Protein AF-A0A7I4Y0J4-F1 (afdb_monomer)

Foldseek 3Di:
DDDDDDPDDDDDDDDDDDLDKFKKKWKKKFFPAAPPPDDQVRVQVVLVVLLCVQLPPWDKHWRWDDWDDLLDDFTRMIMTITMMITSDPDPVVVLVSSLRRLRMGTWFMGGPVLDDPPPPPPPPPPPPPDDDQDAPALWDQDPVSATREDFQFDDRRRQAGAAPLLFAADNNRATHEAAQQDFRRSDFFFFAFHAAVSNPPQAAAAAEEEELAPVCPLLLVLCLVQVVLLQDLQCPPVRRYQKYKYKYWAQAPSRGIDIDIDMDSDPVSVSSRSVRTHRHHHDPPAQPLSSLSCSLHVDNPGAAQYEHEYEEAEFHPQFDPDALACVVVGSLSVLLSSCLRSVYAYEYEHEAEPVRHYDCDDRRNVSVLQSCQQSVHHYHYAYSVCSSVCSNQPSSNNHQKFFQDKAAFEFQAWAKDFGFQDPDPPKWKKKKKFFDDDPLDDPDFDDKWKAAPVRHTFDFSDDGRGITMGTDDNPGRMIIIHTDRRTTMIMTIIIRDQWDKRKAKDLDPRTQHHGSAAEAQRWIKIFMDIGPADPPKKKKKFWAANHRRDTPDDIWIWDADPDNGNRRTITGTDRDDDAFKIKMWMWIGPPPDIDIGIGIYHYGYHDDDDDDDDDDDDDDDDDDDPFFFPFAPVSLLSPLLLDFFAEEEEEEELEPLCLLQLQLLLVLLCLQLVVQVPDPDRDQHWYWYWYWFAPDIHTHDIDSDSVVVSVSSNVVSVNSNPHHHHHQAIQQVVNLVSQVSPDNDFQYEYEYEEAHAHDDDDLQDDQRDLRYAYEYEYEDPQPDFHDFVSLQNNQQNVHYYHYAYSVQSNLCSLVVNVRRLFSFWFDKAKDFKQQVKDKDKTFDAPQFQKKKKKKFAAQCLDPPQKWKAAQVRHTDPQVVFWSGDDRGMTMGMDGCVVDDHDLGIIMMMGHYNTTMMIMIMTTRGSWDKQKFKDLDPNHQQGHNAAFQLQALDQWMKIFIATNDPQKDWFKKWKEAAGSNRPTDIDIWGKDAHDVVRYRRGIMTDTDGHYQHQKMKMKIWIAGNVGRIHIGIHMHGHDHNPHQLAPQFDADNRRFTDEDPQFDDRRRPGGCDPASDPPPDDDDPDDDDPDDDDDDDDDDDPDDDDDDDDDDDDDDDDDDDDD

Radius of gyration: 34.67 Å; Cα contacts (8 Å, |Δi|>4): 2522; chains: 1; bounding box: 113×86×101 Å

InterPro domains:
  IPR000742 EGF-like domain [PS01186] (175-186)
  IPR000742 EGF-like domain [PS01186] (1056-1067)
  IPR000742 EGF-like domain [PS50026] (154-187)
  IPR002049 Laminin-type EGF domain [cd00055] (130-182)
  IPR006582 MD domain [SM00604] (899-1032)
  IPR009030 Growth factor receptor cysteine-rich domain superfamily [SSF57184] (133-1065)
  IPR053295 Innate immunity regulator [PTHR47324] (118-620)

Mean predicted aligned error: 15.83 Å

Structure (mmCIF, N/CA/C/O backbone):
data_AF-A0A7I4Y0J4-F1
#
_entry.id   AF-A0A7I4Y0J4-F1
#
loop_
_atom_site.group_PDB
_atom_site.id
_atom_site.type_symbol
_atom_site.label_atom_id
_atom_site.label_alt_id
_atom_site.label_comp_id
_atom_site.label_asym_id
_atom_site.label_entity_id
_atom_site.label_seq_id
_atom_site.pdbx_PDB_ins_code
_atom_site.Cartn_x
_atom_site.Cartn_y
_atom_site.Cartn_z
_atom_site.occupancy
_atom_site.B_iso_or_equiv
_atom_site.auth_seq_id
_atom_site.auth_comp_id
_atom_site.auth_asym_id
_atom_site.auth_atom_id
_atom_site.pdbx_PDB_model_num
ATOM 1 N N . MET A 1 1 ? -76.765 4.146 -38.332 1.00 29.58 1 MET A N 1
ATOM 2 C CA . MET A 1 1 ? -75.592 3.272 -38.533 1.00 29.58 1 MET A CA 1
ATOM 3 C C . MET A 1 1 ? -74.368 4.131 -38.210 1.00 29.58 1 MET A C 1
ATOM 5 O O . MET A 1 1 ? -73.930 4.875 -39.066 1.00 29.58 1 MET A O 1
ATOM 9 N N . PHE A 1 2 ? -74.166 4.483 -36.941 1.00 27.27 2 PHE A N 1
ATOM 10 C CA . PHE A 1 2 ? -73.635 3.709 -35.806 1.00 27.27 2 PHE A CA 1
ATOM 11 C C . PHE A 1 2 ? -72.102 3.666 -35.792 1.00 27.27 2 PHE A C 1
ATOM 13 O O . PHE A 1 2 ? -71.494 2.938 -36.562 1.00 27.27 2 PHE A O 1
ATOM 20 N N . VAL A 1 3 ? -71.571 4.429 -34.830 1.00 31.20 3 VAL A N 1
ATOM 21 C CA . VAL A 1 3 ? -70.305 4.238 -34.113 1.00 31.20 3 VAL A CA 1
ATOM 22 C C . VAL A 1 3 ? -69.046 4.331 -34.964 1.00 31.20 3 VAL A C 1
ATOM 24 O O . VAL A 1 3 ? -68.528 3.328 -35.433 1.00 31.20 3 VAL A O 1
ATOM 27 N N . LEU A 1 4 ? -68.509 5.548 -35.056 1.00 31.44 4 LEU A N 1
ATOM 28 C CA . LEU A 1 4 ? -67.098 5.842 -34.796 1.00 31.44 4 LEU A CA 1
ATOM 29 C C . LEU A 1 4 ? -66.879 7.361 -34.851 1.00 31.44 4 LEU A C 1
ATOM 31 O O . LEU A 1 4 ? -67.373 8.030 -35.752 1.00 31.44 4 LEU A O 1
ATOM 35 N N . VAL A 1 5 ? -66.093 7.857 -33.893 1.00 29.41 5 VAL A N 1
ATOM 36 C CA . VAL A 1 5 ? -65.555 9.225 -33.775 1.00 29.41 5 VAL A CA 1
ATOM 37 C C . VAL A 1 5 ? -66.499 10.277 -33.176 1.00 29.41 5 VAL A C 1
ATOM 39 O O . VAL A 1 5 ? -67.121 11.059 -33.884 1.00 29.41 5 VAL A O 1
ATOM 42 N N . LEU A 1 6 ? -66.503 10.368 -31.842 1.00 26.70 6 LEU A N 1
ATOM 43 C CA . LEU A 1 6 ? -66.389 11.664 -31.158 1.00 26.70 6 LEU A CA 1
ATOM 44 C C . LEU A 1 6 ? -65.777 11.468 -29.759 1.00 26.70 6 LEU A C 1
ATOM 46 O O . LEU A 1 6 ? -66.432 11.528 -28.723 1.00 26.70 6 LEU A O 1
ATOM 50 N N . THR A 1 7 ? -64.482 11.171 -29.762 1.00 32.84 7 THR A N 1
ATOM 51 C CA . THR A 1 7 ? -63.560 11.301 -28.632 1.00 32.84 7 THR A CA 1
ATOM 52 C C . THR A 1 7 ? -62.983 12.717 -28.667 1.00 32.84 7 THR A C 1
ATOM 54 O O . THR A 1 7 ? -62.047 12.963 -29.418 1.00 32.84 7 THR A O 1
ATOM 57 N N . ALA A 1 8 ? -63.551 13.649 -27.896 1.00 27.42 8 ALA A N 1
ATOM 58 C CA . ALA A 1 8 ? -62.859 14.842 -27.390 1.00 27.42 8 ALA A CA 1
ATOM 59 C C . ALA A 1 8 ? -63.756 15.633 -26.420 1.00 27.42 8 ALA A C 1
ATOM 61 O O . ALA A 1 8 ? -64.824 16.101 -26.796 1.00 27.42 8 ALA A O 1
ATOM 62 N N . MET A 1 9 ? -63.238 15.823 -25.204 1.00 29.42 9 MET A N 1
ATOM 63 C CA . MET A 1 9 ? -63.480 16.965 -24.314 1.00 29.42 9 MET A CA 1
ATOM 64 C C . MET A 1 9 ? -64.922 17.259 -23.881 1.00 29.42 9 MET A C 1
ATOM 66 O O . MET A 1 9 ? -65.587 18.097 -24.476 1.00 29.42 9 MET A O 1
ATOM 70 N N . LEU A 1 10 ? -65.336 16.680 -22.746 1.00 26.91 10 LEU A N 1
ATOM 71 C CA . LEU A 1 10 ? -66.116 17.380 -21.708 1.00 26.91 10 LEU A CA 1
ATOM 72 C C . LEU A 1 10 ? -66.311 16.477 -20.482 1.00 26.91 10 LEU A C 1
ATOM 74 O O . LEU A 1 10 ? -67.394 15.962 -20.245 1.00 26.91 10 LEU A O 1
ATOM 78 N N . LEU A 1 11 ? -65.255 16.301 -19.686 1.00 27.78 11 LEU A N 1
ATOM 79 C CA . LEU A 1 11 ? -65.380 15.986 -18.260 1.00 27.78 11 LEU A CA 1
ATOM 80 C C . LEU A 1 11 ? -64.267 16.729 -17.518 1.00 27.78 11 LEU A C 1
ATOM 82 O O . LEU A 1 11 ? -63.148 16.245 -17.382 1.00 27.78 11 LEU A O 1
ATOM 86 N N . CYS A 1 12 ? -64.591 17.949 -17.088 1.00 27.94 12 CYS A N 1
ATOM 87 C CA . CYS A 1 12 ? -63.849 18.658 -16.060 1.00 27.94 12 CYS A CA 1
ATOM 88 C C . CYS A 1 12 ? -64.522 18.366 -14.713 1.00 27.94 12 CYS A C 1
ATOM 90 O O . CYS A 1 12 ? -65.707 18.643 -14.541 1.00 27.94 12 CYS A O 1
ATOM 92 N N . SER A 1 13 ? -63.727 17.808 -13.800 1.00 31.02 13 SER A N 1
ATOM 93 C CA . SER A 1 13 ? -63.775 17.971 -12.342 1.00 31.02 13 SER A CA 1
ATOM 94 C C . SER A 1 13 ? -65.101 17.763 -11.585 1.00 31.02 13 SER A C 1
ATOM 96 O O . SER A 1 13 ? -65.923 18.669 -11.473 1.00 31.02 13 SER A O 1
ATOM 98 N N . SER A 1 14 ? -65.164 16.654 -10.847 1.00 28.59 14 SER A N 1
ATOM 99 C CA . SER A 1 14 ? -65.496 16.692 -9.415 1.00 28.59 14 SER A CA 1
ATOM 100 C C . SER A 1 14 ? -64.686 15.624 -8.662 1.00 28.59 14 SER A C 1
ATOM 102 O O . SER A 1 14 ? -65.061 14.456 -8.621 1.00 28.59 14 SER A O 1
ATOM 104 N N . SER A 1 15 ? -63.536 16.056 -8.133 1.00 35.91 15 SER A N 1
ATOM 105 C CA . SER A 1 15 ? -62.941 15.651 -6.847 1.00 35.91 15 SER A CA 1
ATOM 106 C C . SER A 1 15 ? -63.060 14.182 -6.399 1.00 35.91 15 SER A C 1
ATOM 108 O O . SER A 1 15 ? -63.974 13.821 -5.660 1.00 35.91 15 SER A O 1
ATOM 110 N N . GLY A 1 16 ? -62.037 13.392 -6.721 1.00 30.70 16 GLY A N 1
ATOM 111 C CA . GLY A 1 16 ? -61.486 12.371 -5.829 1.00 30.70 16 GLY A CA 1
ATOM 112 C C . GLY A 1 16 ? -60.004 12.696 -5.660 1.00 30.70 16 GLY A C 1
ATOM 113 O O . GLY A 1 16 ? -59.290 12.764 -6.655 1.00 30.70 16 GLY A O 1
ATOM 114 N N . MET A 1 17 ? -59.585 13.028 -4.440 1.00 31.52 17 MET A N 1
ATOM 115 C CA . MET A 1 17 ? -58.216 13.423 -4.100 1.00 31.52 17 MET A CA 1
ATOM 116 C C . MET A 1 17 ? -57.223 12.364 -4.601 1.00 31.52 17 MET A C 1
ATOM 118 O O . MET A 1 17 ? -57.357 11.193 -4.255 1.00 31.52 17 MET A O 1
ATOM 122 N N . SER A 1 18 ? -56.244 12.769 -5.413 1.00 39.59 18 SER A N 1
ATOM 123 C CA . SER A 1 18 ? -55.020 11.985 -5.588 1.00 39.59 18 SER A CA 1
ATOM 124 C C . SER A 1 18 ? -54.400 11.868 -4.202 1.00 39.59 18 SER A C 1
ATOM 126 O O . SER A 1 18 ? -54.109 12.899 -3.602 1.00 39.59 18 SER A O 1
ATOM 128 N N . ALA A 1 19 ? -54.273 10.660 -3.653 1.00 52.62 19 ALA A N 1
ATOM 129 C CA . ALA A 1 19 ? -53.422 10.476 -2.486 1.00 52.62 19 ALA A CA 1
ATOM 130 C C . ALA A 1 19 ? -52.012 10.914 -2.904 1.00 52.62 19 ALA A C 1
ATOM 132 O O . ALA A 1 19 ? -51.513 10.447 -3.930 1.00 52.62 19 ALA A O 1
ATOM 133 N N . ASP A 1 20 ? -51.424 11.873 -2.193 1.00 72.25 20 ASP A N 1
ATOM 134 C CA . ASP A 1 20 ? -50.056 12.303 -2.465 1.00 72.25 20 ASP A CA 1
ATOM 135 C C . ASP A 1 20 ? -49.132 11.092 -2.258 1.00 72.25 20 ASP A C 1
ATOM 137 O O . ASP A 1 20 ? -49.161 10.447 -1.209 1.00 72.25 20 ASP A O 1
ATOM 141 N N . ALA A 1 21 ? -48.375 10.727 -3.295 1.00 81.81 21 ALA A N 1
ATOM 142 C CA . ALA A 1 21 ? -47.400 9.646 -3.223 1.00 81.81 21 ALA A CA 1
ATOM 143 C C . ALA A 1 21 ? -46.079 10.200 -2.678 1.00 81.81 21 ALA A C 1
ATOM 145 O O . ALA A 1 21 ? -45.534 11.167 -3.213 1.00 81.81 21 ALA A O 1
ATOM 146 N N . TYR A 1 22 ? -45.564 9.573 -1.627 1.00 89.88 22 TYR A N 1
ATOM 147 C CA . TYR A 1 22 ? -44.296 9.901 -0.988 1.00 89.88 22 TYR A CA 1
ATOM 148 C C . TYR A 1 22 ? -43.213 8.917 -1.429 1.00 89.88 22 TYR A C 1
ATOM 150 O O . TYR A 1 22 ? -43.472 7.726 -1.616 1.00 89.88 22 TYR A O 1
ATOM 158 N N . PHE A 1 23 ? -41.989 9.425 -1.584 1.00 91.56 23 PHE A N 1
ATOM 159 C CA . PHE A 1 23 ? -40.849 8.675 -2.108 1.00 91.56 23 PHE A CA 1
ATOM 160 C C . PHE A 1 23 ? -39.716 8.625 -1.086 1.00 91.56 23 PHE A C 1
ATOM 162 O O . PHE A 1 23 ? -39.236 9.666 -0.623 1.00 91.56 23 PHE A O 1
ATOM 169 N N . TYR A 1 24 ? -39.254 7.414 -0.797 1.00 93.56 24 TYR A N 1
ATOM 170 C CA . TYR A 1 24 ? -38.165 7.144 0.130 1.00 93.56 24 TYR A CA 1
ATOM 171 C C . TYR A 1 24 ? -37.059 6.346 -0.554 1.00 93.56 24 TYR A C 1
ATOM 173 O O . TYR A 1 24 ? -37.315 5.534 -1.438 1.00 93.56 24 TYR A O 1
ATOM 181 N N . GLU A 1 25 ? -35.829 6.563 -0.122 1.00 93.81 25 GLU A N 1
ATOM 182 C CA . GLU A 1 25 ? -34.712 5.645 -0.324 1.00 93.81 25 GLU A CA 1
ATOM 183 C C . GLU A 1 25 ? -34.710 4.626 0.819 1.00 93.81 25 GLU A C 1
ATOM 185 O O . GLU A 1 25 ? -34.986 4.992 1.966 1.00 93.81 25 GLU A O 1
ATOM 190 N N . ILE A 1 26 ? -34.450 3.354 0.517 1.00 94.50 26 ILE A N 1
ATOM 191 C CA . ILE A 1 26 ? -34.531 2.250 1.476 1.00 94.50 26 ILE A CA 1
ATOM 192 C C . ILE A 1 26 ? -33.343 1.298 1.327 1.00 94.50 26 ILE A C 1
ATOM 194 O O . ILE A 1 26 ? -32.998 0.881 0.224 1.00 94.50 26 ILE A O 1
ATOM 198 N N . GLN A 1 27 ? -32.767 0.892 2.461 1.00 94.69 27 GLN A N 1
ATOM 199 C CA . GLN A 1 27 ? -31.828 -0.227 2.524 1.00 94.69 27 GLN A CA 1
ATOM 200 C C . GLN A 1 27 ? -32.254 -1.217 3.605 1.00 94.69 27 GLN A C 1
ATOM 202 O O . GLN A 1 27 ? -32.570 -0.847 4.744 1.00 94.69 27 GLN A O 1
ATOM 207 N N . GLY A 1 28 ? -32.222 -2.497 3.252 1.00 92.81 28 GLY A N 1
ATOM 208 C CA . GLY A 1 28 ? -32.572 -3.578 4.155 1.00 92.81 28 GLY A CA 1
ATOM 209 C C . GLY A 1 28 ? -32.085 -4.930 3.665 1.00 92.81 28 GLY A C 1
ATOM 210 O O . GLY A 1 28 ? -31.323 -5.015 2.713 1.00 92.81 28 GLY A O 1
ATOM 211 N N . SER A 1 29 ? -32.541 -5.991 4.315 1.00 91.81 29 SER A N 1
ATOM 212 C CA . SER A 1 29 ? -32.257 -7.372 3.934 1.00 91.81 29 SER A CA 1
ATOM 213 C C . SER A 1 29 ? -33.529 -8.184 3.846 1.00 91.81 29 SER A C 1
ATOM 215 O O . SER A 1 29 ? -34.484 -7.914 4.572 1.00 91.81 29 SER A O 1
ATOM 217 N N . ILE A 1 30 ? -33.513 -9.219 3.008 1.00 90.75 30 ILE A N 1
ATOM 218 C CA . ILE A 1 30 ? -34.580 -10.217 2.921 1.00 90.75 30 ILE A CA 1
ATOM 219 C C . ILE A 1 30 ? -34.046 -11.630 3.162 1.00 90.75 30 ILE A C 1
ATOM 221 O O . ILE A 1 30 ? -33.016 -12.011 2.608 1.00 90.75 30 ILE A O 1
ATOM 225 N N . ALA A 1 31 ? -34.764 -12.420 3.961 1.00 88.19 31 ALA A N 1
ATOM 226 C CA . ALA A 1 31 ? -34.393 -13.794 4.293 1.00 88.19 31 ALA A CA 1
ATOM 227 C C . ALA A 1 31 ? -34.794 -14.841 3.234 1.00 88.19 31 ALA A C 1
ATOM 229 O O . ALA A 1 31 ? -35.790 -14.715 2.508 1.00 88.19 31 ALA A O 1
ATOM 230 N N . GLY A 1 32 ? -34.048 -15.947 3.210 1.00 78.44 32 GLY A N 1
ATOM 231 C CA . GLY A 1 32 ? -34.231 -17.124 2.364 1.00 78.44 32 GLY A CA 1
ATOM 232 C C . GLY A 1 32 ? -33.875 -16.902 0.894 1.00 78.44 32 GLY A C 1
ATOM 233 O O . GLY A 1 32 ? -34.490 -17.537 0.034 1.00 78.44 32 GLY A O 1
ATOM 234 N N . VAL A 1 33 ? -32.970 -15.965 0.605 1.00 76.88 33 VAL A N 1
ATOM 235 C CA . VAL A 1 33 ? -32.468 -15.643 -0.738 1.00 76.88 33 VAL A CA 1
ATOM 236 C C . VAL A 1 33 ? -30.948 -15.758 -0.714 1.00 76.88 33 VAL A C 1
ATOM 238 O O . VAL A 1 33 ? -30.310 -15.089 0.091 1.00 76.88 33 VAL A O 1
ATOM 241 N N . THR A 1 34 ? -30.377 -16.607 -1.567 1.00 65.94 34 THR A N 1
ATOM 242 C CA . THR A 1 34 ? -28.929 -16.845 -1.635 1.00 65.94 34 THR A CA 1
ATOM 243 C C . THR A 1 34 ? -28.281 -16.112 -2.808 1.00 65.94 34 THR A C 1
ATOM 245 O O . THR A 1 34 ? -28.873 -15.945 -3.878 1.00 65.94 34 THR A O 1
ATOM 248 N N . GLU A 1 35 ? -27.046 -15.665 -2.592 1.00 61.34 35 GLU A N 1
ATOM 249 C CA . GLU A 1 35 ? -26.253 -14.908 -3.560 1.00 61.34 35 GLU A CA 1
ATOM 250 C C . GLU A 1 35 ? -25.948 -15.736 -4.824 1.00 61.34 35 GLU A C 1
ATOM 252 O O . GLU A 1 35 ? -25.673 -16.935 -4.754 1.00 61.34 35 GLU A O 1
ATOM 257 N N . GLY A 1 36 ? -26.036 -15.106 -6.001 1.00 56.66 36 GLY A N 1
ATOM 258 C CA . GLY A 1 36 ? -25.740 -15.733 -7.299 1.00 56.66 36 GLY A CA 1
ATOM 259 C C . GLY A 1 36 ? -26.829 -16.654 -7.868 1.00 56.66 36 GLY A C 1
ATOM 260 O O . GLY A 1 36 ? -26.689 -17.125 -8.995 1.00 56.66 36 GLY A O 1
ATOM 261 N N . VAL A 1 37 ? -27.921 -16.895 -7.130 1.00 59.19 37 VAL A N 1
ATOM 262 C CA . VAL A 1 37 ? -29.040 -17.754 -7.570 1.00 59.19 37 VAL A CA 1
ATOM 263 C C . VAL A 1 37 ? -30.230 -16.943 -8.102 1.00 59.19 37 VAL A C 1
ATOM 265 O O . VAL A 1 37 ? -31.020 -17.468 -8.884 1.00 59.19 37 VAL A O 1
ATOM 268 N N . HIS A 1 38 ? -30.346 -15.666 -7.722 1.00 68.81 38 HIS A N 1
ATOM 269 C CA . HIS A 1 38 ? -31.530 -14.839 -7.974 1.00 68.81 38 HIS A CA 1
ATOM 270 C C . HIS A 1 38 ? -31.209 -13.519 -8.685 1.00 68.81 38 HIS A C 1
ATOM 272 O O . HIS A 1 38 ? -30.207 -12.873 -8.379 1.00 68.81 38 HIS A O 1
ATOM 278 N N . THR A 1 39 ? -32.073 -13.095 -9.616 1.00 82.50 39 THR A N 1
ATOM 279 C CA . THR A 1 39 ? -31.959 -11.782 -10.287 1.00 82.50 39 THR A CA 1
ATOM 280 C C . THR A 1 39 ? -32.584 -10.661 -9.450 1.00 82.50 39 THR A C 1
ATOM 282 O O . THR A 1 39 ? -33.441 -10.921 -8.604 1.00 82.50 39 THR A O 1
ATOM 285 N N . ILE A 1 40 ? -32.217 -9.399 -9.718 1.00 85.25 40 ILE A N 1
ATOM 286 C CA . ILE A 1 40 ? -32.817 -8.218 -9.062 1.00 85.25 40 ILE A CA 1
ATOM 287 C C . ILE A 1 40 ? -34.353 -8.263 -9.140 1.00 85.25 40 ILE A C 1
ATOM 289 O O . ILE A 1 40 ? -35.028 -8.046 -8.134 1.00 85.25 40 ILE A O 1
ATOM 293 N N . GLU A 1 41 ? -34.928 -8.647 -10.286 1.00 87.75 41 GLU A N 1
ATOM 294 C CA . GLU A 1 41 ? -36.384 -8.698 -10.465 1.00 87.75 41 GLU A CA 1
ATOM 295 C C . GLU A 1 41 ? -37.067 -9.819 -9.660 1.00 87.75 41 GLU A C 1
ATOM 297 O O . GLU A 1 41 ? -38.242 -9.703 -9.295 1.00 87.75 41 GLU A O 1
ATOM 302 N N . GLU A 1 42 ? -36.378 -10.934 -9.403 1.00 87.69 42 GLU A N 1
ATOM 303 C CA . GLU A 1 42 ? -36.889 -12.008 -8.539 1.00 87.69 42 GLU A CA 1
ATOM 304 C C . GLU A 1 42 ? -36.945 -11.568 -7.080 1.00 87.69 42 GLU A C 1
ATOM 306 O O . GLU A 1 42 ? -37.939 -11.802 -6.385 1.00 87.69 42 GLU A O 1
ATOM 311 N N . VAL A 1 43 ? -35.898 -10.881 -6.638 1.00 88.62 43 VAL A N 1
ATOM 312 C CA . VAL A 1 43 ? -35.750 -10.404 -5.264 1.00 88.62 43 VAL A CA 1
ATOM 313 C C . VAL A 1 43 ? -36.739 -9.282 -5.001 1.00 88.62 43 VAL A C 1
ATOM 315 O O . VAL A 1 43 ? -37.463 -9.333 -4.010 1.00 88.62 43 VAL A O 1
ATOM 318 N N . GLN A 1 44 ? -36.874 -8.339 -5.935 1.00 93.38 44 GLN A N 1
ATOM 319 C CA . GLN A 1 44 ? -37.860 -7.263 -5.866 1.00 93.38 44 GLN A CA 1
ATOM 320 C C . GLN A 1 44 ? -39.292 -7.800 -5.772 1.00 93.38 44 GLN A C 1
ATOM 322 O O . GLN A 1 44 ? -40.082 -7.326 -4.953 1.00 93.38 44 GLN A O 1
ATOM 327 N N . ARG A 1 45 ? -39.651 -8.814 -6.574 1.00 91.19 45 ARG A N 1
ATOM 328 C CA . ARG A 1 45 ? -40.974 -9.458 -6.473 1.00 91.19 45 ARG A CA 1
ATOM 329 C C . ARG A 1 45 ? -41.202 -10.061 -5.094 1.00 91.19 45 ARG A C 1
ATOM 331 O O . ARG A 1 45 ? -42.302 -9.945 -4.560 1.00 91.19 45 ARG A O 1
ATOM 338 N N . ARG A 1 46 ? -40.177 -10.688 -4.517 1.00 91.31 46 ARG A N 1
ATOM 339 C CA . ARG A 1 46 ? -40.262 -11.294 -3.189 1.00 91.31 46 ARG A CA 1
ATOM 340 C C . ARG A 1 46 ? -40.386 -10.243 -2.085 1.00 91.31 46 ARG A C 1
ATOM 342 O O . ARG A 1 46 ? -41.255 -10.391 -1.238 1.00 91.31 46 ARG A O 1
ATOM 349 N N . VAL A 1 47 ? -39.596 -9.169 -2.132 1.00 91.94 47 VAL A N 1
ATOM 350 C CA . VAL A 1 47 ? -39.693 -8.032 -1.198 1.00 91.94 47 VAL A CA 1
ATOM 351 C C . VAL A 1 47 ? -41.106 -7.445 -1.212 1.00 91.94 47 VAL A C 1
ATOM 353 O O . VAL A 1 47 ? -41.760 -7.392 -0.173 1.00 91.94 47 VAL A O 1
ATOM 356 N N . ASN A 1 48 ? -41.631 -7.106 -2.393 1.00 92.94 48 ASN A N 1
ATOM 357 C CA . ASN A 1 48 ? -42.987 -6.563 -2.526 1.00 92.94 48 ASN A CA 1
ATOM 358 C C . ASN A 1 48 ? -44.077 -7.545 -2.068 1.00 92.94 48 ASN A C 1
ATOM 360 O O . ASN A 1 48 ? -45.079 -7.137 -1.478 1.00 92.94 48 ASN A O 1
ATOM 364 N N . PHE A 1 49 ? -43.895 -8.845 -2.309 1.00 92.19 49 PHE A N 1
ATOM 365 C CA . PHE A 1 49 ? -44.823 -9.872 -1.837 1.00 92.19 49 PHE A CA 1
ATOM 366 C C . PHE A 1 49 ? -44.874 -9.940 -0.304 1.00 92.19 49 PHE A C 1
ATOM 368 O O . PHE A 1 49 ? -45.959 -9.909 0.273 1.00 92.19 49 PHE A O 1
ATOM 375 N N . GLU A 1 50 ? -43.720 -9.992 0.364 1.00 92.06 50 GLU A N 1
ATOM 376 C CA . GLU A 1 50 ? -43.664 -10.065 1.830 1.00 92.06 50 GLU A CA 1
ATOM 377 C C . GLU A 1 50 ? -44.262 -8.792 2.467 1.00 92.06 50 GLU A C 1
ATOM 379 O O . GLU A 1 50 ? -45.095 -8.894 3.375 1.00 92.06 50 GLU A O 1
ATOM 384 N N . ILE A 1 51 ? -43.954 -7.605 1.922 1.00 91.62 51 ILE A N 1
ATOM 385 C CA . ILE A 1 51 ? -44.526 -6.322 2.373 1.00 91.62 51 ILE A CA 1
ATOM 386 C C . ILE A 1 51 ? -46.051 -6.299 2.191 1.00 91.62 51 ILE A C 1
ATOM 388 O O . ILE A 1 51 ? -46.790 -6.070 3.152 1.00 91.62 51 ILE A O 1
ATOM 392 N N . SER A 1 52 ? -46.553 -6.571 0.984 1.00 89.75 52 SER A N 1
ATOM 393 C CA . SER A 1 52 ? -47.996 -6.510 0.693 1.00 89.75 52 SER A CA 1
ATOM 394 C C . SER A 1 52 ? -48.813 -7.550 1.470 1.00 89.75 52 SER A C 1
ATOM 396 O O . SER A 1 52 ? -49.964 -7.294 1.829 1.00 89.75 52 SER A O 1
ATOM 398 N N . SER A 1 53 ? -48.222 -8.708 1.788 1.00 88.00 53 SER A N 1
ATOM 399 C CA . SER A 1 53 ? -48.887 -9.753 2.577 1.00 88.00 53 SER A CA 1
ATOM 400 C C . SER A 1 53 ? -49.158 -9.339 4.031 1.00 88.00 53 SER A C 1
ATOM 402 O O . SER A 1 53 ? -50.152 -9.779 4.624 1.00 88.00 53 SER A O 1
ATOM 404 N N . THR A 1 54 ? -48.314 -8.456 4.575 1.00 86.06 54 THR A N 1
ATOM 405 C CA . THR A 1 54 ? -48.321 -8.043 5.985 1.00 86.06 54 THR A CA 1
ATOM 406 C C . THR A 1 54 ? -49.073 -6.726 6.195 1.00 86.06 54 THR A C 1
ATOM 408 O O . THR A 1 54 ? -49.863 -6.599 7.126 1.00 86.06 54 THR A O 1
ATOM 411 N N . THR A 1 55 ? -48.909 -5.761 5.290 1.00 82.31 55 THR A N 1
ATOM 412 C CA . THR A 1 55 ? -49.317 -4.352 5.481 1.00 82.31 55 THR A CA 1
ATOM 413 C C . THR A 1 55 ? -50.771 -4.020 5.098 1.00 82.31 55 THR A C 1
ATOM 415 O O . THR A 1 55 ? -51.125 -2.850 4.981 1.00 82.31 55 THR A O 1
ATOM 418 N N . ARG A 1 56 ? -51.622 -5.041 4.897 1.00 70.75 56 ARG A N 1
ATOM 419 C CA . ARG A 1 56 ? -53.023 -4.989 4.409 1.00 70.75 56 ARG A CA 1
ATOM 420 C C . ARG A 1 56 ? -53.715 -3.617 4.554 1.00 70.75 56 ARG A C 1
ATOM 422 O O . ARG A 1 56 ? -54.238 -3.299 5.618 1.00 70.75 56 ARG A O 1
ATOM 429 N N . GLY A 1 57 ? -53.807 -2.868 3.452 1.00 66.94 57 GLY A N 1
ATOM 430 C CA . GLY A 1 57 ? -54.531 -1.588 3.379 1.00 66.94 57 GLY A CA 1
ATOM 431 C C . GLY A 1 57 ? -53.674 -0.381 2.986 1.00 66.94 57 GLY A C 1
ATOM 432 O O . GLY A 1 57 ? -54.242 0.646 2.626 1.00 66.94 57 GLY A O 1
ATOM 433 N N . HIS A 1 58 ? -52.346 -0.518 2.992 1.00 77.06 58 HIS A N 1
ATOM 434 C CA . HIS A 1 58 ? -51.408 0.513 2.541 1.00 77.06 58 HIS A CA 1
ATOM 435 C C . HIS A 1 58 ? -50.797 0.154 1.180 1.00 77.06 58 HIS A C 1
ATOM 437 O O . HIS A 1 58 ? -50.466 -1.006 0.933 1.00 77.06 58 HIS A O 1
ATOM 443 N N . ASP A 1 59 ? -50.661 1.144 0.296 1.00 86.62 59 ASP A N 1
ATOM 444 C CA . ASP A 1 59 ? -49.978 0.985 -0.991 1.00 86.62 59 ASP A CA 1
ATOM 445 C C . ASP A 1 59 ? -48.484 1.250 -0.782 1.00 86.62 59 ASP A C 1
ATOM 447 O O . ASP A 1 59 ? -48.091 2.398 -0.596 1.00 86.62 59 ASP A O 1
ATOM 451 N N . ILE A 1 60 ? -47.670 0.191 -0.714 1.00 92.00 60 ILE A N 1
ATOM 452 C CA . ILE A 1 60 ? -46.208 0.269 -0.583 1.00 92.00 60 ILE A CA 1
ATOM 453 C C . ILE A 1 60 ? -45.590 -0.557 -1.700 1.00 92.00 60 ILE A C 1
ATOM 455 O O . ILE A 1 60 ? -45.779 -1.773 -1.759 1.00 92.00 60 ILE A O 1
ATOM 459 N N . THR A 1 61 ? -44.811 0.103 -2.551 1.00 90.81 61 THR A N 1
ATOM 460 C CA . THR A 1 61 ? -44.087 -0.539 -3.649 1.00 90.81 61 THR A CA 1
ATOM 461 C C . THR A 1 61 ? -42.605 -0.206 -3.559 1.00 90.81 61 THR A C 1
ATOM 463 O O . THR A 1 61 ? -42.238 0.961 -3.445 1.00 90.81 61 THR A O 1
ATOM 466 N N . VAL A 1 62 ? -41.759 -1.232 -3.631 1.00 92.38 62 VAL A N 1
ATOM 467 C CA . VAL A 1 62 ? -40.297 -1.138 -3.607 1.00 92.38 62 VAL A CA 1
ATOM 468 C C . VAL A 1 62 ? -39.724 -1.493 -4.980 1.00 92.38 62 VAL A C 1
ATOM 470 O O . VAL A 1 62 ? -40.053 -2.533 -5.559 1.00 92.38 62 VAL A O 1
ATOM 473 N N . GLU A 1 63 ? -38.840 -0.642 -5.480 1.00 93.38 63 GLU A N 1
ATOM 474 C CA . GLU A 1 63 ? -38.029 -0.837 -6.679 1.00 93.38 63 GLU A CA 1
ATOM 475 C C . GLU A 1 63 ? -36.561 -0.966 -6.264 1.00 93.38 63 GLU A C 1
ATOM 477 O O . GLU A 1 63 ? -36.047 -0.094 -5.572 1.00 93.38 63 GLU A O 1
ATOM 482 N N . LEU A 1 64 ? -35.900 -2.064 -6.635 1.00 91.88 64 LEU A N 1
ATOM 483 C CA . LEU A 1 64 ? -34.520 -2.347 -6.236 1.00 91.88 64 LEU A CA 1
ATOM 484 C C . LEU A 1 64 ? -33.542 -1.922 -7.330 1.00 91.88 64 LEU A C 1
ATOM 486 O O . LEU A 1 64 ? -33.793 -2.158 -8.511 1.00 91.88 64 LEU A O 1
ATOM 490 N N . ASP A 1 65 ? -32.403 -1.363 -6.935 1.00 89.94 65 ASP A N 1
ATOM 491 C CA . ASP A 1 65 ? -31.326 -0.962 -7.847 1.00 89.94 65 ASP A CA 1
ATOM 492 C C . ASP A 1 65 ? -30.026 -1.750 -7.616 1.00 89.94 65 ASP A C 1
ATOM 494 O O . ASP A 1 65 ? -29.288 -2.015 -8.567 1.00 89.94 65 ASP A O 1
ATOM 498 N N . GLU A 1 66 ? -29.768 -2.185 -6.382 1.00 87.12 66 GLU A N 1
ATOM 499 C CA . GLU A 1 66 ? -28.547 -2.884 -5.992 1.00 87.12 66 GLU A CA 1
ATOM 500 C C . GLU A 1 66 ? -28.833 -4.040 -5.018 1.00 87.12 66 GLU A C 1
ATOM 502 O O . GLU A 1 66 ? -29.715 -3.976 -4.156 1.00 87.12 66 GLU A O 1
ATOM 507 N N . LEU A 1 67 ? -28.046 -5.112 -5.148 1.00 84.44 67 LEU A N 1
ATOM 508 C CA . LEU A 1 67 ? -28.036 -6.259 -4.244 1.00 84.44 67 LEU A CA 1
ATOM 509 C C . LEU A 1 67 ? -26.615 -6.513 -3.748 1.00 84.44 67 LEU A C 1
ATOM 511 O O . LEU A 1 67 ? -25.668 -6.485 -4.534 1.00 84.44 67 LEU A O 1
ATOM 515 N N . LYS A 1 68 ? -26.478 -6.799 -2.454 1.00 80.56 68 LYS A N 1
ATOM 516 C CA . LYS A 1 68 ? -25.204 -7.106 -1.796 1.00 80.56 68 LYS A CA 1
ATOM 517 C C . LYS A 1 68 ? -25.317 -8.383 -0.970 1.00 80.56 68 LYS A C 1
ATOM 519 O O . LYS A 1 68 ? -26.379 -8.699 -0.426 1.00 80.56 68 LYS A O 1
ATOM 524 N N . SER A 1 69 ? -24.196 -9.090 -0.847 1.00 72.31 69 SER A N 1
ATOM 525 C CA . SER A 1 69 ? -24.052 -10.211 0.082 1.00 72.31 69 SER A CA 1
ATOM 526 C C . SER A 1 69 ? -24.398 -9.784 1.507 1.00 72.31 69 SER A C 1
ATOM 528 O O . SER A 1 69 ? -24.056 -8.680 1.928 1.00 72.31 69 SER A O 1
ATOM 530 N N . ASN A 1 70 ? -25.031 -10.663 2.279 1.00 66.94 70 ASN A N 1
ATOM 531 C CA . ASN A 1 70 ? -25.289 -10.425 3.697 1.00 66.94 70 ASN A CA 1
ATOM 532 C C . ASN A 1 70 ? -24.123 -10.858 4.605 1.00 66.94 70 ASN A C 1
ATOM 534 O O . ASN A 1 70 ? -24.320 -10.975 5.803 1.00 66.94 70 ASN A O 1
ATOM 538 N N . LEU A 1 71 ? -22.920 -11.102 4.076 1.00 64.69 71 LEU A N 1
ATOM 539 C CA . LEU A 1 71 ? -21.663 -11.202 4.839 1.00 64.69 71 LEU A CA 1
ATOM 540 C C . LEU A 1 71 ? -21.666 -12.132 6.088 1.00 64.69 71 LEU A C 1
ATOM 542 O O . LEU A 1 71 ? -20.853 -11.908 6.986 1.00 64.69 71 LEU A O 1
ATOM 546 N N . GLY A 1 72 ? -22.524 -13.162 6.199 1.00 49.50 72 GLY A N 1
ATOM 547 C CA . GLY A 1 72 ? -22.714 -13.903 7.463 1.00 49.50 72 GLY A CA 1
ATOM 548 C C . GLY A 1 72 ? -23.020 -15.407 7.361 1.00 49.50 72 GLY A C 1
ATOM 549 O O . GLY A 1 72 ? -23.802 -15.852 6.530 1.00 49.50 72 GLY A O 1
ATOM 550 N N . ILE A 1 73 ? -22.435 -16.176 8.293 1.00 41.16 73 ILE A N 1
ATOM 551 C CA . ILE A 1 73 ? -22.378 -17.656 8.397 1.00 41.16 73 ILE A CA 1
ATOM 552 C C . ILE A 1 73 ? -23.721 -18.322 8.802 1.00 41.16 73 ILE A C 1
ATOM 554 O O . ILE A 1 73 ? -23.814 -19.547 8.841 1.00 41.16 73 ILE A O 1
ATOM 558 N N . HIS A 1 74 ? -24.797 -17.564 9.055 1.00 43.06 74 HIS A N 1
ATOM 559 C CA . HIS A 1 74 ? -26.028 -18.117 9.653 1.00 43.06 74 HIS A CA 1
ATOM 560 C C . HIS A 1 74 ? -27.369 -17.572 9.144 1.00 43.06 74 HIS A C 1
ATOM 562 O O . HIS A 1 74 ? -28.402 -17.867 9.741 1.00 43.06 74 HIS A O 1
ATOM 568 N N . SER A 1 75 ? -27.412 -16.851 8.026 1.00 51.81 75 SER A N 1
ATOM 569 C CA . SER A 1 75 ? -28.702 -16.481 7.437 1.00 51.81 75 SER A CA 1
ATOM 570 C C . SER A 1 75 ? -28.638 -16.560 5.924 1.00 51.81 75 SER A C 1
ATOM 572 O O . SER A 1 75 ? -27.877 -15.820 5.310 1.00 51.81 75 SER A O 1
ATOM 574 N N . ASP A 1 76 ? -29.460 -17.413 5.313 1.00 63.00 76 ASP A N 1
ATOM 575 C CA . ASP A 1 76 ? -29.804 -17.257 3.902 1.00 63.00 76 ASP A CA 1
ATOM 576 C C . ASP A 1 76 ? -30.472 -15.886 3.774 1.00 63.00 76 ASP A C 1
ATOM 578 O O . ASP A 1 76 ? -31.578 -15.688 4.279 1.00 63.00 76 ASP A O 1
ATOM 582 N N . GLY A 1 77 ? -29.812 -14.908 3.171 1.00 73.81 77 GLY A N 1
ATOM 583 C CA . GLY A 1 77 ? -30.386 -13.583 3.015 1.00 73.81 77 GLY A CA 1
ATOM 584 C C . GLY A 1 77 ? -29.549 -12.685 2.126 1.00 73.81 77 GLY A C 1
ATOM 585 O O . GLY A 1 77 ? -28.369 -12.928 1.897 1.00 73.81 77 GLY A O 1
ATOM 586 N N . MET A 1 78 ? -30.177 -11.636 1.615 1.00 84.44 78 MET A N 1
ATOM 587 C CA . MET A 1 78 ? -29.525 -10.694 0.718 1.00 84.44 78 MET A CA 1
ATOM 588 C C . MET A 1 78 ? -29.870 -9.275 1.123 1.00 84.44 78 MET A C 1
ATOM 590 O O . MET A 1 78 ? -31.037 -8.986 1.405 1.00 84.44 78 MET A O 1
ATOM 594 N N . VAL A 1 79 ? -28.856 -8.414 1.148 1.00 87.75 79 VAL A N 1
ATOM 595 C CA . VAL A 1 79 ? -29.035 -6.983 1.376 1.00 87.75 79 VAL A CA 1
ATOM 596 C C . VAL A 1 79 ? -29.483 -6.361 0.064 1.00 87.75 79 VAL A C 1
ATOM 598 O O . VAL A 1 79 ? -28.925 -6.650 -0.995 1.00 87.75 79 VAL A O 1
ATOM 601 N N . PHE A 1 80 ? -30.496 -5.515 0.129 1.00 91.56 80 PHE A N 1
ATOM 602 C CA . PHE A 1 80 ? -31.014 -4.765 -0.996 1.00 91.56 80 PHE A CA 1
ATOM 603 C C . PHE A 1 80 ? -30.944 -3.270 -0.708 1.00 91.56 80 PHE A C 1
ATOM 605 O O . PHE A 1 80 ? -31.131 -2.825 0.429 1.00 91.56 80 PHE A O 1
ATOM 612 N N . HIS A 1 81 ? -30.719 -2.509 -1.767 1.00 93.62 81 HIS A N 1
ATOM 613 C CA . HIS A 1 81 ? -30.910 -1.071 -1.812 1.00 93.62 81 HIS A CA 1
ATOM 614 C C . HIS A 1 81 ? -31.961 -0.752 -2.881 1.00 93.62 81 HIS A C 1
ATOM 616 O O . HIS A 1 81 ? -32.189 -1.547 -3.804 1.00 93.62 81 HIS A O 1
ATOM 622 N N . GLY A 1 82 ? -32.667 0.361 -2.711 1.00 92.75 82 GLY A N 1
ATOM 623 C CA . GLY A 1 82 ? -33.646 0.799 -3.686 1.00 92.75 82 GLY A CA 1
ATOM 624 C C . GLY A 1 82 ? -34.518 1.952 -3.216 1.00 92.75 82 GLY A C 1
ATOM 625 O O . GLY A 1 82 ? -34.193 2.701 -2.293 1.00 92.75 82 GLY A O 1
ATOM 626 N N . TYR A 1 83 ? -35.673 2.066 -3.859 1.00 93.31 83 TYR A N 1
ATOM 627 C CA . TYR A 1 83 ? -36.615 3.159 -3.691 1.00 93.31 83 TYR A CA 1
ATOM 628 C C . TYR A 1 83 ? -38.001 2.632 -3.347 1.00 93.31 83 TYR A C 1
ATOM 630 O O . TYR A 1 83 ? -38.494 1.673 -3.936 1.00 93.31 83 TYR A O 1
ATOM 638 N N . LEU A 1 84 ? -38.648 3.283 -2.391 1.00 93.06 84 LEU A N 1
ATOM 639 C CA . LEU A 1 84 ? -39.973 2.949 -1.900 1.00 93.06 84 LEU A CA 1
ATOM 640 C C . LEU A 1 84 ? -40.947 4.079 -2.240 1.00 93.06 84 LEU A C 1
ATOM 642 O O . LEU A 1 84 ? -40.683 5.246 -1.959 1.00 93.06 84 LEU A O 1
ATOM 646 N N . THR A 1 85 ? -42.093 3.720 -2.816 1.00 92.19 85 THR A N 1
ATOM 647 C CA . THR A 1 85 ? -43.237 4.615 -3.042 1.00 92.19 85 THR A CA 1
ATOM 648 C C . THR A 1 85 ? -44.379 4.214 -2.115 1.00 92.19 85 THR A C 1
ATOM 650 O O . THR A 1 85 ? -44.697 3.027 -2.024 1.00 92.19 85 THR A O 1
ATOM 653 N N . THR A 1 86 ? -44.979 5.179 -1.415 1.00 92.56 86 THR A N 1
ATOM 654 C CA . THR A 1 86 ? -46.075 4.924 -0.469 1.00 92.56 86 THR A CA 1
ATOM 655 C C . THR A 1 86 ? -47.056 6.088 -0.349 1.00 92.56 86 THR A C 1
ATOM 657 O O . THR A 1 86 ? -46.725 7.221 -0.681 1.00 92.56 86 THR A O 1
ATOM 660 N N . SER A 1 87 ? -48.252 5.834 0.184 1.00 89.75 87 SER A N 1
ATOM 661 C CA . SER A 1 87 ? -49.179 6.882 0.636 1.00 89.75 87 SER A CA 1
ATOM 662 C C . SER A 1 87 ? -48.885 7.404 2.055 1.00 89.75 87 SER A C 1
ATOM 664 O O . SER A 1 87 ? -49.615 8.259 2.552 1.00 89.75 87 SER A O 1
ATOM 666 N N . ILE A 1 88 ? -47.882 6.854 2.749 1.00 90.44 88 ILE A N 1
ATOM 667 C CA . ILE A 1 88 ? -47.539 7.199 4.138 1.00 90.44 88 ILE A CA 1
ATOM 668 C C . ILE A 1 88 ? -46.496 8.323 4.149 1.00 90.44 88 ILE A C 1
ATOM 670 O O . ILE A 1 88 ? -45.377 8.132 3.682 1.00 90.44 88 ILE A O 1
ATOM 674 N N . ALA A 1 89 ? -46.867 9.480 4.705 1.00 89.38 89 ALA A N 1
ATOM 675 C CA . ALA A 1 89 ? -45.993 10.652 4.816 1.00 89.38 89 ALA A CA 1
ATOM 676 C C . ALA A 1 89 ? -45.049 10.595 6.031 1.00 89.38 89 ALA A C 1
ATOM 678 O O . ALA A 1 89 ? -43.947 11.149 6.010 1.00 89.38 89 ALA A O 1
ATOM 679 N N . ASP A 1 90 ? -45.501 9.979 7.127 1.00 91.62 90 ASP A N 1
ATOM 680 C CA . ASP A 1 90 ? -44.732 9.895 8.364 1.00 91.62 90 ASP A CA 1
ATOM 681 C C . ASP A 1 90 ? -43.722 8.742 8.276 1.00 91.62 90 ASP A C 1
ATOM 683 O O . ASP A 1 90 ? -44.077 7.566 8.173 1.00 91.62 90 ASP A O 1
ATOM 687 N N . ARG A 1 91 ? -42.430 9.084 8.324 1.00 91.94 91 ARG A N 1
ATOM 688 C CA . ARG A 1 91 ? -41.337 8.106 8.262 1.00 91.94 91 ARG A CA 1
ATOM 689 C C . ARG A 1 91 ? -41.424 7.078 9.391 1.00 91.94 91 ARG A C 1
ATOM 691 O O . ARG A 1 91 ? -41.142 5.911 9.152 1.00 91.94 91 ARG A O 1
ATOM 698 N N . ASN A 1 92 ? -41.762 7.490 10.610 1.00 91.75 92 ASN A N 1
ATOM 699 C CA . ASN A 1 92 ? -41.784 6.588 11.759 1.00 91.75 92 ASN A CA 1
ATOM 700 C C . ASN A 1 92 ? -42.955 5.609 11.656 1.00 91.75 92 ASN A C 1
ATOM 702 O O . ASN A 1 92 ? -42.776 4.429 11.950 1.00 91.75 92 ASN A O 1
ATOM 706 N N . GLU A 1 93 ? -44.114 6.069 11.175 1.00 92.62 93 GLU A N 1
ATOM 707 C CA . GLU A 1 93 ? -45.241 5.187 10.842 1.00 92.62 93 GLU A CA 1
ATOM 708 C C . GLU A 1 93 ? -44.826 4.135 9.801 1.00 92.62 93 GLU A C 1
ATOM 710 O O . GLU A 1 93 ? -45.064 2.940 9.990 1.00 92.62 93 GLU A O 1
ATOM 715 N N . LEU A 1 94 ? -44.121 4.559 8.746 1.00 93.25 94 LEU A N 1
ATOM 716 C CA . LEU A 1 94 ? -43.618 3.661 7.708 1.00 93.25 94 LEU A CA 1
ATOM 717 C C . LEU A 1 94 ? -42.572 2.663 8.239 1.00 93.25 94 LEU A C 1
ATOM 719 O O . LEU A 1 94 ? -42.634 1.483 7.899 1.00 93.25 94 LEU A O 1
ATOM 723 N N . VAL A 1 95 ? -41.635 3.101 9.088 1.00 92.75 95 VAL A N 1
ATOM 724 C CA . VAL A 1 95 ? -40.631 2.223 9.717 1.00 92.75 95 VAL A CA 1
ATOM 725 C C . VAL A 1 95 ? -41.306 1.140 10.554 1.00 92.75 95 VAL A C 1
ATOM 727 O O . VAL A 1 95 ? -41.002 -0.036 10.363 1.00 92.75 95 VAL A O 1
ATOM 730 N N . VAL A 1 96 ? -42.246 1.512 11.429 1.00 91.19 96 VAL A N 1
ATOM 731 C CA . VAL A 1 96 ? -42.979 0.558 12.281 1.00 91.19 96 VAL A CA 1
ATOM 732 C C . VAL A 1 96 ? -43.707 -0.481 11.429 1.00 91.19 96 VAL A C 1
ATOM 734 O O . VAL A 1 96 ? -43.689 -1.673 11.738 1.00 91.19 96 VAL A O 1
ATOM 737 N N . LEU A 1 97 ? -44.314 -0.045 10.324 1.00 91.94 97 LEU A N 1
ATOM 738 C CA . LEU A 1 97 ? -45.018 -0.931 9.410 1.00 91.94 97 LEU A CA 1
ATOM 739 C C . LEU A 1 97 ? -44.064 -1.898 8.689 1.00 91.94 97 LEU A C 1
ATOM 741 O O . LEU A 1 97 ? -44.344 -3.094 8.630 1.00 91.94 97 LEU A O 1
ATOM 745 N N . LEU A 1 98 ? -42.927 -1.420 8.179 1.00 92.25 98 LEU A N 1
ATOM 746 C CA . LEU A 1 98 ? -41.931 -2.266 7.509 1.00 92.25 98 LEU A CA 1
ATOM 747 C C . LEU A 1 98 ? -41.259 -3.254 8.473 1.00 92.25 98 LEU A C 1
ATOM 749 O O . LEU A 1 98 ? -41.029 -4.400 8.099 1.00 92.25 98 LEU A O 1
ATOM 753 N N . GLN A 1 99 ? -41.003 -2.847 9.718 1.00 90.75 99 GLN A N 1
ATOM 754 C CA . GLN A 1 99 ? -40.449 -3.718 10.762 1.00 90.75 99 GLN A CA 1
ATOM 755 C C . GLN A 1 99 ? -41.417 -4.821 11.207 1.00 90.75 99 GLN A C 1
ATOM 757 O O . GLN A 1 99 ? -40.985 -5.809 11.789 1.00 90.75 99 GLN A O 1
ATOM 762 N N . SER A 1 100 ? -42.718 -4.693 10.919 1.00 89.75 100 SER A N 1
ATOM 763 C CA . SER A 1 100 ? -43.687 -5.763 11.187 1.00 89.75 100 SER A CA 1
ATOM 764 C C . SER A 1 100 ? -43.580 -6.950 10.219 1.00 89.75 100 SER A C 1
ATOM 766 O O . SER A 1 100 ? -44.229 -7.970 10.447 1.00 89.75 100 SER A O 1
ATOM 768 N N . VAL A 1 101 ? -42.787 -6.832 9.143 1.00 91.12 101 VAL A N 1
ATOM 769 C CA . VAL A 1 101 ? -42.596 -7.872 8.123 1.00 91.12 101 VAL A CA 1
ATOM 770 C C . VAL A 1 101 ? -41.479 -8.835 8.563 1.00 91.12 101 VAL A C 1
ATOM 772 O O . VAL A 1 101 ? -40.308 -8.483 8.434 1.00 91.12 101 VAL A O 1
ATOM 775 N N . PRO A 1 102 ? -41.775 -10.082 8.985 1.00 86.56 102 PRO A N 1
ATOM 776 C CA . PRO A 1 102 ? -40.793 -10.929 9.683 1.00 86.56 102 PRO A CA 1
ATOM 777 C C . PRO A 1 102 ? -39.553 -11.297 8.857 1.00 86.56 102 PRO A C 1
ATOM 779 O O . PRO A 1 102 ? -38.472 -11.534 9.376 1.00 86.56 102 PRO A O 1
ATOM 782 N N . LYS A 1 103 ? -39.686 -11.372 7.528 1.00 89.81 103 LYS A N 1
ATOM 783 C CA . LYS A 1 103 ? -38.573 -11.762 6.646 1.00 89.81 103 LYS A CA 1
ATOM 784 C C . LYS A 1 103 ? -37.725 -10.593 6.163 1.00 89.81 103 LYS A C 1
ATOM 786 O O . LYS A 1 103 ? -36.840 -10.821 5.335 1.00 89.81 103 LYS A O 1
ATOM 791 N N . ILE A 1 104 ? -38.015 -9.371 6.608 1.00 90.81 104 ILE A N 1
ATOM 792 C CA . ILE A 1 104 ? -37.338 -8.162 6.150 1.00 90.81 104 ILE A CA 1
ATOM 793 C C . ILE A 1 104 ? -36.754 -7.414 7.346 1.00 90.81 104 ILE A C 1
ATOM 795 O O . ILE A 1 104 ? -37.441 -7.142 8.321 1.00 90.81 104 ILE A O 1
ATOM 799 N N . ALA A 1 105 ? -35.487 -7.021 7.233 1.00 91.12 105 ALA A N 1
ATOM 800 C CA . ALA A 1 105 ? -34.824 -6.154 8.201 1.00 91.12 105 ALA A CA 1
ATOM 801 C C . ALA A 1 105 ? -34.420 -4.843 7.526 1.00 91.12 105 ALA A C 1
ATOM 803 O O . ALA A 1 105 ? -33.598 -4.857 6.613 1.00 91.12 105 ALA A O 1
ATOM 804 N N . ILE A 1 106 ? -34.973 -3.715 7.971 1.00 93.56 106 ILE A N 1
ATOM 805 C CA . ILE A 1 106 ? -34.626 -2.383 7.454 1.00 93.56 106 ILE A CA 1
ATOM 806 C C . ILE A 1 106 ? -33.608 -1.722 8.381 1.00 93.56 106 ILE A C 1
ATOM 808 O O . ILE A 1 106 ? -33.755 -1.766 9.602 1.00 93.56 106 ILE A O 1
ATOM 812 N N . VAL A 1 107 ? -32.591 -1.098 7.788 1.00 93.19 107 VAL A N 1
ATOM 813 C CA . VAL A 1 107 ? -31.514 -0.390 8.507 1.00 93.19 107 VAL A CA 1
ATOM 814 C C . VAL A 1 107 ? -31.380 1.070 8.085 1.00 93.19 107 VAL A C 1
ATOM 816 O O . VAL A 1 107 ? -30.782 1.860 8.813 1.00 93.19 107 VAL A O 1
ATOM 819 N N . PHE A 1 108 ? -31.973 1.454 6.952 1.00 94.81 108 PHE A N 1
ATOM 820 C CA . PHE A 1 108 ? -31.974 2.825 6.453 1.00 94.81 108 PHE A CA 1
ATOM 821 C C . PHE A 1 108 ? -33.273 3.141 5.715 1.00 94.81 108 PHE A C 1
ATOM 823 O O . PHE A 1 108 ? -33.768 2.326 4.931 1.00 94.81 108 PHE A O 1
ATOM 830 N N . LEU A 1 109 ? -33.805 4.336 5.966 1.00 94.62 109 LEU A N 1
ATOM 831 C CA . LEU A 1 109 ? -34.969 4.872 5.273 1.00 94.62 109 LEU A CA 1
ATOM 832 C C . LEU A 1 109 ? -34.905 6.404 5.278 1.00 94.62 109 LEU A C 1
ATOM 834 O O . LEU A 1 109 ? -34.922 7.000 6.358 1.00 94.62 109 LEU A O 1
ATOM 838 N N . ALA A 1 110 ? -34.872 7.045 4.110 1.00 92.00 110 ALA A N 1
ATOM 839 C CA . ALA A 1 110 ? -34.746 8.502 3.992 1.00 92.00 110 ALA A CA 1
ATOM 840 C C . ALA A 1 110 ? -35.740 9.098 2.979 1.00 92.00 110 ALA A C 1
ATOM 842 O O . ALA A 1 110 ? -35.908 8.533 1.900 1.00 92.00 110 ALA A O 1
ATOM 843 N N . PRO A 1 111 ? -36.393 10.242 3.266 1.00 88.50 111 PRO A N 1
ATOM 844 C CA . PRO A 1 111 ? -37.169 10.969 2.262 1.00 88.50 111 PRO A CA 1
ATOM 845 C C . PRO A 1 111 ? -36.271 11.439 1.112 1.00 88.50 111 PRO A C 1
ATOM 847 O O . PRO A 1 111 ? -35.223 12.041 1.351 1.00 88.50 111 PRO A O 1
ATOM 850 N N . ARG A 1 112 ? -36.701 11.261 -0.139 1.00 78.00 112 ARG A N 1
ATOM 851 C CA . ARG A 1 112 ? -35.879 11.590 -1.320 1.00 78.00 112 ARG A CA 1
ATOM 852 C C . ARG A 1 112 ? -35.484 13.073 -1.424 1.00 78.00 112 ARG A C 1
ATOM 854 O O . ARG A 1 112 ? -34.458 13.397 -2.010 1.00 78.00 112 ARG A O 1
ATOM 861 N N . GLU A 1 113 ? -36.276 13.974 -0.845 1.00 65.25 113 GLU A N 1
ATOM 862 C CA . GLU A 1 113 ? -35.997 15.421 -0.824 1.00 65.25 113 GLU A CA 1
ATOM 863 C C . GLU A 1 113 ? -35.002 15.843 0.276 1.00 65.25 113 GLU A C 1
ATOM 865 O O . GLU A 1 113 ? -34.535 16.980 0.278 1.00 65.25 113 GLU A O 1
ATOM 870 N N . SER A 1 114 ? -34.672 14.949 1.216 1.00 52.91 114 SER A N 1
ATOM 871 C CA . SER A 1 114 ? -33.900 15.280 2.426 1.00 52.91 114 SER A CA 1
ATOM 872 C C . SER A 1 114 ? -32.379 15.150 2.283 1.00 52.91 114 SER A C 1
ATOM 874 O O . SER A 1 114 ? -31.648 15.571 3.178 1.00 52.91 114 SER A O 1
ATOM 876 N N . ILE A 1 115 ? -31.885 14.634 1.153 1.00 45.22 115 ILE A N 1
ATOM 877 C CA . ILE A 1 115 ? -30.452 14.461 0.893 1.00 45.22 115 ILE A CA 1
ATOM 878 C C . ILE A 1 115 ? -30.068 15.357 -0.291 1.00 45.22 115 ILE A C 1
ATOM 880 O O . ILE A 1 115 ? -30.472 15.116 -1.430 1.00 45.22 115 ILE A O 1
ATOM 884 N N . GLN A 1 116 ? -29.271 16.408 -0.046 1.00 38.78 116 GLN A N 1
ATOM 885 C CA . GLN A 1 116 ? -28.515 17.031 -1.137 1.00 38.78 116 GLN A CA 1
ATOM 886 C C . GLN A 1 116 ? -27.634 15.935 -1.724 1.00 38.78 116 GLN A C 1
ATOM 888 O O . GLN A 1 116 ? -26.845 15.361 -0.990 1.00 38.78 116 GLN A O 1
ATOM 893 N N . SER A 1 117 ? -27.808 15.632 -3.011 1.00 35.53 117 SER A N 1
ATOM 894 C CA . SER A 1 117 ? -27.067 14.614 -3.765 1.00 35.53 117 SER A CA 1
ATOM 895 C C . SER A 1 117 ? -25.542 14.787 -3.631 1.00 35.53 117 SER A C 1
ATOM 897 O O . SER A 1 117 ? -24.871 15.275 -4.546 1.00 35.53 117 SER A O 1
ATOM 899 N N . THR A 1 118 ? -24.959 14.330 -2.529 1.00 33.84 118 THR A N 1
ATOM 900 C CA . THR A 1 118 ? -23.569 13.912 -2.463 1.00 33.84 118 THR A CA 1
ATOM 901 C C . THR A 1 118 ? -23.538 12.631 -3.268 1.00 33.84 118 THR A C 1
ATOM 903 O O . THR A 1 118 ? -24.075 11.610 -2.855 1.00 33.84 118 THR A O 1
ATOM 906 N N . LYS A 1 119 ? -23.008 12.702 -4.488 1.00 29.69 119 LYS A N 1
ATOM 907 C CA . LYS A 1 119 ? -22.790 11.520 -5.316 1.00 29.69 119 LYS A CA 1
ATOM 908 C C . LYS A 1 119 ? -21.879 10.555 -4.554 1.00 29.69 119 LYS A C 1
ATOM 910 O O . LYS A 1 119 ? -20.661 10.628 -4.700 1.00 29.69 119 LYS A O 1
ATOM 915 N N . THR A 1 120 ? -22.449 9.603 -3.827 1.00 31.25 120 THR A N 1
ATOM 916 C CA . THR A 1 120 ? -21.829 8.302 -3.586 1.00 31.25 120 THR A CA 1
ATOM 917 C C . THR A 1 120 ? -21.838 7.592 -4.933 1.00 31.25 120 THR A C 1
ATOM 919 O O . THR A 1 120 ? -22.687 6.768 -5.246 1.00 31.25 120 THR A O 1
ATOM 922 N N . ARG A 1 121 ? -20.931 8.008 -5.821 1.00 25.22 121 ARG A N 1
ATOM 923 C CA . ARG A 1 121 ? -20.644 7.284 -7.052 1.00 25.22 121 ARG A CA 1
ATOM 924 C C . ARG A 1 121 ? -19.800 6.080 -6.647 1.00 25.22 121 ARG A C 1
ATOM 926 O O . ARG A 1 121 ? -18.595 6.073 -6.861 1.00 25.22 121 ARG A O 1
ATOM 933 N N . THR A 1 122 ? -20.427 5.058 -6.073 1.00 27.12 122 THR A N 1
ATOM 934 C CA . THR A 1 122 ? -19.974 3.700 -6.355 1.00 27.12 122 THR A CA 1
ATOM 935 C C . THR A 1 122 ? -20.211 3.515 -7.846 1.00 27.12 122 THR A C 1
ATOM 937 O O . THR A 1 122 ? -21.337 3.547 -8.338 1.00 27.12 122 THR A O 1
ATOM 940 N N . VAL A 1 123 ? -19.119 3.495 -8.607 1.00 23.48 123 VAL A N 1
ATOM 941 C CA . VAL A 1 123 ? -19.161 3.129 -10.020 1.00 23.48 123 VAL A CA 1
ATOM 942 C C . VAL A 1 123 ? -19.821 1.748 -10.068 1.00 23.48 123 VAL A C 1
ATOM 944 O O . VAL A 1 123 ? -19.283 0.826 -9.456 1.00 23.48 123 VAL A O 1
ATOM 947 N N . PRO A 1 124 ? -20.980 1.581 -10.732 1.00 23.70 124 PRO A N 1
ATOM 948 C CA . PRO A 1 124 ? -21.526 0.252 -10.944 1.00 23.70 124 PRO A CA 1
ATOM 949 C C . PRO A 1 124 ? -20.452 -0.555 -11.677 1.00 23.70 124 PRO A C 1
ATOM 951 O O . PRO A 1 124 ? -19.867 -0.002 -12.619 1.00 23.70 124 PRO A O 1
ATOM 954 N N . PRO A 1 125 ? -20.178 -1.822 -11.315 1.00 26.75 125 PRO A N 1
ATOM 955 C CA . PRO A 1 125 ? -19.384 -2.673 -12.183 1.00 26.75 125 PRO A CA 1
ATOM 956 C C . PRO A 1 125 ? -20.065 -2.635 -13.548 1.00 26.75 125 PRO A C 1
ATOM 958 O O . PRO A 1 125 ? -21.246 -2.970 -13.693 1.00 26.75 125 PRO A O 1
ATOM 961 N N . LYS A 1 126 ? -19.347 -2.085 -14.531 1.00 23.30 126 LYS A N 1
ATOM 962 C CA . LYS A 1 126 ? -19.826 -1.940 -15.899 1.00 23.30 126 LYS A CA 1
ATOM 963 C C . LYS A 1 126 ? -20.255 -3.339 -16.319 1.00 23.30 126 LYS A C 1
ATOM 965 O O . LYS A 1 126 ? -19.441 -4.256 -16.313 1.00 23.30 126 LYS A O 1
ATOM 970 N N . ARG A 1 127 ? -21.550 -3.514 -16.593 1.00 26.59 127 ARG A N 1
ATOM 971 C CA . ARG A 1 127 ? -22.115 -4.784 -17.047 1.00 26.59 127 ARG A CA 1
ATOM 972 C C . ARG A 1 127 ? -21.398 -5.125 -18.348 1.00 26.59 127 ARG A C 1
ATOM 974 O O . ARG A 1 127 ? -21.709 -4.539 -19.385 1.00 26.59 127 ARG A O 1
ATOM 981 N N . GLU A 1 128 ? -20.397 -5.996 -18.271 1.00 28.28 128 GLU A N 1
ATOM 982 C CA . GLU A 1 128 ? -19.731 -6.529 -19.446 1.00 28.28 128 GLU A CA 1
ATOM 983 C C . GLU A 1 128 ? -20.802 -7.214 -20.283 1.00 28.28 128 GLU A C 1
ATOM 985 O O . GLU A 1 128 ? -21.387 -8.236 -19.917 1.00 28.28 128 GLU A O 1
ATOM 990 N N . THR A 1 129 ? -21.111 -6.607 -21.422 1.00 26.52 129 THR A N 1
ATOM 991 C CA . THR A 1 129 ? -21.709 -7.335 -22.526 1.00 26.52 129 THR A CA 1
ATOM 992 C C . THR A 1 129 ? -20.738 -8.444 -22.883 1.00 26.52 129 THR A C 1
ATOM 994 O O . THR A 1 129 ? -19.675 -8.177 -23.435 1.00 26.52 129 THR A O 1
ATOM 997 N N . ALA A 1 130 ? -21.106 -9.672 -22.519 1.00 29.47 130 ALA A N 1
ATOM 998 C CA . ALA A 1 130 ? -20.376 -10.886 -22.823 1.00 29.47 130 ALA A CA 1
ATOM 999 C C . ALA A 1 130 ? -20.065 -10.964 -24.324 1.00 29.47 130 ALA A C 1
ATOM 1001 O O . ALA A 1 130 ? -20.891 -11.379 -25.136 1.00 29.47 130 ALA A O 1
ATOM 1002 N N . THR A 1 131 ? -18.847 -10.583 -24.686 1.00 29.94 131 THR A N 1
ATOM 1003 C CA . THR A 1 131 ? -18.209 -10.968 -25.937 1.00 29.94 131 THR A CA 1
ATOM 1004 C C . THR A 1 131 ? -17.174 -12.033 -25.605 1.00 29.94 131 THR A C 1
ATOM 1006 O O . THR A 1 131 ? -16.122 -11.724 -25.067 1.00 29.94 131 THR A O 1
ATOM 1009 N N . ASN A 1 132 ? -17.523 -13.288 -25.897 1.00 36.41 132 ASN A N 1
ATOM 1010 C CA . ASN A 1 132 ? -16.651 -14.454 -26.074 1.00 36.41 132 ASN A CA 1
ATOM 1011 C C . ASN A 1 132 ? -15.356 -14.525 -25.236 1.00 36.41 132 ASN A C 1
ATOM 1013 O O . ASN A 1 132 ? -14.310 -14.035 -25.647 1.00 36.41 132 ASN A O 1
ATOM 1017 N N . SER A 1 133 ? -15.424 -15.299 -24.146 1.00 43.81 133 SER A N 1
ATOM 1018 C CA . SER A 1 133 ? -14.381 -16.234 -23.686 1.00 43.81 133 SER A CA 1
ATOM 1019 C C . SER A 1 133 ? -12.918 -15.824 -23.937 1.00 43.81 133 SER A C 1
ATOM 1021 O O . SER A 1 133 ? -12.227 -16.457 -24.744 1.00 43.81 133 SER A O 1
ATOM 1023 N N . ARG A 1 134 ? -12.420 -14.816 -23.218 1.00 64.56 134 ARG A N 1
ATOM 1024 C CA . ARG A 1 134 ? -10.977 -14.615 -23.042 1.00 64.56 134 ARG A CA 1
ATOM 1025 C C . ARG A 1 134 ? -10.629 -14.611 -21.561 1.00 64.56 134 ARG A C 1
ATOM 1027 O O . ARG A 1 134 ? -11.387 -14.109 -20.740 1.00 64.56 134 ARG A O 1
ATOM 1034 N N . CYS A 1 135 ? -9.520 -15.266 -21.247 1.00 62.38 135 CYS A N 1
ATOM 1035 C CA . CYS A 1 135 ? -8.880 -15.181 -19.943 1.00 62.38 135 CYS A CA 1
ATOM 1036 C C . CYS A 1 135 ? -8.302 -13.778 -19.752 1.00 62.38 135 CYS A C 1
ATOM 1038 O O . CYS A 1 135 ? -7.951 -13.144 -20.749 1.00 62.38 135 CYS A O 1
ATOM 1040 N N . ASP A 1 136 ? -8.193 -13.327 -18.504 1.00 64.69 136 ASP A N 1
ATOM 1041 C CA . ASP A 1 136 ? -7.580 -12.038 -18.179 1.00 64.69 136 ASP A CA 1
ATOM 1042 C C . ASP A 1 136 ? -6.113 -11.941 -18.659 1.00 64.69 136 ASP A C 1
ATOM 1044 O O . ASP A 1 136 ? -5.433 -12.962 -18.843 1.00 64.69 136 ASP A O 1
ATOM 1048 N N . ASP A 1 137 ? -5.630 -10.717 -18.885 1.00 53.81 137 ASP A N 1
ATOM 1049 C CA . ASP A 1 137 ? -4.366 -10.404 -19.564 1.00 53.81 137 ASP A CA 1
ATOM 1050 C C . ASP A 1 137 ? -3.141 -10.992 -18.833 1.00 53.81 137 ASP A C 1
ATOM 1052 O O . ASP A 1 137 ? -2.627 -10.448 -17.853 1.00 53.81 137 ASP A O 1
ATOM 1056 N N . GLY A 1 138 ? -2.625 -12.107 -19.361 1.00 54.66 138 GLY A N 1
ATOM 1057 C CA . GLY A 1 138 ? -1.485 -12.859 -18.816 1.00 54.66 138 GLY A CA 1
ATOM 1058 C C . GLY A 1 138 ? -1.826 -14.291 -18.385 1.00 54.66 138 GLY A C 1
ATOM 1059 O O . GLY A 1 138 ? -0.920 -15.090 -18.142 1.00 54.66 138 GLY A O 1
ATOM 1060 N N . SER A 1 139 ? -3.110 -14.652 -18.334 1.00 62.66 139 SER A N 1
ATOM 1061 C CA . SER A 1 139 ? -3.567 -16.022 -18.069 1.00 62.66 139 SER A CA 1
ATOM 1062 C C . SER A 1 139 ? -3.617 -16.856 -19.352 1.00 62.66 139 SER A C 1
ATOM 1064 O O . SER A 1 139 ? -3.914 -16.360 -20.439 1.00 62.66 139 SER A O 1
ATOM 1066 N N . ILE A 1 140 ? -3.321 -18.154 -19.246 1.00 65.94 140 ILE A N 1
ATOM 1067 C CA . ILE A 1 140 ? -3.230 -19.032 -20.421 1.00 65.94 140 ILE A CA 1
ATOM 1068 C C . ILE A 1 140 ? -4.598 -19.658 -20.687 1.00 65.94 140 ILE A C 1
ATOM 1070 O O . ILE A 1 140 ? -5.103 -20.436 -19.875 1.00 65.94 140 ILE A O 1
ATOM 1074 N N . GLN A 1 141 ? -5.184 -19.362 -21.849 1.00 64.94 141 GLN A N 1
ATOM 1075 C CA . GLN A 1 141 ? -6.387 -20.052 -22.310 1.00 64.94 141 GLN A CA 1
ATOM 1076 C C . GLN A 1 141 ? -6.042 -21.484 -22.720 1.00 64.94 141 GLN A C 1
ATOM 1078 O O . GLN A 1 141 ? -5.243 -21.722 -23.628 1.00 64.94 141 GLN A O 1
ATOM 1083 N N . LEU A 1 142 ? -6.655 -22.449 -22.041 1.00 60.44 142 LEU A N 1
ATOM 1084 C CA . LEU A 1 142 ? -6.508 -23.864 -22.343 1.00 60.44 142 LEU A CA 1
ATOM 1085 C C . LEU A 1 142 ? -7.463 -24.278 -23.482 1.00 60.44 142 LEU A C 1
ATOM 1087 O O . LEU A 1 142 ? -8.520 -23.665 -23.662 1.00 60.44 142 LEU A O 1
ATOM 1091 N N . PRO A 1 143 ? -7.160 -25.362 -24.229 1.00 51.22 143 PRO A N 1
ATOM 1092 C CA . PRO A 1 143 ? -7.985 -25.835 -25.352 1.00 51.22 143 PRO A CA 1
ATOM 1093 C C . PRO A 1 143 ? -9.446 -26.174 -25.008 1.00 51.22 143 PRO A C 1
ATOM 1095 O O . PRO A 1 143 ? -10.277 -26.314 -25.899 1.00 51.22 143 PRO A O 1
ATOM 1098 N N . ASN A 1 144 ? -9.767 -26.334 -23.723 1.00 61.41 144 ASN A N 1
ATOM 1099 C CA . ASN A 1 144 ? -11.105 -26.628 -23.205 1.00 61.41 144 ASN A CA 1
ATOM 1100 C C . ASN A 1 144 ? -11.908 -25.365 -22.814 1.00 61.41 144 ASN A C 1
ATOM 1102 O O . ASN A 1 144 ? -12.893 -25.492 -22.092 1.00 61.41 144 ASN A O 1
ATOM 1106 N N . ASN A 1 145 ? -11.489 -24.166 -23.241 1.00 64.06 145 ASN A N 1
ATOM 1107 C CA . ASN A 1 145 ? -12.081 -22.874 -22.857 1.00 64.06 145 ASN A CA 1
ATOM 1108 C C . ASN A 1 145 ? -12.046 -22.569 -21.345 1.00 64.06 145 ASN A C 1
ATOM 1110 O O . ASN A 1 145 ? -12.839 -21.762 -20.866 1.00 64.06 145 ASN A O 1
ATOM 1114 N N . THR A 1 146 ? -11.122 -23.181 -20.600 1.00 62.59 146 THR A N 1
ATOM 1115 C CA . THR A 1 146 ? -10.813 -22.793 -19.212 1.00 62.59 146 THR A CA 1
ATOM 1116 C C . THR A 1 146 ? -9.507 -22.008 -19.152 1.00 62.59 146 THR A C 1
ATOM 1118 O O . THR A 1 146 ? -8.675 -22.105 -20.056 1.00 62.59 146 THR A O 1
ATOM 1121 N N . CYS A 1 147 ? -9.331 -21.221 -18.096 1.00 68.31 147 CYS A N 1
ATOM 1122 C CA . CYS A 1 147 ? -8.152 -20.388 -17.901 1.00 68.31 147 CYS A CA 1
ATOM 1123 C C . CYS A 1 147 ? -7.218 -21.010 -16.862 1.00 68.31 147 CYS A C 1
ATOM 1125 O O . CYS A 1 147 ? -7.650 -21.365 -15.766 1.00 68.31 147 CYS A O 1
ATOM 1127 N N . LEU A 1 148 ? -5.934 -21.138 -17.201 1.00 71.75 148 LEU A N 1
ATOM 1128 C CA . LEU A 1 148 ? -4.887 -21.372 -16.214 1.00 71.75 148 LEU A CA 1
ATOM 1129 C C . LEU A 1 148 ? -4.496 -20.017 -15.618 1.00 71.75 148 LEU A C 1
ATOM 1131 O O . LEU A 1 148 ? -3.847 -19.211 -16.292 1.00 71.75 148 LEU A O 1
ATOM 1135 N N . CYS A 1 149 ? -4.930 -19.779 -14.381 1.00 61.94 149 CYS A N 1
ATOM 1136 C CA . CYS A 1 149 ? -4.692 -18.526 -13.675 1.00 61.94 149 CYS A CA 1
ATOM 1137 C C . CYS A 1 149 ? -3.238 -18.394 -13.231 1.00 61.94 149 CYS A C 1
ATOM 1139 O O . CYS A 1 149 ? -2.600 -19.369 -12.824 1.00 61.94 149 CYS A O 1
ATOM 1141 N N . GLN A 1 150 ? -2.732 -17.165 -13.298 1.00 63.19 150 GLN A N 1
ATOM 1142 C CA . GLN A 1 150 ? -1.458 -16.805 -12.690 1.00 63.19 150 GLN A CA 1
ATOM 1143 C C . GLN A 1 150 ? -1.554 -16.935 -11.159 1.00 63.19 150 GLN A C 1
ATOM 1145 O O . GLN A 1 150 ? -2.660 -16.876 -10.604 1.00 63.19 150 GLN A O 1
ATOM 1150 N N . PRO A 1 151 ? -0.422 -17.096 -10.447 1.00 59.56 151 PRO A N 1
ATOM 1151 C CA . PRO A 1 151 ? -0.414 -17.030 -8.990 1.00 59.56 151 PRO A CA 1
ATOM 1152 C C . PRO A 1 151 ? -1.189 -15.805 -8.486 1.00 59.56 151 PRO A C 1
ATOM 1154 O O . PRO A 1 151 ? -1.130 -14.742 -9.099 1.00 59.56 151 PRO A O 1
ATOM 1157 N N . TYR A 1 152 ? -1.919 -15.971 -7.381 1.00 63.81 152 TYR A N 1
ATOM 1158 C CA . TYR A 1 152 ? -2.746 -14.928 -6.750 1.00 63.81 152 TYR A CA 1
ATOM 1159 C C . TYR A 1 152 ? -3.974 -14.460 -7.536 1.00 63.81 152 TYR A C 1
ATOM 1161 O O . TYR A 1 152 ? -4.631 -13.509 -7.123 1.00 63.81 152 TYR A O 1
ATOM 1169 N N . THR A 1 153 ? -4.344 -15.155 -8.610 1.00 67.94 153 THR A N 1
ATOM 1170 C CA . THR A 1 153 ? -5.607 -14.924 -9.322 1.00 67.94 153 THR A CA 1
ATOM 1171 C C . THR A 1 153 ? -6.446 -16.196 -9.365 1.00 67.94 153 THR A C 1
ATOM 1173 O O . THR A 1 153 ? -5.915 -17.309 -9.356 1.00 67.94 153 THR A O 1
ATOM 1176 N N . TRP A 1 154 ? -7.769 -16.056 -9.379 1.00 69.81 154 TRP A N 1
ATOM 1177 C CA . TRP A 1 154 ? -8.702 -17.178 -9.435 1.00 69.81 154 TRP A CA 1
ATOM 1178 C C . TRP A 1 154 ? -10.012 -16.807 -10.146 1.00 69.81 154 TRP A C 1
ATOM 1180 O O . TRP A 1 154 ? -10.232 -15.674 -10.579 1.00 69.81 154 TRP A O 1
ATOM 1190 N N . GLY A 1 155 ? -10.890 -17.799 -10.295 1.00 65.50 155 GLY A N 1
ATOM 1191 C CA . GLY A 1 155 ? -12.173 -17.677 -10.987 1.00 65.50 155 GLY A CA 1
ATOM 1192 C C . GLY A 1 155 ? -12.127 -18.227 -12.413 1.00 65.50 155 GLY A C 1
ATOM 1193 O O . GLY A 1 155 ? -11.063 -18.510 -12.957 1.00 65.50 155 GLY A O 1
ATOM 1194 N N . ALA A 1 156 ? -13.298 -18.385 -13.036 1.00 63.47 156 ALA A N 1
ATOM 1195 C CA . ALA A 1 156 ? -13.423 -18.999 -14.366 1.00 63.47 156 ALA A CA 1
ATOM 1196 C C . ALA A 1 156 ? -12.648 -18.250 -15.468 1.00 63.47 156 ALA A C 1
ATOM 1198 O O . ALA A 1 156 ? -12.240 -18.858 -16.457 1.00 63.47 156 ALA A O 1
ATOM 1199 N N . HIS A 1 157 ? -12.429 -16.948 -15.263 1.00 71.88 157 HIS A N 1
ATOM 1200 C CA . HIS A 1 157 ? -11.708 -16.053 -16.168 1.00 71.88 157 HIS A CA 1
ATOM 1201 C C . HIS A 1 157 ? -10.461 -15.417 -15.530 1.00 71.88 157 HIS A C 1
ATOM 1203 O O . HIS A 1 157 ? -9.853 -14.552 -16.149 1.00 71.88 157 HIS A O 1
ATOM 1209 N N . CYS A 1 158 ? -10.061 -15.862 -14.330 1.00 69.19 158 CYS A N 1
ATOM 1210 C CA . CYS A 1 158 ? -8.911 -15.341 -13.575 1.00 69.19 158 CYS A CA 1
ATOM 1211 C C . CYS A 1 158 ? -8.989 -13.848 -13.206 1.00 69.19 158 CYS A C 1
ATOM 1213 O O . CYS A 1 158 ? -7.961 -13.206 -13.044 1.00 69.19 158 CYS A O 1
ATOM 1215 N N . THR A 1 159 ? -10.201 -13.311 -13.048 1.00 68.62 159 THR A N 1
ATOM 1216 C CA . THR A 1 159 ? -10.446 -11.890 -12.744 1.00 68.62 159 THR A CA 1
ATOM 1217 C C . THR A 1 159 ? -10.473 -11.570 -11.249 1.00 68.62 159 THR A C 1
ATOM 1219 O O . THR A 1 159 ? -10.559 -10.406 -10.870 1.00 68.62 159 THR A O 1
ATOM 1222 N N . GLN A 1 160 ? -10.453 -12.582 -10.378 1.00 66.44 160 GLN A N 1
ATOM 1223 C CA . GLN A 1 160 ? -10.509 -12.391 -8.929 1.00 66.44 160 GLN A CA 1
ATOM 1224 C C . GLN A 1 160 ? -9.111 -12.493 -8.329 1.00 66.44 160 GLN A C 1
ATOM 1226 O O . GLN A 1 160 ? -8.384 -13.440 -8.621 1.00 66.44 160 GLN A O 1
ATOM 1231 N N . VAL A 1 161 ? -8.753 -11.555 -7.455 1.00 71.06 161 VAL A N 1
ATOM 1232 C CA . VAL A 1 161 ? -7.414 -11.469 -6.861 1.00 71.06 161 VAL A CA 1
ATOM 1233 C C . VAL A 1 161 ? -7.381 -11.980 -5.426 1.00 71.06 161 VAL A C 1
ATOM 1235 O O . VAL A 1 161 ? -8.335 -11.832 -4.666 1.00 71.06 161 VAL A O 1
ATOM 1238 N N . ILE A 1 162 ? -6.263 -12.607 -5.061 1.00 73.69 162 ILE A N 1
ATOM 1239 C CA . ILE A 1 162 ? -5.973 -13.129 -3.729 1.00 73.69 162 ILE A CA 1
ATOM 1240 C C . ILE A 1 162 ? -4.930 -12.229 -3.070 1.00 73.69 162 ILE A C 1
ATOM 1242 O O . ILE A 1 162 ? -3.759 -12.263 -3.437 1.00 73.69 162 ILE A O 1
ATOM 1246 N N . CYS A 1 163 ? -5.344 -11.484 -2.050 1.00 76.69 163 CYS A N 1
ATOM 1247 C CA . CYS A 1 163 ? -4.443 -10.659 -1.253 1.00 76.69 163 CYS A CA 1
ATOM 1248 C C . CYS A 1 163 ? -3.885 -11.439 -0.060 1.00 76.69 163 CYS A C 1
ATOM 1250 O O . CYS A 1 163 ? -4.636 -11.993 0.748 1.00 76.69 163 CYS A O 1
ATOM 1252 N N . GLN A 1 164 ? -2.561 -11.476 0.064 1.00 79.81 164 GLN A N 1
ATOM 1253 C CA . GLN A 1 164 ? -1.864 -12.013 1.228 1.00 79.81 164 GLN A CA 1
ATOM 1254 C C . GLN A 1 164 ? -1.839 -11.005 2.379 1.00 79.81 164 GLN A C 1
ATOM 1256 O O . GLN A 1 164 ? -2.203 -9.844 2.216 1.00 79.81 164 GLN A O 1
ATOM 1261 N N . ASN A 1 165 ? -1.437 -11.467 3.568 1.00 78.88 165 ASN A N 1
ATOM 1262 C CA . ASN A 1 165 ? -1.214 -10.623 4.747 1.00 78.88 165 ASN A CA 1
ATOM 1263 C C . ASN A 1 165 ? -2.385 -9.674 5.068 1.00 78.88 165 ASN A C 1
ATOM 1265 O O . ASN A 1 165 ? -2.188 -8.552 5.524 1.00 78.88 165 ASN A O 1
ATOM 1269 N N . PHE A 1 166 ? -3.621 -10.138 4.838 1.00 82.31 166 PHE A N 1
ATOM 1270 C CA . PHE A 1 166 ? -4.851 -9.358 5.032 1.00 82.31 166 PHE A CA 1
ATOM 1271 C C . PHE A 1 166 ? -4.864 -8.029 4.257 1.00 82.31 166 PHE A C 1
ATOM 1273 O O . PHE A 1 166 ? -5.440 -7.037 4.719 1.00 82.31 166 PHE A O 1
ATOM 1280 N N . GLY A 1 167 ? -4.222 -8.019 3.085 1.00 82.56 167 GLY A N 1
ATOM 1281 C CA . GLY A 1 167 ? -4.443 -7.013 2.059 1.00 82.56 167 GLY A CA 1
ATOM 1282 C C . GLY A 1 167 ? -5.890 -7.046 1.566 1.00 82.56 167 GLY A C 1
ATOM 1283 O O . GLY A 1 167 ? -6.574 -8.069 1.667 1.00 82.56 167 GLY A O 1
ATOM 1284 N N . ARG A 1 168 ? -6.372 -5.916 1.055 1.00 83.81 168 ARG A N 1
ATOM 1285 C CA . ARG A 1 168 ? -7.764 -5.759 0.612 1.00 83.81 168 ARG A CA 1
ATOM 1286 C C . ARG A 1 168 ? -7.839 -5.776 -0.902 1.00 8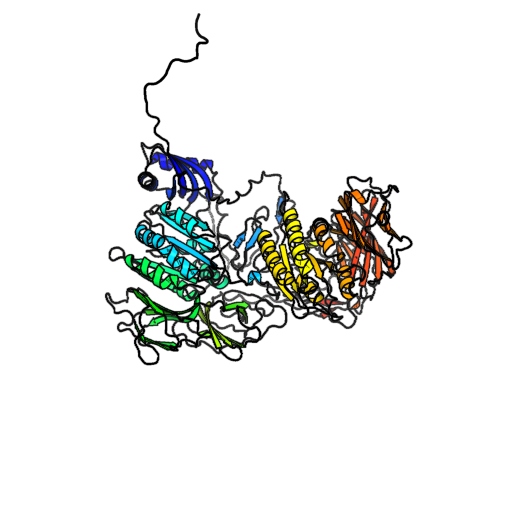3.81 168 ARG A C 1
ATOM 1288 O O . ARG A 1 168 ? -7.143 -4.997 -1.535 1.00 83.81 168 ARG A O 1
ATOM 1295 N N . ALA A 1 169 ? -8.683 -6.639 -1.461 1.00 75.00 169 ALA A N 1
ATOM 1296 C CA . ALA A 1 169 ? -8.850 -6.730 -2.905 1.00 75.00 169 ALA A CA 1
ATOM 1297 C C . ALA A 1 169 ? -9.616 -5.516 -3.448 1.00 75.00 169 ALA A C 1
ATOM 1299 O O . ALA A 1 169 ? -10.669 -5.145 -2.930 1.00 75.00 169 ALA A O 1
ATOM 1300 N N . GLU A 1 170 ? -9.097 -4.935 -4.518 1.00 68.38 170 GLU A N 1
ATOM 1301 C CA . GLU A 1 170 ? -9.706 -3.847 -5.267 1.00 68.38 170 GLU A CA 1
ATOM 1302 C C . GLU A 1 170 ? -10.408 -4.377 -6.522 1.00 68.38 170 GLU A C 1
ATOM 1304 O O . GLU A 1 170 ? -10.039 -5.404 -7.098 1.00 68.38 170 GLU A O 1
ATOM 1309 N N . SER A 1 171 ? -11.414 -3.641 -6.997 1.00 61.75 171 SER A N 1
ATOM 1310 C CA . SER A 1 171 ? -12.192 -3.995 -8.195 1.00 61.75 171 SER A CA 1
ATOM 1311 C C . SER A 1 171 ? -11.379 -4.022 -9.495 1.00 61.75 171 SER A C 1
ATOM 1313 O O . SER A 1 171 ? -11.857 -4.539 -10.499 1.00 61.75 171 SER A O 1
ATOM 1315 N N . ASN A 1 172 ? -10.177 -3.446 -9.491 1.00 60.09 172 ASN A N 1
ATOM 1316 C CA . ASN A 1 172 ? -9.236 -3.411 -10.614 1.00 60.09 172 ASN A CA 1
ATOM 1317 C C . ASN A 1 172 ? -8.295 -4.639 -10.650 1.00 60.09 172 ASN A C 1
ATOM 1319 O O . ASN A 1 172 ? -7.378 -4.667 -11.467 1.00 60.09 172 ASN A O 1
ATOM 1323 N N . GLY A 1 173 ? -8.482 -5.626 -9.760 1.00 64.31 173 GLY A N 1
ATOM 1324 C CA . GLY A 1 173 ? -7.586 -6.778 -9.651 1.00 64.31 173 GLY A CA 1
ATOM 1325 C C . GLY A 1 173 ? -6.269 -6.458 -8.929 1.00 64.31 173 GLY A C 1
ATOM 1326 O O . GLY A 1 173 ? -5.202 -6.912 -9.350 1.00 64.31 173 GLY A O 1
ATOM 1327 N N . ARG A 1 174 ? -6.317 -5.673 -7.847 1.00 69.56 174 ARG A N 1
ATOM 1328 C CA . ARG A 1 174 ? -5.146 -5.321 -7.017 1.00 69.56 174 ARG A CA 1
ATOM 1329 C C . ARG A 1 174 ? -5.407 -5.526 -5.532 1.00 69.56 174 ARG A C 1
ATOM 1331 O O . ARG A 1 174 ? -6.528 -5.835 -5.138 1.00 69.56 174 ARG A O 1
ATOM 1338 N N . CYS A 1 175 ? -4.361 -5.364 -4.724 1.00 75.69 175 CYS A N 1
ATOM 1339 C CA . CYS A 1 175 ? -4.447 -5.413 -3.273 1.00 75.69 175 CYS A CA 1
ATOM 1340 C C . CYS A 1 175 ? -3.932 -4.124 -2.629 1.00 75.69 175 CYS A C 1
ATOM 1342 O O . CYS A 1 175 ? -2.780 -3.757 -2.836 1.00 75.69 175 CYS A O 1
ATOM 1344 N N . THR A 1 176 ? -4.742 -3.502 -1.772 1.00 81.94 176 THR A N 1
ATOM 1345 C CA . THR A 1 176 ? -4.274 -2.464 -0.847 1.00 81.94 176 THR A CA 1
ATOM 1346 C C . THR A 1 176 ? -3.581 -3.128 0.343 1.00 81.94 176 THR A C 1
ATOM 1348 O O . THR A 1 176 ? -4.182 -3.966 1.031 1.00 81.94 176 THR A O 1
ATOM 1351 N N . CYS A 1 177 ? -2.333 -2.753 0.609 1.00 82.19 177 CYS A N 1
ATOM 1352 C CA . CYS A 1 177 ? -1.461 -3.441 1.556 1.00 82.19 177 CYS A CA 1
ATOM 1353 C C . CYS A 1 177 ? -1.246 -2.670 2.864 1.00 82.19 177 CYS A C 1
ATOM 1355 O O . CYS A 1 177 ? -1.413 -1.456 2.927 1.00 82.19 177 CYS A O 1
ATOM 1357 N N . ALA A 1 178 ? -0.918 -3.397 3.934 1.00 85.12 178 ALA A N 1
ATOM 1358 C CA . ALA A 1 178 ? -0.578 -2.794 5.221 1.00 85.12 178 ALA A CA 1
ATOM 1359 C C . ALA A 1 178 ? 0.810 -2.124 5.173 1.00 85.12 178 ALA A C 1
ATOM 1361 O O . ALA A 1 178 ? 1.607 -2.488 4.308 1.00 85.12 178 ALA A O 1
ATOM 1362 N N . PRO A 1 179 ? 1.148 -1.216 6.110 1.00 82.25 179 PRO A N 1
ATOM 1363 C CA . PRO A 1 179 ? 2.386 -0.455 6.033 1.00 82.25 179 PRO A CA 1
ATOM 1364 C C . PRO A 1 179 ? 3.629 -1.326 5.900 1.00 82.25 179 PRO A C 1
ATOM 1366 O O . PRO A 1 179 ? 3.800 -2.308 6.629 1.00 82.25 179 PRO A O 1
ATOM 1369 N N . GLY A 1 180 ? 4.485 -0.945 4.957 1.00 75.88 180 GLY A N 1
ATOM 1370 C CA . GLY A 1 180 ? 5.684 -1.684 4.576 1.00 75.88 180 GLY A CA 1
ATOM 1371 C C . GLY A 1 180 ? 5.449 -2.856 3.612 1.00 75.88 180 GLY A C 1
ATOM 1372 O O . GLY A 1 180 ? 6.400 -3.306 2.988 1.00 75.88 180 GLY A O 1
ATOM 1373 N N . TYR A 1 181 ? 4.223 -3.344 3.415 1.00 77.81 181 TYR A N 1
ATOM 1374 C CA . TYR A 1 181 ? 3.929 -4.276 2.324 1.00 77.81 181 TYR A CA 1
ATOM 1375 C C . TYR A 1 181 ? 3.572 -3.470 1.074 1.00 77.81 181 TYR A C 1
ATOM 1377 O O . TYR A 1 181 ? 2.628 -2.695 1.102 1.00 77.81 181 TYR A O 1
ATOM 1385 N N . TYR A 1 182 ? 4.286 -3.681 -0.027 1.00 72.94 182 TYR A N 1
ATOM 1386 C CA . TYR A 1 182 ? 4.089 -2.917 -1.274 1.00 72.94 182 TYR A CA 1
ATOM 1387 C C . TYR A 1 182 ? 4.077 -3.807 -2.523 1.00 72.94 182 TYR A C 1
ATOM 1389 O O . TYR A 1 182 ? 4.108 -3.336 -3.657 1.00 72.94 182 TYR A O 1
ATOM 1397 N N . SER A 1 183 ? 4.041 -5.125 -2.333 1.00 69.75 183 SER A N 1
ATOM 1398 C CA . SER A 1 183 ? 3.886 -6.080 -3.429 1.00 69.75 183 SER A CA 1
ATOM 1399 C C . SER A 1 183 ? 2.465 -6.044 -3.998 1.00 69.75 183 SER A C 1
ATOM 1401 O O . SER A 1 183 ? 1.517 -5.772 -3.267 1.00 69.75 183 SER A O 1
ATOM 1403 N N . GLN A 1 184 ? 2.294 -6.416 -5.273 1.00 71.94 184 GLN A N 1
ATOM 1404 C CA . GLN A 1 184 ? 0.992 -6.418 -5.962 1.00 71.94 184 GLN A CA 1
ATOM 1405 C C . GLN A 1 184 ? -0.115 -7.160 -5.192 1.00 71.94 184 GLN A C 1
ATOM 1407 O O . GLN A 1 184 ? -1.275 -6.751 -5.245 1.00 71.94 184 GLN A O 1
ATOM 1412 N N . PHE A 1 185 ? 0.236 -8.240 -4.487 1.00 75.75 185 PHE A N 1
ATOM 1413 C CA . PHE A 1 185 ? -0.698 -9.065 -3.725 1.00 75.75 185 PHE A CA 1
ATOM 1414 C C . PHE A 1 185 ? -0.399 -9.049 -2.222 1.00 75.75 185 PHE A C 1
ATOM 1416 O O . PHE A 1 185 ? -0.852 -9.930 -1.492 1.00 75.75 185 PHE A O 1
ATOM 1423 N N . CYS A 1 186 ? 0.356 -8.051 -1.748 1.00 75.81 186 CYS A N 1
ATOM 1424 C CA . CYS A 1 186 ? 0.822 -7.911 -0.366 1.00 75.81 186 CYS A CA 1
ATOM 1425 C C . CYS A 1 186 ? 1.632 -9.108 0.157 1.00 75.81 186 CYS A C 1
ATOM 1427 O O . CYS A 1 186 ? 1.713 -9.329 1.366 1.00 75.81 186 CYS A O 1
ATOM 1429 N N . GLU A 1 187 ? 2.223 -9.903 -0.731 1.00 73.12 187 GLU A N 1
ATOM 1430 C CA . GLU A 1 187 ? 3.079 -11.022 -0.368 1.00 73.12 187 GLU A CA 1
ATOM 1431 C C . GLU A 1 187 ? 4.415 -10.548 0.212 1.00 73.12 187 GLU A C 1
ATOM 1433 O O . GLU A 1 187 ? 4.961 -9.510 -0.185 1.00 73.12 187 GLU A O 1
ATOM 1438 N N . SER A 1 188 ? 4.959 -11.332 1.143 1.00 71.50 188 SER A N 1
ATOM 1439 C CA . SER A 1 188 ? 6.281 -11.077 1.713 1.00 71.50 188 SER A CA 1
ATOM 1440 C C . SER A 1 188 ? 7.360 -11.219 0.639 1.00 71.50 188 SER A C 1
ATOM 1442 O O . SER A 1 188 ? 7.370 -12.179 -0.135 1.00 71.50 188 SER A O 1
ATOM 1444 N N . ARG A 1 189 ? 8.295 -10.268 0.607 1.00 66.19 189 ARG A N 1
ATOM 1445 C CA . ARG A 1 189 ? 9.406 -10.233 -0.351 1.00 66.19 189 ARG A CA 1
ATOM 1446 C C . ARG A 1 189 ? 10.750 -10.164 0.366 1.00 66.19 189 ARG A C 1
ATOM 1448 O O . ARG A 1 189 ? 10.835 -9.875 1.561 1.00 66.19 189 ARG A O 1
ATOM 1455 N N . SER A 1 190 ? 11.806 -10.452 -0.391 1.00 68.56 190 SER A N 1
ATOM 1456 C CA . SER A 1 190 ? 13.183 -10.157 0.006 1.00 68.56 190 SER A CA 1
ATOM 1457 C C . SER A 1 190 ? 13.391 -8.654 0.223 1.00 68.56 190 SER A C 1
ATOM 1459 O O . SER A 1 190 ? 12.476 -7.875 -0.031 1.00 68.56 190 SER A O 1
ATOM 1461 N N . PHE A 1 191 ? 14.578 -8.241 0.677 1.00 73.69 191 PHE A N 1
ATOM 1462 C CA . PHE A 1 191 ? 14.892 -6.824 0.918 1.00 73.69 191 PHE A CA 1
ATOM 1463 C C . PHE A 1 191 ? 14.494 -5.963 -0.267 1.00 73.69 191 PHE A C 1
ATOM 1465 O O . PHE A 1 191 ? 14.927 -6.224 -1.395 1.00 73.69 191 PHE A O 1
ATOM 1472 N N . ARG A 1 192 ? 13.673 -4.950 0.005 1.00 67.12 192 ARG A N 1
ATOM 1473 C CA . ARG A 1 192 ? 13.521 -3.840 -0.914 1.00 67.12 192 ARG A CA 1
ATOM 1474 C C . ARG A 1 192 ? 13.578 -2.532 -0.142 1.00 67.12 192 ARG A C 1
ATOM 1476 O O . ARG A 1 192 ? 13.253 -2.504 1.050 1.00 67.12 192 ARG A O 1
ATOM 1483 N N . PRO A 1 193 ? 14.007 -1.455 -0.807 1.00 69.38 193 PRO A N 1
ATOM 1484 C CA . PRO A 1 193 ? 14.108 -0.178 -0.141 1.00 69.38 193 PRO A CA 1
ATOM 1485 C C . PRO A 1 193 ? 12.712 0.308 0.266 1.00 69.38 193 PRO A C 1
ATOM 1487 O O . PRO A 1 193 ? 11.733 0.049 -0.435 1.00 69.38 193 PRO A O 1
ATOM 1490 N N . ALA A 1 194 ? 12.643 1.037 1.379 1.00 73.44 194 ALA A N 1
ATOM 1491 C CA . ALA A 1 194 ? 11.394 1.611 1.858 1.00 73.44 194 ALA A CA 1
ATOM 1492 C C . ALA A 1 194 ? 10.797 2.574 0.821 1.00 73.44 194 ALA A C 1
ATOM 1494 O O . ALA A 1 194 ? 11.490 3.466 0.324 1.00 73.44 194 ALA A O 1
ATOM 1495 N N . VAL A 1 195 ? 9.505 2.411 0.547 1.00 78.56 195 VAL A N 1
ATOM 1496 C CA . VAL A 1 195 ? 8.683 3.407 -0.144 1.00 78.56 195 VAL A CA 1
ATOM 1497 C C . VAL A 1 195 ? 8.084 4.313 0.926 1.00 78.56 195 VAL A C 1
ATOM 1499 O O . VAL A 1 195 ? 7.368 3.832 1.801 1.00 78.56 195 VAL A O 1
ATOM 1502 N N . GLU A 1 196 ? 8.393 5.608 0.891 1.00 80.12 196 GLU A N 1
ATOM 1503 C CA . GLU A 1 196 ? 8.008 6.542 1.956 1.00 80.12 196 GLU A CA 1
ATOM 1504 C C . GLU A 1 196 ? 6.488 6.684 2.110 1.00 80.12 196 GLU A C 1
ATOM 1506 O O . GLU A 1 196 ? 6.009 6.694 3.241 1.00 80.12 196 GLU A O 1
ATOM 1511 N N . SER A 1 197 ? 5.728 6.711 1.006 1.00 74.44 197 SER A N 1
ATOM 1512 C CA . SER A 1 197 ? 4.256 6.737 1.041 1.00 74.44 197 SER A CA 1
ATOM 1513 C C . SER A 1 197 ? 3.651 5.534 1.770 1.00 74.44 197 SER A C 1
ATOM 1515 O O . SER A 1 197 ? 2.671 5.675 2.492 1.00 74.44 197 SER A O 1
ATOM 1517 N N . ASP A 1 198 ? 4.259 4.353 1.638 1.00 73.81 198 ASP A N 1
ATOM 1518 C CA . ASP A 1 198 ? 3.695 3.095 2.150 1.00 73.81 198 ASP A CA 1
ATOM 1519 C C . ASP A 1 198 ? 3.960 2.904 3.648 1.00 73.81 198 ASP A C 1
ATOM 1521 O O . ASP A 1 198 ? 3.431 1.992 4.285 1.00 73.81 198 ASP A O 1
ATOM 1525 N N . ILE A 1 199 ? 4.811 3.752 4.223 1.00 78.12 199 ILE A N 1
ATOM 1526 C CA . ILE A 1 199 ? 5.072 3.838 5.660 1.00 78.12 199 ILE A CA 1
ATOM 1527 C C . ILE A 1 199 ? 4.668 5.205 6.221 1.00 78.12 199 ILE A C 1
ATOM 1529 O O . ILE A 1 199 ? 5.009 5.511 7.365 1.00 78.12 199 ILE A O 1
ATOM 1533 N N . ASP A 1 200 ? 3.938 6.014 5.446 1.00 78.88 200 ASP A N 1
ATOM 1534 C CA . ASP A 1 200 ? 3.387 7.275 5.918 1.00 78.88 200 ASP A CA 1
ATOM 1535 C C . ASP A 1 200 ? 2.242 6.996 6.901 1.00 78.88 200 ASP A C 1
ATOM 1537 O O . ASP A 1 200 ? 1.162 6.526 6.549 1.00 78.88 200 ASP A O 1
ATOM 1541 N N . LEU A 1 201 ? 2.496 7.283 8.177 1.00 82.44 201 LEU A N 1
ATOM 1542 C CA . LEU A 1 201 ? 1.530 7.124 9.266 1.00 82.44 201 LEU A CA 1
ATOM 1543 C C . LEU A 1 201 ? 0.914 8.464 9.694 1.00 82.44 201 LEU A C 1
ATOM 1545 O O . LEU A 1 201 ? 0.338 8.570 10.789 1.00 82.44 201 LEU A O 1
ATOM 1549 N N . ASN A 1 202 ? 1.063 9.507 8.870 1.00 82.50 202 ASN A N 1
ATOM 1550 C CA . ASN A 1 202 ? 0.556 10.835 9.180 1.00 82.50 202 ASN A CA 1
ATOM 1551 C C . ASN A 1 202 ? -0.962 10.866 9.190 1.00 82.50 202 ASN A C 1
ATOM 1553 O O . ASN A 1 202 ? -1.527 11.465 10.106 1.00 82.50 202 ASN A O 1
ATOM 1557 N N . THR A 1 203 ? -1.607 10.196 8.234 1.00 86.56 203 THR A N 1
ATOM 1558 C CA . THR A 1 203 ? -3.067 10.114 8.144 1.00 86.56 203 THR A CA 1
ATOM 1559 C C . THR A 1 203 ? -3.608 8.845 8.803 1.00 86.56 203 THR A C 1
ATOM 1561 O O . THR A 1 203 ? -2.943 7.813 8.873 1.00 86.56 203 THR A O 1
ATOM 1564 N N . ARG A 1 204 ? -4.818 8.928 9.366 1.00 89.94 204 ARG A N 1
ATOM 1565 C CA . ARG A 1 204 ? -5.511 7.806 10.019 1.00 89.94 204 ARG A CA 1
ATOM 1566 C C . ARG A 1 204 ? -6.982 7.782 9.634 1.00 89.94 204 ARG A C 1
ATOM 1568 O O . ARG A 1 204 ? -7.528 8.761 9.129 1.00 89.94 204 ARG A O 1
ATOM 1575 N N . SER A 1 205 ? -7.662 6.683 9.931 1.00 92.94 205 SER A N 1
ATOM 1576 C CA . SER A 1 205 ? -9.118 6.599 9.841 1.00 92.94 205 SER A CA 1
ATOM 1577 C C . SER A 1 205 ? -9.768 6.501 11.219 1.00 92.94 205 SER A C 1
ATOM 1579 O O . SER A 1 205 ? -9.184 5.998 12.186 1.00 92.94 205 SER A O 1
ATOM 1581 N N . LEU A 1 206 ? -11.017 6.958 11.290 1.00 94.94 206 LEU A N 1
ATOM 1582 C CA . LEU A 1 206 ? -11.911 6.707 12.414 1.00 94.94 206 LEU A CA 1
ATOM 1583 C C . LEU A 1 206 ? -13.006 5.742 11.962 1.00 94.94 206 LEU A C 1
ATOM 1585 O O . LEU A 1 206 ? -13.894 6.117 11.197 1.00 94.94 206 LEU A O 1
ATOM 1589 N N . VAL A 1 207 ? -12.922 4.499 12.432 1.00 95.81 207 VAL A N 1
ATOM 1590 C CA . VAL A 1 207 ? -13.884 3.435 12.136 1.00 95.81 207 VAL A CA 1
ATOM 1591 C C . VAL A 1 207 ? -14.837 3.301 13.317 1.00 95.81 207 VAL A C 1
ATOM 1593 O O . VAL A 1 207 ? -14.415 3.002 14.430 1.00 95.81 207 VAL A O 1
ATOM 1596 N N . ILE A 1 208 ? -16.123 3.525 13.077 1.00 95.94 208 ILE A N 1
ATOM 1597 C CA . ILE A 1 208 ? -17.196 3.444 14.066 1.00 95.94 208 ILE A CA 1
ATOM 1598 C C . ILE A 1 208 ? -18.091 2.274 13.688 1.00 95.94 208 ILE A C 1
ATOM 1600 O O . ILE A 1 208 ? -18.694 2.265 12.620 1.00 95.94 208 ILE A O 1
ATOM 1604 N N . ILE A 1 209 ? -18.206 1.308 14.586 1.00 96.38 209 ILE A N 1
ATOM 1605 C CA . ILE A 1 209 ? -19.065 0.142 14.436 1.00 96.38 209 ILE A CA 1
ATOM 1606 C C . ILE A 1 209 ? -20.136 0.218 15.520 1.00 96.38 209 ILE A C 1
ATOM 1608 O O . ILE A 1 209 ? -19.819 0.368 16.702 1.00 96.38 209 ILE A O 1
ATOM 1612 N N . PHE A 1 210 ? -21.403 0.144 15.123 1.00 96.81 210 PHE A N 1
ATOM 1613 C CA . PHE A 1 210 ? -22.525 0.430 16.011 1.00 96.81 210 PHE A CA 1
ATOM 1614 C C . PHE A 1 210 ? -23.643 -0.606 15.872 1.00 96.81 210 PHE A C 1
ATOM 1616 O O . PHE A 1 210 ? -24.137 -0.882 14.779 1.00 96.81 210 PHE A O 1
ATOM 1623 N N . SER A 1 211 ? -24.071 -1.162 17.002 1.00 95.56 211 SER A N 1
ATOM 1624 C CA . SER A 1 211 ? -25.226 -2.057 17.078 1.00 95.56 211 SER A CA 1
ATOM 1625 C C . SER A 1 211 ? -26.537 -1.282 16.863 1.00 95.56 211 SER A C 1
ATOM 1627 O O . SER A 1 211 ? -26.875 -0.400 17.654 1.00 95.56 211 SER A O 1
ATOM 1629 N N . LEU A 1 212 ? -27.307 -1.617 15.820 1.00 95.62 212 LEU A N 1
ATOM 1630 C CA . LEU A 1 212 ? -28.599 -0.989 15.485 1.00 95.62 212 LEU A CA 1
ATOM 1631 C C . LEU A 1 212 ? -29.795 -1.658 16.194 1.00 95.62 212 LEU A C 1
ATOM 1633 O O . LEU A 1 212 ? -30.914 -1.698 15.680 1.00 95.62 212 LEU A O 1
ATOM 1637 N N . ARG A 1 213 ? -29.577 -2.194 17.398 1.00 93.69 213 ARG A N 1
ATOM 1638 C CA . ARG A 1 213 ? -30.644 -2.754 18.244 1.00 93.69 213 ARG A CA 1
ATOM 1639 C C . ARG A 1 213 ? -31.444 -1.634 18.892 1.00 93.69 213 ARG A C 1
ATOM 1641 O O . ARG A 1 213 ? -30.850 -0.681 19.383 1.00 93.69 213 ARG A O 1
ATOM 1648 N N . THR A 1 214 ? -32.765 -1.754 19.008 1.00 92.88 214 THR A N 1
ATOM 1649 C CA . THR A 1 214 ? -33.607 -0.715 19.645 1.00 92.88 214 THR A CA 1
ATOM 1650 C C . THR A 1 214 ? -33.122 -0.309 21.045 1.00 92.88 214 THR A C 1
ATOM 1652 O O . THR A 1 214 ? -33.203 0.859 21.415 1.00 92.88 214 THR A O 1
ATOM 1655 N N . SER A 1 215 ? -32.533 -1.233 21.805 1.00 92.38 215 SER A N 1
ATOM 1656 C CA . SER A 1 215 ? -31.932 -0.970 23.120 1.00 92.38 215 SER A CA 1
ATOM 1657 C C . SER A 1 215 ? -30.721 -0.020 23.100 1.00 92.38 215 SER A C 1
ATOM 1659 O O . SER A 1 215 ? -30.388 0.561 24.137 1.00 92.38 215 SER A O 1
ATOM 1661 N N . MET A 1 216 ? -30.092 0.172 21.940 1.00 94.94 216 MET A N 1
ATOM 1662 C CA . MET A 1 216 ? -28.980 1.094 21.700 1.00 94.94 216 MET A CA 1
ATOM 1663 C C . MET A 1 216 ? -29.427 2.467 21.183 1.00 94.94 216 MET A C 1
ATOM 1665 O O . MET A 1 216 ? -28.587 3.348 21.041 1.00 94.94 216 MET A O 1
ATOM 1669 N N . TYR A 1 217 ? -30.719 2.689 20.917 1.00 94.50 217 TYR A N 1
ATOM 1670 C CA . TYR A 1 217 ? -31.196 3.928 20.290 1.00 94.50 217 TYR A CA 1
ATOM 1671 C C . TYR A 1 217 ? -30.866 5.192 21.106 1.00 94.50 217 TYR A C 1
ATOM 1673 O O . TYR A 1 217 ? -30.286 6.137 20.577 1.00 94.50 217 TYR A O 1
ATOM 1681 N N . GLU A 1 218 ? -31.150 5.198 22.412 1.00 93.62 218 GLU A N 1
ATOM 1682 C CA . GLU A 1 218 ? -30.829 6.344 23.283 1.00 93.62 218 GLU A CA 1
ATOM 1683 C C . GLU A 1 218 ? -29.315 6.586 23.378 1.00 93.62 218 GLU A C 1
ATOM 1685 O O . GLU A 1 218 ? -28.842 7.724 23.345 1.00 93.62 218 GLU A O 1
ATOM 1690 N N . VAL A 1 219 ? -28.538 5.499 23.410 1.00 95.88 219 VAL A N 1
ATOM 1691 C CA . VAL A 1 219 ? -27.072 5.547 23.381 1.00 95.88 219 VAL A CA 1
ATOM 1692 C C . VAL A 1 219 ? -26.583 6.132 22.059 1.00 95.88 219 VAL A C 1
ATOM 1694 O O . VAL A 1 219 ? -25.657 6.937 22.050 1.00 95.88 219 VAL A O 1
ATOM 1697 N N . PHE A 1 220 ? -27.231 5.792 20.944 1.00 96.44 220 PHE A N 1
ATOM 1698 C CA . PHE A 1 220 ? -26.922 6.341 19.632 1.00 96.44 220 PHE A CA 1
ATOM 1699 C C . PHE A 1 220 ? -27.229 7.839 19.537 1.00 96.44 220 PHE A C 1
ATOM 1701 O O . PHE A 1 220 ? -26.429 8.583 18.975 1.00 96.44 220 PHE A O 1
ATOM 1708 N N . LYS A 1 221 ? -28.331 8.325 20.127 1.00 95.38 221 LYS A N 1
ATOM 1709 C CA . LYS A 1 221 ? -28.614 9.772 20.177 1.00 95.38 221 LYS A CA 1
ATOM 1710 C C . LYS A 1 221 ? -27.567 10.520 21.005 1.00 95.38 221 LYS A C 1
ATOM 1712 O O . LYS A 1 221 ? -27.101 11.578 20.579 1.00 95.38 221 LYS A O 1
ATOM 1717 N N . ALA A 1 222 ? -27.142 9.957 22.138 1.00 95.12 222 ALA A N 1
ATOM 1718 C CA . ALA A 1 222 ? -26.026 10.502 22.909 1.00 95.12 222 ALA A CA 1
ATOM 1719 C C . ALA A 1 222 ? -24.715 10.472 22.105 1.00 95.12 222 ALA A C 1
ATOM 1721 O O . ALA A 1 222 ? -23.970 11.452 22.103 1.00 95.12 222 ALA A O 1
ATOM 1722 N N . PHE A 1 223 ? -24.460 9.386 21.376 1.00 96.19 223 PHE A N 1
ATOM 1723 C CA . PHE A 1 223 ? -23.308 9.248 20.493 1.00 96.19 223 PHE A CA 1
ATOM 1724 C C . PHE A 1 223 ? -23.292 10.320 19.397 1.00 96.19 223 PHE A C 1
ATOM 1726 O O . PHE A 1 223 ? -22.325 11.070 19.289 1.00 96.19 223 PHE A O 1
ATOM 1733 N N . GLN A 1 224 ? -24.381 10.464 18.641 1.00 95.19 224 GLN A N 1
ATOM 1734 C CA . GLN A 1 224 ? -24.529 11.454 17.573 1.00 95.19 224 GLN A CA 1
ATOM 1735 C C . GLN A 1 224 ? -24.258 12.877 18.082 1.00 95.19 224 GLN A C 1
ATOM 1737 O O . GLN A 1 224 ? -23.506 13.625 17.461 1.00 95.19 224 GLN A O 1
ATOM 1742 N N . ALA A 1 225 ? -24.816 13.238 19.242 1.00 95.12 225 ALA A N 1
ATOM 1743 C CA . ALA A 1 225 ? -24.644 14.567 19.827 1.00 95.12 225 ALA A CA 1
ATOM 1744 C C . ALA A 1 225 ? -23.190 14.875 20.241 1.00 95.12 225 ALA A C 1
ATOM 1746 O O . ALA A 1 225 ? -22.783 16.035 20.226 1.00 95.12 225 ALA A O 1
ATOM 1747 N N . ASN A 1 226 ? -22.405 13.853 20.599 1.00 96.38 226 ASN A N 1
ATOM 1748 C CA . ASN A 1 226 ? -21.043 14.008 21.124 1.00 96.38 226 ASN A CA 1
ATOM 1749 C C . ASN A 1 226 ? -19.940 13.617 20.125 1.00 96.38 226 ASN A C 1
ATOM 1751 O O . ASN A 1 226 ? -18.760 13.867 20.385 1.00 96.38 226 ASN A O 1
ATOM 1755 N N . LEU A 1 227 ? -20.301 13.044 18.972 1.00 95.69 227 LEU A N 1
ATOM 1756 C CA . LEU A 1 227 ? -19.359 12.631 17.935 1.00 95.69 227 LEU A CA 1
ATOM 1757 C C . LEU A 1 227 ? -18.443 13.773 17.456 1.00 95.69 227 LEU A C 1
ATOM 1759 O O . LEU A 1 227 ? -17.242 13.520 17.367 1.00 95.69 227 LEU A O 1
ATOM 1763 N N . PRO A 1 228 ? -18.914 15.014 17.202 1.00 94.88 228 PRO A N 1
ATOM 1764 C CA . PRO A 1 228 ? -18.027 16.092 16.759 1.00 94.88 228 PRO A CA 1
ATOM 1765 C C . PRO A 1 228 ? -16.901 16.397 17.750 1.00 94.88 228 PRO A C 1
ATOM 1767 O O . PRO A 1 228 ? -15.755 16.566 17.343 1.00 94.88 228 PRO A O 1
ATOM 1770 N N . ALA A 1 229 ? -17.209 16.419 19.050 1.00 95.31 229 ALA A N 1
ATOM 1771 C CA . ALA A 1 229 ? -16.221 16.683 20.092 1.00 95.31 229 ALA A CA 1
ATOM 1772 C C . ALA A 1 229 ? -15.210 15.534 20.211 1.00 95.31 229 ALA A C 1
ATOM 1774 O O . ALA A 1 229 ? -14.010 15.783 20.226 1.00 95.31 229 ALA A O 1
ATOM 1775 N N . MET A 1 230 ? -15.688 14.284 20.229 1.00 96.44 230 MET A N 1
ATOM 1776 C CA . MET A 1 230 ? -14.825 13.099 20.265 1.00 96.44 230 MET A CA 1
ATOM 1777 C C . MET A 1 230 ? -13.902 13.033 19.041 1.00 96.44 230 MET A C 1
ATOM 1779 O O . MET A 1 230 ? -12.696 12.841 19.177 1.00 96.44 230 MET A O 1
ATOM 1783 N N . ALA A 1 231 ? -14.459 13.203 17.841 1.00 95.38 231 ALA A N 1
ATOM 1784 C CA . ALA A 1 231 ? -13.708 13.136 16.595 1.00 95.38 231 ALA A CA 1
ATOM 1785 C C . ALA A 1 231 ? -12.659 14.251 16.495 1.00 95.38 231 ALA A C 1
ATOM 1787 O O . ALA A 1 231 ? -11.562 13.987 16.011 1.00 95.38 231 ALA A O 1
ATOM 1788 N N . ALA A 1 232 ? -12.960 15.460 16.986 1.00 94.69 232 ALA A N 1
ATOM 1789 C CA . ALA A 1 232 ? -12.022 16.579 16.976 1.00 94.69 232 ALA A CA 1
ATOM 1790 C C . ALA A 1 232 ? -10.750 16.286 17.785 1.00 94.69 232 ALA A C 1
ATOM 1792 O O . ALA A 1 232 ? -9.651 16.517 17.284 1.00 94.69 232 ALA A O 1
ATOM 1793 N N . GLY A 1 233 ? -10.854 15.739 19.002 1.00 94.12 233 GLY A N 1
ATOM 1794 C CA . GLY A 1 233 ? -9.637 15.408 19.745 1.00 94.12 233 GLY A CA 1
ATOM 1795 C C . GLY A 1 233 ? -8.967 14.119 19.307 1.00 94.12 233 GLY A C 1
ATOM 1796 O O . GLY A 1 233 ? -7.766 14.026 19.508 1.00 94.12 233 GLY A O 1
ATOM 1797 N N . ILE A 1 234 ? -9.655 13.179 18.642 1.00 95.06 234 ILE A N 1
ATOM 1798 C CA . ILE A 1 234 ? -8.984 12.063 17.945 1.00 95.06 234 ILE A CA 1
ATOM 1799 C C . ILE A 1 234 ? -8.171 12.584 16.749 1.00 95.06 234 ILE A C 1
ATOM 1801 O O . ILE A 1 234 ? -7.034 12.154 16.543 1.00 95.06 234 ILE A O 1
ATOM 1805 N N . ALA A 1 235 ? -8.726 13.525 15.982 1.00 92.62 235 ALA A N 1
ATOM 1806 C CA . ALA A 1 235 ? -8.058 14.127 14.830 1.00 92.62 235 ALA A CA 1
ATOM 1807 C C . ALA A 1 235 ? -6.862 15.005 15.226 1.00 92.62 235 ALA A C 1
ATOM 1809 O O . ALA A 1 235 ? -5.899 15.139 14.469 1.00 92.62 235 ALA A O 1
ATOM 1810 N N . GLY A 1 236 ? -6.902 15.568 16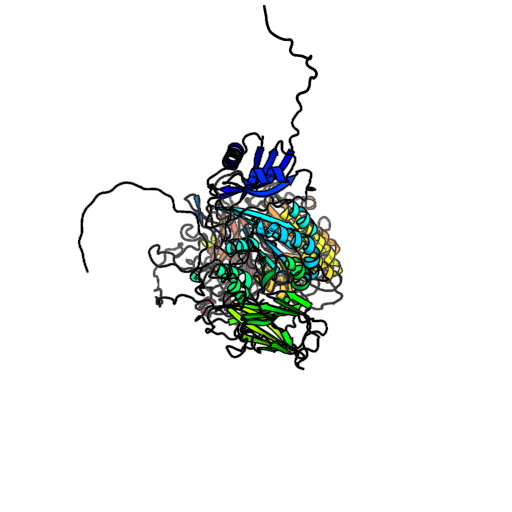.435 1.00 90.38 236 GLY A N 1
ATOM 1811 C CA . GLY A 1 236 ? -5.856 16.440 16.949 1.00 90.38 236 GLY A CA 1
ATOM 1812 C C . GLY A 1 236 ? -5.767 17.776 16.196 1.00 90.38 236 GLY A C 1
ATOM 1813 O O . GLY A 1 236 ? -6.614 18.091 15.358 1.00 90.38 236 GLY A O 1
ATOM 1814 N N . PRO A 1 237 ? -4.747 18.596 16.497 1.00 85.50 237 PRO A N 1
ATOM 1815 C CA . PRO A 1 237 ? -4.644 19.966 15.987 1.00 85.50 237 PRO A CA 1
ATOM 1816 C C . PRO A 1 237 ? -4.433 20.050 14.468 1.00 85.50 237 PRO A C 1
ATOM 1818 O O . PRO A 1 237 ? -4.841 21.031 13.853 1.00 85.50 237 PRO A O 1
ATOM 1821 N N . GLU A 1 238 ? -3.822 19.031 13.866 1.00 83.19 238 GLU A N 1
ATOM 1822 C CA . GLU A 1 238 ? -3.522 18.975 12.428 1.00 83.19 238 GLU A CA 1
ATOM 1823 C C . GLU A 1 238 ? -4.654 18.350 11.600 1.00 83.19 238 GLU A C 1
ATOM 1825 O O . GLU A 1 238 ? -4.567 18.307 10.378 1.00 83.19 238 GLU A O 1
ATOM 1830 N N . ASN A 1 239 ? -5.725 17.885 12.257 1.00 85.38 239 ASN A N 1
ATOM 1831 C CA . ASN A 1 239 ? -6.831 17.154 11.645 1.00 85.38 239 ASN A CA 1
ATOM 1832 C C . ASN A 1 239 ? -6.365 16.009 10.728 1.00 85.38 239 ASN A C 1
ATOM 1834 O O . ASN A 1 239 ? -6.579 16.013 9.518 1.00 85.38 239 ASN A O 1
ATOM 1838 N N . ASN A 1 240 ? -5.732 15.006 11.323 1.00 88.25 240 ASN A N 1
ATOM 1839 C CA . ASN A 1 240 ? -5.088 13.926 10.583 1.00 88.25 240 ASN A CA 1
ATOM 1840 C C . ASN A 1 240 ? -6.010 12.750 10.202 1.00 88.25 240 ASN A C 1
ATOM 1842 O O . ASN A 1 240 ? -5.526 11.685 9.812 1.00 88.25 240 ASN A O 1
ATOM 1846 N N . ILE A 1 241 ? -7.331 12.907 10.332 1.00 91.44 241 ILE A N 1
ATOM 1847 C CA . ILE A 1 241 ? -8.284 11.876 9.912 1.00 91.44 241 ILE A CA 1
ATOM 1848 C C . ILE A 1 241 ? -8.565 12.045 8.418 1.00 91.44 241 ILE A C 1
ATOM 1850 O O . ILE A 1 241 ? -9.233 12.993 8.014 1.00 91.44 241 ILE A O 1
ATOM 1854 N N . GLY A 1 242 ? -8.084 11.105 7.603 1.00 88.19 242 GLY A N 1
ATOM 1855 C CA . GLY A 1 242 ? -8.340 11.079 6.160 1.00 88.19 242 GLY A CA 1
ATOM 1856 C C . GLY A 1 242 ? -9.718 10.513 5.800 1.00 88.19 242 GLY A C 1
ATOM 1857 O O . GLY A 1 242 ? -10.323 10.932 4.813 1.00 88.19 242 GLY A O 1
ATOM 1858 N N . THR A 1 243 ? -10.235 9.596 6.627 1.00 91.19 243 THR A N 1
ATOM 1859 C CA . THR A 1 243 ? -11.494 8.880 6.377 1.00 91.19 243 THR A CA 1
ATOM 1860 C C . THR A 1 243 ? -12.266 8.630 7.673 1.00 91.19 243 THR A C 1
ATOM 1862 O O . THR A 1 243 ? -11.733 8.072 8.636 1.00 91.19 243 THR A O 1
ATOM 1865 N N . TYR A 1 244 ? -13.558 8.948 7.660 1.00 92.94 244 TYR A N 1
ATOM 1866 C CA . TYR A 1 244 ? -14.543 8.500 8.643 1.00 92.94 244 TYR A CA 1
ATOM 1867 C C . TYR A 1 244 ? -15.366 7.358 8.045 1.00 92.94 244 TYR A C 1
ATOM 1869 O O . TYR A 1 244 ? -15.912 7.513 6.954 1.00 92.94 244 TYR A O 1
ATOM 1877 N N . LEU A 1 245 ? -15.473 6.234 8.753 1.00 94.00 245 LEU A N 1
ATOM 1878 C CA . LEU A 1 245 ? -16.278 5.075 8.360 1.00 94.00 245 LEU A CA 1
ATOM 1879 C C . LEU A 1 245 ? -17.283 4.750 9.467 1.00 94.00 245 LEU A C 1
ATOM 1881 O O . LEU A 1 245 ? -16.896 4.575 10.618 1.00 94.00 245 LEU A O 1
ATOM 1885 N N . PHE A 1 246 ? -18.557 4.624 9.111 1.00 94.62 246 PHE A N 1
ATOM 1886 C CA . PHE A 1 246 ? -19.617 4.106 9.968 1.00 94.62 246 PHE A CA 1
ATOM 1887 C C . PHE A 1 246 ? -20.114 2.762 9.445 1.00 94.62 246 PHE A C 1
ATOM 1889 O O . PHE A 1 246 ? -20.427 2.630 8.261 1.00 94.62 246 PHE A O 1
ATOM 1896 N N . TRP A 1 247 ? -20.234 1.796 10.348 1.00 94.38 247 TRP A N 1
ATOM 1897 C CA . TRP A 1 247 ? -20.764 0.464 10.098 1.00 94.38 247 TRP A CA 1
ATOM 1898 C C . TRP A 1 247 ? -21.854 0.143 11.125 1.00 94.38 247 TRP A C 1
ATOM 1900 O O . TRP A 1 247 ? -21.568 -0.213 12.270 1.00 94.38 247 TRP A O 1
ATOM 1910 N N . GLY A 1 248 ? -23.114 0.283 10.723 1.00 94.50 248 GLY A N 1
ATOM 1911 C CA . GLY A 1 248 ? -24.275 -0.082 11.534 1.00 94.50 248 GLY A CA 1
ATOM 1912 C C . GLY A 1 248 ? -24.796 -1.461 11.145 1.00 94.50 248 GLY A C 1
ATOM 1913 O O . GLY A 1 248 ? -24.872 -1.754 9.959 1.00 94.50 248 GLY A O 1
ATOM 1914 N N . PHE A 1 249 ? -25.177 -2.316 12.092 1.00 93.50 249 PHE A N 1
ATOM 1915 C CA . PHE A 1 249 ? -25.753 -3.628 11.761 1.00 93.50 249 PHE A CA 1
ATOM 1916 C C . PHE A 1 249 ? -26.724 -4.139 12.824 1.00 93.50 249 PHE A C 1
ATOM 1918 O O . PHE A 1 249 ? -26.706 -3.692 13.973 1.00 93.50 249 PHE A O 1
ATOM 1925 N N . VAL A 1 250 ? -27.565 -5.097 12.432 1.00 93.06 250 VAL A N 1
ATOM 1926 C CA . VAL A 1 250 ? -28.499 -5.797 13.316 1.00 93.06 250 VAL A CA 1
ATOM 1927 C C . VAL A 1 250 ? -28.839 -7.187 12.769 1.00 93.06 250 VAL A C 1
ATOM 1929 O O . VAL A 1 250 ? -29.107 -7.354 11.580 1.00 93.06 250 VAL A O 1
ATOM 1932 N N . LEU A 1 251 ? -28.856 -8.187 13.648 1.00 91.25 251 LEU A N 1
ATOM 1933 C CA . LEU A 1 251 ? -29.531 -9.468 13.448 1.00 91.25 251 LEU A CA 1
ATOM 1934 C C . LEU A 1 251 ? -30.874 -9.412 14.183 1.00 91.25 251 LEU A C 1
ATOM 1936 O O . LEU A 1 251 ? -30.915 -9.300 15.409 1.00 91.25 251 LEU A O 1
ATOM 1940 N N . THR A 1 252 ? -31.964 -9.427 13.426 1.00 90.06 252 THR A N 1
ATOM 1941 C CA . THR A 1 252 ? -33.328 -9.351 13.974 1.00 90.06 252 THR A CA 1
ATOM 1942 C C . THR A 1 252 ? -33.731 -10.639 14.697 1.00 90.06 252 THR A C 1
ATOM 1944 O O . THR A 1 252 ? -33.100 -11.681 14.516 1.00 90.06 252 THR A O 1
ATOM 1947 N N . ASP A 1 253 ? -34.799 -10.586 15.500 1.00 86.81 253 ASP A N 1
ATOM 1948 C CA . ASP A 1 253 ? -35.355 -11.763 16.196 1.00 86.81 253 ASP A CA 1
ATOM 1949 C C . ASP A 1 253 ? -35.772 -12.895 15.234 1.00 86.81 253 ASP A C 1
ATOM 1951 O O . ASP A 1 253 ? -35.745 -14.070 15.599 1.00 86.81 253 ASP A O 1
ATOM 1955 N N . ASP A 1 254 ? -36.084 -12.550 13.982 1.00 85.19 254 ASP A N 1
ATOM 1956 C CA . ASP A 1 254 ? -36.424 -13.480 12.901 1.00 85.19 254 ASP A CA 1
ATOM 1957 C C . ASP A 1 254 ? -35.189 -14.019 12.142 1.00 85.19 254 ASP A C 1
ATOM 1959 O O . ASP A 1 254 ? -35.309 -14.573 11.047 1.00 85.19 254 ASP A O 1
ATOM 1963 N N . ASN A 1 255 ? -33.983 -13.874 12.711 1.00 85.69 255 ASN A N 1
ATOM 1964 C CA . ASN A 1 255 ? -32.703 -14.280 12.116 1.00 85.69 255 ASN A CA 1
ATOM 1965 C C . ASN A 1 255 ? -32.404 -13.629 10.750 1.00 85.69 255 ASN A C 1
ATOM 1967 O O . ASN A 1 255 ? -31.718 -14.209 9.903 1.00 85.69 255 ASN A O 1
ATOM 1971 N N . VAL A 1 256 ? -32.881 -12.401 10.524 1.00 87.50 256 VAL A N 1
ATOM 1972 C CA . VAL A 1 256 ? -32.541 -11.617 9.327 1.00 87.50 256 VAL A CA 1
ATOM 1973 C C . VAL A 1 256 ? -31.430 -10.633 9.671 1.00 87.50 256 VAL A C 1
ATOM 1975 O O . VAL A 1 256 ? -31.645 -9.715 10.466 1.00 87.50 256 VAL A O 1
ATOM 1978 N N . MET A 1 257 ? -30.245 -10.830 9.086 1.00 88.12 257 MET A N 1
ATOM 1979 C CA . MET A 1 257 ? -29.092 -9.944 9.263 1.00 88.12 257 MET A CA 1
ATOM 1980 C C . MET A 1 257 ? -29.109 -8.819 8.228 1.00 88.12 257 MET A C 1
ATOM 1982 O O . MET A 1 257 ? -29.261 -9.070 7.029 1.00 88.12 257 MET A O 1
ATOM 1986 N N . SER A 1 258 ? -28.936 -7.581 8.680 1.00 90.62 258 SER A N 1
ATOM 1987 C CA . SER A 1 258 ? -28.784 -6.411 7.820 1.00 90.62 258 SER A CA 1
ATOM 1988 C C . SER A 1 258 ? -27.720 -5.459 8.351 1.00 90.62 258 SER A C 1
ATOM 1990 O O . SER A 1 258 ? -27.457 -5.404 9.554 1.00 90.62 258 SER A O 1
ATOM 1992 N N . TYR A 1 259 ? -27.107 -4.703 7.443 1.00 91.62 259 TYR A N 1
ATOM 1993 C CA . TYR A 1 259 ? -26.074 -3.729 7.764 1.00 91.62 259 TYR A CA 1
ATOM 1994 C C . TYR A 1 259 ? -26.159 -2.501 6.857 1.00 91.62 259 TYR A C 1
ATOM 1996 O O . TYR A 1 259 ? -26.688 -2.553 5.745 1.00 91.62 259 TYR A O 1
ATOM 2004 N N . TYR A 1 260 ? -25.618 -1.392 7.347 1.00 91.75 260 TYR A N 1
ATOM 2005 C CA . TYR A 1 260 ? -25.511 -0.115 6.667 1.00 91.75 260 TYR A CA 1
ATOM 2006 C C . TYR A 1 260 ? -24.088 0.424 6.800 1.00 91.75 260 TYR A C 1
ATOM 2008 O O . TYR A 1 260 ? -23.511 0.421 7.889 1.00 91.75 260 TYR A O 1
ATOM 2016 N N . VAL A 1 261 ? -23.531 0.902 5.689 1.00 90.56 261 VAL A N 1
ATOM 2017 C CA . VAL A 1 261 ? -22.163 1.424 5.626 1.00 90.56 261 VAL A CA 1
ATOM 2018 C C . VAL A 1 261 ? -22.202 2.823 5.043 1.00 90.56 261 VAL A C 1
ATOM 2020 O O . VAL A 1 261 ? -22.798 3.036 3.991 1.00 90.56 261 VAL A O 1
ATOM 2023 N N . ALA A 1 262 ? -21.537 3.762 5.706 1.00 90.06 262 ALA A N 1
ATOM 2024 C CA . ALA A 1 262 ? -21.326 5.104 5.184 1.00 90.06 262 ALA A CA 1
ATOM 2025 C C . ALA A 1 262 ? -19.898 5.561 5.463 1.00 90.06 262 ALA A C 1
ATOM 2027 O O . ALA A 1 262 ? -19.329 5.261 6.510 1.00 90.06 262 ALA A O 1
ATOM 2028 N N . SER A 1 263 ? -19.326 6.313 4.532 1.00 89.56 263 SER A N 1
ATOM 2029 C CA . SER A 1 263 ? -17.958 6.806 4.636 1.00 89.56 263 SER A CA 1
ATOM 2030 C C . SER A 1 263 ? -17.821 8.183 4.008 1.00 89.56 263 SER A C 1
ATOM 2032 O O . SER A 1 263 ? -18.393 8.436 2.949 1.00 89.56 263 SER A O 1
ATOM 2034 N N . SER A 1 264 ? -17.028 9.059 4.619 1.00 89.25 264 SER A N 1
ATOM 2035 C CA . SER A 1 264 ? -16.680 10.361 4.040 1.00 89.25 264 SER A CA 1
ATOM 2036 C C . SER A 1 264 ? -15.314 10.836 4.534 1.00 89.25 264 SER A C 1
ATOM 2038 O O . SER A 1 264 ? -14.844 10.419 5.593 1.00 89.25 264 SER A O 1
ATOM 2040 N N . LYS A 1 265 ? -14.690 11.745 3.777 1.00 87.75 265 LYS A N 1
ATOM 2041 C CA . LYS A 1 265 ? -13.541 12.536 4.241 1.00 87.75 265 LYS A CA 1
ATOM 2042 C C . LYS A 1 265 ? -13.966 13.628 5.237 1.00 87.75 265 LYS A C 1
ATOM 2044 O O . LYS A 1 265 ? -13.147 14.092 6.019 1.00 87.75 265 LYS A O 1
ATOM 2049 N N . ASN A 1 266 ? -15.248 14.016 5.244 1.00 88.69 266 ASN A N 1
ATOM 2050 C CA . ASN A 1 266 ? -15.803 15.014 6.159 1.00 88.69 266 ASN A CA 1
ATOM 2051 C C . ASN A 1 266 ? -16.790 14.381 7.143 1.00 88.69 266 ASN A C 1
ATOM 2053 O O . ASN A 1 266 ? -17.761 13.735 6.750 1.00 88.69 266 ASN A O 1
ATOM 2057 N N . LEU A 1 267 ? -16.607 14.660 8.433 1.00 89.44 267 LEU A N 1
ATOM 2058 C CA . LEU A 1 267 ? -17.488 14.160 9.490 1.00 89.44 267 LEU A CA 1
ATOM 2059 C C . LEU A 1 267 ? -18.950 14.623 9.338 1.00 89.44 267 LEU A C 1
ATOM 2061 O O . LEU A 1 267 ? -19.875 13.882 9.667 1.00 89.44 267 LEU A O 1
ATOM 2065 N N . THR A 1 268 ? -19.171 15.845 8.844 1.00 87.75 268 THR A N 1
ATOM 2066 C CA . THR A 1 268 ? -20.512 16.440 8.711 1.00 87.75 268 THR A CA 1
ATOM 2067 C C . THR A 1 268 ? -21.414 15.642 7.770 1.00 87.75 268 THR A C 1
ATOM 2069 O O . THR A 1 268 ? -22.600 15.491 8.060 1.00 87.75 268 THR A O 1
ATOM 2072 N N . ASP A 1 269 ? -20.852 15.082 6.695 1.00 86.31 269 ASP A N 1
ATOM 2073 C CA . ASP A 1 269 ? -21.602 14.279 5.722 1.00 86.31 269 ASP A CA 1
ATOM 2074 C C . ASP A 1 269 ? -22.143 13.002 6.372 1.00 86.31 269 ASP A C 1
ATOM 2076 O O . ASP A 1 269 ? -23.275 12.595 6.126 1.00 86.31 269 ASP A O 1
ATOM 2080 N N . LEU A 1 270 ? -21.344 12.397 7.255 1.00 84.75 270 LEU A N 1
ATOM 2081 C CA . LEU A 1 270 ? -21.726 11.202 7.997 1.00 84.75 270 LEU A CA 1
ATOM 2082 C C . LEU A 1 270 ? -22.847 11.503 8.999 1.00 84.75 270 LEU A C 1
ATOM 2084 O O . LEU A 1 270 ? -23.814 10.752 9.107 1.00 84.75 270 LEU A O 1
ATOM 2088 N N . ASN A 1 271 ? -22.742 12.634 9.701 1.00 82.12 271 ASN A N 1
ATOM 2089 C CA . ASN A 1 271 ? -23.719 13.033 10.710 1.00 82.12 271 ASN A CA 1
ATOM 2090 C C . ASN A 1 271 ? -25.119 13.281 10.119 1.00 82.12 271 ASN A C 1
ATOM 2092 O O . ASN A 1 271 ? -26.117 13.002 10.779 1.00 82.12 271 ASN A O 1
ATOM 2096 N N . ALA A 1 272 ? -25.200 13.758 8.872 1.00 81.38 272 ALA A N 1
ATOM 2097 C CA . ALA A 1 272 ? -26.470 13.984 8.178 1.00 81.38 272 ALA A CA 1
ATOM 2098 C C . ALA A 1 272 ? -27.259 12.685 7.909 1.00 81.38 272 ALA A C 1
ATOM 2100 O O . ALA A 1 272 ? -28.480 12.715 7.784 1.00 81.38 272 ALA A O 1
ATOM 2101 N N . ILE A 1 273 ? -26.571 11.542 7.847 1.00 86.00 273 ILE A N 1
ATOM 2102 C CA . ILE A 1 273 ? -27.155 10.229 7.534 1.00 86.00 273 ILE A CA 1
ATOM 2103 C C . ILE A 1 273 ? -27.739 9.560 8.791 1.00 86.00 273 ILE A C 1
ATOM 2105 O O . ILE A 1 273 ? -28.631 8.719 8.699 1.00 86.00 273 ILE A O 1
ATOM 2109 N N . PHE A 1 274 ? -27.276 9.934 9.984 1.00 90.81 274 PHE A N 1
ATOM 2110 C CA . PHE A 1 274 ? -27.610 9.239 11.230 1.00 90.81 274 PHE A CA 1
ATOM 2111 C C . PHE A 1 274 ? -29.080 9.315 11.639 1.00 90.81 274 PHE A C 1
ATOM 2113 O O . PHE A 1 274 ? -29.598 8.341 12.184 1.00 90.81 274 PHE A O 1
ATOM 2120 N N . ASP A 1 275 ? -29.777 10.407 11.323 1.00 89.00 275 ASP A N 1
ATOM 2121 C CA . ASP A 1 275 ? -31.219 10.512 11.588 1.00 89.00 275 ASP A CA 1
ATOM 2122 C C . ASP A 1 275 ? -32.061 9.609 10.661 1.00 89.00 275 ASP A C 1
ATOM 2124 O O . ASP A 1 275 ? -33.236 9.357 10.932 1.00 89.00 275 ASP A O 1
ATOM 2128 N N . MET A 1 276 ? -31.456 9.075 9.593 1.00 91.88 276 MET A N 1
ATOM 2129 C CA . MET A 1 276 ? -32.103 8.198 8.613 1.00 91.88 276 MET A CA 1
ATOM 2130 C C . MET A 1 276 ? -31.905 6.704 8.904 1.00 91.88 276 MET A C 1
ATOM 2132 O O . MET A 1 276 ? -32.524 5.864 8.241 1.00 91.88 276 MET A O 1
ATOM 2136 N N . LEU A 1 277 ? -31.104 6.351 9.913 1.00 94.94 277 LEU A N 1
ATOM 2137 C CA . LEU A 1 277 ? -30.917 4.965 10.342 1.00 94.94 277 LEU A CA 1
ATOM 2138 C C . LEU A 1 277 ? -32.176 4.406 11.017 1.00 94.94 277 LEU A C 1
ATOM 2140 O O . LEU A 1 277 ? -33.003 5.138 11.574 1.00 94.94 277 LEU A O 1
ATOM 2144 N N . VAL A 1 278 ? -32.331 3.085 10.953 1.00 95.38 278 VAL A N 1
ATOM 2145 C CA . VAL A 1 278 ? -33.455 2.350 11.541 1.00 95.38 278 VAL A CA 1
ATOM 2146 C C . VAL A 1 278 ? -32.930 1.355 12.573 1.00 95.38 278 VAL A C 1
ATOM 2148 O O . VAL A 1 278 ? -32.048 0.551 12.279 1.00 95.38 278 VAL A O 1
ATOM 2151 N N . PHE A 1 279 ? -33.484 1.419 13.788 1.00 94.62 279 PHE A N 1
ATOM 2152 C CA . PHE A 1 279 ? -33.140 0.539 14.906 1.00 94.62 279 PHE A CA 1
ATOM 2153 C C . PHE A 1 279 ? -34.232 -0.510 15.107 1.00 94.62 279 PHE A C 1
ATOM 2155 O O . PHE A 1 279 ? -35.405 -0.153 15.229 1.00 94.62 279 PHE A O 1
ATOM 2162 N N . SER A 1 280 ? -33.852 -1.785 15.183 1.00 91.94 280 SER A N 1
ATOM 2163 C CA . SER A 1 280 ? -34.793 -2.917 15.166 1.00 91.94 280 SER A CA 1
ATOM 2164 C C . SER A 1 280 ? -34.708 -3.779 16.427 1.00 91.94 280 SER A C 1
ATOM 2166 O O . SER A 1 280 ? -33.671 -3.811 17.101 1.00 91.94 280 SER A O 1
ATOM 2168 N N . SER A 1 281 ? -35.797 -4.492 16.745 1.00 88.88 281 SER A N 1
ATOM 2169 C CA . SER A 1 281 ? -35.750 -5.558 17.750 1.00 88.88 281 SER A CA 1
ATOM 2170 C C . SER A 1 281 ? -34.855 -6.686 17.241 1.00 88.88 281 SER A C 1
ATOM 2172 O O . SER A 1 281 ? -34.734 -6.917 16.034 1.00 88.88 281 SER A O 1
ATOM 2174 N N . ALA A 1 282 ? -34.124 -7.310 18.155 1.00 84.38 282 ALA A N 1
ATOM 2175 C CA . ALA A 1 282 ? -32.951 -8.072 17.783 1.00 84.38 282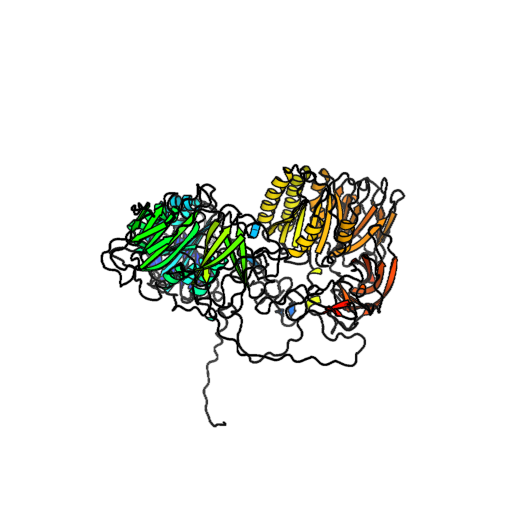 ALA A CA 1
ATOM 2176 C C . ALA A 1 282 ? -32.641 -9.169 18.785 1.00 84.38 282 ALA A C 1
ATOM 2178 O O . ALA A 1 282 ? -32.584 -8.912 20.001 1.00 84.38 282 ALA A O 1
ATOM 2179 N N . SER A 1 283 ? -32.306 -10.334 18.230 1.00 72.94 283 SER A N 1
ATOM 2180 C CA . SER A 1 283 ? -31.923 -11.513 18.985 1.00 72.94 283 SER A CA 1
ATOM 2181 C C . SER A 1 283 ? -30.690 -11.220 19.838 1.00 72.94 283 SER A C 1
ATOM 2183 O O . SER A 1 283 ? -29.855 -10.368 19.521 1.00 72.94 283 SER A O 1
ATOM 2185 N N . SER A 1 284 ? -30.547 -11.931 20.948 1.00 75.00 284 SER A N 1
ATOM 2186 C CA . SER A 1 284 ? -29.306 -11.945 21.718 1.00 75.00 284 SER A CA 1
ATOM 2187 C C . SER A 1 284 ? -28.801 -13.385 21.754 1.00 75.00 284 SER A C 1
ATOM 2189 O O . SER A 1 284 ? -29.591 -14.264 22.112 1.00 75.00 284 SER A O 1
ATOM 2191 N N . PRO A 1 285 ? -27.541 -13.657 21.365 1.00 85.56 285 PRO A N 1
ATOM 2192 C CA . PRO A 1 285 ? -26.461 -12.718 20.994 1.00 85.56 285 PRO A CA 1
ATOM 2193 C C . PRO A 1 285 ? -26.423 -12.298 19.498 1.00 85.56 285 PRO A C 1
ATOM 2195 O O . PRO A 1 285 ? -27.222 -12.768 18.689 1.00 85.56 285 PRO A O 1
ATOM 2198 N N . GLN A 1 286 ? -25.493 -11.402 19.127 1.00 90.31 286 GLN A N 1
ATOM 2199 C CA . GLN A 1 286 ? -25.309 -10.836 17.768 1.00 90.31 286 GLN A CA 1
ATOM 2200 C C . GLN A 1 286 ? -23.964 -11.261 17.133 1.00 90.31 286 GLN A C 1
ATOM 2202 O O . GLN A 1 286 ? -22.998 -11.431 17.870 1.00 90.31 286 GLN A O 1
ATOM 2207 N N . PRO A 1 287 ? -23.827 -11.387 15.797 1.00 90.69 287 PRO A N 1
ATOM 2208 C CA . PRO A 1 287 ? -22.606 -11.894 15.146 1.00 90.69 287 PRO A CA 1
ATOM 2209 C C . PRO A 1 287 ? -21.503 -10.822 15.017 1.00 90.69 287 PRO A C 1
ATOM 2211 O O . PRO A 1 287 ? -21.222 -10.319 13.931 1.00 90.69 287 PRO A O 1
ATOM 2214 N N . PHE A 1 288 ? -20.920 -10.396 16.135 1.00 93.25 288 PHE A N 1
ATOM 2215 C CA . PHE A 1 288 ? -20.036 -9.231 16.198 1.00 93.25 288 PHE A CA 1
ATOM 2216 C C . PHE A 1 288 ? -18.662 -9.420 15.556 1.00 93.25 288 PHE A C 1
ATOM 2218 O O . PHE A 1 288 ? -18.150 -8.471 14.955 1.00 93.25 288 PHE A O 1
ATOM 2225 N N . LEU A 1 289 ? -18.055 -10.605 15.646 1.00 93.69 289 LEU A N 1
ATOM 2226 C CA . LEU A 1 289 ? -16.696 -10.815 15.137 1.00 93.69 289 LEU A CA 1
ATOM 2227 C C . LEU A 1 289 ? -16.655 -10.710 13.610 1.00 93.69 289 LEU A C 1
ATOM 2229 O O . LEU A 1 289 ? -15.788 -10.033 13.053 1.00 93.69 289 LEU A O 1
ATOM 2233 N N . GLN A 1 290 ? -17.636 -11.298 12.927 1.00 89.62 290 GLN A N 1
ATOM 2234 C CA . GLN A 1 290 ? -17.760 -11.208 11.475 1.00 89.62 290 GLN A CA 1
ATOM 2235 C C . GLN A 1 290 ? -17.976 -9.760 11.004 1.00 89.62 290 GLN A C 1
ATOM 2237 O O . GLN A 1 290 ? -17.426 -9.350 9.977 1.00 89.62 290 GLN A O 1
ATOM 2242 N N . GLN A 1 291 ? -18.736 -8.959 11.758 1.00 90.00 291 GLN A N 1
ATOM 2243 C CA . GLN A 1 291 ? -18.971 -7.545 11.437 1.00 90.00 291 GLN A CA 1
ATOM 2244 C C . GLN A 1 291 ? -17.711 -6.700 11.650 1.00 90.00 291 GLN A C 1
ATOM 2246 O O . GLN A 1 291 ? -17.392 -5.860 10.811 1.00 90.00 291 GLN A O 1
ATOM 2251 N N . LEU A 1 292 ? -16.937 -6.973 12.706 1.00 92.25 292 LEU A N 1
ATOM 2252 C CA . LEU A 1 292 ? -15.633 -6.342 12.939 1.00 92.25 292 LEU A CA 1
ATOM 2253 C C . LEU A 1 292 ? -14.633 -6.634 11.812 1.00 92.25 292 LEU A C 1
ATOM 2255 O O . LEU A 1 292 ? -13.881 -5.741 11.418 1.00 92.25 292 LEU A O 1
ATOM 2259 N N . ILE A 1 293 ? -14.620 -7.860 11.279 1.00 90.38 293 ILE A N 1
ATOM 2260 C CA . ILE A 1 293 ? -13.785 -8.217 10.120 1.00 90.38 293 ILE A CA 1
ATOM 2261 C C . ILE A 1 293 ? -14.276 -7.470 8.881 1.00 90.38 293 ILE A C 1
ATOM 2263 O O . ILE A 1 293 ? -13.485 -6.817 8.200 1.00 90.38 293 ILE A O 1
ATOM 2267 N N . SER A 1 294 ? -15.581 -7.524 8.614 1.00 87.25 294 SER A N 1
ATOM 2268 C CA . SER A 1 294 ? -16.192 -6.925 7.424 1.00 87.25 294 SER A CA 1
ATOM 2269 C C . SER A 1 294 ? -15.965 -5.415 7.369 1.00 87.25 294 SER A C 1
ATOM 2271 O O . SER A 1 294 ? -15.512 -4.909 6.341 1.00 87.25 294 SER A O 1
ATOM 2273 N N . ALA A 1 295 ? -16.158 -4.712 8.487 1.00 88.00 295 ALA A N 1
ATOM 2274 C CA . ALA A 1 295 ? -15.897 -3.280 8.595 1.00 88.00 295 ALA A CA 1
ATOM 2275 C C . ALA A 1 295 ? -14.437 -2.920 8.296 1.00 88.00 295 ALA A C 1
ATOM 2277 O O . ALA A 1 295 ? -14.165 -1.870 7.727 1.00 88.00 295 ALA A O 1
ATOM 2278 N N . GLN A 1 296 ? -13.491 -3.793 8.647 1.00 88.75 296 GLN A N 1
ATOM 2279 C CA . GLN A 1 296 ? -12.059 -3.546 8.484 1.00 88.75 296 GLN A CA 1
ATOM 2280 C C . GLN A 1 296 ? -11.485 -3.988 7.131 1.00 88.75 296 GLN A C 1
ATOM 2282 O O . GLN A 1 296 ? -10.398 -3.526 6.771 1.00 88.75 296 GLN A O 1
ATOM 2287 N N . GLN A 1 297 ? -12.154 -4.904 6.427 1.00 84.44 297 GLN A N 1
ATOM 2288 C CA . GLN A 1 297 ? -11.632 -5.564 5.224 1.00 84.44 297 GLN A CA 1
ATOM 2289 C C . GLN A 1 297 ? -12.416 -5.231 3.949 1.00 84.44 297 GLN A C 1
ATOM 2291 O O . GLN A 1 297 ? -11.854 -5.338 2.866 1.00 84.44 297 GLN A O 1
ATOM 2296 N N . THR A 1 298 ? -13.676 -4.796 4.056 1.00 76.00 298 THR A N 1
ATOM 2297 C CA . THR A 1 298 ? -14.514 -4.482 2.881 1.00 76.00 298 THR A CA 1
ATOM 2298 C C . THR A 1 298 ? -14.224 -3.091 2.317 1.00 76.00 298 THR A C 1
ATOM 2300 O O . THR A 1 298 ? -14.360 -2.868 1.119 1.00 76.00 298 THR A O 1
ATOM 2303 N N . TYR A 1 299 ? -13.836 -2.135 3.167 1.00 74.94 299 TYR A N 1
ATOM 2304 C CA . TYR A 1 299 ? -13.594 -0.757 2.744 1.00 74.94 299 TYR A CA 1
ATOM 2305 C C . TYR A 1 299 ? -12.100 -0.511 2.504 1.00 74.94 299 TYR A C 1
ATOM 2307 O O . TYR A 1 299 ? -11.276 -0.721 3.397 1.00 74.94 299 TYR A O 1
ATOM 2315 N N . ILE A 1 300 ? -11.753 -0.070 1.293 1.00 70.50 300 ILE A N 1
ATOM 2316 C CA . ILE A 1 300 ? -10.358 0.016 0.836 1.00 70.50 300 ILE A CA 1
ATOM 2317 C C . ILE A 1 300 ? -9.586 1.208 1.421 1.00 70.50 300 ILE A C 1
ATOM 2319 O O . ILE A 1 300 ? -8.403 1.058 1.704 1.00 70.50 300 ILE A O 1
ATOM 2323 N N . ASN A 1 301 ? -10.252 2.325 1.742 1.00 75.19 301 ASN A N 1
ATOM 2324 C CA . ASN A 1 301 ? -9.598 3.567 2.199 1.00 75.19 301 ASN A CA 1
ATOM 2325 C C . ASN A 1 301 ? -9.492 3.674 3.735 1.00 75.19 301 ASN A C 1
ATOM 2327 O O . ASN A 1 301 ? -9.683 4.755 4.301 1.00 75.19 301 ASN A O 1
ATOM 2331 N N . ILE A 1 302 ? -9.303 2.541 4.425 1.00 82.69 302 ILE A N 1
ATOM 2332 C CA . ILE A 1 302 ? -9.022 2.534 5.868 1.00 82.69 302 ILE A CA 1
ATOM 2333 C C . ILE A 1 302 ? -7.517 2.429 6.091 1.00 82.69 302 ILE A C 1
ATOM 2335 O O . ILE A 1 302 ? -6.902 1.396 5.799 1.00 82.69 302 ILE A O 1
ATOM 2339 N N . GLU A 1 303 ? -6.967 3.444 6.738 1.00 86.88 303 GLU A N 1
ATOM 2340 C CA . GLU A 1 303 ? -5.543 3.546 7.024 1.00 86.88 303 GLU A CA 1
ATOM 2341 C C . GLU A 1 303 ? -5.095 2.598 8.143 1.00 86.88 303 GLU A C 1
ATOM 2343 O O . GLU A 1 303 ? -5.889 2.079 8.950 1.00 86.88 303 GLU A O 1
ATOM 2348 N N . ALA A 1 304 ? -3.790 2.363 8.213 1.00 88.06 304 ALA A N 1
ATOM 2349 C CA . ALA A 1 304 ? -3.172 1.712 9.359 1.00 88.06 304 ALA A CA 1
ATOM 2350 C C . ALA A 1 304 ? -3.204 2.609 10.603 1.00 88.06 304 ALA A C 1
ATOM 2352 O O . ALA A 1 304 ? -3.470 3.805 10.521 1.00 88.06 304 ALA A O 1
ATOM 2353 N N . PHE A 1 305 ? -2.982 2.030 11.787 1.00 90.44 305 PHE A N 1
ATOM 2354 C CA . PHE A 1 305 ? -3.009 2.761 13.070 1.00 90.44 305 PHE A CA 1
ATOM 2355 C C . PHE A 1 305 ? -4.328 3.495 13.386 1.00 90.44 305 PHE A C 1
ATOM 2357 O O . PHE A 1 305 ? -4.397 4.299 14.325 1.00 90.44 305 PHE A O 1
ATOM 2364 N N . SER A 1 306 ? -5.377 3.197 12.618 1.00 91.62 306 SER A N 1
ATOM 2365 C CA . SER A 1 306 ? -6.724 3.733 12.771 1.00 91.62 306 SER A CA 1
ATOM 2366 C C . SER A 1 306 ? -7.363 3.306 14.089 1.00 91.62 306 SER A C 1
ATOM 2368 O O . SER A 1 306 ? -7.097 2.218 14.614 1.00 91.62 306 SER A O 1
ATOM 2370 N N . ASN A 1 307 ? -8.246 4.165 14.597 1.00 93.44 307 ASN A N 1
ATOM 2371 C CA . ASN A 1 307 ? -9.068 3.863 15.764 1.00 93.44 307 ASN A CA 1
ATOM 2372 C C . ASN A 1 307 ? -10.323 3.107 15.313 1.00 93.44 307 ASN A C 1
ATOM 2374 O O . ASN A 1 307 ? -11.063 3.599 14.459 1.00 93.44 307 ASN A O 1
ATOM 2378 N N . VAL A 1 308 ? -10.560 1.928 15.893 1.00 96.25 308 VAL A N 1
ATOM 2379 C CA . VAL A 1 308 ? -11.761 1.114 15.666 1.00 96.25 308 VAL A CA 1
ATOM 2380 C C . VAL A 1 308 ? -12.600 1.138 16.938 1.00 96.25 308 VAL A C 1
ATOM 2382 O O . VAL A 1 308 ? -12.251 0.508 17.933 1.00 96.25 308 VAL A O 1
ATOM 2385 N N . LEU A 1 309 ? -13.699 1.887 16.913 1.00 97.31 309 LEU A N 1
ATOM 2386 C CA . LEU A 1 309 ? -14.620 2.037 18.034 1.00 97.31 309 LEU A CA 1
ATOM 2387 C C . LEU A 1 309 ? -15.836 1.140 17.818 1.00 97.31 309 LEU A C 1
ATOM 2389 O O . LEU A 1 309 ? -16.492 1.231 16.783 1.00 97.31 309 LEU A O 1
ATOM 2393 N N . PHE A 1 310 ? -16.152 0.299 18.795 1.00 97.62 310 PHE A N 1
ATOM 2394 C CA . PHE A 1 310 ? -17.269 -0.638 18.740 1.00 97.62 310 PHE A CA 1
ATOM 2395 C C . PHE A 1 310 ? -18.255 -0.362 19.876 1.00 97.62 310 PHE A C 1
ATOM 2397 O O . PHE A 1 310 ? -17.865 -0.405 21.038 1.00 97.62 310 PHE A O 1
ATOM 2404 N N . PHE A 1 311 ? -19.523 -0.103 19.550 1.00 97.69 311 PHE A N 1
ATOM 2405 C CA . PHE A 1 311 ? -20.578 0.205 20.522 1.00 97.69 311 PHE A CA 1
ATOM 2406 C C . PHE A 1 311 ? -21.668 -0.872 20.523 1.00 97.69 311 PHE A C 1
ATOM 2408 O O . PHE A 1 311 ? -22.320 -1.109 19.499 1.00 97.69 311 PHE A O 1
ATOM 2415 N N . ALA A 1 312 ? -21.900 -1.489 21.684 1.00 95.94 312 ALA A N 1
ATOM 2416 C CA . ALA A 1 312 ? -22.884 -2.559 21.852 1.00 95.94 312 ALA A CA 1
ATOM 2417 C C . ALA A 1 312 ? -23.433 -2.654 23.289 1.00 95.94 312 ALA A C 1
ATOM 2419 O O . ALA A 1 312 ? -23.033 -1.914 24.185 1.00 95.94 312 ALA A O 1
ATOM 2420 N N . ASP A 1 313 ? -24.380 -3.569 23.504 1.00 93.62 313 ASP A N 1
ATOM 2421 C CA . ASP A 1 313 ? -25.050 -3.809 24.791 1.00 93.62 313 ASP A CA 1
ATOM 2422 C C . ASP A 1 313 ? -25.384 -5.293 25.062 1.00 93.62 313 ASP A C 1
ATOM 2424 O O . ASP A 1 313 ? -26.192 -5.592 25.940 1.00 93.62 313 ASP A O 1
ATOM 2428 N N . VAL A 1 314 ? -24.797 -6.223 24.298 1.00 93.00 314 VAL A N 1
ATOM 2429 C CA . VAL A 1 314 ? -24.940 -7.693 24.430 1.00 93.00 314 VAL A CA 1
ATOM 2430 C C . VAL A 1 314 ? -23.627 -8.395 24.064 1.00 93.00 314 VAL A C 1
ATOM 2432 O O . VAL A 1 314 ? -22.698 -7.723 23.644 1.00 93.00 314 VAL A O 1
ATOM 2435 N N . GLY A 1 315 ? -23.528 -9.720 24.208 1.00 91.00 315 GLY A N 1
ATOM 2436 C CA . GLY A 1 315 ? -22.365 -10.510 23.772 1.00 91.00 315 GLY A CA 1
ATOM 2437 C C . GLY A 1 315 ? -22.369 -10.902 22.282 1.00 91.00 315 GLY A C 1
ATOM 2438 O O . GLY A 1 315 ? -23.360 -10.721 21.566 1.00 91.00 315 GLY A O 1
ATOM 2439 N N . ALA A 1 316 ? -21.245 -11.465 21.830 1.00 93.62 316 ALA A N 1
ATOM 2440 C CA . ALA A 1 316 ? -21.013 -11.979 20.481 1.00 93.62 316 ALA A CA 1
ATOM 2441 C C . ALA A 1 316 ? -21.509 -13.427 20.317 1.00 93.62 316 ALA A C 1
ATOM 2443 O O . ALA A 1 316 ? -21.077 -14.333 21.022 1.00 93.62 316 ALA A O 1
ATOM 2444 N N . GLY A 1 317 ? -22.394 -13.664 19.352 1.00 90.75 317 GLY A N 1
ATOM 2445 C CA . GLY A 1 317 ? -22.986 -14.974 19.063 1.00 90.75 317 GLY A CA 1
ATOM 2446 C C . GLY A 1 317 ? -22.142 -15.865 18.166 1.00 90.75 317 GLY A C 1
ATOM 2447 O O . GLY A 1 317 ? -22.385 -17.063 18.087 1.00 90.75 317 GLY A O 1
ATOM 2448 N N . ASP A 1 318 ? -21.153 -15.280 17.502 1.00 91.19 318 ASP A N 1
ATOM 2449 C CA . ASP A 1 318 ? -20.180 -15.937 16.633 1.00 91.19 318 ASP A CA 1
ATOM 2450 C C . ASP A 1 318 ? -18.825 -16.158 17.331 1.00 91.19 318 ASP A C 1
ATOM 2452 O O . ASP A 1 318 ? -17.838 -16.511 16.684 1.00 91.19 318 ASP A O 1
ATOM 2456 N N . ALA A 1 319 ? -18.778 -15.965 18.654 1.00 92.00 319 ALA A N 1
ATOM 2457 C CA . ALA A 1 319 ? -17.617 -16.267 19.474 1.00 92.00 319 ALA A CA 1
ATOM 2458 C C . ALA A 1 319 ? -17.414 -17.778 19.640 1.00 92.00 319 ALA A C 1
ATOM 2460 O O . ALA A 1 319 ? -18.360 -18.549 19.807 1.00 92.00 319 ALA A O 1
ATOM 2461 N N . THR A 1 320 ? -16.150 -18.194 19.631 1.00 89.19 320 THR A N 1
ATOM 2462 C CA . THR A 1 320 ? -15.732 -19.583 19.841 1.00 89.19 320 THR A CA 1
ATOM 2463 C C . THR A 1 320 ? -14.897 -19.710 21.117 1.00 89.19 320 THR A C 1
ATOM 2465 O O . THR A 1 320 ? -14.351 -18.703 21.579 1.00 89.19 320 THR A O 1
ATOM 2468 N N . PRO A 1 321 ? -14.723 -20.933 21.653 1.00 88.81 321 PRO A N 1
ATOM 2469 C CA . PRO A 1 321 ? -13.767 -21.186 22.727 1.00 88.81 321 PRO A CA 1
ATOM 2470 C C . PRO A 1 321 ? -12.349 -20.707 22.381 1.00 88.81 321 PRO A C 1
ATOM 2472 O O . PRO A 1 321 ? -11.970 -20.736 21.201 1.00 88.81 321 PRO A O 1
ATOM 2475 N N . PRO A 1 322 ? -11.546 -20.295 23.381 1.00 87.81 322 PRO A N 1
ATOM 2476 C CA . PRO A 1 322 ? -10.200 -19.786 23.154 1.00 87.81 322 PRO A CA 1
ATOM 2477 C C . PRO A 1 322 ? -9.307 -20.852 22.519 1.00 87.81 322 PRO A C 1
ATOM 2479 O O . PRO A 1 322 ? -9.296 -22.014 22.932 1.00 87.81 322 PRO A O 1
ATOM 2482 N N . SER A 1 323 ? -8.521 -20.448 21.522 1.00 85.31 323 SER A N 1
ATOM 2483 C CA . SER A 1 323 ? -7.528 -21.323 20.910 1.00 85.31 323 SER A CA 1
ATOM 2484 C C . SER A 1 323 ? -6.360 -20.546 20.320 1.00 85.31 323 SER A C 1
ATOM 2486 O O . SER A 1 323 ? -6.537 -19.710 19.434 1.00 85.31 323 SER A O 1
ATOM 2488 N N . ASP A 1 324 ? -5.152 -20.923 20.733 1.00 84.31 324 ASP A N 1
ATOM 2489 C CA . ASP A 1 324 ? -3.907 -20.440 20.132 1.00 84.31 324 ASP A CA 1
ATOM 2490 C C . ASP A 1 324 ? -3.520 -21.222 18.868 1.00 84.31 324 ASP A C 1
ATOM 2492 O O . ASP A 1 324 ? -2.507 -20.915 18.243 1.00 84.31 324 ASP A O 1
ATOM 2496 N N . LEU A 1 325 ? -4.291 -22.246 18.478 1.00 77.38 325 LEU A N 1
ATOM 2497 C CA . LEU A 1 325 ? -4.036 -23.041 17.278 1.00 77.38 325 LEU A CA 1
ATOM 2498 C C . LEU A 1 325 ? -4.569 -22.304 16.042 1.00 77.38 325 LEU A C 1
ATOM 2500 O O . LEU A 1 325 ? -5.730 -22.461 15.661 1.00 77.38 325 LEU A O 1
ATOM 2504 N N . PHE A 1 326 ? -3.715 -21.504 15.402 1.00 78.38 326 PHE A N 1
ATOM 2505 C CA . PHE A 1 326 ? -4.115 -20.623 14.291 1.00 78.38 326 PHE A CA 1
ATOM 2506 C C . PHE A 1 326 ? -4.520 -21.378 13.016 1.00 78.38 326 PHE A C 1
ATOM 2508 O O . PHE A 1 326 ? -5.156 -20.801 12.137 1.00 78.38 326 PHE A O 1
ATOM 2515 N N . SER A 1 327 ? -4.244 -22.685 12.926 1.00 67.44 327 SER A N 1
ATOM 2516 C CA . SER A 1 327 ? -4.771 -23.528 11.845 1.00 67.44 327 SER A CA 1
ATOM 2517 C C . SER A 1 327 ? -6.292 -23.723 11.908 1.00 67.44 327 SER A C 1
ATOM 2519 O O . SER A 1 327 ? -6.870 -24.191 10.933 1.00 67.44 327 SER A O 1
ATOM 2521 N N . LEU A 1 328 ? -6.949 -23.381 13.026 1.00 66.69 328 LEU A N 1
ATOM 2522 C CA . LEU A 1 328 ? -8.414 -23.385 13.133 1.00 66.69 328 LEU A CA 1
ATOM 2523 C C . LEU A 1 328 ? -9.067 -22.195 12.412 1.00 66.69 328 LEU A C 1
ATOM 2525 O O . LEU A 1 328 ? -10.243 -22.278 12.065 1.00 66.69 328 LEU A O 1
ATOM 2529 N N . ASN A 1 329 ? -8.314 -21.114 12.172 1.00 72.50 329 ASN A N 1
ATOM 2530 C CA . ASN A 1 329 ? -8.741 -19.914 11.448 1.00 72.50 329 ASN A CA 1
ATOM 2531 C C . ASN A 1 329 ? -10.069 -19.307 11.955 1.00 72.50 329 ASN A C 1
ATOM 2533 O O . ASN A 1 329 ? -10.938 -18.911 11.170 1.00 72.50 329 ASN A O 1
ATOM 2537 N N . THR A 1 330 ? -10.239 -19.235 13.277 1.00 83.81 330 THR A N 1
ATOM 2538 C CA . THR A 1 330 ? -11.444 -18.656 13.893 1.00 83.81 330 THR A CA 1
ATOM 2539 C C . THR A 1 330 ? -11.551 -17.152 13.608 1.00 83.81 330 THR A C 1
ATOM 2541 O O . THR A 1 330 ? -10.561 -16.492 13.281 1.00 83.81 330 THR A O 1
ATOM 2544 N N . LEU A 1 331 ? -12.749 -16.571 13.748 1.00 88.88 331 LEU A N 1
ATOM 2545 C CA . LEU A 1 331 ? -12.953 -15.128 13.537 1.00 88.88 331 LEU A CA 1
ATOM 2546 C C . LEU A 1 331 ? -12.104 -14.281 14.502 1.00 88.88 331 LEU A C 1
ATOM 2548 O O . LEU A 1 331 ? -11.553 -13.255 14.109 1.00 88.88 331 LEU A O 1
ATOM 2552 N N . GLU A 1 332 ? -11.927 -14.748 15.741 1.00 91.31 332 GLU A N 1
ATOM 2553 C CA . GLU A 1 332 ? -11.029 -14.135 16.727 1.00 91.31 332 GLU A CA 1
ATOM 2554 C C . GLU A 1 332 ? -9.574 -14.093 16.223 1.00 91.31 332 GLU A C 1
ATOM 2556 O O . GLU A 1 332 ? -8.944 -13.037 16.236 1.00 91.31 332 GLU A O 1
ATOM 2561 N N . GLN A 1 333 ? -9.056 -15.207 15.695 1.00 86.44 333 GLN A N 1
ATOM 2562 C CA . GLN A 1 333 ? -7.689 -15.293 15.158 1.00 86.44 333 GLN A CA 1
ATOM 2563 C C . GLN A 1 333 ? -7.490 -14.396 13.929 1.00 86.44 333 GLN A C 1
ATOM 2565 O O . GLN A 1 333 ? -6.438 -13.765 13.768 1.00 86.44 333 GLN A O 1
ATOM 2570 N N . GLN A 1 334 ? -8.508 -14.293 13.072 1.00 88.06 334 GLN A N 1
ATOM 2571 C CA . GLN A 1 334 ? -8.489 -13.376 11.934 1.00 88.06 334 GLN A CA 1
ATOM 2572 C C . GLN A 1 334 ? -8.436 -11.916 12.396 1.00 88.06 334 GLN A C 1
ATOM 2574 O O . GLN A 1 334 ? -7.624 -11.156 11.873 1.00 88.06 334 GLN A O 1
ATOM 2579 N N . LEU A 1 335 ? -9.229 -11.527 13.400 1.00 91.75 335 LEU A N 1
ATOM 2580 C CA . LEU A 1 335 ? -9.191 -10.177 13.971 1.00 91.75 335 LEU A CA 1
ATOM 2581 C C . LEU A 1 335 ? -7.831 -9.848 14.587 1.00 91.75 335 LEU A C 1
ATOM 2583 O O . LEU A 1 335 ? -7.283 -8.789 14.294 1.00 91.75 335 LEU A O 1
ATOM 2587 N N . ILE A 1 336 ? -7.246 -10.765 15.364 1.00 90.81 336 ILE A N 1
ATOM 2588 C CA . ILE A 1 336 ? -5.897 -10.594 15.930 1.00 90.81 336 ILE A CA 1
ATOM 2589 C C . ILE A 1 336 ? -4.876 -10.362 14.809 1.00 90.81 336 ILE A C 1
ATOM 2591 O O . ILE A 1 336 ? -4.047 -9.453 14.890 1.00 90.81 336 ILE A O 1
ATOM 2595 N N . SER A 1 337 ? -4.962 -11.129 13.725 1.00 88.69 337 SER A N 1
ATOM 2596 C CA . SER A 1 337 ? -4.033 -11.013 12.598 1.00 88.69 337 SER A CA 1
ATOM 2597 C C . SER A 1 337 ? -4.211 -9.697 11.824 1.00 88.69 337 SER A C 1
ATOM 2599 O O . SER A 1 337 ? -3.233 -9.006 11.547 1.00 88.69 337 SER A O 1
ATOM 2601 N N . ILE A 1 338 ? -5.457 -9.291 11.547 1.00 89.00 338 ILE A N 1
ATOM 2602 C CA . ILE A 1 338 ? -5.774 -8.002 10.907 1.00 89.00 338 ILE A CA 1
ATOM 2603 C C . ILE A 1 338 ? -5.246 -6.847 11.762 1.00 89.00 338 ILE A C 1
ATOM 2605 O O . ILE A 1 338 ? -4.554 -5.965 11.253 1.00 89.00 338 ILE A O 1
ATOM 2609 N N . SER A 1 339 ? -5.539 -6.854 13.063 1.00 90.19 339 SER A N 1
ATOM 2610 C CA . SER A 1 339 ? -5.146 -5.784 13.980 1.00 90.19 339 SER A CA 1
ATOM 2611 C C . SER A 1 339 ? -3.639 -5.715 14.210 1.00 90.19 339 SER A C 1
ATOM 2613 O O . SER A 1 339 ? -3.109 -4.617 14.352 1.00 90.19 339 SER A O 1
ATOM 2615 N N . THR A 1 340 ? -2.927 -6.845 14.225 1.00 87.88 340 THR A N 1
ATOM 2616 C CA . THR A 1 340 ? -1.459 -6.860 14.377 1.00 87.88 340 THR A CA 1
ATOM 2617 C C . THR A 1 340 ? -0.744 -6.357 13.124 1.00 87.88 340 THR A C 1
ATOM 2619 O O . THR A 1 340 ? 0.209 -5.589 13.255 1.00 87.88 340 THR A O 1
ATOM 2622 N N . ILE A 1 341 ? -1.227 -6.715 11.929 1.00 87.50 341 ILE A N 1
ATOM 2623 C CA . ILE A 1 341 ? -0.648 -6.278 10.648 1.00 87.50 341 ILE A CA 1
ATOM 2624 C C . ILE A 1 341 ? -0.973 -4.807 10.354 1.00 87.50 341 ILE A C 1
ATOM 2626 O O . ILE A 1 341 ? -0.068 -4.018 10.104 1.00 87.50 341 ILE A O 1
ATOM 2630 N N . TRP A 1 342 ? -2.243 -4.402 10.456 1.00 88.44 342 TRP A N 1
ATOM 2631 C CA . TRP A 1 342 ? -2.674 -3.018 10.195 1.00 88.44 342 TRP A CA 1
ATOM 2632 C C . TRP A 1 342 ? -2.501 -2.080 11.401 1.00 88.44 342 TRP A C 1
ATOM 2634 O O . TRP A 1 342 ? -2.808 -0.889 11.314 1.00 88.44 342 TRP A O 1
ATOM 2644 N N . ARG A 1 343 ? -2.042 -2.606 12.546 1.00 89.69 343 ARG A N 1
ATOM 2645 C CA . ARG A 1 343 ? -1.814 -1.876 13.811 1.00 89.69 343 ARG A CA 1
ATOM 2646 C C . ARG A 1 343 ? -3.040 -1.100 14.313 1.00 89.69 343 ARG A C 1
ATOM 2648 O O . ARG A 1 343 ? -2.911 -0.068 14.969 1.00 89.69 343 ARG A O 1
ATOM 2655 N N . ARG A 1 344 ? -4.243 -1.596 14.019 1.00 89.56 344 ARG A N 1
ATOM 2656 C CA . ARG A 1 344 ? -5.509 -0.956 14.405 1.00 89.56 344 ARG A CA 1
ATOM 2657 C C . ARG A 1 344 ? -5.840 -1.255 15.858 1.00 89.56 344 ARG A C 1
ATOM 2659 O O . ARG A 1 344 ? -5.836 -2.414 16.274 1.00 89.56 344 ARG A O 1
ATOM 2666 N N . LYS A 1 345 ? -6.157 -0.206 16.616 1.00 88.38 345 LYS A N 1
ATOM 2667 C CA . LYS A 1 345 ? -6.551 -0.326 18.023 1.00 88.38 345 LYS A CA 1
ATOM 2668 C C . LYS A 1 345 ? -8.062 -0.447 18.112 1.00 88.38 345 LYS A C 1
ATOM 2670 O O . LYS A 1 345 ? -8.777 0.410 17.597 1.00 88.38 345 LYS A O 1
ATOM 2675 N N . MET A 1 346 ? -8.524 -1.518 18.749 1.00 94.44 346 MET A N 1
ATOM 2676 C CA . MET A 1 346 ? -9.943 -1.773 18.974 1.00 94.44 346 MET A CA 1
ATOM 2677 C C . MET A 1 346 ? -10.345 -1.312 20.372 1.00 94.44 346 MET A C 1
ATOM 2679 O O . MET A 1 346 ? -9.725 -1.699 21.360 1.00 94.44 346 MET A O 1
ATOM 2683 N N . THR A 1 347 ? -11.396 -0.508 20.449 1.00 96.44 347 THR A N 1
ATOM 2684 C CA . THR A 1 347 ? -11.992 -0.046 21.701 1.00 96.44 347 THR A CA 1
ATOM 2685 C C . THR A 1 347 ? -13.445 -0.485 21.725 1.00 96.44 347 THR A C 1
ATOM 2687 O O . THR A 1 347 ? -14.262 -0.021 20.929 1.00 96.44 347 THR A O 1
ATOM 2690 N N . PHE A 1 348 ? -13.758 -1.396 22.639 1.00 97.50 348 PHE A N 1
ATOM 2691 C CA . PHE A 1 348 ? -15.092 -1.940 22.840 1.00 97.50 348 PHE A CA 1
ATOM 2692 C C . PHE A 1 348 ? -15.787 -1.162 23.957 1.00 97.50 348 PHE A C 1
ATOM 2694 O O . PHE A 1 348 ? -15.312 -1.136 25.091 1.00 97.50 348 PHE A O 1
ATOM 2701 N N . VAL A 1 349 ? -16.907 -0.524 23.634 1.00 97.50 349 VAL A N 1
ATOM 2702 C CA . VAL A 1 349 ? -17.748 0.236 24.559 1.00 97.50 349 VAL A CA 1
ATOM 2703 C C . VAL A 1 349 ? -19.072 -0.502 24.709 1.00 97.50 349 VAL A C 1
ATOM 2705 O O . VAL A 1 349 ? -19.956 -0.418 23.853 1.00 97.50 349 VAL A O 1
ATOM 2708 N N . PHE A 1 350 ? -19.200 -1.233 25.811 1.00 96.38 350 PHE A N 1
ATOM 2709 C CA . PHE A 1 350 ? -20.435 -1.889 26.204 1.00 96.38 350 PHE A CA 1
ATOM 2710 C C . PHE A 1 350 ? -21.227 -1.005 27.154 1.00 96.38 350 PHE A C 1
ATOM 2712 O O . PHE A 1 350 ? -20.718 -0.578 28.189 1.00 96.38 350 PHE A O 1
ATOM 2719 N N . SER A 1 351 ? -22.480 -0.741 26.802 1.00 94.81 351 SER A N 1
ATOM 2720 C CA . SER A 1 351 ? -23.369 0.102 27.597 1.00 94.81 351 SER A CA 1
ATOM 2721 C C . SER A 1 351 ? -24.457 -0.716 28.287 1.00 94.81 351 SER A C 1
ATOM 2723 O O . SER A 1 351 ? -25.078 -1.581 27.669 1.00 94.81 351 SER A O 1
ATOM 2725 N N . GLU A 1 352 ? -24.718 -0.422 29.557 1.00 92.50 352 GLU A N 1
ATOM 2726 C CA . GLU A 1 352 ? -25.743 -1.098 30.350 1.00 92.50 352 GLU A CA 1
ATOM 2727 C C . GLU A 1 352 ? -26.589 -0.136 31.179 1.00 92.50 352 GLU A C 1
ATOM 2729 O O . GLU A 1 352 ? -26.258 1.034 31.348 1.00 92.50 352 GLU A O 1
ATOM 2734 N N . SER A 1 353 ? -27.715 -0.624 31.686 1.00 89.62 353 SER A N 1
ATOM 2735 C CA . SER A 1 353 ? -28.569 0.130 32.602 1.00 89.62 353 SER A CA 1
ATOM 2736 C C . SER A 1 353 ? -29.068 -0.772 33.729 1.00 89.62 353 SER A C 1
ATOM 2738 O O . SER A 1 353 ? -29.072 -1.997 33.589 1.00 89.62 353 SER A O 1
ATOM 2740 N N . PRO A 1 354 ? -29.597 -0.209 34.831 1.00 83.44 354 PRO A N 1
ATOM 2741 C CA . PRO A 1 354 ? -30.219 -1.010 35.887 1.00 83.44 354 PRO A CA 1
ATOM 2742 C C . PRO A 1 354 ? -31.346 -1.935 35.392 1.00 83.44 354 PRO A C 1
ATOM 2744 O O . PRO A 1 354 ? -31.617 -2.960 36.008 1.00 83.44 354 PRO A O 1
ATOM 2747 N N . SER A 1 355 ? -32.006 -1.576 34.284 1.00 82.75 355 SER A N 1
ATOM 2748 C CA . SER A 1 355 ? -33.066 -2.362 33.637 1.00 82.75 355 SER A CA 1
ATOM 2749 C C . SER A 1 355 ? -32.566 -3.381 32.606 1.00 82.75 355 SER A C 1
ATOM 2751 O O . SER A 1 355 ? -33.329 -4.265 32.224 1.00 82.75 355 SER A O 1
ATOM 2753 N N . GLN A 1 356 ? -31.322 -3.263 32.143 1.00 84.06 356 GLN A N 1
ATOM 2754 C CA . GLN A 1 356 ? -30.720 -4.127 31.132 1.00 84.06 356 GLN A CA 1
ATOM 2755 C C . GLN A 1 356 ? -29.235 -4.296 31.463 1.00 84.06 356 GLN A C 1
ATOM 2757 O O . GLN A 1 356 ? -28.395 -3.510 31.021 1.00 84.06 356 GLN A O 1
ATOM 2762 N N . GLN A 1 357 ? -28.933 -5.312 32.269 1.00 86.94 357 GLN A N 1
ATOM 2763 C CA . GLN A 1 357 ? -27.561 -5.656 32.629 1.00 86.94 357 GLN A CA 1
ATOM 2764 C C . GLN A 1 357 ? -26.904 -6.491 31.532 1.00 86.94 357 GLN A C 1
ATOM 2766 O O . GLN A 1 357 ? -27.552 -7.339 30.917 1.00 86.94 357 GLN A O 1
ATOM 2771 N N . LEU A 1 358 ? -25.614 -6.249 31.313 1.00 89.50 358 LEU A N 1
ATOM 2772 C CA . LEU A 1 358 ? -24.804 -7.028 30.389 1.00 89.50 358 LEU A CA 1
ATOM 2773 C C . LEU A 1 358 ? -24.464 -8.399 30.988 1.00 89.50 358 LEU A C 1
ATOM 2775 O O . LEU A 1 358 ? -23.949 -8.466 32.106 1.00 89.50 358 LEU A O 1
ATOM 2779 N N . ASP A 1 359 ? -24.715 -9.469 30.232 1.00 88.50 359 ASP A N 1
ATOM 2780 C CA . ASP A 1 359 ? -24.185 -10.801 30.535 1.00 88.50 359 ASP A CA 1
ATOM 2781 C C . ASP A 1 359 ? -22.710 -10.850 30.127 1.00 88.50 359 ASP A C 1
ATOM 2783 O O . ASP A 1 359 ? -22.373 -10.686 28.952 1.00 88.50 359 ASP A O 1
ATOM 2787 N N . THR A 1 360 ? -21.832 -11.024 31.113 1.00 89.94 360 THR A N 1
ATOM 2788 C CA . THR A 1 360 ? -20.380 -11.068 30.915 1.00 89.94 360 THR A CA 1
ATOM 2789 C C . THR A 1 360 ? -19.794 -12.467 31.105 1.00 89.94 360 THR A C 1
ATOM 2791 O O . THR A 1 360 ? -18.568 -12.604 31.215 1.00 89.94 360 THR A O 1
ATOM 2794 N N . SER A 1 361 ? -20.654 -13.492 31.135 1.00 85.81 361 SER A N 1
ATOM 2795 C CA . SER A 1 361 ? -20.280 -14.894 31.302 1.00 85.81 361 SER A CA 1
ATOM 2796 C C . SER A 1 361 ? -20.025 -15.599 29.960 1.00 85.81 361 SER A C 1
ATOM 2798 O O . SER A 1 361 ? -20.670 -15.339 28.943 1.00 85.81 361 SER A O 1
ATOM 2800 N N . GLY A 1 362 ? -19.060 -16.520 29.962 1.00 90.44 362 GLY A N 1
ATOM 2801 C CA . GLY A 1 362 ? -18.742 -17.379 28.822 1.00 90.44 362 GLY A CA 1
ATOM 2802 C C . GLY A 1 362 ? -18.137 -16.671 27.604 1.00 90.44 362 GLY A C 1
ATOM 2803 O O . GLY A 1 362 ? -17.873 -15.465 27.578 1.00 90.44 362 GLY A O 1
ATOM 2804 N N . ASP A 1 363 ? -17.944 -17.456 26.540 1.00 92.00 363 ASP A N 1
ATOM 2805 C CA . ASP A 1 363 ? -17.189 -17.031 25.355 1.00 92.00 363 ASP A CA 1
ATOM 2806 C C . ASP A 1 363 ? -17.804 -15.853 24.598 1.00 92.00 363 ASP A C 1
ATOM 2808 O O . ASP A 1 363 ? -17.073 -15.097 23.956 1.00 92.00 363 ASP A O 1
ATOM 2812 N N . GLN A 1 364 ? -19.121 -15.653 24.713 1.00 91.88 364 GLN A N 1
ATOM 2813 C CA . GLN A 1 364 ? -19.820 -14.541 24.063 1.00 91.88 364 GLN A CA 1
ATOM 2814 C C . GLN A 1 364 ? -19.290 -13.175 24.514 1.00 91.88 364 GLN A C 1
ATOM 2816 O O . GLN A 1 364 ? -19.359 -12.212 23.750 1.00 91.88 364 GLN A O 1
ATOM 2821 N N . TYR A 1 365 ? -18.750 -13.081 25.731 1.00 92.94 365 TYR A N 1
ATOM 2822 C CA . TYR A 1 365 ? -18.129 -11.861 26.237 1.00 92.94 365 TYR A CA 1
ATOM 2823 C C . TYR A 1 365 ? -16.613 -12.005 26.436 1.00 92.94 365 TYR A C 1
ATOM 2825 O O . TYR A 1 365 ? -15.870 -11.061 26.155 1.00 92.94 365 TYR A O 1
ATOM 2833 N N . ASP A 1 366 ? -16.121 -13.188 26.831 1.00 93.38 366 ASP A N 1
ATOM 2834 C CA . ASP A 1 366 ? -14.684 -13.434 27.028 1.00 93.38 366 ASP A CA 1
ATOM 2835 C C . ASP A 1 366 ? -13.847 -13.141 25.776 1.00 93.38 366 ASP A C 1
ATOM 2837 O O . ASP A 1 366 ? -12.705 -12.693 25.896 1.00 93.38 366 ASP A O 1
ATOM 2841 N N . VAL A 1 367 ? -14.408 -13.311 24.574 1.00 95.31 367 VAL A N 1
ATOM 2842 C CA . VAL A 1 367 ? -13.716 -12.959 23.327 1.00 95.31 367 VAL A CA 1
ATOM 2843 C C . VAL A 1 367 ? -13.261 -11.496 23.294 1.00 95.31 367 VAL A C 1
ATOM 2845 O O . VAL A 1 367 ? -12.169 -11.205 22.812 1.00 95.31 367 VAL A O 1
ATOM 2848 N N . PHE A 1 368 ? -14.023 -10.563 23.873 1.00 95.00 368 PHE A N 1
ATOM 2849 C CA . PHE A 1 368 ? -13.641 -9.149 23.914 1.00 95.00 368 PHE A CA 1
ATOM 2850 C C . PHE A 1 368 ? -12.502 -8.884 24.897 1.00 95.00 368 PHE A C 1
ATOM 2852 O O . PHE A 1 368 ? -11.645 -8.042 24.622 1.00 95.00 368 PHE A O 1
ATOM 2859 N N . ARG A 1 369 ? -12.435 -9.640 26.002 1.00 93.19 369 ARG A N 1
ATOM 2860 C CA . ARG A 1 369 ? -11.288 -9.611 26.926 1.00 93.19 369 ARG A CA 1
ATOM 2861 C C . ARG A 1 369 ? -10.019 -10.064 26.206 1.00 93.19 369 ARG A C 1
ATOM 2863 O O . ARG A 1 369 ? -8.986 -9.402 26.298 1.00 93.19 369 ARG A O 1
ATOM 2870 N N . ARG A 1 370 ? -10.115 -11.164 25.450 1.00 93.38 370 ARG A N 1
ATOM 2871 C CA . ARG A 1 370 ? -8.998 -11.745 24.690 1.00 93.38 370 ARG A CA 1
ATOM 2872 C C . ARG A 1 370 ? -8.545 -10.842 23.545 1.00 93.38 370 ARG A C 1
ATOM 2874 O O . ARG A 1 370 ? -7.347 -10.616 23.405 1.00 93.38 370 ARG A O 1
ATOM 2881 N N . LEU A 1 371 ? -9.477 -10.257 22.791 1.00 94.81 371 LEU A N 1
ATOM 2882 C CA . LEU A 1 371 ? -9.165 -9.296 21.731 1.00 94.81 371 LEU A CA 1
ATOM 2883 C C . LEU A 1 371 ? -8.509 -8.028 22.288 1.00 94.81 371 LEU A C 1
ATOM 2885 O O . LEU A 1 371 ? -7.465 -7.625 21.782 1.00 94.81 371 LEU A O 1
ATOM 2889 N N . ALA A 1 372 ? -9.058 -7.430 23.353 1.00 93.75 372 ALA A N 1
ATOM 2890 C CA . ALA A 1 372 ? -8.464 -6.248 23.981 1.00 93.75 372 ALA A CA 1
ATOM 2891 C C . ALA A 1 372 ? -7.027 -6.526 24.459 1.00 93.75 372 ALA A C 1
ATOM 2893 O O . ALA A 1 372 ? -6.120 -5.741 24.182 1.00 93.75 372 ALA A O 1
ATOM 2894 N N . LEU A 1 373 ? -6.794 -7.682 25.086 1.00 92.94 373 LEU A N 1
ATOM 2895 C CA . LEU A 1 373 ? -5.460 -8.137 25.474 1.00 92.94 373 LEU A CA 1
ATOM 2896 C C . LEU A 1 373 ? -4.532 -8.310 24.255 1.00 92.94 373 LEU A C 1
ATOM 2898 O O . LEU A 1 373 ? -3.448 -7.728 24.220 1.00 92.94 373 LEU A O 1
ATOM 2902 N N . ALA A 1 374 ? -4.960 -9.066 23.242 1.00 91.94 374 ALA A N 1
ATOM 2903 C CA . ALA A 1 374 ? -4.141 -9.421 22.084 1.00 91.94 374 ALA A CA 1
ATOM 2904 C C . ALA A 1 374 ? -3.793 -8.230 21.181 1.00 91.94 374 ALA A C 1
ATOM 2906 O O . ALA A 1 374 ? -2.767 -8.254 20.502 1.00 91.94 374 ALA A O 1
ATOM 2907 N N . THR A 1 375 ? -4.614 -7.178 21.172 1.00 91.94 375 THR A N 1
ATOM 2908 C CA . THR A 1 375 ? -4.402 -6.001 20.314 1.00 91.94 375 THR A CA 1
ATOM 2909 C C . THR A 1 375 ? -4.016 -4.746 21.091 1.00 91.94 375 THR A C 1
ATOM 2911 O O . THR A 1 375 ? -3.933 -3.666 20.507 1.00 91.94 375 THR A O 1
ATOM 2914 N N . HIS A 1 376 ? -3.791 -4.866 22.406 1.00 93.06 376 HIS A N 1
ATOM 2915 C CA . HIS A 1 376 ? -3.667 -3.738 23.335 1.00 93.06 376 HIS A CA 1
ATOM 2916 C C . HIS A 1 376 ? -4.807 -2.702 23.186 1.00 93.06 376 HIS A C 1
ATOM 2918 O O . HIS A 1 376 ? -4.562 -1.489 23.189 1.00 93.06 376 HIS A O 1
ATOM 2924 N N . GLY A 1 377 ? -6.024 -3.207 22.981 1.00 92.75 377 GLY A N 1
ATOM 2925 C CA . GLY A 1 377 ? -7.262 -2.444 22.894 1.00 92.75 377 GLY A CA 1
ATOM 2926 C C . GLY A 1 377 ? -7.870 -2.132 24.262 1.00 92.75 377 GLY A C 1
ATOM 2927 O O . GLY A 1 377 ? -7.311 -2.480 25.300 1.00 92.75 377 GLY A O 1
ATOM 2928 N N . ASP A 1 378 ? -9.043 -1.504 24.259 1.00 94.50 378 ASP A N 1
ATOM 2929 C CA . ASP A 1 378 ? -9.769 -1.154 25.484 1.00 94.50 378 ASP A CA 1
ATOM 2930 C C . ASP A 1 378 ? -11.106 -1.896 25.562 1.00 94.50 378 ASP A C 1
ATOM 2932 O O . ASP A 1 378 ? -11.797 -2.047 24.555 1.00 94.50 378 ASP A O 1
ATOM 2936 N N . LEU A 1 379 ? -11.488 -2.313 26.770 1.00 95.50 379 LEU A N 1
ATOM 2937 C CA . LEU A 1 379 ? -12.800 -2.878 27.075 1.00 95.50 379 LEU A CA 1
ATOM 2938 C C . LEU A 1 379 ? -13.458 -2.026 28.163 1.00 95.50 379 LEU A C 1
ATOM 2940 O O . LEU A 1 379 ? -13.036 -2.040 29.318 1.00 95.50 379 LEU A O 1
ATOM 2944 N N . LEU A 1 380 ? -14.468 -1.253 27.776 1.00 95.44 380 LEU A N 1
ATOM 2945 C CA . LEU A 1 380 ? -15.178 -0.309 28.632 1.00 95.44 380 LEU A CA 1
ATOM 2946 C C . LEU A 1 380 ? -16.609 -0.794 28.845 1.00 95.44 380 LEU A C 1
ATOM 2948 O O . LEU A 1 380 ? -17.387 -0.837 27.897 1.00 95.44 380 LEU A O 1
ATOM 2952 N N . VAL A 1 381 ? -16.963 -1.109 30.092 1.00 94.50 381 VAL A N 1
ATOM 2953 C CA . VAL A 1 381 ? -18.360 -1.296 30.511 1.00 94.50 381 VAL A CA 1
ATOM 2954 C C . VAL A 1 381 ? -18.826 -0.013 31.180 1.00 94.50 381 VAL A C 1
ATOM 2956 O O . VAL A 1 381 ? -18.200 0.461 32.129 1.00 94.50 381 VAL A O 1
ATOM 2959 N N . VAL A 1 382 ? -19.889 0.591 30.664 1.00 94.69 382 VAL A N 1
ATOM 2960 C CA . VAL A 1 382 ? -20.326 1.930 31.072 1.00 94.69 382 VAL A CA 1
ATOM 2961 C C . VAL A 1 382 ? -21.833 1.961 31.278 1.00 94.69 382 VAL A C 1
ATOM 2963 O O . VAL A 1 382 ? -22.573 1.244 30.605 1.00 94.69 382 VAL A O 1
ATOM 2966 N N . ASP A 1 383 ? -22.306 2.805 32.195 1.00 92.81 383 ASP A N 1
ATOM 2967 C CA . ASP A 1 383 ? -23.738 3.097 32.245 1.00 92.81 383 ASP A CA 1
ATOM 2968 C C . ASP A 1 383 ? -24.138 3.821 30.950 1.00 92.81 383 ASP A C 1
ATOM 2970 O O . ASP A 1 383 ? -23.379 4.643 30.422 1.00 92.81 383 ASP A O 1
ATOM 2974 N N . LYS A 1 384 ? -25.330 3.534 30.424 1.00 93.38 384 LYS A N 1
ATOM 2975 C CA . LYS A 1 384 ? -25.884 4.226 29.254 1.00 93.38 384 LYS A CA 1
ATOM 2976 C C . LYS A 1 384 ? -25.881 5.752 29.431 1.00 93.38 384 LYS A C 1
ATOM 2978 O O . LYS A 1 384 ? -25.679 6.453 28.441 1.00 93.38 384 LYS A O 1
ATOM 2983 N N . SER A 1 385 ? -26.032 6.280 30.652 1.00 91.19 385 SER A N 1
ATOM 2984 C CA . SER A 1 385 ? -25.931 7.724 30.924 1.00 91.19 385 SER A CA 1
ATOM 2985 C C . SER A 1 385 ? -24.517 8.290 30.776 1.00 91.19 385 SER A C 1
ATOM 2987 O O . SER A 1 385 ? -24.358 9.480 30.507 1.00 91.19 385 SER A O 1
ATOM 2989 N N . ASP A 1 386 ? -23.490 7.452 30.921 1.00 93.38 386 ASP A N 1
ATOM 2990 C CA . ASP A 1 386 ? -22.085 7.865 30.951 1.00 93.38 386 ASP A CA 1
ATOM 2991 C C . ASP A 1 386 ? -21.411 7.793 29.574 1.00 93.38 386 ASP A C 1
ATOM 2993 O O . ASP A 1 386 ? -20.264 8.213 29.425 1.00 93.38 386 ASP A O 1
ATOM 2997 N N . VAL A 1 387 ? -22.104 7.319 28.534 1.00 94.62 387 VAL A N 1
ATOM 2998 C CA . VAL A 1 387 ? -21.529 7.198 27.181 1.00 94.62 387 VAL A CA 1
ATOM 2999 C C . VAL A 1 387 ? -21.048 8.551 26.649 1.00 94.62 387 VAL A C 1
ATOM 3001 O O . VAL A 1 387 ? -19.933 8.652 26.138 1.00 94.62 387 VAL A O 1
ATOM 3004 N N . ALA A 1 388 ? -21.834 9.617 26.833 1.00 95.44 388 ALA A N 1
ATOM 3005 C CA . ALA A 1 388 ? -21.437 10.974 26.444 1.00 95.44 388 ALA A CA 1
ATOM 3006 C C . ALA A 1 388 ? -20.150 11.428 27.156 1.00 95.44 388 ALA A C 1
ATOM 3008 O O . ALA A 1 388 ? -19.262 12.028 26.542 1.00 95.44 388 ALA A O 1
ATOM 3009 N N . LYS A 1 389 ? -20.030 11.090 28.445 1.00 95.94 389 LYS A N 1
ATOM 3010 C CA . LYS A 1 389 ? -18.859 11.385 29.273 1.00 95.94 389 LYS A CA 1
ATOM 3011 C C . LYS A 1 389 ? -17.625 10.643 28.759 1.00 95.94 389 LYS A C 1
ATOM 3013 O O . LYS A 1 389 ? -16.593 11.256 28.517 1.00 95.94 389 LYS A O 1
ATOM 3018 N N . VAL A 1 390 ? -17.750 9.347 28.479 1.00 96.94 390 VAL A N 1
ATOM 3019 C CA . VAL A 1 390 ? -16.667 8.514 27.926 1.00 96.94 390 VAL A CA 1
ATOM 3020 C C . VAL A 1 390 ? -16.191 9.057 26.578 1.00 96.94 390 VAL A C 1
ATOM 3022 O O . VAL A 1 390 ? -14.989 9.178 26.345 1.00 96.94 390 VAL A O 1
ATOM 3025 N N . MET A 1 391 ? -17.111 9.445 25.696 1.00 97.44 391 MET A N 1
ATOM 3026 C CA . MET A 1 391 ? -16.759 9.995 24.385 1.00 97.44 391 MET A CA 1
ATOM 3027 C C . MET A 1 391 ? -15.980 11.308 24.484 1.00 97.44 391 MET A C 1
ATOM 3029 O O . MET A 1 391 ? -14.982 11.486 23.787 1.00 97.44 391 MET A O 1
ATOM 3033 N N . THR A 1 392 ? -16.421 12.221 25.348 1.00 96.50 392 THR A N 1
ATOM 3034 C CA . THR A 1 392 ? -15.877 13.587 25.424 1.00 96.50 392 THR A CA 1
ATOM 3035 C C . THR A 1 392 ? -14.671 13.720 26.352 1.00 96.50 392 THR A C 1
ATOM 3037 O O . THR A 1 392 ? -13.815 14.573 26.108 1.00 96.50 392 THR A O 1
ATOM 3040 N N . GLU A 1 393 ? -14.554 12.863 27.368 1.00 96.38 393 GLU A N 1
ATOM 3041 C CA . GLU A 1 393 ? -13.491 12.928 28.376 1.00 96.38 393 GLU A CA 1
ATOM 3042 C C . GLU A 1 393 ? -12.436 11.818 28.221 1.00 96.38 393 GLU A C 1
ATOM 3044 O O . GLU A 1 393 ? -11.291 12.021 28.621 1.00 96.38 393 GLU A O 1
ATOM 3049 N N . VAL A 1 394 ? -12.770 10.668 27.615 1.00 96.94 394 VAL A N 1
ATOM 3050 C CA . VAL A 1 394 ? -11.836 9.538 27.421 1.00 96.94 394 VAL A CA 1
ATOM 3051 C C . VAL A 1 394 ? -11.445 9.383 25.952 1.00 96.94 394 VAL A C 1
ATOM 3053 O O . VAL A 1 394 ? -10.279 9.583 25.618 1.00 96.94 394 VAL A O 1
ATOM 3056 N N . LEU A 1 395 ? -12.392 9.074 25.061 1.00 96.81 395 LEU A N 1
ATOM 3057 C CA . LEU A 1 395 ? -12.104 8.769 23.647 1.00 96.81 395 LEU A CA 1
ATOM 3058 C C . LEU A 1 395 ? -11.567 9.983 22.877 1.00 96.81 395 LEU A C 1
ATOM 3060 O O . LEU A 1 395 ? -10.700 9.843 22.022 1.00 96.81 395 LEU A O 1
ATOM 3064 N N . ASN A 1 396 ? -11.992 11.189 23.255 1.00 95.44 396 ASN A N 1
ATOM 3065 C CA . ASN A 1 396 ? -11.445 12.464 22.781 1.00 95.44 396 ASN A CA 1
ATOM 3066 C C . ASN A 1 396 ? -9.911 12.585 22.957 1.00 95.44 396 ASN A C 1
ATOM 3068 O O . ASN A 1 396 ? -9.263 13.412 22.327 1.00 95.44 396 ASN A O 1
ATOM 3072 N N . ASN A 1 397 ? -9.293 11.748 23.796 1.00 94.62 397 ASN A N 1
ATOM 3073 C CA . ASN A 1 397 ? -7.849 11.739 24.014 1.00 94.62 397 ASN A CA 1
ATOM 3074 C C . ASN A 1 397 ? -7.078 10.759 23.113 1.00 94.62 397 ASN A C 1
ATOM 3076 O O . ASN A 1 397 ? -5.870 10.612 23.310 1.00 94.62 397 ASN A O 1
ATOM 3080 N N . TYR A 1 398 ? -7.740 10.084 22.164 1.00 94.44 398 TYR A N 1
ATOM 3081 C CA . TYR A 1 398 ? -7.189 8.945 21.413 1.00 94.44 398 TYR A CA 1
ATOM 3082 C C . TYR A 1 398 ? -6.415 9.341 20.138 1.00 94.44 398 TYR A C 1
ATOM 3084 O O . TYR A 1 398 ? -6.213 8.538 19.222 1.00 94.44 398 TYR A O 1
ATOM 3092 N N . HIS A 1 399 ? -5.930 10.580 20.080 1.00 93.31 399 HIS A N 1
ATOM 3093 C CA . HIS A 1 399 ? -5.052 11.038 19.009 1.00 93.31 399 HIS A CA 1
ATOM 3094 C C . HIS A 1 399 ? -3.682 10.368 19.068 1.00 93.31 399 HIS A C 1
ATOM 3096 O O . HIS A 1 399 ? -2.987 10.474 20.079 1.00 93.31 399 HIS A O 1
ATOM 3102 N N . LYS A 1 400 ? -3.301 9.704 17.969 1.00 90.56 400 LYS A N 1
ATOM 3103 C CA . LYS A 1 400 ? -1.986 9.072 17.763 1.00 90.56 400 LYS A CA 1
ATOM 3104 C C . LYS A 1 400 ? -1.443 8.375 19.019 1.00 90.56 400 LYS A C 1
ATOM 3106 O O . LYS A 1 400 ? -0.334 8.634 19.477 1.00 90.56 400 LYS A O 1
ATOM 3111 N N . MET A 1 401 ? -2.278 7.525 19.621 1.00 90.81 401 MET A N 1
ATOM 3112 C CA . MET A 1 401 ? -1.961 6.914 20.910 1.00 90.81 401 MET A CA 1
ATOM 3113 C C . MET A 1 401 ? -0.811 5.928 20.770 1.00 90.81 401 MET A C 1
ATOM 3115 O O . MET A 1 401 ? -0.932 4.961 20.021 1.00 90.81 401 MET A O 1
ATOM 3119 N N . GLU A 1 402 ? 0.203 6.050 21.610 1.00 91.56 402 GLU A N 1
ATOM 3120 C CA . GLU A 1 402 ? 1.316 5.115 21.705 1.00 91.56 402 GLU A CA 1
ATOM 3121 C C . GLU A 1 402 ? 1.460 4.631 23.146 1.00 91.56 402 GLU A C 1
ATOM 3123 O O . GLU A 1 402 ? 1.582 5.425 24.080 1.00 91.56 402 GLU A O 1
ATOM 3128 N N . ASN A 1 403 ? 1.394 3.313 23.350 1.00 93.56 403 ASN A N 1
ATOM 3129 C CA . ASN A 1 403 ? 1.416 2.752 24.697 1.00 93.56 403 ASN A CA 1
ATOM 3130 C C . ASN A 1 403 ? 2.848 2.800 25.247 1.00 93.56 403 ASN A C 1
ATOM 3132 O O . ASN A 1 403 ? 3.799 2.438 24.555 1.00 93.56 403 ASN A O 1
ATOM 3136 N N . VAL A 1 404 ? 2.987 3.202 26.508 1.00 92.56 404 VAL A N 1
ATOM 3137 C CA . VAL A 1 404 ? 4.269 3.263 27.232 1.00 92.56 404 VAL A CA 1
ATOM 3138 C C . VAL A 1 404 ? 4.328 2.267 28.388 1.00 92.56 404 VAL A C 1
ATOM 3140 O O . VAL A 1 404 ? 5.412 1.854 28.786 1.00 92.56 404 VAL A O 1
ATOM 3143 N N . ALA A 1 405 ? 3.171 1.839 28.899 1.00 92.00 405 ALA A N 1
ATOM 3144 C CA . ALA A 1 405 ? 3.043 0.722 29.827 1.00 92.00 405 ALA A CA 1
ATOM 3145 C C . ALA A 1 405 ? 1.640 0.114 29.714 1.00 92.00 405 ALA A C 1
ATOM 3147 O O . ALA A 1 405 ? 0.657 0.841 29.582 1.00 92.00 405 ALA A O 1
ATOM 3148 N N . VAL A 1 406 ? 1.539 -1.213 29.784 1.00 93.06 406 VAL A N 1
ATOM 3149 C CA . VAL A 1 406 ? 0.252 -1.925 29.807 1.00 93.06 406 VAL A CA 1
ATOM 3150 C C . VAL A 1 406 ? 0.273 -3.040 30.848 1.00 93.06 406 VAL A C 1
ATOM 3152 O O . VAL A 1 406 ? 1.340 -3.589 31.144 1.00 93.06 406 VAL A O 1
ATOM 3155 N N . ARG A 1 407 ? -0.894 -3.355 31.408 1.00 92.38 407 ARG A N 1
ATOM 3156 C CA . ARG A 1 407 ? -1.161 -4.507 32.277 1.00 92.38 407 ARG A CA 1
ATOM 3157 C C . ARG A 1 407 ? -2.596 -4.958 32.041 1.00 92.38 407 ARG A C 1
ATOM 3159 O O . ARG A 1 407 ? -3.491 -4.126 32.115 1.00 92.38 407 ARG A O 1
ATOM 3166 N N . TYR A 1 408 ? -2.830 -6.237 31.806 1.00 92.50 408 TYR A N 1
ATOM 3167 C CA . TYR A 1 408 ? -4.169 -6.776 31.568 1.00 92.50 408 TYR A CA 1
ATOM 3168 C C . TYR A 1 408 ? -4.482 -7.912 32.534 1.00 92.50 408 TYR A C 1
ATOM 3170 O O . TYR A 1 408 ? -3.609 -8.717 32.853 1.00 92.50 408 TYR A O 1
ATOM 3178 N N . ASN A 1 409 ? -5.743 -8.003 32.955 1.00 90.31 409 ASN A N 1
ATOM 3179 C CA . ASN A 1 409 ? -6.243 -9.107 33.776 1.00 90.31 409 ASN A CA 1
ATOM 3180 C C . ASN A 1 409 ? -5.438 -9.328 35.079 1.00 90.31 409 ASN A C 1
ATOM 3182 O O . ASN A 1 409 ? -5.085 -10.453 35.428 1.00 90.31 409 ASN A O 1
ATOM 3186 N N . PHE A 1 410 ? -5.092 -8.247 35.785 1.00 90.38 410 PHE A N 1
ATOM 3187 C CA . PHE A 1 410 ? -4.344 -8.322 37.043 1.00 90.38 410 PHE A CA 1
ATOM 3188 C C . PHE A 1 410 ? -5.237 -8.007 38.246 1.00 90.38 410 PHE A C 1
ATOM 3190 O O . PHE A 1 410 ? -6.141 -7.176 38.170 1.00 90.38 410 PHE A O 1
ATOM 3197 N N . VAL A 1 411 ? -4.942 -8.620 39.394 1.00 89.75 411 VAL A N 1
ATOM 3198 C CA . VAL A 1 411 ? -5.641 -8.320 40.651 1.00 89.75 411 VAL A CA 1
ATOM 3199 C C . VAL A 1 411 ? -5.200 -6.951 41.170 1.00 89.75 411 VAL A C 1
ATOM 3201 O O . VAL A 1 411 ? -4.026 -6.726 41.471 1.00 89.75 411 VAL A O 1
ATOM 3204 N N . ALA A 1 412 ? -6.154 -6.042 41.341 1.00 86.75 412 ALA A N 1
ATOM 3205 C CA . ALA A 1 412 ? -6.006 -4.636 41.717 1.00 86.75 412 ALA A CA 1
ATOM 3206 C C . ALA A 1 412 ? -5.541 -4.392 43.171 1.00 86.75 412 ALA A C 1
ATOM 3208 O O . ALA A 1 412 ? -5.825 -3.354 43.768 1.00 86.75 412 ALA A O 1
ATOM 3209 N N . SER A 1 413 ? -4.825 -5.338 43.778 1.00 85.12 413 SER A N 1
ATOM 3210 C CA . SER A 1 413 ? -4.349 -5.244 45.157 1.00 85.12 413 SER A CA 1
ATOM 3211 C C . SER A 1 413 ? -2.896 -4.778 45.196 1.00 85.12 413 SER A C 1
ATOM 3213 O O . SER A 1 413 ? -1.983 -5.571 44.972 1.00 85.12 413 SER A O 1
ATOM 3215 N N . ASN A 1 414 ? -2.689 -3.497 45.518 1.00 84.94 414 ASN A N 1
ATOM 3216 C CA . ASN A 1 414 ? -1.377 -2.887 45.765 1.00 84.94 414 ASN A CA 1
ATOM 3217 C C . ASN A 1 414 ? -0.353 -3.135 44.638 1.00 84.94 414 ASN A C 1
ATOM 3219 O O . ASN A 1 414 ? 0.717 -3.701 44.870 1.00 84.94 414 ASN A O 1
ATOM 3223 N N . GLN A 1 415 ? -0.704 -2.722 43.421 1.00 86.88 415 GLN A N 1
ATOM 3224 C CA . GLN A 1 415 ? 0.118 -2.920 42.227 1.00 86.88 415 GLN A CA 1
ATOM 3225 C C . GLN A 1 415 ? 0.951 -1.686 41.906 1.00 86.88 415 GLN A C 1
ATOM 3227 O O . GLN A 1 415 ? 0.567 -0.555 42.205 1.00 86.88 415 GLN A O 1
ATOM 3232 N N . PHE A 1 416 ? 2.092 -1.908 41.267 1.00 87.81 416 PHE A N 1
ATOM 3233 C CA . PHE A 1 416 ? 3.059 -0.867 40.963 1.00 87.81 416 PHE A CA 1
ATOM 3234 C C . PHE A 1 416 ? 3.391 -0.874 39.477 1.00 87.81 416 PHE A C 1
ATOM 3236 O O . PHE A 1 416 ? 3.747 -1.915 38.925 1.00 87.81 416 PHE A O 1
ATOM 3243 N N . VAL A 1 417 ? 3.292 0.289 38.836 1.00 90.12 417 VAL A N 1
ATOM 3244 C CA . VAL A 1 417 ? 3.578 0.443 37.407 1.00 90.12 417 VAL A CA 1
ATOM 3245 C C . VAL A 1 417 ? 4.545 1.605 37.225 1.00 90.12 417 VAL A C 1
ATOM 3247 O O . VAL A 1 417 ? 4.271 2.736 37.625 1.00 90.12 417 VAL A O 1
ATOM 3250 N N . SER A 1 418 ? 5.702 1.316 36.631 1.00 89.00 418 SER A N 1
ATOM 3251 C CA . SER A 1 418 ? 6.652 2.352 36.233 1.00 89.00 418 SER A CA 1
ATOM 3252 C C . SER A 1 418 ? 6.145 3.058 34.980 1.00 89.00 418 SER A C 1
ATOM 3254 O O . SER A 1 418 ? 5.693 2.409 34.036 1.00 89.00 418 SER A O 1
ATOM 3256 N N . ILE A 1 419 ? 6.220 4.386 34.990 1.00 88.75 419 ILE A N 1
ATOM 3257 C CA . ILE A 1 419 ? 5.929 5.233 33.840 1.00 88.75 419 ILE A CA 1
ATOM 3258 C C . ILE A 1 419 ? 7.278 5.681 33.271 1.00 88.75 419 ILE A C 1
ATOM 3260 O O . ILE A 1 419 ? 8.024 6.361 33.980 1.00 88.75 419 ILE A O 1
ATOM 3264 N N . PRO A 1 420 ? 7.622 5.288 32.031 1.00 83.94 420 PRO A N 1
ATOM 3265 C CA . PRO A 1 420 ? 8.876 5.695 31.414 1.00 83.94 420 PRO A CA 1
ATOM 3266 C C . PRO A 1 420 ? 9.043 7.214 31.394 1.00 83.94 420 PRO A C 1
ATOM 3268 O O . PRO A 1 420 ? 8.064 7.959 31.293 1.00 83.94 420 PRO A O 1
ATOM 3271 N N . GLU A 1 421 ? 10.293 7.668 31.474 1.00 72.31 421 GLU A N 1
ATOM 3272 C CA . GLU A 1 421 ? 10.605 9.090 31.376 1.00 72.31 421 GLU A CA 1
ATOM 3273 C C . GLU A 1 421 ? 10.130 9.645 30.028 1.00 72.31 421 GLU A C 1
ATOM 3275 O O . GLU A 1 421 ? 10.244 9.000 28.982 1.00 72.31 421 GLU A O 1
ATOM 3280 N N . LYS A 1 422 ? 9.562 10.851 30.060 1.00 70.75 422 LYS A N 1
ATOM 3281 C CA . LYS A 1 422 ? 9.014 11.486 28.865 1.00 70.75 422 LYS A CA 1
ATOM 3282 C C . LYS A 1 422 ? 10.135 11.844 27.898 1.00 70.75 422 LYS A C 1
ATOM 3284 O O . LYS A 1 422 ? 11.151 12.435 28.281 1.00 70.75 422 LYS A O 1
ATOM 3289 N N . TYR A 1 423 ? 9.916 11.542 26.623 1.00 66.75 423 TYR A N 1
ATOM 3290 C CA . TYR A 1 423 ? 10.861 11.921 25.585 1.00 66.75 423 TYR A CA 1
ATOM 3291 C C . TYR A 1 423 ? 10.851 13.446 25.399 1.00 66.75 423 TYR A C 1
ATOM 3293 O O . TYR A 1 423 ? 11.900 14.095 25.517 1.00 66.75 423 TYR A O 1
ATOM 3301 N N . SER A 1 424 ? 9.654 14.029 25.254 1.00 64.88 424 SER A N 1
ATOM 3302 C CA . SER A 1 424 ? 9.420 15.473 25.192 1.00 64.88 424 SER A CA 1
ATOM 3303 C C . SER A 1 424 ? 8.708 16.004 26.439 1.00 64.88 424 SER A C 1
ATOM 3305 O O . SER A 1 424 ? 7.863 15.343 27.038 1.00 64.88 424 SER A O 1
ATOM 3307 N N . SER A 1 425 ? 9.003 17.250 26.821 1.00 59.62 425 SER A N 1
ATOM 3308 C CA . SER A 1 425 ? 8.267 17.951 27.885 1.00 59.62 425 SER A CA 1
ATOM 3309 C C . SER A 1 425 ? 6.813 18.264 27.510 1.00 59.62 425 SER A C 1
ATOM 3311 O O . SER A 1 425 ? 6.040 18.637 28.388 1.00 59.62 425 SER A O 1
ATOM 3313 N N . LEU A 1 426 ? 6.464 18.141 26.225 1.00 63.53 426 LEU A N 1
ATOM 3314 C CA . LEU A 1 426 ? 5.112 18.337 25.697 1.00 63.53 426 LEU A CA 1
ATOM 3315 C C . LEU A 1 426 ? 4.254 17.062 25.759 1.00 63.53 426 LEU A C 1
ATOM 3317 O O . LEU A 1 426 ? 3.039 17.153 25.617 1.00 63.53 426 LEU A O 1
ATOM 3321 N N . ASP A 1 427 ? 4.855 15.890 25.996 1.00 72.69 427 ASP A N 1
ATOM 3322 C CA . ASP A 1 427 ? 4.119 14.624 26.005 1.00 72.69 427 ASP A CA 1
ATOM 3323 C C . ASP A 1 427 ? 3.277 14.518 27.282 1.00 72.69 427 ASP A C 1
ATOM 3325 O O . ASP A 1 427 ? 3.804 14.429 28.394 1.00 72.69 427 ASP A O 1
ATOM 3329 N N . GLU A 1 428 ? 1.952 14.502 27.164 1.00 85.81 428 GLU A N 1
ATOM 3330 C CA . GLU A 1 428 ? 1.063 14.199 28.287 1.00 85.81 428 GLU A CA 1
ATOM 3331 C C . GLU A 1 428 ? 0.830 12.689 28.389 1.00 85.81 428 GLU A C 1
ATOM 3333 O O . GLU A 1 428 ? 0.259 12.071 27.490 1.00 85.81 428 GLU A O 1
ATOM 3338 N N . THR A 1 429 ? 1.257 12.087 29.504 1.00 92.75 429 THR A N 1
ATOM 3339 C CA . THR A 1 429 ? 0.979 10.676 29.782 1.00 92.75 429 THR A CA 1
ATOM 3340 C C . THR A 1 429 ? -0.427 10.543 30.335 1.00 92.75 429 THR A C 1
ATOM 3342 O O . THR A 1 429 ? -0.762 11.131 31.365 1.00 92.75 429 THR A O 1
ATOM 3345 N N . LYS A 1 430 ? -1.234 9.727 29.672 1.00 95.00 430 LYS A N 1
ATOM 3346 C CA . LYS A 1 430 ? -2.605 9.413 30.058 1.00 95.00 430 LYS A CA 1
ATOM 3347 C C . LYS A 1 430 ? -2.671 7.976 30.543 1.00 95.00 430 LYS A C 1
ATOM 3349 O O . LYS A 1 430 ? -1.954 7.120 30.027 1.00 95.00 430 LYS A O 1
ATOM 3354 N N . VAL A 1 431 ? -3.518 7.710 31.530 1.00 96.38 431 VAL A N 1
ATOM 3355 C CA . VAL A 1 431 ? -3.735 6.362 32.065 1.00 96.38 431 VAL A CA 1
ATOM 3356 C C . VAL A 1 431 ? -5.218 6.054 32.036 1.00 96.38 431 VAL A C 1
ATOM 3358 O O . VAL A 1 431 ? -6.005 6.746 32.678 1.00 96.38 431 VAL A O 1
ATOM 3361 N N . LEU A 1 432 ? -5.583 4.996 31.318 1.00 96.69 432 LEU A N 1
ATOM 3362 C CA . LEU A 1 432 ? -6.897 4.381 31.408 1.00 96.69 432 LEU A CA 1
ATOM 3363 C C . LEU A 1 432 ? -6.800 3.140 32.292 1.00 96.69 432 LEU A C 1
ATOM 3365 O O . LEU A 1 432 ? -6.042 2.217 31.995 1.00 96.69 432 LEU A O 1
ATOM 3369 N N . LEU A 1 433 ? -7.572 3.132 33.370 1.00 95.88 433 LEU A N 1
ATOM 3370 C CA . LEU A 1 433 ? -7.790 1.978 34.225 1.00 95.88 433 LEU A CA 1
ATOM 3371 C C . LEU A 1 433 ? -9.215 1.477 33.999 1.00 95.88 433 LEU A C 1
ATOM 3373 O O . LEU A 1 433 ? -10.165 2.242 34.128 1.00 95.88 433 LEU A O 1
ATOM 3377 N N . THR A 1 434 ? -9.355 0.196 33.689 1.00 94.88 434 THR A N 1
ATOM 3378 C CA . THR A 1 434 ? -10.639 -0.486 33.499 1.00 94.88 434 THR A CA 1
ATOM 3379 C C . THR A 1 434 ? -10.763 -1.620 34.502 1.00 94.88 434 THR A C 1
ATOM 3381 O O . THR A 1 434 ? -9.773 -2.267 34.853 1.00 94.88 434 THR A O 1
ATOM 3384 N N . ILE A 1 435 ? -11.977 -1.833 34.988 1.00 93.06 435 ILE A N 1
ATOM 3385 C CA . ILE A 1 435 ? -12.336 -2.890 35.925 1.00 93.06 435 ILE A CA 1
ATOM 3386 C C . ILE A 1 435 ? -13.095 -3.934 35.120 1.00 93.06 435 ILE A C 1
ATOM 3388 O O . ILE A 1 435 ? -14.078 -3.609 34.455 1.00 93.06 435 ILE A O 1
ATOM 3392 N N . ASP A 1 436 ? -12.638 -5.179 35.168 1.00 89.88 436 ASP A N 1
ATOM 3393 C CA . ASP A 1 436 ? -13.342 -6.263 34.498 1.00 89.88 436 ASP A CA 1
ATOM 3394 C C . ASP A 1 436 ? -14.660 -6.544 35.225 1.00 89.88 436 ASP A C 1
ATOM 3396 O O . ASP A 1 436 ? -14.670 -6.771 36.435 1.00 89.88 436 ASP A O 1
ATOM 3400 N N . LYS A 1 437 ? -15.781 -6.508 34.499 1.00 87.69 437 LYS A N 1
ATOM 3401 C CA . LYS A 1 437 ? -17.093 -6.867 35.039 1.00 87.69 437 LYS A CA 1
ATOM 3402 C C . LYS A 1 437 ? -17.291 -8.375 34.931 1.00 87.69 437 LYS A C 1
ATOM 3404 O O . LYS A 1 437 ? -17.526 -8.877 33.837 1.00 87.69 437 LYS A O 1
ATOM 3409 N N . ASN A 1 438 ? -17.279 -9.088 36.048 1.00 82.31 438 ASN A N 1
ATOM 3410 C CA . ASN A 1 438 ? -17.567 -10.523 36.104 1.00 82.31 438 ASN A CA 1
ATOM 3411 C C . ASN A 1 438 ? -18.407 -10.872 37.347 1.00 82.31 438 ASN A C 1
ATOM 3413 O O . ASN A 1 438 ? -18.618 -10.021 38.215 1.00 82.31 438 ASN A O 1
ATOM 3417 N N . ASP A 1 439 ? -18.883 -12.116 37.416 1.00 70.50 439 ASP A N 1
ATOM 3418 C CA . ASP A 1 439 ? -19.756 -12.613 38.492 1.00 70.50 439 ASP A CA 1
ATOM 3419 C C . ASP A 1 439 ? -19.086 -12.628 39.879 1.00 70.50 439 ASP A C 1
ATOM 3421 O O . ASP A 1 439 ? -19.770 -12.723 40.899 1.00 70.50 439 ASP A O 1
ATOM 3425 N N . GLU A 1 440 ? -17.754 -12.525 39.939 1.00 75.06 440 GLU A N 1
ATOM 3426 C CA . GLU A 1 440 ? -16.994 -12.467 41.192 1.00 75.06 440 GLU A CA 1
ATOM 3427 C C . GLU A 1 440 ? -16.932 -11.048 41.775 1.00 75.06 440 GLU A C 1
ATOM 3429 O O . GLU A 1 440 ? -16.577 -10.869 42.946 1.00 75.06 440 GLU A O 1
ATOM 3434 N N . ASN A 1 441 ? -17.304 -10.025 40.996 1.00 82.56 441 ASN A N 1
ATOM 3435 C CA . ASN A 1 441 ? -17.325 -8.655 41.483 1.00 82.56 441 ASN A CA 1
ATOM 3436 C C . ASN A 1 441 ? -18.371 -8.492 42.598 1.00 82.56 441 ASN A C 1
ATOM 3438 O O . ASN A 1 441 ? -19.524 -8.905 42.449 1.00 82.56 441 ASN A O 1
ATOM 3442 N N . PRO A 1 442 ? -18.029 -7.821 43.712 1.00 81.00 442 PRO A N 1
ATOM 3443 C CA . PRO A 1 442 ? -19.011 -7.527 44.744 1.00 81.00 442 PRO A CA 1
ATOM 3444 C C . PRO A 1 442 ? -20.107 -6.591 44.189 1.00 81.00 442 PRO A C 1
ATOM 3446 O O . PRO A 1 442 ? -19.809 -5.718 43.372 1.00 81.00 442 PRO A O 1
ATOM 3449 N N . PRO A 1 443 ? -21.362 -6.689 44.674 1.00 76.88 443 PRO A N 1
ATOM 3450 C CA . PRO A 1 443 ? -22.481 -5.881 44.172 1.00 76.88 443 PRO A CA 1
ATOM 3451 C C . PRO A 1 443 ? -22.260 -4.366 44.273 1.00 76.88 443 PRO A C 1
ATOM 3453 O O . PRO A 1 443 ? -22.858 -3.593 43.530 1.00 76.88 443 PRO A O 1
ATOM 3456 N N . VAL A 1 444 ? -21.422 -3.941 45.223 1.00 81.31 444 VAL A N 1
ATOM 3457 C CA . VAL A 1 444 ? -20.972 -2.561 45.404 1.00 81.31 444 VAL A CA 1
ATOM 3458 C C . VAL A 1 444 ? -19.490 -2.600 45.764 1.00 81.31 444 VAL A C 1
ATOM 3460 O O . VAL A 1 444 ? -19.097 -3.297 46.700 1.00 81.31 444 VAL A O 1
ATOM 3463 N N . PHE A 1 445 ? -18.672 -1.825 45.056 1.00 86.62 445 PHE A N 1
ATOM 3464 C CA . PHE A 1 445 ? -17.256 -1.634 45.363 1.00 86.62 445 PHE A CA 1
ATOM 3465 C C . PHE A 1 445 ? -16.843 -0.177 45.195 1.00 86.62 445 PHE A C 1
ATOM 3467 O O . PHE A 1 445 ? -17.502 0.613 44.523 1.00 86.62 445 PHE A O 1
ATOM 3474 N N . THR A 1 446 ? -15.715 0.171 45.808 1.00 84.88 446 THR A N 1
ATOM 3475 C CA . THR A 1 446 ? -15.020 1.427 45.535 1.00 84.88 446 THR A CA 1
ATOM 3476 C C . THR A 1 446 ? -14.042 1.202 44.379 1.00 84.88 446 THR A C 1
ATOM 3478 O O . THR A 1 446 ? -13.209 0.294 44.488 1.00 84.88 446 THR A O 1
ATOM 3481 N N . PRO A 1 447 ? -14.115 1.991 43.290 1.00 86.38 447 PRO A N 1
ATOM 3482 C CA . PRO A 1 447 ? -13.156 1.901 42.196 1.00 86.38 447 PRO A CA 1
ATOM 3483 C C . PRO A 1 447 ? -11.710 2.063 42.693 1.00 86.38 447 PRO A C 1
ATOM 3485 O O . PRO A 1 447 ? -11.473 2.819 43.644 1.00 86.38 447 PRO A O 1
ATOM 3488 N N . PRO A 1 448 ? -10.728 1.372 42.087 1.00 90.56 448 PRO A N 1
ATOM 3489 C CA . PRO A 1 448 ? -9.335 1.547 42.462 1.00 90.56 448 PRO A CA 1
ATOM 3490 C C . PRO A 1 448 ? -8.851 2.975 42.186 1.00 90.56 448 PRO A C 1
ATOM 3492 O O . PRO A 1 448 ? -9.290 3.633 41.243 1.00 90.56 448 PRO A O 1
ATOM 3495 N N . TYR A 1 449 ? -7.894 3.426 42.991 1.00 92.12 449 TYR A N 1
ATOM 3496 C CA . TYR A 1 449 ? -7.303 4.760 42.908 1.00 92.12 449 TYR A CA 1
ATOM 3497 C C . TYR A 1 449 ? -5.779 4.689 42.779 1.00 92.12 449 TYR A C 1
ATOM 3499 O O . TYR A 1 449 ? -5.138 3.731 43.227 1.00 92.12 449 TYR A O 1
ATOM 3507 N N . LEU A 1 450 ? -5.201 5.712 42.143 1.00 94.12 450 LEU A N 1
ATOM 3508 C CA . LEU A 1 450 ? -3.772 5.795 41.852 1.00 94.12 450 LEU A CA 1
ATOM 3509 C C . LEU A 1 450 ? -3.073 6.826 42.745 1.00 94.12 450 LEU A C 1
ATOM 3511 O O . LEU A 1 450 ? -3.574 7.933 42.932 1.00 94.12 450 LEU A O 1
ATOM 3515 N N . PHE A 1 451 ? -1.886 6.484 43.240 1.00 94.25 451 PHE A N 1
ATOM 3516 C CA . PHE A 1 451 ? -0.964 7.406 43.903 1.00 94.25 451 PHE A CA 1
ATOM 3517 C C . PHE A 1 451 ? 0.298 7.609 43.067 1.00 94.25 451 PHE A C 1
ATOM 3519 O O . PHE A 1 451 ? 0.731 6.686 42.375 1.00 94.25 451 PHE A O 1
ATOM 3526 N N . ASP A 1 452 ? 0.907 8.787 43.170 1.00 92.62 452 ASP A N 1
ATOM 3527 C CA . ASP A 1 452 ? 2.232 9.063 42.608 1.00 92.62 452 ASP A CA 1
ATOM 3528 C C . ASP A 1 452 ? 3.370 8.444 43.451 1.00 92.62 452 ASP A C 1
ATOM 3530 O O . ASP A 1 452 ? 3.148 7.827 44.500 1.00 92.62 452 ASP A O 1
ATOM 3534 N N . GLN A 1 453 ? 4.619 8.640 43.018 1.00 89.12 453 GLN A N 1
ATOM 3535 C CA . GLN A 1 453 ? 5.815 8.170 43.729 1.00 89.12 453 GLN A CA 1
ATOM 3536 C C . GLN A 1 453 ? 5.984 8.726 45.155 1.00 89.12 453 GLN A C 1
ATOM 3538 O O . GLN A 1 453 ? 6.721 8.141 45.947 1.00 89.12 453 GLN A O 1
ATOM 3543 N N . ASN A 1 454 ? 5.325 9.839 45.492 1.00 91.94 454 ASN A N 1
ATOM 3544 C CA . ASN A 1 454 ? 5.387 10.473 46.810 1.00 91.94 454 ASN A CA 1
ATOM 3545 C C . ASN A 1 454 ? 4.225 10.038 47.719 1.00 91.94 454 ASN A C 1
ATOM 3547 O O . ASN A 1 454 ? 4.145 10.481 48.865 1.00 91.94 454 ASN A O 1
ATOM 3551 N N . GLY A 1 455 ? 3.323 9.180 47.228 1.00 90.56 455 GLY A N 1
ATOM 3552 C CA . GLY A 1 455 ? 2.116 8.777 47.945 1.00 90.56 455 GLY A CA 1
ATOM 3553 C C . GLY A 1 455 ? 0.986 9.808 47.878 1.00 90.56 455 GLY A C 1
ATOM 3554 O O . GLY A 1 455 ? 0.066 9.747 48.692 1.00 90.56 455 GLY A O 1
ATOM 3555 N N . THR A 1 456 ? 1.030 10.745 46.929 1.00 94.12 456 THR A N 1
ATOM 3556 C CA . THR A 1 456 ? -0.047 11.714 46.683 1.00 94.12 456 THR A CA 1
ATOM 3557 C C . THR A 1 456 ? -1.129 11.077 45.825 1.00 94.12 456 THR A C 1
ATOM 3559 O O . THR A 1 456 ? -0.828 10.475 44.796 1.00 94.12 456 THR A O 1
ATOM 3562 N N . LEU A 1 457 ? -2.393 11.222 46.225 1.00 94.12 457 LEU A N 1
ATOM 3563 C CA . LEU A 1 457 ? -3.533 10.731 45.450 1.00 94.12 457 LEU A CA 1
ATOM 3564 C C . LEU A 1 457 ? -3.649 11.498 44.122 1.00 94.12 457 LEU A C 1
ATOM 3566 O O . LEU A 1 457 ? -3.738 12.727 44.118 1.00 94.12 457 LEU A O 1
ATOM 3570 N N . LEU A 1 458 ? -3.675 10.772 43.006 1.00 94.50 458 LEU A N 1
ATOM 3571 C CA . LEU A 1 458 ? -3.860 11.337 41.672 1.00 94.50 458 LEU A CA 1
ATOM 3572 C C . LEU A 1 458 ? -5.342 11.617 41.411 1.00 94.50 458 LEU A C 1
ATOM 3574 O O . LEU A 1 458 ? -6.209 10.789 41.691 1.00 94.50 458 LEU A O 1
ATOM 3578 N N . LYS A 1 459 ? -5.629 12.791 40.843 1.00 94.44 459 LYS A N 1
ATOM 3579 C CA . LYS A 1 459 ? -6.990 13.208 40.496 1.00 94.44 459 LYS A CA 1
ATOM 3580 C C . LYS A 1 459 ? -7.430 12.557 39.181 1.00 94.44 459 LYS A C 1
ATOM 3582 O O . LYS A 1 459 ? -6.696 12.615 38.195 1.00 94.44 459 LYS A O 1
ATOM 3587 N N . THR A 1 460 ? -8.633 11.991 39.162 1.00 95.50 460 THR A N 1
ATOM 3588 C CA . THR A 1 460 ? -9.287 11.499 37.946 1.00 95.50 460 THR A CA 1
ATOM 3589 C C . THR A 1 460 ? -9.670 12.668 37.034 1.00 95.50 460 THR A C 1
ATOM 3591 O O . THR A 1 460 ? -10.167 13.704 37.481 1.00 95.50 460 THR A O 1
ATOM 3594 N N . ALA A 1 461 ? -9.393 12.513 35.741 1.00 95.25 461 ALA A N 1
ATOM 3595 C CA . ALA A 1 461 ? -9.904 13.384 34.687 1.00 95.25 461 ALA A CA 1
ATOM 3596 C C . ALA A 1 461 ? -11.323 12.965 34.279 1.00 95.25 461 ALA A C 1
ATOM 3598 O O . ALA A 1 461 ? -12.155 13.822 34.008 1.00 95.25 461 ALA A O 1
ATOM 3599 N N . SER A 1 462 ? -11.591 11.657 34.296 1.00 96.12 462 SER A N 1
ATOM 3600 C CA . SER A 1 462 ? -12.917 11.065 34.128 1.00 96.12 462 SER A CA 1
ATOM 3601 C C . SER A 1 462 ? -13.018 9.793 34.964 1.00 96.12 462 SER A C 1
ATOM 3603 O O . SER A 1 462 ? -12.006 9.147 35.240 1.00 96.12 462 SER A O 1
ATOM 3605 N N . GLU A 1 463 ? -14.224 9.424 35.374 1.00 94.69 463 GLU A N 1
ATOM 3606 C CA . GLU A 1 463 ? -14.479 8.206 36.145 1.00 94.69 463 GLU A CA 1
ATOM 3607 C C . GLU A 1 463 ? -15.914 7.722 35.935 1.00 94.69 463 GLU A C 1
ATOM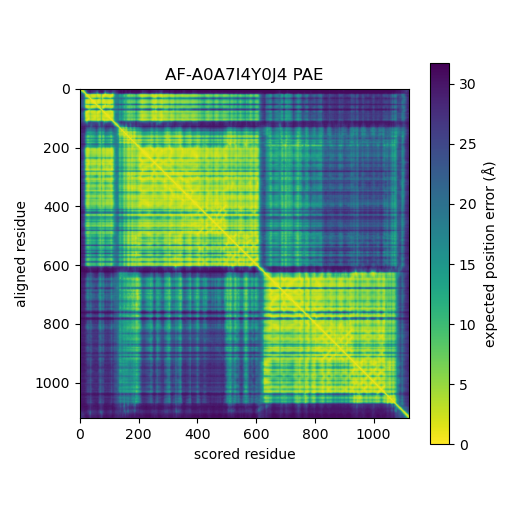 3609 O O . GLU A 1 463 ? -16.833 8.528 35.764 1.00 94.69 463 GLU A O 1
ATOM 3614 N N . GLY A 1 464 ? -16.094 6.410 35.970 1.00 91.81 464 GLY A N 1
ATOM 3615 C CA . GLY A 1 464 ? -17.381 5.729 36.016 1.00 91.81 464 GLY A CA 1
ATOM 3616 C C . GLY A 1 464 ? -17.275 4.478 36.884 1.00 91.81 464 GLY A C 1
ATOM 3617 O O . GLY A 1 464 ? -16.247 4.223 37.509 1.00 91.81 464 GLY A O 1
ATOM 3618 N N . THR A 1 465 ? -18.330 3.668 36.919 1.00 89.62 465 THR A N 1
ATOM 3619 C CA . THR A 1 465 ? -18.380 2.476 37.787 1.00 89.62 465 THR A CA 1
ATOM 3620 C C . THR A 1 465 ? -17.241 1.491 37.515 1.00 89.62 465 THR A C 1
ATOM 3622 O O . THR A 1 465 ? -16.644 0.971 38.456 1.00 89.62 465 THR A O 1
ATOM 3625 N N . TYR A 1 466 ? -16.919 1.258 36.238 1.00 92.31 466 TYR A N 1
ATOM 3626 C CA . TYR A 1 466 ? -15.927 0.266 35.809 1.00 92.31 466 TYR A CA 1
ATOM 3627 C C . TYR A 1 466 ? -14.698 0.875 35.117 1.00 92.31 466 TYR A C 1
ATOM 3629 O O . TYR A 1 466 ? -13.909 0.144 34.520 1.00 92.31 466 TYR A O 1
ATOM 3637 N N . TYR A 1 467 ? -14.500 2.195 35.179 1.00 94.50 467 TYR A N 1
ATOM 3638 C CA . TYR A 1 467 ? -13.305 2.823 34.611 1.00 94.50 467 TYR A CA 1
ATOM 3639 C C . TYR A 1 467 ? -12.892 4.097 35.350 1.00 94.50 467 TYR A C 1
ATOM 3641 O O . TYR A 1 467 ? -13.725 4.827 35.881 1.00 94.50 467 TYR A O 1
ATOM 3649 N N . SER A 1 468 ? -11.599 4.400 35.291 1.00 95.69 468 SER A N 1
ATOM 3650 C CA . SER A 1 468 ? -11.015 5.662 35.741 1.00 95.69 468 SER A CA 1
ATOM 3651 C C . SER A 1 468 ? -9.972 6.123 34.727 1.00 95.69 468 SER A C 1
ATOM 3653 O O . SER A 1 468 ? -9.125 5.342 34.291 1.00 95.69 468 SER A O 1
ATOM 3655 N N . PHE A 1 469 ? -10.011 7.398 34.356 1.00 97.31 469 PHE A N 1
ATOM 3656 C CA . PHE A 1 469 ? -9.089 8.009 33.405 1.00 97.31 469 PHE A CA 1
ATOM 3657 C C . PHE A 1 469 ? -8.298 9.132 34.072 1.00 97.31 469 PHE A C 1
ATOM 3659 O O . PHE A 1 469 ? -8.863 9.974 34.772 1.00 97.31 469 PHE A O 1
ATOM 3666 N N . TYR A 1 470 ? -6.989 9.161 33.844 1.00 96.94 470 TYR A N 1
ATOM 3667 C CA . TYR A 1 470 ? -6.062 10.104 34.464 1.00 96.94 470 TYR A CA 1
ATOM 3668 C C . TYR A 1 470 ? -5.197 10.788 33.409 1.00 96.94 470 TYR A C 1
ATOM 3670 O O . TYR A 1 470 ? -4.725 10.144 32.472 1.00 96.94 470 TYR A O 1
ATOM 3678 N N . ILE A 1 471 ? -4.913 12.071 33.626 1.00 94.50 471 ILE A N 1
ATOM 3679 C CA . ILE A 1 471 ? -3.860 12.814 32.926 1.00 94.50 471 ILE A CA 1
ATOM 3680 C C . ILE A 1 471 ? -2.759 13.068 33.953 1.00 94.50 471 ILE A C 1
ATOM 3682 O O . ILE A 1 471 ? -2.983 13.740 34.962 1.00 94.50 471 ILE A O 1
ATOM 3686 N N . LEU A 1 472 ? -1.589 12.466 33.746 1.00 92.25 472 LEU A N 1
ATOM 3687 C CA . LEU A 1 472 ? -0.521 12.481 34.737 1.00 92.25 472 LEU A CA 1
ATOM 3688 C C . LEU A 1 472 ? 0.281 13.790 34.685 1.00 92.25 472 LEU A C 1
ATOM 3690 O O . LEU A 1 472 ? 0.697 14.217 33.600 1.00 92.25 472 LEU A O 1
ATOM 3694 N N . PRO A 1 473 ? 0.605 14.387 35.849 1.00 87.06 473 PRO A N 1
ATOM 3695 C CA . PRO A 1 473 ? 1.572 15.473 35.919 1.00 87.06 473 PRO A CA 1
ATOM 3696 C C . PRO A 1 473 ? 2.931 15.068 35.316 1.00 87.06 473 PRO A C 1
ATOM 3698 O O . PRO A 1 473 ? 3.338 13.910 35.445 1.00 87.06 473 PRO A O 1
ATOM 3701 N N . PRO A 1 474 ? 3.697 16.002 34.717 1.00 80.19 474 PRO A N 1
ATOM 3702 C CA . PRO A 1 474 ? 4.970 15.683 34.066 1.00 80.19 474 PRO A CA 1
ATOM 3703 C C . PRO A 1 474 ? 6.041 15.047 34.951 1.00 80.19 474 PRO A C 1
ATOM 3705 O O . PRO A 1 474 ? 6.953 14.416 34.431 1.00 80.19 474 PRO A O 1
ATOM 3708 N N . THR A 1 475 ? 5.936 15.205 36.268 1.00 82.06 475 THR A N 1
ATOM 3709 C CA . THR A 1 475 ? 6.897 14.694 37.250 1.00 82.06 475 THR A CA 1
ATOM 3710 C C . THR A 1 475 ? 6.629 13.255 37.683 1.00 82.06 475 THR A C 1
ATOM 3712 O O . THR A 1 475 ? 7.429 12.705 38.438 1.00 82.06 475 THR A O 1
ATOM 3715 N N . VAL A 1 476 ? 5.518 12.639 37.269 1.00 87.44 476 VAL A N 1
ATOM 3716 C CA . VAL A 1 476 ? 5.152 11.283 37.697 1.00 87.44 476 VAL A CA 1
ATOM 3717 C C . VAL A 1 476 ? 5.905 10.246 36.866 1.00 87.44 476 VAL A C 1
ATOM 3719 O O . VAL A 1 476 ? 5.623 10.065 35.687 1.00 87.44 476 VAL A O 1
ATOM 3722 N N . SER A 1 477 ? 6.843 9.539 37.495 1.00 87.31 477 SER A N 1
ATOM 3723 C CA . SER A 1 477 ? 7.598 8.419 36.900 1.00 87.31 477 SER A CA 1
ATOM 3724 C C . SER A 1 477 ? 7.085 7.048 37.351 1.00 87.31 477 SER A C 1
ATOM 3726 O O . SER A 1 477 ? 7.594 5.995 36.956 1.00 87.31 477 SER A O 1
ATOM 3728 N N . TYR A 1 478 ? 6.079 7.041 38.223 1.00 89.81 478 TYR A N 1
ATOM 3729 C CA . TYR A 1 478 ? 5.600 5.836 38.872 1.00 89.81 478 TYR A CA 1
ATOM 3730 C C . TYR A 1 478 ? 4.194 6.024 39.420 1.00 89.81 478 TYR A C 1
ATOM 3732 O O . TYR A 1 478 ? 3.894 7.056 40.022 1.00 89.81 478 TYR A O 1
ATOM 3740 N N . ILE A 1 479 ? 3.361 4.997 39.258 1.00 93.56 479 ILE A N 1
ATOM 3741 C CA . ILE A 1 479 ? 2.022 4.948 39.837 1.00 93.56 479 ILE A CA 1
ATOM 3742 C C . ILE A 1 479 ? 1.855 3.711 40.720 1.00 93.56 479 ILE A C 1
ATOM 3744 O O . ILE A 1 479 ? 2.289 2.604 40.386 1.00 93.56 479 ILE A O 1
ATOM 3748 N N . ARG A 1 480 ? 1.186 3.907 41.855 1.00 93.31 480 ARG A N 1
ATOM 3749 C CA . ARG A 1 480 ? 0.761 2.847 42.770 1.00 93.31 480 ARG A CA 1
ATOM 3750 C C . ARG A 1 480 ? -0.755 2.738 42.746 1.00 93.31 480 ARG A C 1
ATOM 3752 O O . ARG A 1 480 ? -1.441 3.690 43.103 1.00 93.31 480 ARG A O 1
ATOM 3759 N N . LEU A 1 481 ? -1.265 1.571 42.379 1.00 91.75 481 LEU A N 1
ATOM 3760 C CA . LEU A 1 481 ? -2.689 1.264 42.348 1.00 91.75 481 LEU A CA 1
ATOM 3761 C C . LEU A 1 481 ? -3.131 0.601 43.655 1.00 91.75 481 LEU A C 1
ATOM 3763 O O . LEU A 1 481 ? -2.513 -0.362 44.116 1.00 91.75 481 LEU A O 1
ATOM 3767 N N . MET A 1 482 ? -4.225 1.095 44.234 1.00 88.44 482 MET A N 1
ATOM 3768 C CA . MET A 1 482 ? -4.835 0.544 45.444 1.00 88.44 482 MET A CA 1
ATOM 3769 C C . MET A 1 482 ? -6.329 0.263 45.242 1.00 88.44 482 MET A C 1
ATOM 3771 O O . MET A 1 482 ? -7.059 1.112 44.740 1.00 88.44 482 MET A O 1
ATOM 3775 N N . SER A 1 483 ? -6.779 -0.913 45.686 1.00 87.12 483 SER A N 1
ATOM 3776 C CA . SER A 1 483 ? -8.189 -1.321 45.750 1.00 87.12 483 SER A CA 1
ATOM 3777 C C . SER A 1 483 ? -8.453 -2.108 47.037 1.00 87.12 483 SER A C 1
ATOM 3779 O O . SER A 1 483 ? -7.550 -2.760 47.565 1.00 87.12 483 SER A O 1
ATOM 3781 N N . SER A 1 484 ? -9.690 -2.058 47.538 1.00 71.38 484 SER A N 1
ATOM 3782 C CA . SER A 1 484 ? -10.135 -2.719 48.773 1.00 71.38 484 SER A CA 1
ATOM 3783 C C . SER A 1 484 ? -10.876 -4.050 48.558 1.00 71.38 484 SER A C 1
ATOM 3785 O O . SER A 1 484 ? -11.330 -4.635 49.538 1.00 71.38 484 SER A O 1
ATOM 3787 N N . GLY A 1 485 ? -10.988 -4.559 47.321 1.00 70.19 485 GLY A N 1
ATOM 3788 C CA . GLY A 1 485 ? -11.933 -5.643 46.997 1.00 70.19 485 GLY A CA 1
ATOM 3789 C C . GLY A 1 485 ? -11.447 -6.765 46.076 1.00 70.19 485 GLY A C 1
ATOM 3790 O O . GLY A 1 485 ? -12.288 -7.470 45.541 1.00 70.19 485 GLY A O 1
ATOM 3791 N N . GLY A 1 486 ? -10.138 -6.930 45.848 1.00 80.00 486 GLY A N 1
ATOM 3792 C CA . GLY A 1 486 ? -9.623 -8.027 45.004 1.00 80.00 486 GLY A CA 1
ATOM 3793 C C . GLY A 1 486 ? -10.057 -7.975 43.531 1.00 80.00 486 GLY A C 1
ATOM 3794 O O . GLY A 1 486 ? -9.973 -8.987 42.850 1.00 80.00 486 GLY A O 1
ATOM 3795 N N . LEU A 1 487 ? -10.505 -6.810 43.052 1.00 90.12 487 LEU A N 1
ATOM 3796 C CA . LEU A 1 487 ? -11.025 -6.606 41.698 1.00 90.12 487 LEU A CA 1
ATOM 3797 C C . LEU A 1 487 ? -9.987 -6.960 40.627 1.00 90.12 487 LEU A C 1
ATOM 3799 O O . LEU A 1 487 ? -8.803 -6.661 40.788 1.00 90.12 487 LEU A O 1
ATOM 3803 N N . THR A 1 488 ? -10.441 -7.502 39.503 1.00 90.88 488 THR A N 1
ATOM 3804 C CA . THR A 1 488 ? -9.609 -7.695 38.310 1.00 90.88 488 THR A CA 1
ATOM 3805 C C . THR A 1 488 ? -9.620 -6.426 37.465 1.00 90.88 488 THR A C 1
ATOM 3807 O O . THR A 1 488 ? -10.672 -5.836 37.216 1.00 90.88 488 THR A O 1
ATOM 3810 N N . CYS A 1 489 ? -8.448 -5.959 37.042 1.00 92.38 489 CYS A N 1
ATOM 3811 C CA . CYS A 1 489 ? -8.293 -4.710 36.303 1.00 92.38 489 CYS A CA 1
ATOM 3812 C C . CYS A 1 489 ? -7.372 -4.856 35.092 1.00 92.38 489 CYS A C 1
ATOM 3814 O O . CYS A 1 489 ? -6.520 -5.744 35.027 1.00 92.38 489 CYS A O 1
ATOM 3816 N N . SER A 1 490 ? -7.520 -3.918 34.158 1.00 94.12 490 SER A N 1
ATOM 3817 C CA . SER A 1 490 ? -6.572 -3.675 33.073 1.00 94.12 490 SER A CA 1
ATOM 3818 C C . SER A 1 490 ? -6.201 -2.194 33.031 1.00 94.12 490 SER A C 1
ATOM 3820 O O . SER A 1 490 ? -7.046 -1.321 33.215 1.00 94.12 490 SER A O 1
ATOM 3822 N N . LEU A 1 491 ? -4.925 -1.900 32.812 1.00 94.38 491 LEU A N 1
ATOM 3823 C CA . LEU A 1 491 ? -4.344 -0.567 32.827 1.00 94.38 491 LEU A CA 1
ATOM 3824 C C . LEU A 1 491 ? -3.547 -0.338 31.548 1.00 94.38 491 LEU A C 1
ATOM 3826 O O . LEU A 1 491 ? -2.659 -1.122 31.209 1.00 94.38 491 LEU A O 1
ATOM 3830 N N . ARG A 1 492 ? -3.807 0.790 30.889 1.00 94.06 492 ARG A N 1
ATOM 3831 C CA . ARG A 1 492 ? -3.056 1.258 29.725 1.00 94.06 492 ARG A CA 1
ATOM 3832 C C . ARG A 1 492 ? -2.572 2.679 29.967 1.00 94.06 492 ARG A C 1
ATOM 3834 O O . ARG A 1 492 ? -3.373 3.599 30.108 1.00 94.06 492 ARG A O 1
ATOM 3841 N N . ALA A 1 493 ? -1.256 2.853 30.006 1.00 94.50 493 ALA A N 1
ATOM 3842 C CA . ALA A 1 493 ? -0.608 4.154 29.990 1.00 94.50 493 ALA A CA 1
ATOM 3843 C C . ALA A 1 493 ? -0.117 4.451 28.571 1.00 94.50 493 ALA A C 1
ATOM 3845 O O . ALA A 1 493 ? 0.590 3.635 27.971 1.00 94.50 493 ALA A O 1
ATOM 3846 N N . PHE A 1 494 ? -0.478 5.610 28.034 1.00 94.25 494 PHE A N 1
ATOM 3847 C CA . PHE A 1 494 ? -0.146 6.000 26.668 1.00 94.25 494 PHE A CA 1
ATOM 3848 C C . PHE A 1 494 ? 0.148 7.496 26.555 1.00 94.25 494 PHE A C 1
ATOM 3850 O O . PHE A 1 494 ? -0.236 8.292 27.412 1.00 94.25 494 PHE A O 1
ATOM 3857 N N . VAL A 1 495 ? 0.841 7.859 25.483 1.00 92.19 495 VAL A N 1
ATOM 3858 C CA . VAL A 1 495 ? 1.135 9.239 25.078 1.00 92.19 495 VAL A CA 1
ATOM 3859 C C . VAL A 1 495 ? 0.599 9.474 23.670 1.00 92.19 495 VAL A C 1
ATOM 3861 O O . VAL A 1 495 ? 0.339 8.514 22.944 1.00 92.19 495 VAL A O 1
ATOM 3864 N N . ASN A 1 496 ? 0.446 10.732 23.272 1.00 89.88 496 ASN A N 1
ATOM 3865 C CA . ASN A 1 496 ? 0.193 11.076 21.875 1.00 89.88 496 ASN A CA 1
ATOM 3866 C C . ASN A 1 496 ? 1.551 11.264 21.196 1.00 89.88 496 ASN A C 1
ATOM 3868 O O . ASN A 1 496 ? 2.344 12.071 21.675 1.00 89.88 496 ASN A O 1
ATOM 3872 N N . SER A 1 497 ? 1.849 10.509 20.139 1.00 86.62 497 SER A N 1
ATOM 3873 C CA . SER A 1 497 ? 3.148 10.603 19.469 1.00 86.62 497 SER A CA 1
ATOM 3874 C C . SER A 1 497 ? 3.092 10.117 18.026 1.00 86.62 497 SER A C 1
ATOM 3876 O O . SER A 1 497 ? 2.448 9.113 17.729 1.00 86.62 497 SER A O 1
ATOM 3878 N N . ASP A 1 498 ? 3.828 10.803 17.154 1.00 83.56 498 ASP A N 1
ATOM 3879 C CA . ASP A 1 498 ? 4.102 10.358 15.784 1.00 83.56 498 ASP A CA 1
ATOM 3880 C C . ASP A 1 498 ? 5.145 9.234 15.738 1.00 83.56 498 ASP A C 1
ATOM 3882 O O . ASP A 1 498 ? 5.163 8.427 14.811 1.00 83.56 498 ASP A O 1
ATOM 3886 N N . SER A 1 499 ? 5.983 9.131 16.775 1.00 84.81 499 SER A N 1
ATOM 3887 C CA . SER A 1 499 ? 7.039 8.128 16.848 1.00 84.81 499 SER A CA 1
ATOM 3888 C C . SER A 1 499 ? 6.523 6.796 17.383 1.00 84.81 499 SER A C 1
ATOM 3890 O O . SER A 1 499 ? 6.060 6.696 18.527 1.00 84.81 499 SER A O 1
ATOM 3892 N N . THR A 1 500 ? 6.690 5.743 16.588 1.00 87.06 500 THR A N 1
ATOM 3893 C CA . THR A 1 500 ? 6.335 4.360 16.934 1.00 87.06 500 THR A CA 1
ATOM 3894 C C . THR A 1 500 ? 7.370 3.375 16.380 1.00 87.06 500 THR A C 1
ATOM 3896 O O . THR A 1 500 ? 8.414 3.769 15.860 1.00 87.06 500 THR A O 1
ATOM 3899 N N . MET A 1 501 ? 7.116 2.079 16.534 1.00 88.75 501 MET A N 1
ATOM 3900 C CA . MET A 1 501 ? 7.953 1.013 15.997 1.00 88.75 501 MET A CA 1
ATOM 3901 C C . MET A 1 501 ? 7.081 -0.008 15.273 1.00 88.75 501 MET A C 1
ATOM 3903 O O . MET A 1 501 ? 6.132 -0.552 15.840 1.00 88.75 501 MET A O 1
ATOM 3907 N N . LEU A 1 502 ? 7.445 -0.313 14.033 1.00 90.38 502 LEU A N 1
ATOM 3908 C CA . LEU A 1 502 ? 6.894 -1.434 13.291 1.00 90.38 502 LEU A CA 1
ATOM 3909 C C . LEU A 1 502 ? 7.750 -2.678 13.534 1.00 90.38 502 LEU A C 1
ATOM 3911 O O . LEU A 1 502 ? 8.977 -2.611 13.502 1.00 90.38 502 LEU A O 1
ATOM 3915 N N . LEU A 1 503 ? 7.095 -3.810 13.796 1.00 91.12 503 LEU A N 1
ATOM 3916 C CA . LEU A 1 503 ? 7.733 -5.114 13.991 1.00 91.12 503 LEU A CA 1
ATOM 3917 C C . LEU A 1 503 ? 7.050 -6.183 13.139 1.00 91.12 503 LEU A C 1
ATOM 3919 O O . LEU A 1 503 ? 5.823 -6.165 13.002 1.00 91.12 503 LEU A O 1
ATOM 3923 N N . SER A 1 504 ? 7.840 -7.119 12.620 1.00 90.19 504 SER A N 1
ATOM 3924 C CA . SER A 1 504 ? 7.378 -8.343 11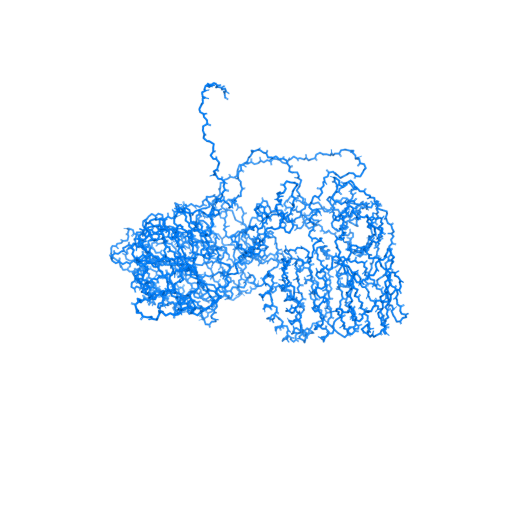.954 1.00 90.19 504 SER A CA 1
ATOM 3925 C C . SER A 1 504 ? 8.283 -9.527 12.301 1.00 90.19 504 SER A C 1
ATOM 3927 O O . SER A 1 504 ? 9.370 -9.328 12.845 1.00 90.19 504 SER A O 1
ATOM 3929 N N . TYR A 1 505 ? 7.843 -10.748 11.995 1.00 88.38 505 TYR A N 1
ATOM 3930 C CA . TYR A 1 505 ? 8.552 -11.982 12.334 1.00 88.38 505 TYR A CA 1
ATOM 3931 C C . TYR A 1 505 ? 8.755 -12.879 11.115 1.00 88.38 505 TYR A C 1
ATOM 3933 O O . TYR A 1 505 ? 7.807 -13.228 10.409 1.00 88.38 505 TYR A O 1
ATOM 3941 N N . THR A 1 506 ? 9.994 -13.296 10.880 1.00 84.62 506 THR A N 1
ATOM 3942 C CA . THR A 1 506 ? 10.383 -14.106 9.720 1.00 84.62 506 THR A CA 1
ATOM 3943 C C . THR A 1 506 ? 11.348 -15.207 10.134 1.00 84.62 506 THR A C 1
ATOM 3945 O O . THR A 1 506 ? 12.236 -14.980 10.946 1.00 84.62 506 THR A O 1
ATOM 3948 N N . ASP A 1 507 ? 11.198 -16.404 9.579 1.00 77.31 507 ASP A N 1
ATOM 3949 C CA . ASP A 1 507 ? 12.166 -17.503 9.704 1.00 77.31 507 ASP A CA 1
ATOM 3950 C C . ASP A 1 507 ? 13.350 -17.355 8.728 1.00 77.31 507 ASP A C 1
ATOM 3952 O O . ASP A 1 507 ? 14.372 -18.026 8.864 1.00 77.31 507 ASP A O 1
ATOM 3956 N N . ASN A 1 508 ? 13.252 -16.427 7.773 1.00 77.00 508 ASN A N 1
ATOM 3957 C CA . ASN A 1 508 ? 14.288 -16.124 6.798 1.00 77.00 508 ASN A CA 1
ATOM 3958 C C . ASN A 1 508 ? 14.787 -14.681 6.965 1.00 77.00 508 ASN A C 1
ATOM 3960 O O . ASN A 1 508 ? 14.052 -13.716 6.736 1.00 77.00 508 ASN A O 1
ATOM 3964 N N . SER A 1 509 ? 16.065 -14.531 7.314 1.00 76.75 509 SER A N 1
ATOM 3965 C CA . SER A 1 509 ? 16.717 -13.235 7.528 1.00 76.75 509 SER A CA 1
ATOM 3966 C C . SER A 1 509 ? 16.886 -12.398 6.256 1.00 76.75 509 SER A C 1
ATOM 3968 O O . SER A 1 509 ? 17.252 -11.231 6.373 1.00 76.75 509 SER A O 1
ATOM 3970 N N . ALA A 1 510 ? 16.600 -12.944 5.070 1.00 71.94 510 ALA A N 1
ATOM 3971 C CA . ALA A 1 510 ? 16.576 -12.226 3.795 1.00 71.94 510 ALA A CA 1
ATOM 3972 C C . ALA A 1 510 ? 15.185 -11.673 3.422 1.00 71.94 510 ALA A C 1
ATOM 3974 O O . ALA A 1 510 ? 15.085 -10.898 2.474 1.00 71.94 510 ALA A O 1
ATOM 3975 N N . ILE A 1 511 ? 14.122 -12.037 4.151 1.00 75.12 511 ILE A N 1
ATOM 3976 C CA . ILE A 1 511 ? 12.777 -11.464 3.973 1.00 75.12 511 ILE A CA 1
ATOM 3977 C C . ILE A 1 511 ? 12.717 -10.118 4.686 1.00 75.12 511 ILE A C 1
ATOM 3979 O O . ILE A 1 511 ? 13.067 -10.031 5.863 1.00 75.12 511 ILE A O 1
ATOM 3983 N N . ASP A 1 512 ? 12.279 -9.071 3.991 1.00 76.88 512 ASP A N 1
ATOM 3984 C CA . ASP A 1 512 ? 12.191 -7.727 4.561 1.00 76.88 512 ASP A CA 1
ATOM 3985 C C . ASP A 1 512 ? 11.173 -7.700 5.711 1.00 76.88 512 ASP A C 1
ATOM 3987 O O . ASP A 1 512 ? 11.535 -7.555 6.887 1.00 76.88 512 ASP A O 1
ATOM 3991 N N . ILE A 1 513 ? 9.916 -7.974 5.352 1.00 83.12 513 ILE A N 1
ATOM 3992 C CA . ILE A 1 513 ? 8.750 -7.936 6.230 1.00 83.12 513 ILE A CA 1
ATOM 3993 C C . ILE A 1 513 ? 8.075 -9.309 6.221 1.00 83.12 513 ILE A C 1
ATOM 3995 O O . ILE A 1 513 ? 7.597 -9.800 5.193 1.00 83.12 513 ILE A O 1
ATOM 3999 N N . GLY A 1 514 ? 8.096 -9.944 7.391 1.00 79.94 514 GLY A N 1
ATOM 4000 C CA . GLY A 1 514 ? 7.493 -11.247 7.649 1.00 79.94 514 GLY A CA 1
ATOM 4001 C C . GLY A 1 514 ? 6.093 -11.127 8.246 1.00 79.94 514 GLY A C 1
ATOM 4002 O O . GLY A 1 514 ? 5.399 -10.142 8.055 1.00 79.94 514 GLY A O 1
ATOM 4003 N N . ASN A 1 515 ? 5.684 -12.117 9.028 1.00 82.62 515 ASN A N 1
ATOM 4004 C CA . ASN A 1 515 ? 4.351 -12.201 9.618 1.00 82.62 515 ASN A CA 1
ATOM 4005 C C . ASN A 1 515 ? 4.136 -11.184 10.754 1.00 82.62 515 ASN A C 1
ATOM 4007 O O . ASN A 1 515 ? 5.066 -10.821 11.474 1.00 82.62 515 ASN A O 1
ATOM 4011 N N . GLY A 1 516 ? 2.880 -10.788 10.987 1.00 83.00 516 GLY A N 1
ATOM 4012 C CA . GLY A 1 516 ? 2.494 -9.963 12.146 1.00 83.00 516 GLY A CA 1
ATOM 4013 C C . GLY A 1 516 ? 2.520 -10.700 13.496 1.00 83.00 516 GLY A C 1
ATOM 4014 O O . GLY A 1 516 ? 2.490 -10.057 14.546 1.00 83.00 516 GLY A O 1
ATOM 4015 N N . ILE A 1 517 ? 2.605 -12.035 13.476 1.00 86.62 517 ILE A N 1
ATOM 4016 C CA . ILE A 1 517 ? 2.593 -12.923 14.650 1.00 86.62 517 ILE A CA 1
ATOM 4017 C C . ILE A 1 517 ? 3.783 -13.892 14.628 1.00 86.62 517 ILE A C 1
ATOM 4019 O O . ILE A 1 517 ? 4.354 -14.159 13.567 1.00 86.62 517 ILE A O 1
ATOM 4023 N N . ARG A 1 518 ? 4.136 -14.438 15.796 1.00 86.81 518 ARG A N 1
ATOM 4024 C CA . ARG A 1 518 ? 5.143 -15.500 15.949 1.00 86.81 518 ARG A CA 1
ATOM 4025 C C . ARG A 1 518 ? 4.497 -16.880 15.936 1.00 86.81 518 ARG A C 1
ATOM 4027 O O . ARG A 1 518 ? 3.336 -17.015 16.315 1.00 86.81 518 ARG A O 1
ATOM 4034 N N . TYR A 1 519 ? 5.269 -17.900 15.587 1.00 83.31 519 TYR A N 1
ATOM 4035 C CA . TYR A 1 519 ? 4.878 -19.304 15.665 1.00 83.31 519 TYR A CA 1
ATOM 4036 C C . TYR A 1 519 ? 5.790 -20.050 16.631 1.00 83.31 519 TYR A C 1
ATOM 4038 O O . TYR A 1 519 ? 7.011 -20.051 16.485 1.00 83.31 519 TYR A O 1
ATOM 4046 N N . LYS A 1 520 ? 5.188 -20.712 17.617 1.00 81.62 520 LYS A N 1
ATOM 4047 C CA . LYS A 1 520 ? 5.928 -21.459 18.630 1.00 81.62 520 LYS A CA 1
ATOM 4048 C C . LYS A 1 520 ? 6.661 -22.652 18.017 1.00 81.62 520 LYS A C 1
ATOM 4050 O O . LYS A 1 520 ? 6.058 -23.434 17.283 1.00 81.62 520 LYS A O 1
ATOM 4055 N N . GLY A 1 521 ? 7.932 -22.826 18.378 1.00 74.19 521 GLY A N 1
ATOM 4056 C CA . GLY A 1 521 ? 8.766 -23.934 17.906 1.00 74.19 521 GLY A CA 1
ATOM 4057 C C . GLY A 1 521 ? 9.323 -23.746 16.493 1.00 74.19 521 GLY A C 1
ATOM 4058 O O . GLY A 1 521 ? 9.956 -24.662 15.973 1.00 74.19 521 GLY A O 1
ATOM 4059 N N . ILE A 1 522 ? 9.103 -22.580 15.874 1.00 76.12 522 ILE A N 1
ATOM 4060 C CA . ILE A 1 522 ? 9.777 -22.174 14.641 1.00 76.12 522 ILE A CA 1
ATOM 4061 C C . ILE A 1 522 ? 10.783 -21.077 15.007 1.00 76.12 522 ILE A C 1
ATOM 4063 O O . ILE A 1 522 ? 10.363 -20.030 15.500 1.00 76.12 522 ILE A O 1
ATOM 4067 N N . PRO A 1 523 ? 12.090 -21.266 14.755 1.00 80.19 523 PRO A N 1
ATOM 4068 C CA . PRO A 1 523 ? 13.068 -20.195 14.893 1.00 80.19 523 PRO A CA 1
ATOM 4069 C C . PRO A 1 523 ? 12.716 -19.020 13.978 1.00 80.19 523 PRO A C 1
ATOM 4071 O O . PRO A 1 523 ? 12.691 -19.162 12.756 1.00 80.19 523 PRO A O 1
ATOM 4074 N N . GLN A 1 524 ? 12.425 -17.863 14.573 1.00 84.56 524 GLN A N 1
ATOM 4075 C CA . GLN A 1 524 ? 12.082 -16.648 13.840 1.00 84.56 524 GLN A CA 1
ATOM 4076 C C . GLN A 1 524 ? 12.883 -15.453 14.354 1.00 84.56 524 GLN A C 1
ATOM 4078 O O . GLN A 1 524 ? 13.013 -15.235 15.559 1.00 84.56 524 GLN A O 1
ATOM 4083 N N . PHE A 1 525 ? 13.362 -14.636 13.423 1.00 89.56 525 PHE A N 1
ATOM 4084 C CA . PHE A 1 525 ? 13.889 -13.302 13.665 1.00 89.56 525 PHE A CA 1
ATOM 4085 C C . PHE A 1 525 ? 12.733 -12.310 13.780 1.00 89.56 525 PHE A C 1
ATOM 4087 O O . PHE A 1 525 ? 11.788 -12.362 12.990 1.00 89.56 525 PHE A O 1
ATOM 4094 N N . ALA A 1 526 ? 12.837 -11.356 14.704 1.00 91.38 526 ALA A N 1
ATOM 4095 C CA . ALA A 1 526 ? 12.069 -10.124 14.581 1.00 91.38 526 ALA A CA 1
ATOM 4096 C C . ALA A 1 526 ? 12.820 -9.158 13.654 1.00 91.38 526 ALA A C 1
ATOM 4098 O O . ALA A 1 526 ? 14.043 -9.022 13.750 1.00 91.38 526 ALA A O 1
ATOM 4099 N N . THR A 1 527 ? 12.096 -8.468 12.782 1.00 91.25 527 THR A N 1
ATOM 4100 C CA . THR A 1 527 ? 12.598 -7.332 12.001 1.00 91.25 527 THR A CA 1
ATOM 4101 C C . THR A 1 527 ? 11.784 -6.097 12.346 1.00 91.25 527 THR A C 1
ATOM 4103 O O . THR A 1 527 ? 10.632 -6.218 12.774 1.00 91.25 527 THR A O 1
ATOM 4106 N N . GLY A 1 528 ? 12.353 -4.902 12.195 1.00 90.25 528 GLY A N 1
ATOM 4107 C CA . GLY A 1 528 ? 11.608 -3.698 12.524 1.00 90.25 528 GLY A CA 1
ATOM 4108 C C . GLY A 1 528 ? 12.111 -2.380 11.963 1.00 90.25 528 GLY A C 1
ATOM 4109 O O . GLY A 1 528 ? 13.253 -2.260 11.519 1.00 90.25 528 GLY A O 1
ATOM 4110 N N . LEU A 1 529 ? 11.216 -1.395 12.028 1.00 89.38 529 LEU A N 1
ATOM 4111 C CA . LEU A 1 529 ? 11.363 -0.042 11.500 1.00 89.38 529 LEU A CA 1
ATOM 4112 C C . LEU A 1 529 ? 10.870 0.980 12.545 1.00 89.38 529 LEU A C 1
ATOM 4114 O O . LEU A 1 529 ? 9.669 1.035 12.827 1.00 89.38 529 LEU A O 1
ATOM 4118 N N . PRO A 1 530 ? 11.769 1.781 13.140 1.00 88.88 530 PRO A N 1
ATOM 4119 C CA . PRO A 1 530 ? 11.391 2.949 13.924 1.00 88.88 530 PRO A CA 1
ATOM 4120 C C . PRO A 1 530 ? 10.827 4.037 13.007 1.00 88.88 530 PRO A C 1
ATOM 4122 O O . PRO A 1 530 ? 11.469 4.401 12.025 1.00 88.88 530 PRO A O 1
ATOM 4125 N N . ILE A 1 531 ? 9.658 4.571 13.346 1.00 86.25 531 ILE A N 1
ATOM 4126 C CA . ILE A 1 531 ? 9.015 5.682 12.631 1.00 86.25 531 ILE A CA 1
ATOM 4127 C C . ILE A 1 531 ? 9.239 6.970 13.422 1.00 86.25 531 ILE A C 1
ATOM 4129 O O . ILE A 1 531 ? 9.168 6.946 14.654 1.00 86.25 531 ILE A O 1
ATOM 4133 N N . GLU A 1 532 ? 9.529 8.073 12.724 1.00 80.25 532 GLU A N 1
ATOM 4134 C CA . GLU A 1 532 ? 9.841 9.382 13.322 1.00 80.25 532 GLU A CA 1
ATOM 4135 C C . GLU A 1 532 ? 10.931 9.289 14.409 1.00 80.25 532 GLU A C 1
ATOM 4137 O O . GLU A 1 532 ? 10.832 9.881 15.489 1.00 80.25 532 GLU A O 1
ATOM 4142 N N . PHE A 1 533 ? 11.969 8.483 14.147 1.00 74.12 533 PHE A N 1
ATOM 4143 C CA . PHE A 1 533 ? 13.115 8.304 15.038 1.00 74.12 533 PHE A CA 1
ATOM 4144 C C . PHE A 1 533 ? 14.437 8.250 14.252 1.00 74.12 533 PHE A C 1
ATOM 4146 O O . PHE A 1 533 ? 14.463 7.706 13.148 1.00 74.12 533 PHE A O 1
ATOM 4153 N N . PRO A 1 534 ? 15.560 8.769 14.789 1.00 65.69 534 PRO A N 1
ATOM 4154 C CA . PRO A 1 534 ? 16.831 8.783 14.064 1.00 65.69 534 PRO A CA 1
ATOM 4155 C C . PRO A 1 534 ? 17.347 7.379 13.707 1.00 65.69 534 PRO A C 1
ATOM 4157 O O . PRO A 1 534 ? 17.368 6.481 14.550 1.00 65.69 534 PRO A O 1
ATOM 4160 N N . HIS A 1 535 ? 17.872 7.213 12.487 1.00 62.28 535 HIS A N 1
ATOM 4161 C CA . HIS A 1 535 ? 18.451 5.944 12.017 1.00 62.28 535 HIS A CA 1
ATOM 4162 C C . HIS A 1 535 ? 19.679 5.480 12.823 1.00 62.28 535 HIS A C 1
ATOM 4164 O O . HIS A 1 535 ? 19.981 4.290 12.844 1.00 62.28 535 HIS A O 1
ATOM 4170 N N . SER A 1 536 ? 20.391 6.388 13.500 1.00 55.75 536 SER A N 1
ATOM 4171 C CA . SER A 1 536 ? 21.618 6.092 14.260 1.00 55.75 536 SER A CA 1
ATOM 4172 C C . SER A 1 536 ? 21.376 5.541 15.671 1.00 55.75 536 SER A C 1
ATOM 4174 O O . SER A 1 536 ? 22.307 5.468 16.474 1.00 55.75 536 SER A O 1
ATOM 4176 N N . SER A 1 537 ? 20.132 5.218 16.009 1.00 68.94 537 SER A N 1
ATOM 4177 C CA . SER A 1 537 ? 19.742 4.865 17.367 1.00 68.94 537 SER A CA 1
ATOM 4178 C C . SER A 1 537 ? 19.935 3.384 17.685 1.00 68.94 537 SER A C 1
ATOM 4180 O O . SER A 1 537 ? 19.823 2.514 16.826 1.00 68.94 537 SER A O 1
ATOM 4182 N N . THR A 1 538 ? 20.194 3.081 18.958 1.00 86.44 538 THR A N 1
ATOM 4183 C CA . THR A 1 538 ? 20.193 1.695 19.447 1.00 86.44 538 THR A CA 1
ATOM 4184 C C . THR A 1 538 ? 18.765 1.290 19.787 1.00 86.44 538 THR A C 1
ATOM 4186 O O . THR A 1 538 ? 18.092 1.990 20.546 1.00 86.44 538 THR A O 1
ATOM 4189 N N . VAL A 1 539 ? 18.308 0.160 19.244 1.00 90.81 539 VAL A N 1
ATOM 4190 C CA . VAL A 1 539 ? 16.974 -0.391 19.518 1.00 90.81 539 VAL A CA 1
ATOM 4191 C C . VAL A 1 539 ? 17.112 -1.675 20.317 1.00 90.81 539 VAL A C 1
ATOM 4193 O O . VAL A 1 539 ? 17.879 -2.559 19.942 1.00 90.81 539 VAL A O 1
ATOM 4196 N N . GLN A 1 540 ? 16.359 -1.800 21.404 1.00 93.19 540 GLN A N 1
ATOM 4197 C CA . GLN A 1 540 ? 16.242 -3.038 22.167 1.00 93.19 540 GLN A CA 1
ATOM 4198 C C . GLN A 1 540 ? 14.782 -3.463 22.238 1.00 93.19 540 GLN A C 1
ATOM 4200 O O . GLN A 1 540 ? 13.915 -2.652 22.562 1.00 93.19 540 GLN A O 1
ATOM 4205 N N . ILE A 1 541 ? 14.514 -4.742 21.994 1.00 93.69 541 ILE A N 1
ATOM 4206 C CA . ILE A 1 541 ? 13.194 -5.336 22.203 1.00 93.69 541 ILE A CA 1
ATOM 4207 C C . ILE A 1 541 ? 13.240 -6.304 23.385 1.00 93.69 541 ILE A C 1
ATOM 4209 O O . ILE A 1 541 ? 14.195 -7.060 23.540 1.00 93.69 541 ILE A O 1
ATOM 4213 N N . GLN A 1 542 ? 12.216 -6.296 24.234 1.00 91.75 542 GLN A N 1
ATOM 4214 C CA . GLN A 1 542 ? 12.069 -7.250 25.331 1.00 91.75 542 GLN A CA 1
ATOM 4215 C C . GLN A 1 542 ? 10.614 -7.676 25.513 1.00 91.75 542 GLN A C 1
ATOM 4217 O O . GLN A 1 542 ? 9.720 -6.835 25.600 1.00 91.75 542 GLN A O 1
ATOM 4222 N N . GLN A 1 543 ? 10.386 -8.986 25.579 1.00 90.88 543 GLN A N 1
ATOM 4223 C CA . GLN A 1 543 ? 9.067 -9.545 25.854 1.00 90.88 543 GLN A CA 1
ATOM 4224 C C . GLN A 1 543 ? 8.733 -9.430 27.337 1.00 90.88 543 GLN A C 1
ATOM 4226 O O . GLN A 1 543 ? 9.555 -9.740 28.204 1.00 90.88 543 GLN A O 1
ATOM 4231 N N . LEU A 1 544 ? 7.510 -8.998 27.604 1.00 89.94 544 LEU A N 1
ATOM 4232 C CA . LEU A 1 544 ? 6.920 -8.830 28.915 1.00 89.94 544 LEU A CA 1
ATOM 4233 C C . LEU A 1 544 ? 5.646 -9.672 29.000 1.00 89.94 544 LEU A C 1
ATOM 4235 O O . LEU A 1 544 ? 4.872 -9.755 28.044 1.00 89.94 544 LEU A O 1
ATOM 4239 N N . ASP A 1 545 ? 5.415 -10.244 30.173 1.00 88.00 545 ASP A N 1
ATOM 4240 C CA . ASP A 1 545 ? 4.157 -10.899 30.506 1.00 88.00 545 ASP A CA 1
ATOM 4241 C C . ASP A 1 545 ? 3.023 -9.864 30.505 1.00 88.00 545 ASP A C 1
ATOM 4243 O O . ASP A 1 545 ? 3.151 -8.807 31.116 1.00 88.00 545 ASP A O 1
ATOM 4247 N N . SER A 1 546 ? 1.904 -10.114 29.835 1.00 86.81 546 SER A N 1
ATOM 4248 C CA . SER A 1 546 ? 0.869 -9.080 29.708 1.00 86.81 546 SER A CA 1
ATOM 4249 C C . SER A 1 546 ? 0.128 -8.769 31.016 1.00 86.81 546 SER A C 1
ATOM 4251 O O . SER A 1 546 ? -0.472 -7.696 31.126 1.00 86.81 546 SER A O 1
ATOM 4253 N N . THR A 1 547 ? 0.201 -9.642 32.026 1.00 86.12 547 THR A N 1
ATOM 4254 C CA . THR A 1 547 ? -0.495 -9.484 33.311 1.00 86.12 547 THR A CA 1
ATOM 4255 C C . THR A 1 547 ? 0.364 -8.808 34.369 1.00 86.12 547 THR A C 1
ATOM 4257 O O . THR A 1 547 ? -0.061 -7.831 34.983 1.00 86.12 547 THR A O 1
ATOM 4260 N N . TYR A 1 548 ? 1.594 -9.269 34.563 1.00 82.81 548 TYR A N 1
ATOM 4261 C CA . TYR A 1 548 ? 2.534 -8.733 35.547 1.00 82.81 548 TYR A CA 1
ATOM 4262 C C . TYR A 1 548 ? 3.494 -7.701 34.939 1.00 82.81 548 TYR A C 1
ATOM 4264 O O . TYR A 1 548 ? 4.089 -6.895 35.663 1.00 82.81 548 TYR A O 1
ATOM 4272 N N . GLY A 1 549 ? 3.652 -7.714 33.609 1.00 81.44 549 GLY A N 1
ATOM 4273 C CA . GLY A 1 549 ? 4.653 -6.969 32.834 1.00 81.44 549 GLY A CA 1
ATOM 4274 C C . GLY A 1 549 ? 6.056 -7.083 33.380 1.00 81.44 549 GLY A C 1
ATOM 4275 O O . GLY A 1 549 ? 6.806 -6.104 33.416 1.00 81.44 549 GLY A O 1
ATOM 4276 N N . LEU A 1 550 ? 6.366 -8.297 33.818 1.00 84.62 550 LEU A N 1
ATOM 4277 C CA . LEU A 1 550 ? 7.705 -8.747 34.125 1.00 84.62 550 LEU A CA 1
ATOM 4278 C C . LEU A 1 550 ? 8.339 -9.299 32.844 1.00 84.62 550 LEU A C 1
ATOM 4280 O O . LEU A 1 550 ? 7.624 -9.877 32.021 1.00 84.62 550 LEU A O 1
ATOM 4284 N N . PRO A 1 551 ? 9.657 -9.141 32.658 1.00 84.81 551 PRO A N 1
ATOM 4285 C CA . PRO A 1 551 ? 10.353 -9.752 31.539 1.00 84.81 551 PRO A CA 1
ATOM 4286 C C . PRO A 1 551 ? 10.177 -11.268 31.500 1.00 84.81 551 PRO A C 1
ATOM 4288 O O . PRO A 1 551 ? 10.412 -11.941 32.502 1.00 84.81 551 PRO A O 1
ATOM 4291 N N . VAL A 1 552 ? 9.811 -11.794 30.332 1.00 81.75 552 VAL A N 1
ATOM 4292 C CA . VAL A 1 552 ? 9.719 -13.246 30.086 1.00 81.75 552 VAL A CA 1
ATOM 4293 C C . VAL A 1 552 ? 11.064 -13.816 29.621 1.00 81.75 552 VAL A C 1
ATOM 4295 O O . VAL A 1 552 ? 11.332 -15.002 29.775 1.00 81.75 552 VAL A O 1
ATOM 4298 N N . GLY A 1 553 ? 11.957 -12.954 29.126 1.00 76.12 553 GLY A N 1
ATOM 4299 C CA . GLY A 1 553 ? 13.290 -13.323 28.664 1.00 76.12 553 GLY A CA 1
ATOM 4300 C C . GLY A 1 553 ? 14.270 -12.150 28.646 1.00 76.12 553 GLY A C 1
ATOM 4301 O O . GLY A 1 553 ? 13.974 -11.028 29.083 1.00 76.12 553 GLY A O 1
ATOM 4302 N N . VAL A 1 554 ? 15.471 -12.419 28.135 1.00 80.62 554 VAL A N 1
ATOM 4303 C CA . VAL A 1 554 ? 16.510 -11.400 27.941 1.00 80.62 554 VAL A CA 1
ATOM 4304 C C . VAL A 1 554 ? 16.134 -10.533 26.738 1.00 80.62 554 VAL A C 1
ATOM 4306 O O . VAL A 1 554 ? 15.688 -11.045 25.717 1.00 80.62 554 VAL A O 1
ATOM 4309 N N . GLY A 1 555 ? 16.290 -9.213 26.853 1.00 85.31 555 GLY A N 1
ATOM 4310 C CA . GLY A 1 555 ? 16.033 -8.318 25.725 1.00 85.31 555 GLY A CA 1
ATOM 4311 C C . GLY A 1 555 ? 17.050 -8.515 24.596 1.00 85.31 555 GLY A C 1
ATOM 4312 O O . GLY A 1 555 ? 18.243 -8.656 24.859 1.00 85.31 555 GLY A O 1
ATOM 4313 N N . SER A 1 556 ? 16.594 -8.465 23.345 1.00 91.25 556 SER A N 1
ATOM 4314 C CA . SER A 1 556 ? 17.448 -8.506 22.158 1.00 91.25 556 SER A CA 1
ATOM 4315 C C . SER A 1 556 ? 17.792 -7.093 21.706 1.00 91.25 556 SER A C 1
ATOM 4317 O O . SER A 1 556 ? 16.902 -6.276 21.470 1.00 91.25 556 SER A O 1
ATOM 4319 N N . LEU A 1 557 ? 19.082 -6.819 21.526 1.00 92.94 557 LEU A N 1
ATOM 4320 C CA . LEU A 1 557 ? 19.545 -5.623 20.823 1.00 92.94 557 LEU A CA 1
ATOM 4321 C C . LEU A 1 557 ? 19.369 -5.824 19.315 1.00 92.94 557 LEU A C 1
ATOM 4323 O O . LEU A 1 557 ? 19.599 -6.920 18.805 1.00 92.94 557 LEU A O 1
ATOM 4327 N N . GLY A 1 558 ? 18.924 -4.779 18.628 1.00 91.38 558 GLY A N 1
ATOM 4328 C CA . GLY A 1 558 ? 18.784 -4.760 17.181 1.00 91.38 558 GLY A CA 1
ATOM 4329 C C . GLY A 1 558 ? 20.114 -4.441 16.518 1.00 91.38 558 GLY A C 1
ATOM 4330 O O . GLY A 1 558 ? 20.804 -3.501 16.916 1.00 91.38 558 GLY A O 1
ATOM 4331 N N . SER A 1 559 ? 20.457 -5.198 15.484 1.00 89.50 559 SER A N 1
ATOM 4332 C CA . SER A 1 559 ? 21.523 -4.851 14.548 1.00 89.50 559 SER A CA 1
ATOM 4333 C C . SER A 1 559 ? 20.919 -4.337 13.249 1.00 89.50 559 SER A C 1
ATOM 4335 O O . SER A 1 559 ? 19.874 -4.825 12.818 1.00 89.50 559 SER A O 1
ATOM 4337 N N . GLN A 1 560 ? 21.582 -3.383 12.603 1.00 84.88 560 GLN A N 1
ATOM 4338 C CA . GLN A 1 560 ? 21.185 -2.964 11.263 1.00 84.88 560 GLN A CA 1
ATOM 4339 C C . GLN A 1 560 ? 21.498 -4.066 10.244 1.00 84.88 560 GLN A C 1
ATOM 4341 O O . GLN A 1 560 ? 22.531 -4.734 10.335 1.00 84.88 560 GLN A O 1
ATOM 4346 N N . ARG A 1 561 ? 20.593 -4.272 9.291 1.00 80.94 561 ARG A N 1
ATOM 4347 C CA . ARG A 1 561 ? 20.746 -5.246 8.204 1.00 80.94 561 ARG A CA 1
ATOM 4348 C C . ARG A 1 561 ? 21.619 -4.663 7.096 1.00 80.94 561 ARG A C 1
ATOM 4350 O O . ARG A 1 561 ? 21.649 -3.456 6.885 1.00 80.94 561 ARG A O 1
ATOM 4357 N N . THR A 1 562 ? 22.341 -5.529 6.390 1.00 65.81 562 THR A N 1
ATOM 4358 C CA . THR A 1 562 ? 23.123 -5.148 5.207 1.00 65.81 562 THR A CA 1
ATOM 4359 C C . THR A 1 562 ? 22.225 -5.141 3.970 1.00 65.81 562 THR A C 1
ATOM 4361 O O . THR A 1 562 ? 21.637 -6.175 3.663 1.00 65.81 562 THR A O 1
ATOM 4364 N N . GLY A 1 563 ? 22.162 -4.025 3.243 1.00 64.44 563 GLY A N 1
ATOM 4365 C CA . GLY A 1 563 ? 21.291 -3.842 2.073 1.00 64.44 563 GLY A CA 1
ATOM 4366 C C . GLY A 1 563 ? 20.085 -2.951 2.372 1.00 64.44 563 GLY A C 1
ATOM 4367 O O . GLY A 1 563 ? 19.846 -2.573 3.516 1.00 64.44 563 GLY A O 1
ATOM 4368 N N . ASP A 1 564 ? 19.330 -2.597 1.337 1.00 68.88 564 ASP A N 1
ATOM 4369 C CA . ASP A 1 564 ? 18.187 -1.696 1.460 1.00 68.88 564 ASP A CA 1
ATOM 4370 C C . ASP A 1 564 ? 16.921 -2.464 1.813 1.00 68.88 564 ASP A C 1
ATOM 4372 O O . ASP A 1 564 ? 16.180 -2.906 0.943 1.00 68.88 564 ASP A O 1
ATOM 4376 N N . SER A 1 565 ? 16.712 -2.663 3.110 1.00 77.19 565 SER A N 1
ATOM 4377 C CA . SER A 1 565 ? 15.494 -3.241 3.681 1.00 77.19 565 SER A CA 1
ATOM 4378 C C . SER A 1 565 ? 14.624 -2.152 4.301 1.00 77.19 565 SER A C 1
ATOM 4380 O O . SER A 1 565 ? 15.140 -1.316 5.047 1.00 77.19 565 SER A O 1
ATOM 4382 N N . THR A 1 566 ? 13.314 -2.220 4.084 1.00 83.31 566 THR A N 1
ATOM 4383 C CA . THR A 1 566 ? 12.319 -1.371 4.748 1.00 83.31 566 THR A CA 1
ATOM 4384 C C . THR A 1 566 ? 12.402 -1.538 6.264 1.00 83.31 566 THR A C 1
ATOM 4386 O O . THR A 1 566 ? 12.501 -0.558 7.003 1.00 83.31 566 THR A O 1
ATOM 4389 N N . TYR A 1 567 ? 12.436 -2.782 6.753 1.00 86.88 567 TYR A N 1
ATOM 4390 C CA . TYR A 1 567 ? 12.638 -3.095 8.169 1.00 86.88 567 TYR A CA 1
ATOM 4391 C C . TYR A 1 567 ? 14.125 -3.344 8.413 1.00 86.88 567 TYR A C 1
ATOM 4393 O O . TYR A 1 567 ? 14.610 -4.481 8.405 1.00 86.88 567 TYR A O 1
ATOM 4401 N N . PHE A 1 568 ? 14.852 -2.242 8.604 1.00 85.44 568 PHE A N 1
ATOM 4402 C CA . PHE A 1 568 ? 16.312 -2.224 8.651 1.00 85.44 568 PHE A CA 1
ATOM 4403 C C . PHE A 1 568 ? 16.934 -2.695 9.967 1.00 85.44 568 PHE A C 1
ATOM 4405 O O . PHE A 1 568 ? 18.139 -2.943 9.993 1.00 85.44 568 PHE A O 1
ATOM 4412 N N . PHE A 1 569 ? 16.157 -2.887 11.037 1.00 89.81 569 PHE A N 1
ATOM 4413 C CA . PHE A 1 569 ? 16.625 -3.609 12.222 1.00 89.81 569 PHE A CA 1
ATOM 4414 C C . PHE A 1 569 ? 16.269 -5.089 12.144 1.00 89.81 569 PHE A C 1
ATOM 4416 O O . PHE A 1 569 ? 15.146 -5.450 11.801 1.00 89.81 569 PHE A O 1
ATOM 4423 N N . ILE A 1 570 ? 17.212 -5.940 12.538 1.00 91.81 570 ILE A N 1
ATOM 4424 C CA . ILE A 1 570 ? 16.990 -7.359 12.816 1.00 91.81 570 ILE A CA 1
ATOM 4425 C C . ILE A 1 570 ? 17.408 -7.669 14.253 1.00 91.81 570 ILE A C 1
ATOM 4427 O O . ILE A 1 570 ? 18.381 -7.115 14.768 1.00 91.81 570 ILE A O 1
ATOM 4431 N N . PHE A 1 571 ? 16.655 -8.548 14.900 1.00 92.56 571 PHE A N 1
ATOM 4432 C CA . PHE A 1 571 ? 16.877 -8.994 16.271 1.00 92.56 571 PHE A CA 1
ATOM 4433 C C . PHE A 1 571 ? 17.227 -10.485 16.292 1.00 92.56 571 PHE A C 1
ATOM 4435 O O . PHE A 1 571 ? 17.080 -11.178 15.284 1.00 92.56 571 PHE A O 1
ATOM 4442 N N . ALA A 1 572 ? 17.716 -10.981 17.430 1.00 87.81 572 ALA A N 1
ATOM 4443 C CA . ALA A 1 572 ? 18.114 -12.376 17.571 1.00 87.81 572 ALA A CA 1
ATOM 4444 C C . ALA A 1 572 ? 16.961 -13.329 17.214 1.00 87.81 572 ALA A C 1
ATOM 4446 O O . ALA A 1 572 ? 15.806 -13.070 17.556 1.00 87.81 572 ALA A O 1
ATOM 4447 N N . SER A 1 573 ? 17.296 -14.426 16.527 1.00 86.31 573 SER A N 1
ATOM 4448 C CA . SER A 1 573 ? 16.345 -15.512 16.301 1.00 86.31 573 SER A CA 1
ATOM 4449 C C . SER A 1 573 ? 15.990 -16.153 17.629 1.00 86.31 573 SER A C 1
ATOM 4451 O O . SER A 1 573 ? 16.865 -16.427 18.449 1.00 86.31 573 SER A O 1
ATOM 4453 N N . ASP A 1 574 ? 14.712 -16.446 17.785 1.00 81.62 574 ASP A N 1
ATOM 4454 C CA . ASP A 1 574 ? 14.169 -17.104 18.957 1.00 81.62 574 ASP A CA 1
ATOM 4455 C C . ASP A 1 574 ? 13.002 -17.994 18.496 1.00 81.62 574 ASP A C 1
ATOM 4457 O O . ASP A 1 574 ? 12.235 -17.620 17.603 1.00 81.62 574 ASP A O 1
ATOM 4461 N N . ASP A 1 575 ? 12.935 -19.210 19.021 1.00 72.06 575 ASP A N 1
ATOM 4462 C CA . ASP A 1 575 ? 11.921 -20.224 18.718 1.00 72.06 575 ASP A CA 1
ATOM 4463 C C . ASP A 1 575 ? 10.944 -20.435 19.880 1.00 72.06 575 ASP A C 1
ATOM 4465 O O . ASP A 1 575 ? 9.901 -21.081 19.707 1.00 72.06 575 ASP A O 1
ATOM 4469 N N . ASP A 1 576 ? 11.252 -19.860 21.045 1.00 77.69 576 ASP A N 1
ATOM 4470 C CA . ASP A 1 576 ? 10.428 -19.953 22.232 1.00 77.69 576 ASP A CA 1
ATOM 4471 C C . ASP A 1 576 ? 9.604 -18.674 22.412 1.00 77.69 576 ASP A C 1
ATOM 4473 O O . ASP A 1 576 ? 10.081 -17.540 22.381 1.00 77.69 576 ASP A O 1
ATOM 4477 N N . CYS A 1 577 ? 8.301 -18.856 22.581 1.00 81.44 577 CYS A N 1
ATOM 4478 C CA . CYS A 1 577 ? 7.419 -17.799 23.038 1.00 81.44 577 CYS A CA 1
ATOM 4479 C C . CYS A 1 577 ? 6.276 -18.385 23.874 1.00 81.44 577 CYS A C 1
ATOM 4481 O O . CYS A 1 577 ? 5.826 -19.519 23.631 1.00 81.44 577 CYS A O 1
ATOM 4483 N N . PRO A 1 578 ? 5.778 -17.634 24.877 1.00 82.81 578 PRO A N 1
ATOM 4484 C CA . PRO A 1 578 ? 4.568 -18.010 25.593 1.00 82.81 578 PRO A CA 1
ATOM 4485 C C . PRO A 1 578 ? 3.411 -18.061 24.609 1.00 82.81 578 PRO A C 1
ATOM 4487 O O . PRO A 1 578 ? 3.172 -17.082 23.913 1.00 82.81 578 PRO A O 1
ATOM 4490 N N . SER A 1 579 ? 2.718 -19.196 24.542 1.00 86.62 579 SER A N 1
ATOM 4491 C CA . SER A 1 579 ? 1.550 -19.355 23.675 1.00 86.62 579 SER A CA 1
ATOM 4492 C C . SER A 1 579 ? 0.492 -18.309 24.021 1.00 86.62 579 SER A C 1
ATOM 4494 O O . SER A 1 579 ? 0.233 -18.073 25.202 1.00 86.62 579 SER A O 1
ATOM 4496 N N . GLY A 1 580 ? -0.090 -17.696 22.993 1.00 89.75 580 GLY A N 1
ATOM 4497 C CA . GLY A 1 580 ? -1.073 -16.633 23.145 1.00 89.75 580 GLY A CA 1
ATOM 4498 C C . GLY A 1 580 ? -0.478 -15.218 23.084 1.00 89.75 580 GLY A C 1
ATOM 4499 O O . GLY A 1 580 ? 0.607 -15.011 22.526 1.00 89.75 580 GLY A O 1
ATOM 4500 N N . PRO A 1 581 ? -1.213 -14.212 23.589 1.00 91.50 581 PRO A N 1
ATOM 4501 C CA . PRO A 1 581 ? -0.800 -12.817 23.538 1.00 91.50 581 PRO A CA 1
ATOM 4502 C C . PRO A 1 581 ? 0.333 -12.518 24.527 1.00 91.50 581 PRO A C 1
ATOM 4504 O O . PRO A 1 581 ? 0.349 -13.009 25.654 1.00 91.50 581 PRO A O 1
ATOM 4507 N N . PHE A 1 582 ? 1.261 -11.658 24.115 1.00 91.00 582 PHE A N 1
ATOM 4508 C CA . PHE A 1 582 ? 2.328 -11.134 24.962 1.00 91.00 582 PHE A CA 1
ATOM 4509 C C . PHE A 1 582 ? 2.557 -9.647 24.685 1.00 91.00 582 PHE A C 1
ATOM 4511 O O . PHE A 1 582 ? 2.131 -9.091 23.671 1.00 91.00 582 PHE A O 1
ATOM 4518 N N . THR A 1 583 ? 3.278 -8.986 25.585 1.00 92.44 583 THR A N 1
ATOM 4519 C CA . THR A 1 583 ? 3.587 -7.565 25.466 1.00 92.44 583 THR A CA 1
ATOM 4520 C C . THR A 1 583 ? 5.035 -7.374 25.023 1.00 92.44 583 THR A C 1
ATOM 4522 O O . THR A 1 583 ? 5.955 -7.925 25.615 1.00 92.44 583 THR A O 1
ATOM 4525 N N . GLN A 1 584 ? 5.269 -6.559 23.997 1.00 92.44 584 GLN A N 1
ATOM 4526 C CA . GLN A 1 584 ? 6.603 -6.279 23.471 1.00 92.44 584 GLN A CA 1
ATOM 4527 C C . GLN A 1 584 ? 7.044 -4.867 23.869 1.00 92.44 584 GLN A C 1
ATOM 4529 O O . GLN A 1 584 ? 6.553 -3.877 23.331 1.00 92.44 584 GLN A O 1
ATOM 4534 N N . SER A 1 585 ? 7.992 -4.758 24.800 1.00 93.00 585 SER A N 1
ATOM 4535 C CA . SER A 1 585 ? 8.668 -3.491 25.090 1.00 93.00 585 SER A CA 1
ATOM 4536 C C . SER A 1 585 ? 9.708 -3.207 24.013 1.00 93.00 585 SER A C 1
ATOM 4538 O O . SER A 1 585 ? 10.480 -4.095 23.650 1.00 93.00 585 SER A O 1
ATOM 4540 N N . VAL A 1 586 ? 9.760 -1.962 23.552 1.00 93.25 586 VAL A N 1
ATOM 4541 C CA . VAL A 1 586 ? 10.746 -1.428 22.610 1.00 93.25 586 VAL A CA 1
ATOM 4542 C C . VAL A 1 586 ? 11.399 -0.212 23.255 1.00 93.25 586 VAL A C 1
ATOM 4544 O O . VAL A 1 586 ? 10.710 0.731 23.641 1.00 93.25 586 VAL A O 1
ATOM 4547 N N . GLN A 1 587 ? 12.719 -0.243 23.390 1.00 91.19 587 GLN A N 1
ATOM 4548 C CA . GLN A 1 587 ? 13.524 0.864 23.894 1.00 91.19 587 GLN A CA 1
ATOM 4549 C C . GLN A 1 587 ? 14.365 1.426 22.751 1.00 91.19 587 GLN A C 1
ATOM 4551 O O . GLN A 1 587 ? 15.071 0.685 22.071 1.00 91.19 587 GLN A O 1
ATOM 4556 N N . LEU A 1 588 ? 14.264 2.733 22.542 1.00 88.00 588 LEU A N 1
ATOM 4557 C CA . LEU A 1 588 ? 14.852 3.482 21.438 1.00 88.00 588 LEU A CA 1
ATOM 4558 C C . LEU A 1 588 ? 15.792 4.537 22.029 1.00 88.00 588 LEU A C 1
ATOM 4560 O O . LEU A 1 588 ? 15.328 5.487 22.657 1.00 88.00 588 LEU A O 1
ATOM 4564 N N . PHE A 1 589 ? 17.104 4.356 21.878 1.00 85.88 589 PHE A N 1
ATOM 4565 C CA . PHE A 1 589 ? 18.119 5.235 22.464 1.00 85.88 589 PHE A CA 1
ATOM 4566 C C . PHE A 1 589 ? 18.834 6.061 21.392 1.00 85.88 589 PHE A C 1
ATOM 4568 O O . PHE A 1 589 ? 19.507 5.495 20.530 1.00 85.88 589 PHE A O 1
ATOM 4575 N N . ASP A 1 590 ? 18.725 7.390 21.478 1.00 79.75 590 ASP A N 1
ATOM 4576 C CA . ASP A 1 590 ? 19.305 8.348 20.517 1.00 79.75 590 ASP A CA 1
ATOM 4577 C C . ASP A 1 590 ? 20.713 8.854 20.901 1.00 79.75 590 ASP A C 1
ATOM 4579 O O . ASP A 1 590 ? 21.283 9.712 20.226 1.00 79.75 590 ASP A O 1
ATOM 4583 N N . GLY A 1 591 ? 21.281 8.354 22.006 1.00 77.12 591 GLY A N 1
ATOM 4584 C CA . GLY A 1 591 ? 22.542 8.838 22.581 1.00 77.12 591 GLY A CA 1
ATOM 4585 C C . GLY A 1 591 ? 22.375 9.785 23.775 1.00 77.12 591 GLY A C 1
ATOM 4586 O O . GLY A 1 591 ? 23.341 10.006 24.507 1.00 77.12 591 GLY A O 1
ATOM 4587 N N . ARG A 1 592 ? 21.173 10.332 24.005 1.00 77.81 592 ARG A N 1
ATOM 4588 C CA . ARG A 1 592 ? 20.859 11.250 25.116 1.00 77.81 592 ARG A CA 1
ATOM 4589 C C . ARG A 1 592 ? 19.699 10.760 25.973 1.00 77.81 592 ARG A C 1
ATOM 4591 O O . ARG A 1 592 ? 19.789 10.838 27.196 1.00 77.81 592 ARG A O 1
ATOM 4598 N N . LYS A 1 593 ? 18.620 10.290 25.348 1.00 78.38 593 LYS A N 1
ATOM 4599 C CA . LYS A 1 593 ? 17.392 9.837 26.007 1.00 78.38 593 LYS A CA 1
ATOM 4600 C C . LYS A 1 593 ? 16.944 8.488 25.459 1.00 78.38 593 LYS A C 1
ATOM 4602 O O . LYS A 1 593 ? 17.207 8.143 24.309 1.00 78.38 593 LYS A O 1
ATOM 4607 N N . THR A 1 594 ? 16.221 7.748 26.294 1.00 83.31 594 THR A N 1
ATOM 4608 C CA . THR A 1 594 ? 15.563 6.502 25.901 1.00 83.31 594 THR A CA 1
ATOM 4609 C C . THR A 1 594 ? 14.071 6.747 25.769 1.00 83.31 594 THR A C 1
ATOM 4611 O O . THR A 1 594 ? 13.410 7.129 26.731 1.00 83.31 594 THR A O 1
ATOM 4614 N N . MET A 1 595 ? 13.531 6.496 24.584 1.00 85.50 595 MET A N 1
ATOM 4615 C CA . MET A 1 595 ? 12.098 6.431 24.350 1.00 85.50 595 MET A CA 1
ATOM 4616 C C . MET A 1 595 ? 11.617 4.990 24.527 1.00 85.50 595 MET A C 1
ATOM 4618 O O . MET A 1 595 ? 12.260 4.056 24.051 1.00 85.50 595 MET A O 1
ATOM 4622 N N . VAL A 1 596 ? 10.482 4.801 25.203 1.00 89.19 596 VAL A N 1
ATOM 4623 C CA . VAL A 1 596 ? 9.873 3.478 25.408 1.00 89.19 596 VAL A CA 1
ATOM 4624 C C . VAL A 1 596 ? 8.535 3.401 24.680 1.00 89.19 596 VAL A C 1
ATOM 4626 O O . VAL A 1 596 ? 7.715 4.320 24.764 1.00 89.19 596 VAL A O 1
ATOM 4629 N N . ARG A 1 597 ? 8.315 2.298 23.963 1.00 91.69 597 ARG A N 1
ATOM 4630 C CA . ARG A 1 597 ? 7.043 1.928 23.332 1.00 91.69 597 ARG A CA 1
ATOM 4631 C C . ARG A 1 597 ? 6.673 0.504 23.707 1.00 91.69 597 ARG A C 1
ATOM 4633 O O . ARG A 1 597 ? 7.544 -0.336 23.913 1.00 91.69 597 ARG A O 1
ATOM 4640 N N . VAL A 1 598 ? 5.378 0.238 23.803 1.00 92.88 598 VAL A N 1
ATOM 4641 C CA . VAL A 1 598 ? 4.842 -1.060 24.209 1.00 92.88 598 VAL A CA 1
ATOM 4642 C C . VAL A 1 598 ? 3.836 -1.550 23.173 1.00 92.88 598 VAL A C 1
ATOM 4644 O O . VAL A 1 598 ? 2.720 -1.042 23.062 1.00 92.88 598 VAL A O 1
ATOM 4647 N N . LEU A 1 599 ? 4.234 -2.557 22.405 1.00 93.31 599 LEU A N 1
ATOM 4648 C CA . LEU A 1 599 ? 3.490 -3.079 21.262 1.00 93.31 599 LEU A CA 1
ATOM 4649 C C . LEU A 1 599 ? 2.827 -4.421 21.600 1.00 93.31 599 LEU A C 1
ATOM 4651 O O . LEU A 1 599 ? 3.387 -5.182 22.392 1.00 93.31 599 LEU A O 1
ATOM 4655 N N . PRO A 1 600 ? 1.655 -4.731 21.022 1.00 92.75 600 PRO A N 1
ATOM 4656 C CA . PRO A 1 600 ? 1.075 -6.063 21.136 1.00 92.75 600 PRO A CA 1
ATOM 4657 C C . PRO A 1 600 ? 1.897 -7.077 20.329 1.00 92.75 600 PRO A C 1
ATOM 4659 O O . PRO A 1 600 ? 2.389 -6.761 19.238 1.00 92.75 600 PRO A O 1
ATOM 4662 N N . GLY A 1 601 ? 2.022 -8.290 20.861 1.00 90.38 601 GLY A N 1
ATOM 4663 C CA . GLY A 1 601 ? 2.577 -9.459 20.187 1.00 90.38 601 GLY A CA 1
ATOM 4664 C C . GLY A 1 601 ? 1.706 -10.693 20.427 1.00 90.38 601 GLY A C 1
ATOM 4665 O O . GLY A 1 601 ? 0.946 -10.750 21.392 1.00 90.38 601 GLY A O 1
ATOM 4666 N N . TYR A 1 602 ? 1.804 -11.681 19.539 1.00 91.38 602 TYR A N 1
ATOM 4667 C CA . TYR A 1 602 ? 1.086 -12.948 19.672 1.00 91.38 602 TYR A CA 1
ATOM 4668 C C . TYR A 1 602 ? 1.968 -14.115 19.235 1.00 91.38 602 TYR A C 1
ATOM 4670 O O . TYR A 1 602 ? 2.689 -14.006 18.240 1.00 91.38 602 TYR A O 1
ATOM 4678 N N . CYS A 1 603 ? 1.902 -15.221 19.970 1.00 89.19 603 CYS A N 1
ATOM 4679 C CA . CYS A 1 603 ? 2.599 -16.468 19.684 1.00 89.19 603 CYS A CA 1
ATOM 4680 C C . CYS A 1 603 ? 1.584 -17.584 19.395 1.00 89.19 603 CYS A C 1
ATOM 4682 O O . CYS A 1 603 ? 0.929 -18.108 20.298 1.00 89.19 603 CYS A O 1
ATOM 4684 N N . ALA A 1 604 ? 1.445 -17.943 18.123 1.00 85.81 604 ALA A N 1
ATOM 4685 C CA . ALA A 1 604 ? 0.531 -18.974 17.658 1.00 85.81 604 ALA A CA 1
ATOM 4686 C C . ALA A 1 604 ? 1.119 -20.384 17.820 1.00 85.81 604 ALA A C 1
ATOM 4688 O O . ALA A 1 604 ? 2.316 -20.617 17.631 1.00 85.81 604 ALA A O 1
ATOM 4689 N N . LEU A 1 605 ? 0.252 -21.346 18.130 1.00 77.81 605 LEU A N 1
ATOM 4690 C CA . LEU A 1 605 ? 0.544 -22.773 18.075 1.00 77.81 605 LEU A CA 1
ATOM 4691 C C . LEU A 1 605 ? 0.326 -23.312 16.660 1.00 77.81 605 LEU A C 1
ATOM 4693 O O . LEU A 1 605 ? -0.601 -22.909 15.954 1.00 77.81 605 LEU A O 1
ATOM 4697 N N . ILE A 1 606 ? 1.151 -24.288 16.290 1.00 66.75 606 ILE A N 1
ATOM 4698 C CA . ILE A 1 606 ? 1.028 -25.073 15.061 1.00 66.75 606 ILE A CA 1
ATOM 4699 C C . ILE A 1 606 ? 1.013 -26.568 15.393 1.00 66.75 606 ILE A C 1
ATOM 4701 O O . ILE A 1 606 ? 1.569 -26.996 16.406 1.00 66.75 606 ILE A O 1
ATOM 4705 N N . VAL A 1 607 ? 0.380 -27.380 14.544 1.00 53.12 607 VAL A N 1
ATOM 4706 C CA . VAL A 1 607 ? 0.499 -28.844 14.635 1.00 53.12 607 VAL A CA 1
ATOM 4707 C C . VAL A 1 607 ? 1.910 -29.244 14.171 1.00 53.12 607 VAL A C 1
ATOM 4709 O O . VAL A 1 607 ? 2.351 -28.734 13.138 1.00 53.12 607 VAL A O 1
ATOM 4712 N N . PRO A 1 608 ? 2.628 -30.142 14.876 1.00 37.28 608 PRO A N 1
ATOM 4713 C CA . PRO A 1 608 ? 3.953 -30.578 14.447 1.00 37.28 608 PRO A CA 1
ATOM 4714 C C . PRO A 1 608 ? 3.903 -31.231 13.054 1.00 37.28 608 PRO A C 1
ATOM 4716 O O . PRO A 1 608 ? 2.984 -32.012 12.788 1.00 37.28 608 PRO A O 1
ATOM 4719 N N . PRO A 1 609 ? 4.880 -30.975 12.169 1.00 35.50 609 PRO A N 1
ATOM 4720 C CA . PRO A 1 609 ? 4.968 -31.664 10.887 1.00 35.50 609 PRO A CA 1
ATOM 4721 C C . PRO A 1 609 ? 5.276 -33.158 11.073 1.00 35.50 609 PRO A C 1
ATOM 4723 O O . PRO A 1 609 ? 6.096 -33.544 11.910 1.00 35.50 609 PRO A O 1
ATOM 4726 N N . ALA A 1 610 ? 4.665 -34.010 10.244 1.00 29.83 610 ALA A N 1
ATOM 4727 C CA . ALA A 1 610 ? 5.156 -35.369 10.034 1.00 29.83 610 ALA A CA 1
ATOM 4728 C C . ALA A 1 610 ? 6.524 -35.317 9.328 1.00 29.83 610 ALA A C 1
ATOM 4730 O O . ALA A 1 610 ? 6.714 -34.618 8.334 1.00 29.83 610 ALA A O 1
ATOM 4731 N N . SER A 1 611 ? 7.489 -36.050 9.874 1.00 28.83 611 SER A N 1
ATOM 4732 C CA . SER A 1 611 ? 8.893 -36.051 9.476 1.00 28.83 611 SER A CA 1
ATOM 4733 C C . SER A 1 611 ? 9.164 -36.604 8.067 1.00 28.83 611 SER A C 1
ATOM 4735 O O . SER A 1 611 ? 8.736 -37.707 7.734 1.00 28.83 611 SER A O 1
ATOM 4737 N N . THR A 1 612 ? 10.034 -35.876 7.354 1.00 27.84 612 THR A N 1
ATOM 4738 C CA . THR A 1 612 ? 11.049 -36.310 6.369 1.00 27.84 612 THR A CA 1
ATOM 4739 C C . THR A 1 612 ? 10.617 -37.027 5.087 1.00 27.84 612 THR A C 1
ATOM 4741 O O . THR A 1 612 ? 10.190 -38.179 5.115 1.00 27.84 612 THR A O 1
ATOM 4744 N N . LEU A 1 613 ? 10.963 -36.423 3.945 1.00 24.55 613 LEU A N 1
ATOM 4745 C CA . LEU A 1 613 ? 11.285 -37.152 2.721 1.00 24.55 613 LEU A CA 1
ATOM 4746 C C . LEU A 1 613 ? 12.664 -36.736 2.207 1.00 24.55 613 LEU A C 1
ATOM 4748 O O . LEU A 1 613 ? 13.042 -35.570 2.206 1.00 24.55 613 LEU A O 1
ATOM 4752 N N . THR A 1 614 ? 13.419 -37.764 1.854 1.00 25.03 614 THR A N 1
ATOM 4753 C CA . THR A 1 614 ? 14.826 -37.791 1.486 1.00 25.03 614 THR A CA 1
ATOM 4754 C C . THR A 1 614 ? 15.048 -37.373 0.035 1.00 25.03 614 THR A C 1
ATOM 4756 O O . THR A 1 614 ? 14.324 -37.787 -0.871 1.00 25.03 614 THR A O 1
ATOM 4759 N N . ASN A 1 615 ? 16.112 -36.600 -0.180 1.00 24.75 615 ASN A N 1
ATOM 4760 C CA . ASN A 1 615 ? 16.617 -36.226 -1.496 1.00 24.75 615 ASN A CA 1
ATOM 4761 C C . ASN A 1 615 ? 16.986 -37.473 -2.317 1.00 24.75 615 ASN A C 1
ATOM 4763 O O . ASN A 1 615 ? 17.783 -38.304 -1.877 1.00 24.75 615 ASN A O 1
ATOM 4767 N N . LYS A 1 616 ? 16.429 -37.584 -3.529 1.00 23.94 616 LYS A N 1
ATOM 4768 C CA . LYS A 1 616 ? 16.901 -38.508 -4.567 1.00 23.94 616 LYS A CA 1
ATOM 4769 C C . LYS A 1 616 ? 17.636 -37.723 -5.646 1.00 23.94 616 LYS A C 1
ATOM 4771 O O . LYS A 1 616 ? 17.057 -36.868 -6.309 1.00 23.94 616 LYS A O 1
ATOM 4776 N N . GLU A 1 617 ? 18.909 -38.058 -5.809 1.00 24.38 617 GLU A N 1
ATOM 4777 C CA . GLU A 1 617 ? 19.772 -37.620 -6.901 1.00 24.38 617 GLU A CA 1
ATOM 4778 C C . GLU A 1 617 ? 19.187 -38.026 -8.262 1.00 24.38 617 GLU A C 1
ATOM 4780 O O . GLU A 1 617 ? 18.725 -39.155 -8.450 1.00 24.38 617 GLU A O 1
ATOM 4785 N N . VAL A 1 618 ? 19.229 -37.100 -9.222 1.00 25.70 618 VAL A N 1
ATOM 4786 C CA . VAL A 1 618 ? 18.859 -37.356 -10.617 1.00 25.70 618 VAL A CA 1
ATOM 4787 C C . VAL A 1 618 ? 20.091 -37.823 -11.384 1.00 25.70 618 VAL A C 1
ATOM 4789 O O . VAL A 1 618 ? 21.115 -37.144 -11.442 1.00 25.70 618 VAL A O 1
ATOM 4792 N N . GLN A 1 619 ? 19.948 -39.005 -11.972 1.00 25.25 619 GLN A N 1
ATOM 4793 C CA . GLN A 1 619 ? 20.916 -39.701 -12.805 1.00 25.25 619 GLN A CA 1
ATOM 4794 C C . GLN A 1 619 ? 20.958 -39.110 -14.226 1.00 25.25 619 GLN A C 1
ATOM 4796 O O . GLN A 1 619 ? 19.956 -38.639 -14.759 1.00 25.25 619 GLN A O 1
ATOM 4801 N N . SER A 1 620 ? 22.144 -39.163 -14.830 1.00 30.42 620 SER A N 1
ATOM 4802 C CA . SER A 1 620 ? 22.490 -38.729 -16.187 1.00 30.42 620 SER A CA 1
ATOM 4803 C C . SER A 1 620 ? 21.606 -39.330 -17.289 1.00 30.42 620 SER A C 1
ATOM 4805 O O . SER A 1 620 ? 21.417 -40.546 -17.321 1.00 30.42 620 SER A O 1
ATOM 4807 N N . VAL A 1 621 ? 21.171 -38.502 -18.245 1.00 30.92 621 VAL A N 1
ATOM 4808 C CA . VAL A 1 621 ? 20.468 -38.935 -19.465 1.00 30.92 621 VAL A CA 1
ATOM 4809 C C . VAL A 1 621 ? 21.432 -38.958 -20.655 1.00 30.92 621 VAL A C 1
ATOM 4811 O O . VAL A 1 621 ? 22.204 -38.021 -20.856 1.00 30.92 621 VAL A O 1
ATOM 4814 N N . ALA A 1 622 ? 21.371 -40.052 -21.418 1.00 31.03 622 ALA A N 1
ATOM 4815 C CA . ALA A 1 622 ? 22.098 -40.301 -22.658 1.00 31.03 622 ALA A CA 1
ATOM 4816 C C . ALA A 1 622 ? 21.238 -40.006 -23.907 1.00 31.03 622 ALA A C 1
ATOM 4818 O O . ALA A 1 622 ? 20.017 -40.112 -23.858 1.00 31.03 622 ALA A O 1
ATOM 4819 N N . ASP A 1 623 ? 21.955 -39.697 -24.990 1.00 33.81 623 ASP A N 1
ATOM 4820 C CA . ASP A 1 623 ? 21.643 -39.633 -26.426 1.00 33.81 623 ASP A CA 1
ATOM 4821 C C . ASP A 1 623 ? 20.468 -38.782 -26.953 1.00 33.81 623 ASP A C 1
ATOM 4823 O O . ASP A 1 623 ? 19.287 -38.972 -26.682 1.00 33.81 623 ASP A O 1
ATOM 4827 N N . VAL A 1 624 ? 20.888 -37.823 -27.783 1.00 39.00 624 VAL A N 1
ATOM 4828 C CA . VAL A 1 624 ? 20.215 -36.630 -28.299 1.00 39.00 624 VAL A CA 1
ATOM 4829 C C . VAL A 1 624 ? 19.693 -36.867 -29.719 1.00 39.00 624 VAL A C 1
ATOM 4831 O O . VAL A 1 624 ? 20.419 -37.393 -30.561 1.00 39.00 624 VAL A O 1
ATOM 4834 N N . ILE A 1 625 ? 18.477 -36.389 -30.008 1.00 43.56 625 ILE A N 1
ATOM 4835 C CA . ILE A 1 625 ? 17.971 -36.174 -31.373 1.00 43.56 625 ILE A CA 1
ATOM 4836 C C . ILE A 1 625 ? 18.142 -34.686 -31.710 1.00 43.56 625 ILE A C 1
ATOM 4838 O O . ILE A 1 625 ? 17.774 -33.819 -30.919 1.00 43.56 625 ILE A O 1
ATOM 4842 N N . ASP A 1 626 ? 18.731 -34.399 -32.870 1.00 53.75 626 ASP A N 1
ATOM 4843 C CA . ASP A 1 626 ? 19.041 -33.047 -33.349 1.00 53.75 626 ASP A CA 1
ATOM 4844 C C . ASP A 1 626 ? 17.755 -32.196 -33.471 1.00 53.75 626 ASP A C 1
ATOM 4846 O O . ASP A 1 626 ? 16.825 -32.570 -34.187 1.00 53.75 626 ASP A O 1
ATOM 4850 N N . GLY A 1 627 ? 17.681 -31.069 -32.748 1.00 62.97 627 GLY A N 1
ATOM 4851 C CA . GLY A 1 627 ? 16.600 -30.075 -32.859 1.00 62.97 627 GLY A CA 1
ATOM 4852 C C . GLY A 1 627 ? 15.432 -30.157 -31.859 1.00 62.97 627 GLY A C 1
ATOM 4853 O O . GLY A 1 627 ? 14.543 -29.309 -31.946 1.00 62.97 627 GLY A O 1
ATOM 4854 N N . GLN A 1 628 ? 15.418 -31.105 -30.910 1.00 78.38 628 GLN A N 1
ATOM 4855 C CA . GLN A 1 628 ? 14.373 -31.216 -29.870 1.00 78.38 628 GLN A CA 1
ATOM 4856 C C . GLN A 1 628 ? 14.854 -30.740 -28.491 1.00 78.38 628 GLN A C 1
ATOM 4858 O O . GLN A 1 628 ? 15.997 -30.989 -28.105 1.00 78.38 628 GLN A O 1
ATOM 4863 N N . CYS A 1 629 ? 13.970 -30.093 -27.723 1.00 81.31 629 CYS A N 1
ATOM 4864 C CA . CYS A 1 629 ? 14.263 -29.692 -26.344 1.00 81.31 629 CYS A CA 1
ATOM 4865 C C . CYS A 1 629 ? 13.817 -30.761 -25.341 1.00 81.31 629 CYS A C 1
ATOM 4867 O O . CYS A 1 629 ? 12.760 -31.371 -25.495 1.00 81.31 629 CYS A O 1
ATOM 4869 N N . LEU A 1 630 ? 14.623 -30.967 -24.295 1.00 79.00 630 LEU A N 1
ATOM 4870 C CA . LEU A 1 630 ? 14.355 -31.973 -23.256 1.00 79.00 630 LEU A CA 1
ATOM 4871 C C . LEU A 1 630 ? 13.129 -31.622 -22.399 1.00 79.00 630 LEU A C 1
ATOM 4873 O O . LEU A 1 630 ? 12.381 -32.507 -21.991 1.00 79.00 630 LEU A O 1
ATOM 4877 N N . GLU A 1 631 ? 12.928 -30.332 -22.135 1.00 79.88 631 GLU A N 1
ATOM 4878 C CA . GLU A 1 631 ? 11.799 -29.790 -21.383 1.00 79.88 631 GLU A CA 1
ATOM 4879 C C . GLU A 1 631 ? 11.441 -28.419 -21.973 1.00 79.88 631 GLU A C 1
ATOM 4881 O O . GLU A 1 631 ? 12.327 -27.586 -22.179 1.00 79.88 631 GLU A O 1
ATOM 4886 N N . MET A 1 632 ? 10.158 -28.197 -22.281 1.00 79.12 632 MET A N 1
ATOM 4887 C CA . MET A 1 632 ? 9.682 -26.931 -22.847 1.00 79.12 632 MET A CA 1
ATOM 4888 C C . MET A 1 632 ? 9.548 -25.879 -21.747 1.00 79.12 632 MET A C 1
ATOM 4890 O O . MET A 1 632 ? 8.806 -26.073 -20.782 1.00 79.12 632 MET A O 1
ATOM 4894 N N . ASN A 1 633 ? 10.147 -24.706 -21.945 1.00 78.12 633 ASN A N 1
ATOM 4895 C CA . ASN A 1 633 ? 9.925 -23.564 -21.069 1.00 78.12 633 ASN A CA 1
ATOM 4896 C C . ASN A 1 633 ? 8.593 -22.882 -21.419 1.00 78.12 633 ASN A C 1
ATOM 4898 O O . ASN A 1 633 ? 8.542 -21.910 -22.176 1.00 78.12 633 ASN A O 1
ATOM 4902 N N . VAL A 1 634 ? 7.482 -23.402 -20.896 1.00 70.31 634 VAL A N 1
ATOM 4903 C CA . VAL A 1 634 ? 6.133 -22.867 -21.172 1.00 70.31 634 VAL A CA 1
ATOM 4904 C C . VAL A 1 634 ? 5.967 -21.408 -20.738 1.00 70.31 634 VAL A C 1
ATOM 4906 O O . VAL A 1 634 ? 5.230 -20.669 -21.385 1.00 70.31 634 VAL A O 1
ATOM 4909 N N . ASN A 1 635 ? 6.705 -20.960 -19.717 1.00 66.12 635 ASN A N 1
ATOM 4910 C CA . ASN A 1 635 ? 6.634 -19.590 -19.198 1.00 66.12 635 ASN A CA 1
ATOM 4911 C C . ASN A 1 635 ? 7.152 -18.558 -20.199 1.00 66.12 635 ASN A C 1
ATOM 4913 O O . ASN A 1 635 ? 6.667 -17.430 -20.221 1.00 66.12 635 ASN A O 1
ATOM 4917 N N . ALA A 1 636 ? 8.082 -18.947 -21.076 1.00 74.81 636 ALA A N 1
ATOM 4918 C CA . ALA A 1 636 ? 8.514 -18.079 -22.161 1.00 74.81 636 ALA A CA 1
ATOM 4919 C C . ALA A 1 636 ? 7.333 -17.687 -23.070 1.00 74.81 636 ALA A C 1
ATOM 4921 O O . ALA A 1 636 ? 7.391 -16.635 -23.702 1.00 74.81 636 ALA A O 1
ATOM 4922 N N . ARG A 1 637 ? 6.245 -18.484 -23.119 1.00 73.69 637 ARG A N 1
ATOM 4923 C CA . ARG A 1 637 ? 5.093 -18.223 -23.993 1.00 73.69 637 ARG A CA 1
ATOM 4924 C C . ARG A 1 637 ? 4.281 -16.982 -23.642 1.00 73.69 637 ARG A C 1
ATOM 4926 O O . ARG A 1 637 ? 3.747 -16.372 -24.564 1.00 73.69 637 ARG A O 1
ATOM 4933 N N . GLY A 1 638 ? 4.237 -16.620 -22.366 1.00 66.81 638 GLY A N 1
ATOM 4934 C CA . GLY A 1 638 ? 3.600 -15.406 -21.859 1.00 66.81 638 GLY A CA 1
ATOM 4935 C C . GLY A 1 638 ? 4.607 -14.483 -21.183 1.00 66.81 638 GLY A C 1
ATOM 4936 O O . GLY A 1 638 ? 4.306 -13.953 -20.120 1.00 66.81 638 GLY A O 1
ATOM 4937 N N . ASP A 1 639 ? 5.827 -14.359 -21.724 1.00 72.50 639 ASP A N 1
ATOM 4938 C CA . ASP A 1 639 ? 6.860 -13.523 -21.108 1.00 72.50 639 ASP A CA 1
ATOM 4939 C C . ASP A 1 639 ? 6.398 -12.055 -21.060 1.00 72.50 639 ASP A C 1
ATOM 4941 O O . ASP A 1 639 ? 6.139 -11.467 -22.115 1.00 72.50 639 ASP A O 1
ATOM 4945 N N . PRO A 1 640 ? 6.361 -11.425 -19.871 1.00 68.19 640 PRO A N 1
ATOM 4946 C CA . PRO A 1 640 ? 5.927 -10.044 -19.719 1.00 68.19 640 PRO A CA 1
ATOM 4947 C C . PRO A 1 640 ? 6.641 -9.028 -20.611 1.00 68.19 640 PRO A C 1
ATOM 4949 O O . PRO A 1 640 ? 6.052 -8.012 -20.953 1.00 68.19 640 PRO A O 1
ATOM 4952 N N . ARG A 1 641 ? 7.876 -9.308 -21.056 1.00 74.06 641 ARG A N 1
ATOM 4953 C CA . ARG A 1 641 ? 8.621 -8.455 -22.004 1.00 74.06 641 ARG A CA 1
ATOM 4954 C C . ARG A 1 641 ? 7.942 -8.301 -23.373 1.00 74.06 641 ARG A C 1
ATOM 4956 O O . ARG A 1 641 ? 8.410 -7.510 -24.182 1.00 74.06 641 ARG A O 1
ATOM 4963 N N . GLN A 1 642 ? 6.896 -9.078 -23.657 1.00 72.38 642 GLN A N 1
ATOM 4964 C CA . GLN A 1 642 ? 6.108 -8.991 -24.889 1.00 72.38 642 GLN A CA 1
ATOM 4965 C C . GLN A 1 642 ? 4.887 -8.061 -24.767 1.00 72.38 642 GLN A C 1
ATOM 4967 O O . GLN A 1 642 ? 4.199 -7.857 -25.765 1.00 72.38 642 GLN A O 1
ATOM 4972 N N . HIS A 1 643 ? 4.614 -7.513 -23.578 1.00 73.44 643 HIS A N 1
ATOM 4973 C CA . HIS A 1 643 ? 3.544 -6.544 -23.331 1.00 73.44 643 HIS A CA 1
ATOM 4974 C C . HIS A 1 643 ? 4.080 -5.105 -23.297 1.00 73.44 643 HIS A C 1
ATOM 4976 O O . HIS A 1 643 ? 5.287 -4.888 -23.177 1.00 73.44 643 HIS A O 1
ATOM 4982 N N . ASP A 1 644 ? 3.173 -4.129 -23.361 1.00 77.88 644 ASP A N 1
ATOM 4983 C CA . ASP A 1 644 ? 3.493 -2.715 -23.135 1.00 77.88 644 ASP A CA 1
ATOM 4984 C C . ASP A 1 644 ? 4.037 -2.492 -21.715 1.00 77.88 644 ASP A C 1
ATOM 4986 O O . ASP A 1 644 ? 3.769 -3.284 -20.805 1.00 77.88 644 ASP A O 1
ATOM 4990 N N . PHE A 1 645 ? 4.800 -1.413 -21.509 1.00 85.50 645 PHE A N 1
ATOM 4991 C CA . PHE A 1 645 ? 5.373 -1.103 -20.196 1.00 85.50 645 PHE A CA 1
ATOM 4992 C C . PHE A 1 645 ? 4.273 -0.902 -19.152 1.00 85.50 645 PHE A C 1
ATOM 4994 O O . PHE A 1 645 ? 3.400 -0.042 -19.298 1.00 85.50 645 PHE A O 1
ATOM 5001 N N . ARG A 1 646 ? 4.334 -1.701 -18.080 1.00 82.81 646 ARG A N 1
ATOM 5002 C CA . ARG A 1 646 ? 3.327 -1.696 -17.016 1.00 82.81 646 ARG A CA 1
ATOM 5003 C C . ARG A 1 646 ? 3.795 -0.918 -15.785 1.00 82.81 646 ARG A C 1
ATOM 5005 O O . ARG A 1 646 ? 2.973 -0.256 -15.166 1.00 82.81 646 ARG A O 1
ATOM 5012 N N . GLN A 1 647 ? 5.090 -0.921 -15.455 1.00 88.69 647 GLN A N 1
ATOM 5013 C CA . GLN A 1 647 ? 5.634 -0.077 -14.379 1.00 88.69 647 GLN A CA 1
ATOM 5014 C C . GLN A 1 647 ? 6.389 1.119 -14.953 1.00 88.69 647 GLN A C 1
ATOM 5016 O O . GLN A 1 647 ? 7.334 0.947 -15.723 1.00 88.69 647 GLN A O 1
ATOM 5021 N N . VAL A 1 648 ? 5.988 2.321 -14.549 1.00 94.06 648 VAL A N 1
ATOM 5022 C CA . VAL A 1 648 ? 6.556 3.597 -14.986 1.00 94.06 648 VAL A CA 1
ATOM 5023 C C . VAL A 1 648 ? 7.215 4.283 -13.796 1.00 94.06 648 VAL A C 1
ATOM 5025 O O . VAL A 1 648 ? 6.545 4.717 -12.864 1.00 94.06 648 VAL A O 1
ATOM 5028 N N . ILE A 1 649 ? 8.539 4.390 -13.825 1.00 95.94 649 ILE A N 1
ATOM 5029 C CA . ILE A 1 649 ? 9.332 4.957 -12.735 1.00 95.94 649 ILE A CA 1
ATOM 5030 C C . ILE A 1 649 ? 9.899 6.298 -13.187 1.00 95.94 649 ILE A C 1
ATOM 5032 O O . ILE A 1 649 ? 10.560 6.381 -14.219 1.00 95.94 649 ILE A O 1
ATOM 5036 N N . PHE A 1 650 ? 9.685 7.344 -12.402 1.00 97.44 650 PHE A N 1
ATOM 5037 C CA . PHE A 1 650 ? 10.321 8.643 -12.574 1.00 97.44 650 PHE A CA 1
ATOM 5038 C C . PHE A 1 650 ? 11.421 8.790 -11.525 1.00 97.44 650 PHE A C 1
ATOM 5040 O O . PHE A 1 650 ? 11.136 8.724 -10.336 1.00 97.44 650 PHE A O 1
ATOM 5047 N N . ALA A 1 651 ? 12.668 8.994 -11.942 1.00 96.94 651 ALA A N 1
ATOM 5048 C CA . ALA A 1 651 ? 13.768 9.314 -11.034 1.00 96.94 651 ALA A CA 1
ATOM 5049 C C . ALA A 1 651 ? 14.210 10.759 -11.259 1.00 96.94 651 ALA A C 1
ATOM 5051 O O . ALA A 1 651 ? 14.666 11.090 -12.351 1.00 96.94 651 ALA A O 1
ATOM 5052 N N . ILE A 1 652 ? 14.073 11.618 -10.252 1.00 96.94 652 ILE A N 1
ATOM 5053 C CA . ILE A 1 652 ? 14.333 13.055 -10.358 1.00 96.94 652 ILE A CA 1
ATOM 5054 C C . ILE A 1 652 ? 15.500 13.446 -9.452 1.00 96.94 652 ILE A C 1
ATOM 5056 O O . ILE A 1 652 ? 15.479 13.215 -8.243 1.00 96.94 652 ILE A O 1
ATOM 5060 N N . GLU A 1 653 ? 16.519 14.076 -10.030 1.00 95.06 653 GLU A N 1
ATOM 5061 C CA . GLU A 1 653 ? 17.621 14.643 -9.256 1.00 95.06 653 GLU A CA 1
ATOM 5062 C C . GLU A 1 653 ? 17.134 15.823 -8.393 1.00 95.06 653 GLU A C 1
ATOM 5064 O O . GLU A 1 653 ? 16.586 16.810 -8.889 1.00 95.06 653 GLU A O 1
ATOM 5069 N N . ASN A 1 654 ? 17.376 15.759 -7.088 1.00 94.50 654 ASN A N 1
ATOM 5070 C CA . ASN A 1 654 ? 17.033 16.804 -6.136 1.00 94.50 654 ASN A CA 1
ATOM 5071 C C . ASN A 1 654 ? 18.204 17.794 -5.992 1.00 94.50 654 ASN A C 1
ATOM 5073 O O . ASN A 1 654 ? 19.039 17.694 -5.090 1.00 94.50 654 ASN A O 1
ATOM 5077 N N . SER A 1 655 ? 18.288 18.751 -6.922 1.00 92.75 655 SER A N 1
ATOM 5078 C CA . SER A 1 655 ? 19.372 19.739 -6.983 1.00 92.75 655 SER A CA 1
ATOM 5079 C C . SER A 1 655 ? 18.914 21.120 -7.456 1.00 92.75 655 SER A C 1
ATOM 5081 O O . SER A 1 655 ? 17.874 21.291 -8.096 1.00 92.75 655 SER A O 1
ATOM 5083 N N . ALA A 1 656 ? 19.765 22.124 -7.237 1.00 90.38 656 ALA A N 1
ATOM 5084 C CA . ALA A 1 656 ? 19.579 23.466 -7.781 1.00 90.38 656 ALA A CA 1
ATOM 5085 C C . ALA A 1 656 ? 19.518 23.495 -9.317 1.00 90.38 656 ALA A C 1
ATOM 5087 O O . ALA A 1 656 ? 18.885 24.394 -9.873 1.00 90.38 656 ALA A O 1
ATOM 5088 N N . GLY A 1 657 ? 20.159 22.544 -10.007 1.00 86.94 657 GLY A N 1
ATOM 5089 C CA . GLY A 1 657 ? 20.114 22.453 -11.468 1.00 86.94 657 GLY A CA 1
ATOM 5090 C C . GLY A 1 657 ? 18.749 22.002 -11.997 1.00 86.94 657 GLY A C 1
ATOM 5091 O O . GLY A 1 657 ? 18.365 22.397 -13.097 1.00 86.94 657 GLY A O 1
ATOM 5092 N N . MET A 1 658 ? 17.974 21.290 -11.173 1.00 92.25 658 MET A N 1
ATOM 5093 C CA . MET A 1 658 ? 16.609 20.850 -11.478 1.00 92.25 658 MET A CA 1
ATOM 5094 C C . MET A 1 658 ? 15.519 21.820 -10.992 1.00 92.25 658 MET A C 1
ATOM 5096 O O . MET A 1 658 ? 14.387 21.746 -11.468 1.00 92.25 658 MET A O 1
ATOM 5100 N N . SER A 1 659 ? 15.844 22.777 -10.114 1.00 89.56 659 SER A N 1
ATOM 5101 C CA . SER A 1 659 ? 14.874 23.706 -9.495 1.00 89.56 659 SER A CA 1
ATOM 5102 C C . SER A 1 659 ? 13.935 24.407 -10.493 1.00 89.56 659 SER A C 1
ATOM 5104 O O . SER A 1 659 ? 12.718 24.413 -10.323 1.00 89.56 659 SER A O 1
ATOM 5106 N N . ARG A 1 660 ? 14.481 24.952 -11.590 1.00 85.50 660 ARG A N 1
ATOM 5107 C CA . ARG A 1 660 ? 13.704 25.654 -12.634 1.00 85.50 660 ARG A CA 1
ATOM 5108 C C . ARG A 1 660 ? 12.880 24.723 -13.524 1.00 85.50 660 ARG A C 1
ATOM 5110 O O . ARG A 1 660 ? 11.996 25.198 -14.226 1.00 85.50 660 ARG A O 1
ATOM 5117 N N . ALA A 1 661 ? 13.190 23.433 -13.520 1.00 90.69 661 ALA A N 1
ATOM 5118 C CA . ALA A 1 661 ? 12.526 22.421 -14.326 1.00 90.69 661 ALA A CA 1
ATOM 5119 C C . ALA A 1 661 ? 11.455 21.641 -13.561 1.00 90.69 661 ALA A C 1
ATOM 5121 O O . ALA A 1 661 ? 10.545 21.111 -14.191 1.00 90.69 661 ALA A O 1
ATOM 5122 N N . ALA A 1 662 ? 11.538 21.584 -12.230 1.00 94.12 662 ALA A N 1
ATOM 5123 C CA . ALA A 1 662 ? 10.660 20.772 -11.392 1.00 94.12 662 ALA A CA 1
ATOM 5124 C C . ALA A 1 662 ? 9.165 21.068 -11.616 1.00 94.12 662 ALA A C 1
ATOM 5126 O O . ALA A 1 662 ? 8.366 20.146 -11.770 1.00 94.12 662 ALA A O 1
ATOM 5127 N N . LEU A 1 663 ? 8.781 22.345 -11.725 1.00 93.19 663 LEU A N 1
ATOM 5128 C CA . LEU A 1 663 ? 7.385 22.719 -11.985 1.00 93.19 663 LEU A CA 1
ATOM 5129 C C . LEU A 1 663 ? 6.929 22.337 -13.403 1.00 93.19 663 LEU A C 1
ATOM 5131 O O . LEU A 1 663 ? 5.829 21.811 -13.562 1.00 93.19 663 LEU A O 1
ATOM 5135 N N . ASN A 1 664 ? 7.791 22.501 -14.415 1.00 94.56 664 ASN A N 1
ATOM 5136 C CA . ASN A 1 664 ? 7.499 22.035 -15.776 1.00 94.56 664 ASN A CA 1
ATOM 5137 C C . ASN A 1 664 ? 7.332 20.506 -15.798 1.00 94.56 664 ASN A C 1
ATOM 5139 O O . ASN A 1 664 ? 6.424 19.994 -16.445 1.00 94.56 664 ASN A O 1
ATOM 5143 N N . LEU A 1 665 ? 8.170 19.769 -15.060 1.00 95.44 665 LEU A N 1
ATOM 5144 C CA . LEU A 1 665 ? 8.061 18.314 -14.927 1.00 95.44 665 LEU A CA 1
ATOM 5145 C C . LEU A 1 665 ? 6.747 17.897 -14.262 1.00 95.44 665 LEU A C 1
ATOM 5147 O O . LEU A 1 665 ? 6.110 16.960 -14.735 1.00 95.44 665 LEU A O 1
ATOM 5151 N N . ALA A 1 666 ? 6.300 18.607 -13.223 1.00 95.75 666 ALA A N 1
ATOM 5152 C CA . ALA A 1 666 ? 5.012 18.345 -12.582 1.00 95.75 666 ALA A CA 1
ATOM 5153 C C . ALA A 1 666 ? 3.834 18.475 -13.563 1.00 95.75 666 ALA A C 1
ATOM 5155 O O . ALA A 1 666 ? 2.922 17.645 -13.553 1.00 95.75 666 ALA A O 1
ATOM 5156 N N . GLU A 1 667 ? 3.859 19.476 -14.447 1.00 95.19 667 GLU A N 1
ATOM 5157 C CA . GLU A 1 667 ? 2.847 19.645 -15.497 1.00 95.19 667 GLU A CA 1
ATOM 5158 C C . GLU A 1 667 ? 2.938 18.559 -16.577 1.00 95.19 667 GLU A C 1
ATOM 5160 O O . GLU A 1 667 ? 1.916 17.985 -16.967 1.00 95.19 667 GLU A O 1
ATOM 5165 N N . VAL A 1 668 ? 4.155 18.235 -17.024 1.00 95.88 668 VAL A N 1
ATOM 5166 C CA . VAL A 1 668 ? 4.425 17.206 -18.039 1.00 95.88 668 VAL A CA 1
ATOM 5167 C C . VAL A 1 668 ? 3.953 15.834 -17.572 1.00 95.88 668 VAL A C 1
ATOM 5169 O O . VAL A 1 668 ? 3.238 15.156 -18.311 1.00 95.88 668 VAL A O 1
ATOM 5172 N N . VAL A 1 669 ? 4.303 15.425 -16.350 1.00 96.44 669 VAL A N 1
ATOM 5173 C CA . VAL A 1 669 ? 3.920 14.120 -15.793 1.00 96.44 669 VAL A CA 1
ATOM 5174 C C . VAL A 1 669 ? 2.412 14.042 -15.580 1.00 96.44 669 VAL A C 1
ATOM 5176 O O . VAL A 1 669 ? 1.786 13.081 -16.024 1.00 96.44 669 VAL A O 1
ATOM 5179 N N . ASN A 1 670 ? 1.798 15.090 -15.022 1.00 95.50 670 ASN A N 1
ATOM 5180 C CA . ASN A 1 670 ? 0.343 15.175 -14.879 1.00 95.50 670 ASN A CA 1
ATOM 5181 C C . ASN A 1 670 ? -0.377 15.035 -16.233 1.00 95.50 670 ASN A C 1
ATOM 5183 O O . ASN A 1 670 ? -1.340 14.278 -16.347 1.00 95.50 670 ASN A O 1
ATOM 5187 N N . SER A 1 671 ? 0.103 15.733 -17.269 1.00 94.31 671 SER A N 1
ATOM 5188 C CA . SER A 1 671 ? -0.447 15.663 -18.629 1.00 94.31 671 SER A CA 1
ATOM 5189 C C . SER A 1 671 ? -0.269 14.282 -19.265 1.00 94.31 671 SER A C 1
ATOM 5191 O O . SER A 1 671 ? -1.195 13.774 -19.896 1.00 94.31 671 SER A O 1
ATOM 5193 N N . THR A 1 672 ? 0.899 13.665 -19.076 1.00 93.62 672 THR A N 1
ATOM 5194 C CA . THR A 1 672 ? 1.244 12.335 -19.603 1.00 93.62 672 THR A CA 1
ATOM 5195 C C . THR A 1 672 ? 0.333 11.266 -19.005 1.00 93.62 672 THR A C 1
ATOM 5197 O O . THR A 1 672 ? -0.352 10.555 -19.735 1.00 93.62 672 THR A O 1
ATOM 5200 N N . ILE A 1 673 ? 0.266 11.193 -17.673 1.00 92.81 673 ILE A N 1
ATOM 5201 C CA . ILE A 1 673 ? -0.516 10.178 -16.956 1.00 92.81 673 ILE A CA 1
ATOM 5202 C C . ILE A 1 673 ? -2.016 10.378 -17.194 1.00 92.81 673 ILE A C 1
ATOM 5204 O O . ILE A 1 673 ? -2.713 9.429 -17.539 1.00 92.81 673 ILE A O 1
ATOM 5208 N N . SER A 1 674 ? -2.507 11.622 -17.144 1.00 90.25 674 SER A N 1
ATOM 5209 C CA . SER A 1 674 ? -3.923 11.917 -17.413 1.00 90.25 674 SER A CA 1
ATOM 5210 C C . SER A 1 674 ? -4.377 11.507 -18.821 1.00 90.25 674 SER A C 1
ATOM 5212 O O . SER A 1 674 ? -5.564 11.266 -19.027 1.00 90.25 674 SER A O 1
ATOM 5214 N N . GLN A 1 675 ? -3.480 11.492 -19.813 1.00 88.62 675 GLN A N 1
ATOM 5215 C CA . GLN A 1 675 ? -3.799 11.033 -21.171 1.00 88.62 675 GLN A CA 1
ATOM 5216 C C . GLN A 1 675 ? -3.807 9.505 -21.271 1.00 88.62 675 GLN A C 1
ATOM 5218 O O . GLN A 1 675 ? -4.680 8.952 -21.935 1.00 88.62 675 GLN A O 1
ATOM 5223 N N . LEU A 1 676 ? -2.877 8.830 -20.590 1.00 85.62 676 LEU A N 1
ATOM 5224 C CA . LEU A 1 676 ? -2.789 7.368 -20.569 1.00 85.62 676 LEU A CA 1
ATOM 5225 C C . LEU A 1 676 ? -4.016 6.729 -19.904 1.00 85.62 676 LEU A C 1
ATOM 5227 O O . LEU A 1 676 ? -4.606 5.796 -20.455 1.00 85.62 676 LEU A O 1
ATOM 5231 N N . GLU A 1 677 ? -4.432 7.279 -18.763 1.00 84.69 677 GLU A N 1
ATOM 5232 C CA . GLU A 1 677 ? -5.480 6.695 -17.914 1.00 84.69 677 GLU A CA 1
ATOM 5233 C C . GLU A 1 677 ? -6.910 7.078 -18.346 1.00 84.69 677 GLU A C 1
ATOM 5235 O O . GLU A 1 677 ? -7.881 6.471 -17.907 1.00 84.69 677 GLU A O 1
ATOM 5240 N N . ARG A 1 678 ? -7.076 8.042 -19.267 1.00 72.62 678 ARG A N 1
ATOM 5241 C CA . ARG A 1 678 ? -8.386 8.401 -19.860 1.00 72.62 678 ARG A CA 1
ATOM 5242 C C . ARG A 1 678 ? -8.779 7.571 -21.090 1.00 72.62 678 ARG A C 1
ATOM 5244 O O . ARG A 1 678 ? -9.812 7.859 -21.693 1.00 72.62 678 ARG A O 1
ATOM 5251 N N . SER A 1 679 ? -7.972 6.591 -21.498 1.00 59.03 679 SER A N 1
ATOM 5252 C CA . SER A 1 679 ? -8.283 5.726 -22.646 1.00 59.03 679 SER A CA 1
ATOM 5253 C C . SER A 1 679 ? -9.416 4.732 -22.329 1.00 59.03 679 SER A C 1
ATOM 5255 O O . SER A 1 679 ? -9.610 4.357 -21.178 1.00 59.03 679 SER A O 1
ATOM 5257 N N . ASP A 1 680 ? -10.181 4.296 -23.340 1.00 45.72 680 ASP A N 1
ATOM 5258 C CA . ASP A 1 680 ? -11.355 3.411 -23.158 1.00 45.72 680 ASP A CA 1
ATOM 5259 C C . ASP A 1 680 ? -11.013 2.003 -22.614 1.00 45.72 680 ASP A C 1
ATOM 5261 O O . ASP A 1 680 ? -11.917 1.266 -22.211 1.00 45.72 680 ASP A O 1
ATOM 5265 N N . TYR A 1 681 ? -9.723 1.642 -22.582 1.00 48.84 681 TYR A N 1
ATOM 5266 C CA . TYR A 1 681 ? -9.188 0.371 -22.078 1.00 48.84 681 TYR A CA 1
ATOM 5267 C C . TYR A 1 681 ? -7.822 0.600 -21.392 1.00 48.84 681 TYR A C 1
ATOM 5269 O O . TYR A 1 681 ? -6.785 0.312 -21.995 1.00 48.84 681 TYR A O 1
ATOM 5277 N N . PRO A 1 682 ? -7.774 1.155 -20.166 1.00 54.47 682 PRO A N 1
ATOM 5278 C CA . PRO A 1 682 ? -6.507 1.405 -19.490 1.00 54.47 682 PRO A CA 1
ATOM 5279 C C . PRO A 1 682 ? -5.862 0.071 -19.095 1.00 54.47 682 PRO A C 1
ATOM 5281 O O . PRO A 1 682 ? -6.434 -0.726 -18.354 1.00 54.47 682 PRO A O 1
ATOM 5284 N N . SER A 1 683 ? -4.655 -0.188 -19.597 1.00 60.03 683 SER A N 1
ATOM 5285 C CA . SER A 1 683 ? -3.814 -1.266 -19.077 1.00 60.03 683 SER A CA 1
ATOM 5286 C C . SER A 1 683 ? -3.436 -0.950 -17.630 1.00 60.03 683 SER A C 1
ATOM 5288 O O . SER A 1 683 ? -3.024 0.173 -17.346 1.00 60.03 683 SER A O 1
ATOM 5290 N N . VAL A 1 684 ? -3.499 -1.937 -16.740 1.00 69.31 684 VAL A N 1
ATOM 5291 C CA . VAL A 1 684 ? -3.092 -1.827 -15.331 1.00 69.31 684 VAL A CA 1
ATOM 5292 C C . VAL A 1 684 ? -1.629 -1.360 -15.237 1.00 69.31 684 VAL A C 1
ATOM 5294 O O . VAL A 1 684 ? -0.712 -2.156 -15.452 1.00 69.31 684 VAL A O 1
ATOM 5297 N N . ARG A 1 685 ? -1.404 -0.077 -14.910 1.00 83.94 685 ARG A N 1
ATOM 5298 C CA . ARG A 1 685 ? -0.067 0.521 -14.731 1.00 83.94 685 ARG A CA 1
ATOM 5299 C C . ARG A 1 685 ? 0.240 0.883 -13.286 1.00 83.94 685 ARG A C 1
ATOM 5301 O O . ARG A 1 685 ? -0.659 1.231 -12.527 1.00 83.94 685 ARG A O 1
ATOM 5308 N N . GLN A 1 686 ? 1.516 0.805 -12.931 1.00 86.38 686 GLN A N 1
ATOM 5309 C CA . GLN A 1 686 ? 2.056 1.272 -11.659 1.00 86.38 686 GLN A CA 1
ATOM 5310 C C . GLN A 1 686 ? 2.980 2.461 -11.891 1.00 86.38 686 GLN A C 1
ATOM 5312 O O . GLN A 1 686 ? 3.782 2.432 -12.827 1.00 86.38 686 GLN A O 1
ATOM 5317 N N . TYR A 1 687 ? 2.913 3.457 -11.016 1.00 92.31 687 TYR A N 1
ATOM 5318 C CA . TYR A 1 687 ? 3.752 4.645 -11.069 1.00 92.31 687 TYR A CA 1
ATOM 5319 C C . TYR A 1 687 ? 4.630 4.743 -9.824 1.00 92.31 687 TYR A C 1
ATOM 5321 O O . TYR A 1 687 ? 4.142 4.619 -8.703 1.00 92.31 687 TYR A O 1
ATOM 5329 N N . SER A 1 688 ? 5.925 4.991 -10.014 1.00 94.25 688 SER A N 1
ATOM 5330 C CA . SER A 1 688 ? 6.867 5.175 -8.906 1.00 94.25 688 SER A CA 1
ATOM 5331 C C . SER A 1 688 ? 7.691 6.452 -9.076 1.00 94.25 688 SER A C 1
ATOM 5333 O O . SER A 1 688 ? 8.019 6.847 -10.196 1.00 94.25 688 SER A O 1
ATOM 5335 N N . LEU A 1 689 ? 8.034 7.100 -7.962 1.00 96.31 689 LEU A N 1
ATOM 5336 C CA . LEU A 1 689 ? 8.868 8.299 -7.902 1.00 96.31 689 LEU A CA 1
ATOM 5337 C C . LEU A 1 689 ? 10.086 8.044 -7.017 1.00 96.31 689 LEU A C 1
ATOM 5339 O O . LEU A 1 689 ? 9.953 7.720 -5.838 1.00 96.31 689 LEU A O 1
ATOM 5343 N N . ILE A 1 690 ? 11.266 8.257 -7.584 1.00 95.88 690 ILE A N 1
ATOM 5344 C CA . ILE A 1 690 ? 12.555 8.241 -6.900 1.00 95.88 690 ILE A CA 1
ATOM 5345 C C . ILE A 1 690 ? 13.114 9.664 -6.914 1.00 95.88 690 ILE A C 1
ATOM 5347 O O . ILE A 1 690 ? 13.188 10.290 -7.968 1.00 95.88 690 ILE A O 1
ATOM 5351 N N . GLU A 1 691 ? 13.558 10.163 -5.769 1.00 95.50 691 GLU A N 1
ATOM 5352 C CA . GLU A 1 691 ? 14.387 11.362 -5.679 1.00 95.50 691 GLU A CA 1
ATOM 5353 C C . GLU A 1 691 ? 15.808 10.996 -5.274 1.00 95.50 691 GLU A C 1
ATOM 5355 O O . GLU A 1 691 ? 16.019 10.123 -4.434 1.00 95.50 691 GLU A O 1
ATOM 5360 N N . TYR A 1 692 ? 16.804 11.667 -5.843 1.00 94.31 692 TYR A N 1
ATOM 5361 C CA . TYR A 1 692 ? 18.197 11.386 -5.505 1.00 94.31 692 TYR A CA 1
ATOM 5362 C C . TYR A 1 692 ? 19.083 12.628 -5.555 1.00 94.31 692 TYR A C 1
ATOM 5364 O O . TYR A 1 692 ? 18.840 13.543 -6.337 1.00 94.31 692 TYR A O 1
ATOM 5372 N N . ASP A 1 693 ? 20.138 12.660 -4.745 1.00 91.94 693 ASP A N 1
ATOM 5373 C CA . ASP A 1 693 ? 21.164 13.707 -4.777 1.00 91.94 693 ASP A CA 1
ATOM 5374 C C . ASP A 1 693 ? 22.585 13.108 -4.746 1.00 91.94 693 ASP A C 1
ATOM 5376 O O . ASP A 1 693 ? 22.823 12.076 -5.368 1.00 91.94 693 ASP A O 1
ATOM 5380 N N . ASP A 1 694 ? 23.563 13.767 -4.120 1.00 89.25 694 ASP A N 1
ATOM 5381 C CA . ASP A 1 694 ? 24.933 13.259 -3.939 1.00 89.25 694 ASP A CA 1
ATOM 5382 C C . ASP A 1 694 ? 25.117 12.402 -2.673 1.00 89.25 694 ASP A C 1
ATOM 5384 O O . ASP A 1 694 ? 26.209 11.887 -2.439 1.00 89.25 694 ASP A O 1
ATOM 5388 N N . THR A 1 695 ? 24.078 12.285 -1.842 1.00 84.50 695 THR A N 1
ATOM 5389 C CA . THR A 1 695 ? 24.132 11.656 -0.517 1.00 84.50 695 THR A CA 1
ATOM 5390 C C . THR A 1 695 ? 23.097 10.542 -0.364 1.00 84.50 695 THR A C 1
ATOM 5392 O O . THR A 1 695 ? 23.407 9.512 0.230 1.00 84.50 695 THR A O 1
ATOM 5395 N N . TYR A 1 696 ? 21.884 10.729 -0.887 1.00 83.69 696 TYR A N 1
ATOM 5396 C CA . TYR A 1 696 ? 20.758 9.822 -0.683 1.00 83.69 696 TYR A CA 1
ATOM 5397 C C . TYR A 1 696 ? 20.031 9.496 -1.990 1.00 83.69 696 TYR A C 1
ATOM 5399 O O . TYR A 1 696 ? 19.962 10.313 -2.910 1.00 83.69 696 TYR A O 1
ATOM 5407 N N . VAL A 1 697 ? 19.422 8.310 -2.020 1.00 86.38 697 VAL A N 1
ATOM 5408 C CA . VAL A 1 697 ? 18.383 7.922 -2.978 1.00 86.38 697 VAL A CA 1
ATOM 5409 C C . VAL A 1 697 ? 17.147 7.535 -2.174 1.00 86.38 697 VAL A C 1
ATOM 5411 O O . VAL A 1 697 ? 17.220 6.656 -1.320 1.00 86.38 697 VAL A O 1
ATOM 5414 N N . ARG A 1 698 ? 16.030 8.215 -2.415 1.00 87.81 698 ARG A N 1
ATOM 5415 C CA . ARG A 1 698 ? 14.772 8.086 -1.673 1.00 87.81 698 ARG A CA 1
ATOM 5416 C C . ARG A 1 698 ? 13.664 7.677 -2.627 1.00 87.81 698 ARG A C 1
ATOM 5418 O O . ARG A 1 698 ? 13.540 8.259 -3.702 1.00 87.81 698 ARG A O 1
ATOM 5425 N N . ILE A 1 699 ? 12.850 6.699 -2.249 1.00 87.19 699 ILE A N 1
ATOM 5426 C CA . ILE A 1 699 ? 11.659 6.331 -3.019 1.00 87.19 699 ILE A CA 1
ATOM 5427 C C . ILE A 1 699 ? 10.463 6.981 -2.345 1.00 87.19 699 ILE A C 1
ATOM 5429 O O . ILE A 1 699 ? 10.079 6.604 -1.244 1.00 87.19 699 ILE A O 1
ATOM 5433 N N . ILE A 1 700 ? 9.912 7.991 -3.005 1.00 87.56 700 ILE A N 1
ATOM 5434 C CA . ILE A 1 700 ? 8.869 8.853 -2.449 1.00 87.56 700 ILE A CA 1
ATOM 5435 C C . ILE A 1 700 ? 7.493 8.203 -2.598 1.00 87.56 700 ILE A C 1
ATOM 5437 O O . ILE A 1 700 ? 6.671 8.274 -1.692 1.00 87.56 700 ILE A O 1
ATOM 5441 N N . SER A 1 701 ? 7.250 7.572 -3.748 1.00 88.44 701 SER A N 1
ATOM 5442 C CA . SER A 1 701 ? 5.949 7.010 -4.116 1.00 88.44 701 SER A CA 1
ATOM 5443 C C . SER A 1 701 ? 6.127 5.739 -4.932 1.00 88.44 701 SER A C 1
ATOM 5445 O O . SER A 1 701 ? 7.044 5.657 -5.756 1.00 88.44 701 SER A O 1
ATOM 5447 N N . SER A 1 702 ? 5.245 4.760 -4.744 1.00 85.56 702 SER A N 1
ATOM 5448 C CA . SER A 1 702 ? 5.132 3.600 -5.628 1.00 85.56 702 SER A CA 1
ATOM 5449 C C . SER A 1 702 ? 3.714 3.035 -5.613 1.00 85.56 702 SER A C 1
ATOM 5451 O O . SER A 1 702 ? 3.460 1.964 -5.069 1.00 85.56 702 SER A O 1
ATOM 5453 N N . THR A 1 703 ? 2.787 3.741 -6.252 1.00 80.75 703 THR A N 1
ATOM 5454 C CA . THR A 1 703 ? 1.357 3.432 -6.193 1.00 80.75 703 THR A CA 1
ATOM 5455 C C . THR A 1 703 ? 0.789 3.030 -7.550 1.00 80.75 703 THR A C 1
ATOM 5457 O O . THR A 1 703 ? 1.301 3.319 -8.635 1.00 80.75 703 THR A O 1
ATOM 5460 N N . PHE A 1 704 ? -0.299 2.294 -7.460 1.00 77.12 704 PHE A N 1
ATOM 5461 C CA . PHE A 1 704 ? -1.145 1.875 -8.556 1.00 77.12 704 PHE A CA 1
ATOM 5462 C C . PHE A 1 704 ? -2.272 2.895 -8.832 1.00 77.12 704 PHE A C 1
ATOM 5464 O O . PHE A 1 704 ? -2.874 2.852 -9.910 1.00 77.12 704 PHE A O 1
ATOM 5471 N N . GLU A 1 705 ? -2.500 3.824 -7.895 1.00 79.06 705 GLU A N 1
ATOM 5472 C CA . GLU A 1 705 ? -3.484 4.907 -7.955 1.00 79.06 705 GLU A CA 1
ATOM 5473 C C . GLU A 1 705 ? -2.857 6.165 -8.567 1.00 79.06 705 GLU A C 1
ATOM 5475 O O . GLU A 1 705 ? -2.052 6.875 -7.960 1.00 79.06 705 GLU A O 1
ATOM 5480 N N . TRP A 1 706 ? -3.198 6.440 -9.822 1.00 85.88 706 TRP A N 1
ATOM 5481 C CA . TRP A 1 706 ? -2.517 7.465 -10.607 1.00 85.88 706 TRP A CA 1
ATOM 5482 C C . TRP A 1 706 ? -2.811 8.892 -10.115 1.00 85.88 706 TRP A C 1
ATOM 5484 O O . TRP A 1 706 ? -1.943 9.761 -10.231 1.00 85.88 706 TRP A O 1
ATOM 5494 N N . GLU A 1 707 ? -3.990 9.156 -9.540 1.00 86.31 707 GLU A N 1
ATOM 5495 C CA . GLU A 1 707 ? -4.294 10.449 -8.919 1.00 86.31 707 GLU A CA 1
ATOM 5496 C C . GLU A 1 707 ? -3.421 10.705 -7.686 1.00 86.31 707 GLU A C 1
ATOM 5498 O O . GLU A 1 707 ? -2.845 11.788 -7.561 1.00 86.31 707 GLU A O 1
ATOM 5503 N N . GLU A 1 708 ? -3.276 9.701 -6.818 1.00 83.25 708 GLU A N 1
ATOM 5504 C CA . GLU A 1 708 ? -2.424 9.767 -5.626 1.00 83.25 708 GLU A CA 1
ATOM 5505 C C . GLU A 1 708 ? -0.960 9.994 -6.021 1.00 83.25 708 GLU A C 1
ATOM 5507 O O . GLU A 1 708 ? -0.298 10.896 -5.498 1.00 83.25 708 GLU A O 1
ATOM 5512 N N . PHE A 1 709 ? -0.479 9.253 -7.026 1.00 92.25 709 PHE A N 1
ATOM 5513 C CA . PHE A 1 709 ? 0.857 9.447 -7.581 1.00 92.25 709 PHE A CA 1
ATOM 5514 C C . PHE A 1 709 ? 1.076 10.890 -8.055 1.00 92.25 709 PHE A C 1
ATOM 5516 O O . PHE A 1 709 ? 2.109 11.489 -7.763 1.00 92.25 709 PHE A O 1
ATOM 5523 N N . ILE A 1 710 ? 0.116 11.479 -8.777 1.00 94.12 710 ILE A N 1
ATOM 5524 C CA . ILE A 1 710 ? 0.227 12.860 -9.271 1.00 94.12 710 ILE A CA 1
ATOM 5525 C C . ILE A 1 710 ? 0.286 13.865 -8.114 1.00 94.12 710 ILE A C 1
ATOM 5527 O O . ILE A 1 710 ? 1.026 14.850 -8.209 1.00 94.12 710 ILE A O 1
ATOM 5531 N N . GLU A 1 711 ? -0.485 13.657 -7.046 1.00 89.88 711 GLU A N 1
ATOM 5532 C CA . GLU A 1 711 ? -0.449 14.512 -5.854 1.00 89.88 711 GLU A CA 1
ATOM 5533 C C . GLU A 1 711 ? 0.916 14.438 -5.159 1.00 89.88 711 GLU A C 1
ATOM 5535 O O . GLU A 1 711 ? 1.549 15.477 -4.931 1.00 89.88 711 GLU A O 1
ATOM 5540 N N . GLN A 1 712 ? 1.417 13.224 -4.919 1.00 90.44 712 GLN A N 1
ATOM 5541 C CA . GLN A 1 712 ? 2.735 12.987 -4.325 1.00 90.44 712 GLN A CA 1
ATOM 5542 C C . GLN A 1 712 ? 3.856 13.557 -5.209 1.00 90.44 712 GLN A C 1
ATOM 5544 O O . GLN A 1 712 ? 4.730 14.270 -4.715 1.00 90.44 712 GLN A O 1
ATOM 5549 N N . PHE A 1 713 ? 3.783 13.362 -6.530 1.00 96.25 713 PHE A N 1
ATOM 5550 C CA . PHE A 1 713 ? 4.744 13.905 -7.491 1.00 96.25 713 PHE A CA 1
ATOM 5551 C C . PHE A 1 713 ? 4.785 15.435 -7.465 1.00 96.25 713 PHE A C 1
ATOM 5553 O O . PHE A 1 713 ? 5.862 16.028 -7.394 1.00 96.25 713 PHE A O 1
ATOM 5560 N N . LYS A 1 714 ? 3.624 16.104 -7.479 1.00 95.81 714 LYS A N 1
ATOM 5561 C CA . LYS A 1 714 ? 3.542 17.573 -7.394 1.00 95.81 714 LYS A CA 1
ATOM 5562 C C . LYS A 1 714 ? 4.112 18.102 -6.080 1.00 95.81 714 LYS A C 1
ATOM 5564 O O . LYS A 1 714 ? 4.829 19.104 -6.098 1.00 95.81 714 LYS A O 1
ATOM 5569 N N . SER A 1 715 ? 3.812 17.432 -4.967 1.00 92.75 715 SER A N 1
ATOM 5570 C CA . SER A 1 715 ? 4.358 17.772 -3.651 1.00 92.75 715 SER A CA 1
ATOM 5571 C C . SER A 1 715 ? 5.889 17.696 -3.656 1.00 92.75 715 SER A C 1
ATOM 5573 O O . SER A 1 715 ? 6.563 18.673 -3.326 1.00 92.75 715 SER A O 1
ATOM 5575 N N . SER A 1 716 ? 6.439 16.591 -4.166 1.00 94.44 716 SER A N 1
ATOM 5576 C CA . SER A 1 716 ? 7.882 16.378 -4.314 1.00 94.44 716 SER A CA 1
ATOM 5577 C C . SER A 1 716 ? 8.542 17.445 -5.193 1.00 94.44 716 SER A C 1
ATOM 5579 O O . SER A 1 716 ? 9.522 18.081 -4.805 1.00 94.44 716 SER A O 1
ATOM 5581 N N . MET A 1 717 ? 7.952 17.752 -6.353 1.00 97.00 717 MET A N 1
ATOM 5582 C CA . MET A 1 717 ? 8.487 18.777 -7.257 1.00 97.00 717 MET A CA 1
ATOM 5583 C C . MET A 1 717 ? 8.461 20.184 -6.651 1.00 97.00 717 MET A C 1
ATOM 5585 O O . MET A 1 717 ? 9.318 20.999 -6.988 1.00 97.00 717 MET A O 1
ATOM 5589 N N . SER A 1 718 ? 7.540 20.477 -5.728 1.00 94.00 718 SER A N 1
ATOM 5590 C CA . SER A 1 718 ? 7.566 21.722 -4.950 1.00 94.00 718 SER A CA 1
ATOM 5591 C C . SER A 1 718 ? 8.802 21.801 -4.043 1.00 94.00 718 SER A C 1
ATOM 5593 O O . SER A 1 718 ? 9.418 22.862 -3.920 1.00 94.00 718 SER A O 1
ATOM 5595 N N . VAL A 1 719 ? 9.227 20.678 -3.454 1.00 91.81 719 VAL A N 1
ATOM 5596 C CA . VAL A 1 719 ? 10.462 20.600 -2.657 1.00 91.81 719 VAL A CA 1
ATOM 5597 C C . VAL A 1 719 ? 11.689 20.807 -3.548 1.00 91.81 719 VAL A C 1
ATOM 5599 O O . VAL A 1 719 ? 12.520 21.668 -3.249 1.00 91.81 719 VAL A O 1
ATOM 5602 N N . VAL A 1 720 ? 11.772 20.102 -4.682 1.00 93.50 720 VAL A N 1
ATOM 5603 C CA . VAL A 1 720 ? 12.882 20.241 -5.646 1.00 93.50 720 VAL A CA 1
ATOM 5604 C C . VAL A 1 720 ? 12.967 21.665 -6.209 1.00 93.50 720 VAL A C 1
ATOM 5606 O O . VAL A 1 720 ? 14.059 22.225 -6.316 1.00 93.50 720 VAL A O 1
ATOM 5609 N N . ALA A 1 721 ? 11.826 22.298 -6.510 1.00 93.38 721 ALA A N 1
ATOM 5610 C CA . ALA A 1 721 ? 11.766 23.671 -7.019 1.00 93.38 721 ALA A CA 1
ATOM 5611 C C . ALA A 1 721 ? 12.404 24.696 -6.067 1.00 93.38 721 ALA A C 1
ATOM 5613 O O . ALA A 1 721 ? 12.929 25.717 -6.514 1.00 93.38 721 ALA A O 1
ATOM 5614 N N . ASN A 1 722 ? 12.390 24.412 -4.763 1.00 91.44 722 ASN A N 1
ATOM 5615 C CA . ASN A 1 722 ? 12.936 25.280 -3.723 1.00 91.44 722 ASN A CA 1
ATOM 5616 C C . ASN A 1 722 ? 14.343 24.865 -3.254 1.00 91.44 722 ASN A C 1
ATOM 5618 O O . ASN A 1 722 ? 14.902 25.500 -2.355 1.00 91.44 722 ASN A O 1
ATOM 5622 N N . ASN A 1 723 ? 14.951 23.834 -3.852 1.00 89.06 723 ASN A N 1
ATOM 5623 C CA . ASN A 1 723 ? 16.274 23.367 -3.453 1.00 89.06 723 ASN A CA 1
ATOM 5624 C C . ASN A 1 723 ? 17.402 24.219 -4.070 1.00 89.06 723 ASN A C 1
ATOM 5626 O O . ASN A 1 723 ? 17.563 24.308 -5.286 1.00 89.06 723 ASN A O 1
ATOM 5630 N N . GLY A 1 724 ? 18.233 24.823 -3.213 1.00 87.56 724 GLY A N 1
ATOM 5631 C CA . GLY A 1 724 ? 19.404 25.619 -3.603 1.00 87.56 724 GLY A CA 1
ATOM 5632 C C . GLY A 1 724 ? 20.742 24.863 -3.637 1.00 87.56 724 GLY A C 1
ATOM 5633 O O . GLY A 1 724 ? 21.772 25.475 -3.933 1.00 87.56 724 GLY A O 1
ATOM 5634 N N . LYS A 1 725 ? 20.769 23.558 -3.333 1.00 91.31 725 LYS A N 1
ATOM 5635 C CA . LYS A 1 725 ? 21.991 22.740 -3.246 1.00 91.31 725 LYS A CA 1
ATOM 5636 C C . LYS A 1 725 ? 22.578 22.474 -4.636 1.00 91.31 725 LYS A C 1
ATOM 5638 O O . LYS A 1 725 ? 21.950 21.845 -5.483 1.00 91.31 725 LYS A O 1
ATOM 5643 N N . ARG A 1 726 ? 23.804 22.941 -4.882 1.00 88.44 726 ARG A N 1
ATOM 5644 C CA . ARG A 1 726 ? 24.548 22.648 -6.119 1.00 88.44 726 ARG A CA 1
ATOM 5645 C C . ARG A 1 726 ? 25.324 21.345 -5.970 1.00 88.44 726 ARG A C 1
ATOM 5647 O O . ARG A 1 726 ? 26.045 21.192 -4.989 1.00 88.44 726 ARG A O 1
ATOM 5654 N N . LEU A 1 727 ? 25.213 20.464 -6.960 1.00 88.56 727 LEU A N 1
ATOM 5655 C CA . LEU A 1 727 ? 25.888 19.168 -6.981 1.00 88.56 727 LEU A CA 1
ATOM 5656 C C . LEU A 1 727 ? 26.996 19.154 -8.041 1.00 88.56 727 LEU A C 1
ATOM 5658 O O . LEU A 1 727 ? 26.818 19.681 -9.139 1.00 88.56 727 LEU A O 1
ATOM 5662 N N . ASN A 1 728 ? 28.131 18.533 -7.710 1.00 85.50 728 ASN A N 1
ATOM 5663 C CA . ASN A 1 728 ? 29.210 18.256 -8.671 1.00 85.50 728 ASN A CA 1
ATOM 5664 C C . ASN A 1 728 ? 29.043 16.882 -9.334 1.00 85.50 728 ASN A C 1
ATOM 5666 O O . ASN A 1 728 ? 29.389 16.716 -10.501 1.00 85.50 728 ASN A O 1
ATOM 5670 N N . GLN A 1 729 ? 28.521 15.919 -8.574 1.00 87.81 729 GLN A N 1
ATOM 5671 C CA . GLN A 1 729 ? 28.167 14.574 -9.012 1.00 87.81 729 GLN A CA 1
ATOM 5672 C C . GLN A 1 729 ? 26.870 14.143 -8.314 1.00 87.81 729 GLN A C 1
ATOM 5674 O O . GLN A 1 729 ? 26.577 14.660 -7.237 1.00 87.81 729 GLN A O 1
ATOM 5679 N N . SER A 1 730 ? 26.111 13.223 -8.904 1.00 88.81 730 SER A N 1
ATOM 5680 C CA . SER A 1 730 ? 24.866 12.685 -8.337 1.00 88.81 730 SER A CA 1
ATOM 5681 C C . SER A 1 730 ? 24.882 11.156 -8.277 1.00 88.81 730 SER A C 1
ATOM 5683 O O . SER A 1 730 ? 25.553 10.496 -9.074 1.00 88.81 730 SER A O 1
ATOM 5685 N N . LEU A 1 731 ? 24.098 10.569 -7.376 1.00 89.75 731 LEU A N 1
ATOM 5686 C CA . LEU A 1 731 ? 23.900 9.121 -7.242 1.00 89.75 731 LEU A CA 1
ATOM 5687 C C . LEU A 1 731 ? 22.931 8.563 -8.307 1.00 89.75 731 LEU A C 1
ATOM 5689 O O . LEU A 1 731 ? 22.125 7.675 -8.043 1.00 89.75 731 LEU A O 1
ATOM 5693 N N . SER A 1 732 ? 23.005 9.076 -9.544 1.00 88.12 732 SER A N 1
ATOM 5694 C CA . SER A 1 732 ? 22.128 8.664 -10.655 1.00 88.12 732 SER A CA 1
ATOM 5695 C C . SER A 1 732 ? 22.207 7.159 -10.943 1.00 88.12 732 SER A C 1
ATOM 5697 O O . SER A 1 732 ? 21.221 6.557 -11.355 1.00 88.12 732 SER A O 1
ATOM 5699 N N . PHE A 1 733 ? 23.375 6.542 -10.737 1.00 83.19 733 PHE A N 1
ATOM 5700 C CA . PHE A 1 733 ? 23.541 5.102 -10.929 1.00 83.19 733 PHE A CA 1
ATOM 5701 C C . PHE A 1 733 ? 22.821 4.290 -9.849 1.00 83.19 733 PHE A C 1
ATOM 5703 O O . PHE A 1 733 ? 22.105 3.338 -10.160 1.00 83.19 733 PHE A O 1
ATOM 5710 N N . ASP A 1 734 ? 22.933 4.715 -8.592 1.00 83.88 734 ASP A N 1
ATOM 5711 C CA . ASP A 1 734 ? 22.215 4.081 -7.492 1.00 83.88 734 ASP A CA 1
ATOM 5712 C C . ASP A 1 734 ? 20.704 4.223 -7.685 1.00 83.88 734 ASP A C 1
ATOM 5714 O O . ASP A 1 734 ? 19.979 3.263 -7.458 1.00 83.88 734 ASP A O 1
ATOM 5718 N N . ALA A 1 735 ? 20.220 5.347 -8.227 1.00 89.00 735 ALA A N 1
ATOM 5719 C CA . ALA A 1 735 ? 18.813 5.504 -8.600 1.00 89.00 735 ALA A CA 1
ATOM 5720 C C . ALA A 1 735 ? 18.345 4.488 -9.664 1.00 89.00 735 ALA A C 1
ATOM 5722 O O . ALA A 1 735 ? 17.232 3.970 -9.563 1.00 89.00 735 ALA A O 1
ATOM 5723 N N . ILE A 1 736 ? 19.188 4.144 -10.649 1.00 87.38 736 ILE A N 1
ATOM 5724 C CA . ILE A 1 736 ? 18.884 3.094 -11.642 1.00 87.38 736 ILE A CA 1
ATOM 5725 C C . ILE A 1 736 ? 18.790 1.720 -10.967 1.00 87.38 736 ILE A C 1
ATOM 5727 O O . ILE A 1 736 ? 17.854 0.967 -11.238 1.00 87.38 736 ILE A O 1
ATOM 5731 N N . ASN A 1 737 ? 19.721 1.400 -10.065 1.00 80.88 737 ASN A N 1
ATOM 5732 C CA . ASN A 1 737 ? 19.681 0.142 -9.314 1.00 80.88 737 ASN A CA 1
ATOM 5733 C C . ASN A 1 737 ? 18.441 0.073 -8.415 1.00 80.88 737 ASN A C 1
ATOM 5735 O O . ASN A 1 737 ? 17.738 -0.937 -8.411 1.00 80.88 737 ASN A O 1
ATOM 5739 N N . LYS A 1 738 ? 18.108 1.176 -7.733 1.00 80.31 738 LYS A N 1
ATOM 5740 C CA . LYS A 1 738 ? 16.901 1.296 -6.906 1.00 80.31 738 LYS A CA 1
ATOM 5741 C C . LYS A 1 738 ? 15.625 1.101 -7.703 1.00 80.31 738 LYS A C 1
ATOM 5743 O O . LYS A 1 738 ? 14.728 0.427 -7.215 1.00 80.31 738 LYS A O 1
ATOM 5748 N N . ALA A 1 739 ? 15.548 1.619 -8.929 1.00 86.44 739 ALA A N 1
ATOM 5749 C CA . ALA A 1 739 ? 14.394 1.413 -9.801 1.00 86.44 739 ALA A CA 1
ATOM 5750 C C . ALA A 1 739 ? 14.135 -0.077 -10.087 1.00 86.44 739 ALA A C 1
ATOM 5752 O O . ALA A 1 739 ? 12.989 -0.523 -10.066 1.00 86.44 739 ALA A O 1
ATOM 5753 N N . TYR A 1 740 ? 15.194 -0.867 -10.296 1.00 78.69 740 TYR A N 1
ATOM 5754 C CA . TYR A 1 740 ? 15.061 -2.318 -10.426 1.00 78.69 740 TYR A CA 1
ATOM 5755 C C . TYR A 1 740 ? 14.653 -2.966 -9.099 1.00 78.69 740 TYR A C 1
ATOM 5757 O O . TYR A 1 740 ? 13.769 -3.826 -9.062 1.00 78.69 740 TYR A O 1
ATOM 5765 N N . GLU A 1 741 ? 15.255 -2.529 -7.997 1.00 73.38 741 GLU A N 1
ATOM 5766 C CA . GLU A 1 741 ? 14.931 -3.043 -6.675 1.00 73.38 741 GLU A CA 1
ATOM 5767 C C . GLU A 1 741 ? 13.513 -2.710 -6.226 1.00 73.38 741 GLU A C 1
ATOM 5769 O O . GLU A 1 741 ? 12.978 -3.502 -5.482 1.00 73.38 741 GLU A O 1
ATOM 5774 N N . ILE A 1 742 ? 12.845 -1.650 -6.676 1.00 75.19 742 ILE A N 1
ATOM 5775 C CA . ILE A 1 742 ? 11.424 -1.409 -6.341 1.00 75.19 742 ILE A CA 1
ATOM 5776 C C . ILE A 1 742 ? 10.452 -2.010 -7.360 1.00 75.19 742 ILE A C 1
ATOM 5778 O O . ILE A 1 742 ? 9.244 -1.791 -7.284 1.00 75.19 742 ILE A O 1
ATOM 5782 N N . SER A 1 743 ? 10.961 -2.740 -8.354 1.00 73.19 743 SER A N 1
ATOM 5783 C CA . SER A 1 743 ? 10.109 -3.254 -9.416 1.00 73.19 743 SER A CA 1
ATOM 5784 C C . SER A 1 743 ? 9.176 -4.365 -8.930 1.00 73.19 743 SER A C 1
ATOM 5786 O O . SER A 1 743 ? 9.599 -5.351 -8.312 1.00 73.19 743 SER A O 1
ATOM 5788 N N . ILE A 1 744 ? 7.891 -4.190 -9.226 1.00 67.94 744 ILE A N 1
ATOM 5789 C CA . ILE A 1 744 ? 6.795 -5.070 -8.811 1.00 67.94 744 ILE A CA 1
ATOM 5790 C C . ILE A 1 744 ? 6.140 -5.698 -10.041 1.00 67.94 744 ILE A C 1
ATOM 5792 O O . ILE A 1 744 ? 5.816 -6.885 -10.004 1.00 67.94 744 ILE A O 1
ATOM 5796 N N . ILE A 1 745 ? 6.026 -4.959 -11.154 1.00 72.31 745 ILE A N 1
ATOM 5797 C CA . ILE A 1 745 ? 5.483 -5.482 -12.413 1.00 72.31 745 ILE A CA 1
ATOM 5798 C C . ILE A 1 745 ? 6.415 -5.199 -13.590 1.00 72.31 745 ILE A C 1
ATOM 5800 O O . ILE A 1 745 ? 7.072 -4.169 -13.674 1.00 72.31 745 ILE A O 1
ATOM 5804 N N . SER A 1 746 ? 6.478 -6.142 -14.525 1.00 76.06 746 SER A N 1
ATOM 5805 C CA . SER A 1 746 ? 7.283 -6.030 -15.743 1.00 76.06 746 SER A CA 1
ATOM 5806 C C . SER A 1 746 ? 6.388 -5.987 -16.983 1.00 76.06 746 SER A C 1
ATOM 5808 O O . SER A 1 746 ? 5.305 -6.573 -16.950 1.00 76.06 746 SER A O 1
ATOM 5810 N N . PRO A 1 747 ? 6.830 -5.347 -18.079 1.00 83.62 747 PRO A N 1
ATOM 5811 C CA . PRO A 1 747 ? 8.106 -4.650 -18.246 1.00 83.62 747 PRO A CA 1
ATOM 5812 C C . PRO A 1 747 ? 8.107 -3.246 -17.608 1.00 83.62 747 PRO A C 1
ATOM 5814 O O . PRO A 1 747 ? 7.054 -2.629 -17.436 1.00 83.62 747 PRO A O 1
ATOM 5817 N N . ILE A 1 748 ? 9.301 -2.762 -17.252 1.00 89.25 748 ILE A N 1
ATOM 5818 C CA . ILE A 1 748 ? 9.555 -1.533 -16.481 1.00 89.25 748 ILE A CA 1
ATOM 5819 C C . ILE A 1 748 ? 10.202 -0.478 -17.380 1.00 89.25 748 ILE A C 1
ATOM 5821 O O . ILE A 1 748 ? 11.148 -0.777 -18.110 1.00 89.25 748 ILE A O 1
ATOM 5825 N N . VAL A 1 749 ? 9.760 0.769 -17.284 1.00 93.06 749 VAL A N 1
ATOM 5826 C CA . VAL A 1 749 ? 10.416 1.920 -17.915 1.00 93.06 749 VAL A CA 1
ATOM 5827 C C . VAL A 1 749 ? 10.797 2.945 -16.856 1.00 93.06 749 VAL A C 1
ATOM 5829 O O . VAL A 1 749 ? 9.972 3.357 -16.047 1.00 93.06 749 VAL A O 1
ATOM 5832 N N . LEU A 1 750 ? 12.066 3.342 -16.861 1.00 95.50 750 LEU A N 1
ATOM 5833 C CA . LEU A 1 750 ? 12.625 4.360 -15.982 1.00 95.50 750 LEU A CA 1
ATOM 5834 C C . LEU A 1 750 ? 12.876 5.637 -16.782 1.00 95.50 750 LEU A C 1
ATOM 5836 O O . LEU A 1 750 ? 13.672 5.626 -17.719 1.00 95.50 750 LEU A O 1
ATOM 5840 N N . TYR A 1 751 ? 12.250 6.738 -16.383 1.00 96.88 751 TYR A N 1
ATOM 5841 C CA . TYR A 1 751 ? 12.544 8.089 -16.844 1.00 96.88 751 TYR A CA 1
ATOM 5842 C C . TYR A 1 751 ? 13.401 8.809 -15.797 1.00 96.88 751 TYR A C 1
ATOM 5844 O O . TYR A 1 751 ? 12.892 9.305 -14.793 1.00 96.88 751 TYR A O 1
ATOM 5852 N N . LEU A 1 752 ? 14.714 8.843 -16.020 1.00 95.31 752 LEU A N 1
ATOM 5853 C CA . LEU A 1 752 ? 15.687 9.480 -15.134 1.00 95.31 752 LEU A CA 1
ATOM 5854 C C . LEU A 1 752 ? 15.988 10.903 -15.610 1.00 95.31 752 LEU A C 1
ATOM 5856 O O . LEU A 1 752 ? 16.492 11.079 -16.714 1.00 95.31 752 LEU A O 1
ATOM 5860 N N . PHE A 1 753 ? 15.716 11.909 -14.784 1.00 94.31 753 PHE A N 1
ATOM 5861 C CA . PHE A 1 753 ? 15.956 13.324 -15.060 1.00 94.31 753 PHE A CA 1
ATOM 5862 C C . PHE A 1 753 ? 17.106 13.852 -14.204 1.00 94.31 753 PHE A C 1
ATOM 5864 O O . PHE A 1 753 ? 17.028 13.855 -12.977 1.00 94.31 753 PHE A O 1
ATOM 5871 N N . THR A 1 754 ? 18.157 14.341 -14.859 1.00 92.06 754 THR A N 1
ATOM 5872 C CA . THR A 1 754 ? 19.400 14.765 -14.203 1.00 92.06 754 THR A CA 1
ATOM 5873 C C . THR A 1 754 ? 19.960 16.042 -14.814 1.00 92.06 754 THR A C 1
ATOM 5875 O O . THR A 1 754 ? 19.812 16.288 -16.012 1.00 92.06 754 THR A O 1
ATOM 5878 N N . SER A 1 755 ? 20.639 16.850 -14.001 1.00 89.19 755 SER A N 1
ATOM 5879 C CA . SER A 1 755 ? 21.388 18.029 -14.456 1.00 89.19 755 SER A CA 1
ATOM 5880 C C . SER A 1 755 ? 22.891 17.921 -14.176 1.00 89.19 755 SER A C 1
ATOM 5882 O O . SER A 1 755 ? 23.685 18.707 -14.699 1.00 89.19 755 SER A O 1
ATOM 5884 N N . THR A 1 756 ? 23.292 16.930 -13.379 1.00 87.56 756 THR A N 1
ATOM 5885 C CA . THR A 1 756 ? 24.653 16.755 -12.878 1.00 87.56 756 THR A CA 1
ATOM 5886 C C . THR A 1 756 ? 25.227 15.399 -13.320 1.00 87.56 756 THR A C 1
ATOM 5888 O O . THR A 1 756 ? 24.502 14.408 -13.366 1.00 87.56 756 THR A O 1
ATOM 5891 N N . PRO A 1 757 ? 26.533 15.296 -13.637 1.00 83.31 757 PRO A N 1
ATOM 5892 C CA . PRO A 1 75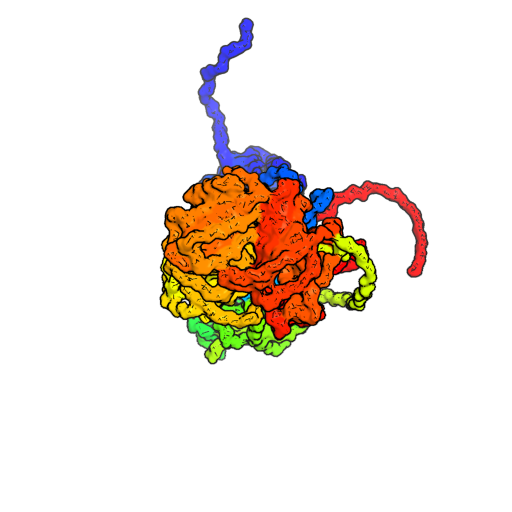7 ? 27.162 14.011 -13.953 1.00 83.31 757 PRO A CA 1
ATOM 5893 C C . PRO A 1 757 ? 26.985 12.955 -12.841 1.00 83.31 757 PRO A C 1
ATOM 5895 O O . PRO A 1 757 ? 26.958 13.315 -11.664 1.00 83.31 757 PRO A O 1
ATOM 5898 N N . PRO A 1 758 ? 26.926 11.652 -13.171 1.00 84.12 758 PRO A N 1
ATOM 5899 C CA . PRO A 1 758 ? 26.882 10.591 -12.169 1.00 84.12 758 PRO A CA 1
ATOM 5900 C C . PRO A 1 758 ? 28.209 10.515 -11.395 1.00 84.12 758 PRO A C 1
ATOM 5902 O O . PRO A 1 758 ? 29.279 10.746 -11.971 1.00 84.12 758 PRO A O 1
ATOM 5905 N N . ALA A 1 759 ? 28.152 10.140 -10.117 1.00 81.69 759 ALA A N 1
ATOM 5906 C CA . ALA A 1 759 ? 29.318 9.654 -9.384 1.00 81.69 759 ALA A CA 1
ATOM 5907 C C . ALA A 1 759 ? 29.867 8.381 -10.059 1.00 81.69 759 ALA A C 1
ATOM 5909 O O . ALA A 1 759 ? 29.102 7.613 -10.645 1.00 81.69 759 ALA A O 1
ATOM 5910 N N . GLN A 1 760 ? 31.188 8.169 -10.016 1.00 65.50 760 GLN A N 1
ATOM 5911 C CA . GLN A 1 760 ? 31.812 6.990 -10.631 1.00 65.50 760 GLN A CA 1
ATOM 5912 C C . GLN A 1 760 ? 31.247 5.698 -10.032 1.00 65.50 760 GLN A C 1
ATOM 5914 O O . GLN A 1 760 ? 31.296 5.503 -8.817 1.00 65.50 760 GLN A O 1
ATOM 5919 N N . SER A 1 761 ? 30.754 4.810 -10.898 1.00 60.38 761 SER A N 1
ATOM 5920 C CA . SER A 1 761 ? 30.333 3.465 -10.500 1.00 60.38 761 SER A CA 1
ATOM 5921 C C . SER A 1 761 ? 31.547 2.601 -10.134 1.00 60.38 761 SER A C 1
ATOM 5923 O O . SER A 1 761 ? 32.641 2.770 -10.685 1.00 60.38 761 SER A O 1
ATOM 5925 N N . SER A 1 762 ? 31.381 1.646 -9.213 1.00 54.03 762 SER A N 1
ATOM 5926 C CA . SER A 1 762 ? 32.320 0.526 -9.151 1.00 54.03 762 SER A CA 1
ATOM 5927 C C . SER A 1 762 ? 32.102 -0.331 -10.403 1.00 54.03 762 SER A C 1
ATOM 5929 O O . SER A 1 762 ? 30.976 -0.680 -10.747 1.00 54.03 762 SER A O 1
ATOM 5931 N N . ILE A 1 763 ? 33.185 -0.678 -11.098 1.00 46.41 763 ILE A N 1
ATOM 5932 C CA . ILE A 1 763 ? 33.183 -1.434 -12.369 1.00 46.41 763 ILE A CA 1
ATOM 5933 C C . ILE A 1 763 ? 32.565 -2.854 -12.222 1.00 46.41 763 ILE A C 1
ATOM 5935 O O . ILE A 1 763 ? 32.373 -3.559 -13.209 1.00 46.41 763 ILE A O 1
ATOM 5939 N N . ASP A 1 764 ? 32.193 -3.253 -11.002 1.00 48.41 764 ASP A N 1
ATOM 5940 C CA . ASP A 1 764 ? 31.581 -4.539 -10.644 1.00 48.41 764 ASP A CA 1
ATOM 5941 C C . ASP A 1 764 ? 30.040 -4.496 -10.550 1.00 48.41 764 ASP A C 1
ATOM 5943 O O . ASP A 1 764 ? 29.425 -5.414 -9.999 1.00 48.41 764 ASP A O 1
ATOM 5947 N N . ALA A 1 765 ? 29.391 -3.437 -11.042 1.00 53.47 765 ALA A N 1
ATOM 5948 C CA . ALA A 1 765 ? 27.944 -3.308 -10.932 1.00 53.47 765 ALA A CA 1
ATOM 5949 C C . ALA A 1 765 ? 27.179 -4.385 -11.730 1.00 53.47 765 ALA A C 1
ATOM 5951 O O . ALA A 1 765 ? 27.561 -4.765 -12.840 1.00 53.47 765 ALA A O 1
ATOM 5952 N N . LYS A 1 766 ? 26.087 -4.895 -11.143 1.00 60.34 766 LYS A N 1
ATOM 5953 C CA . LYS A 1 766 ? 25.245 -5.936 -11.751 1.00 60.34 766 LYS A CA 1
ATOM 5954 C C . LYS A 1 766 ? 24.651 -5.448 -13.089 1.00 60.34 766 LYS A C 1
ATOM 5956 O O . LYS A 1 766 ? 24.243 -4.291 -13.175 1.00 60.34 766 LYS A O 1
ATOM 5961 N N . PRO A 1 767 ? 24.533 -6.325 -14.103 1.00 68.19 767 PRO A N 1
ATOM 5962 C CA . PRO A 1 767 ? 23.821 -6.050 -15.333 1.00 68.19 767 PRO A CA 1
ATOM 5963 C C . PRO A 1 767 ? 22.400 -5.592 -15.062 1.00 68.19 767 PRO A C 1
ATOM 5965 O O . PRO A 1 767 ? 21.697 -6.161 -14.222 1.00 68.19 767 PRO A O 1
ATOM 5968 N N . ILE A 1 768 ? 21.957 -4.604 -15.827 1.00 73.81 768 ILE A N 1
ATOM 5969 C CA . ILE A 1 768 ? 20.575 -4.149 -15.768 1.00 73.81 768 ILE A CA 1
ATOM 5970 C C . ILE A 1 768 ? 19.673 -5.243 -16.339 1.00 73.81 768 ILE A C 1
ATOM 5972 O O . ILE A 1 768 ? 19.895 -5.757 -17.442 1.00 73.81 768 ILE A O 1
ATOM 5976 N N . SER A 1 769 ? 18.625 -5.586 -15.588 1.00 74.25 769 SER A N 1
ATOM 5977 C CA . SER A 1 769 ? 17.628 -6.565 -16.015 1.00 74.25 769 SER A CA 1
ATOM 5978 C C . SER A 1 769 ? 17.028 -6.194 -17.369 1.00 74.25 769 SER A C 1
ATOM 5980 O O . SER A 1 769 ? 16.602 -5.064 -17.598 1.00 74.25 769 SER A O 1
ATOM 5982 N N . LYS A 1 770 ? 16.899 -7.183 -18.261 1.00 77.31 770 LYS A N 1
ATOM 5983 C CA . LYS A 1 770 ? 16.293 -7.016 -19.598 1.00 77.31 770 LYS A CA 1
ATOM 5984 C C . LYS A 1 770 ? 14.784 -6.779 -19.572 1.00 77.31 770 LYS A C 1
ATOM 5986 O O . LYS A 1 770 ? 14.156 -6.712 -20.623 1.00 77.31 770 LYS A O 1
ATOM 5991 N N . GLN A 1 771 ? 14.200 -6.704 -18.382 1.00 79.62 771 GLN A N 1
ATOM 5992 C CA . GLN A 1 771 ? 12.811 -6.320 -18.166 1.00 79.62 771 GLN A CA 1
ATOM 5993 C C . GLN A 1 771 ? 12.670 -4.810 -17.924 1.00 79.62 771 GLN A C 1
ATOM 5995 O O . GLN A 1 771 ? 11.543 -4.332 -17.885 1.00 79.62 771 GLN A O 1
ATOM 6000 N N . MET A 1 772 ? 13.782 -4.072 -17.784 1.00 87.19 772 MET A N 1
ATOM 6001 C CA . MET A 1 772 ? 13.803 -2.634 -17.524 1.00 87.19 772 MET A CA 1
ATOM 6002 C C . MET A 1 772 ? 14.446 -1.856 -18.674 1.00 87.19 772 MET A C 1
ATOM 6004 O O . MET A 1 772 ? 15.533 -2.201 -19.135 1.00 87.19 772 MET A O 1
ATOM 6008 N N . GLN A 1 773 ? 13.795 -0.776 -19.101 1.00 91.94 773 GLN A N 1
ATOM 6009 C CA . GLN A 1 773 ? 14.313 0.197 -20.060 1.00 91.94 773 GLN A CA 1
ATOM 6010 C C . GLN A 1 773 ? 14.708 1.490 -19.334 1.00 91.94 773 GLN A C 1
ATOM 6012 O O . GLN A 1 773 ? 13.874 2.086 -18.659 1.00 91.94 773 GLN A O 1
ATOM 6017 N N . VAL A 1 774 ? 15.954 1.954 -19.497 1.00 92.75 774 VAL A N 1
ATOM 6018 C CA . VAL A 1 774 ? 16.454 3.177 -18.840 1.00 92.75 774 VAL A CA 1
ATOM 6019 C C . VAL A 1 774 ? 16.525 4.341 -19.825 1.00 92.75 774 VAL A C 1
ATOM 6021 O O . VAL A 1 774 ? 17.406 4.403 -20.683 1.00 92.75 774 VAL A O 1
ATOM 6024 N N . ASN A 1 775 ? 15.600 5.284 -19.684 1.00 93.88 775 ASN A N 1
ATOM 6025 C CA . ASN A 1 775 ? 15.518 6.513 -20.461 1.00 93.88 775 ASN A CA 1
ATOM 6026 C C . ASN A 1 775 ? 16.065 7.685 -19.633 1.00 93.88 775 ASN A C 1
ATOM 6028 O O . ASN A 1 775 ? 15.466 8.100 -18.647 1.00 93.88 775 ASN A O 1
ATOM 6032 N N . VAL A 1 776 ? 17.215 8.217 -20.038 1.00 92.56 776 VAL A N 1
ATOM 6033 C CA . VAL A 1 776 ? 17.918 9.324 -19.385 1.00 92.56 776 VAL A CA 1
ATOM 6034 C C . VAL A 1 776 ? 17.572 10.637 -20.082 1.00 92.56 776 VAL A C 1
ATOM 6036 O O . VAL A 1 776 ? 17.731 10.757 -21.296 1.00 92.56 776 VAL A O 1
ATOM 6039 N N . PHE A 1 777 ? 17.147 11.629 -19.311 1.00 92.12 777 PHE A N 1
ATOM 6040 C CA . PHE A 1 777 ? 16.902 13.000 -19.732 1.00 92.12 777 PHE A CA 1
ATOM 6041 C C . PHE A 1 777 ? 17.892 13.920 -19.029 1.00 92.12 777 PHE A C 1
ATOM 6043 O O . PHE A 1 777 ? 17.890 14.036 -17.803 1.00 92.12 777 PHE A O 1
ATOM 6050 N N . THR A 1 778 ? 18.755 14.573 -19.803 1.00 89.38 778 THR A N 1
ATOM 6051 C CA . THR A 1 778 ? 19.786 15.460 -19.253 1.00 89.38 778 THR A CA 1
ATOM 6052 C C . THR A 1 778 ? 19.439 16.911 -19.518 1.00 89.38 778 THR A C 1
ATOM 6054 O O . THR A 1 778 ? 19.316 17.324 -20.672 1.00 89.38 778 THR A O 1
ATOM 6057 N N . LEU A 1 779 ? 19.312 17.689 -18.446 1.00 87.75 779 LEU A N 1
ATOM 6058 C CA . LEU A 1 779 ? 19.012 19.108 -18.526 1.00 87.75 779 LEU A CA 1
ATOM 6059 C C . LEU A 1 779 ? 20.271 19.925 -18.812 1.00 87.75 779 LEU A C 1
ATOM 6061 O O . LEU A 1 779 ? 21.266 19.832 -18.095 1.00 87.75 779 LEU A O 1
ATOM 6065 N N . GLY A 1 780 ? 20.218 20.769 -19.842 1.00 77.50 780 GLY A N 1
ATOM 6066 C CA . GLY A 1 780 ? 21.320 21.666 -20.190 1.00 77.50 780 GLY A CA 1
ATOM 6067 C C . GLY A 1 780 ? 21.097 22.427 -21.495 1.00 77.50 780 GLY A C 1
ATOM 6068 O O . GLY A 1 780 ? 20.007 22.432 -22.056 1.00 77.50 780 GLY A O 1
ATOM 6069 N N . ASP A 1 781 ? 22.152 23.059 -22.016 1.00 65.31 781 ASP A N 1
ATOM 6070 C CA . ASP A 1 781 ? 22.139 23.713 -23.338 1.00 65.31 781 ASP A CA 1
ATOM 6071 C C . ASP A 1 781 ? 22.235 22.718 -24.520 1.00 65.31 781 ASP A C 1
ATOM 6073 O O . ASP A 1 781 ? 22.258 23.122 -25.691 1.00 65.31 781 ASP A O 1
ATOM 6077 N N . GLY A 1 782 ? 22.303 21.423 -24.179 1.00 55.12 782 GLY A N 1
ATOM 6078 C CA . GLY A 1 782 ? 22.426 20.247 -25.036 1.00 55.12 782 GLY A CA 1
ATOM 6079 C C . GLY A 1 782 ? 23.709 20.177 -25.867 1.00 55.12 782 GLY A C 1
ATOM 6080 O O . GLY A 1 782 ? 23.727 19.514 -26.901 1.00 55.12 782 GLY A O 1
ATOM 6081 N N . THR A 1 783 ? 24.789 20.838 -25.431 1.00 53.25 783 THR A N 1
ATOM 6082 C CA . THR A 1 783 ? 26.102 20.771 -26.099 1.00 53.25 783 THR A CA 1
ATOM 6083 C C . THR A 1 783 ? 27.037 19.691 -25.544 1.00 53.25 783 THR A C 1
ATOM 6085 O O . THR A 1 783 ? 27.981 19.293 -26.234 1.00 53.25 783 THR A O 1
ATOM 6088 N N . ALA A 1 784 ? 26.790 19.196 -24.330 1.00 51.66 784 ALA A N 1
ATOM 6089 C CA . ALA A 1 784 ? 27.557 18.129 -23.698 1.00 51.66 784 ALA A CA 1
ATOM 6090 C C . ALA A 1 784 ? 26.688 16.873 -23.556 1.00 51.66 784 ALA A C 1
ATOM 6092 O O . ALA A 1 784 ? 25.643 16.903 -22.909 1.00 51.66 784 ALA A O 1
ATOM 6093 N N . LEU A 1 785 ? 27.123 15.772 -24.176 1.00 49.84 785 LEU A N 1
ATOM 6094 C CA . LEU A 1 785 ? 26.553 14.454 -23.913 1.00 49.84 785 LEU A CA 1
ATOM 6095 C C . LEU A 1 785 ? 26.933 14.023 -22.481 1.00 49.84 785 LEU A C 1
ATOM 6097 O O . LEU A 1 785 ? 28.037 14.352 -22.034 1.00 49.84 785 LEU A O 1
ATOM 6101 N N . PRO A 1 786 ? 26.058 13.299 -21.765 1.00 53.62 786 PRO A N 1
ATOM 6102 C CA . PRO A 1 786 ? 26.347 12.795 -20.425 1.00 53.62 786 PRO A CA 1
ATOM 6103 C C . PRO A 1 786 ? 27.609 11.928 -20.366 1.00 53.62 786 PRO A C 1
ATOM 6105 O O . PRO A 1 786 ? 28.045 11.365 -21.369 1.00 53.62 786 PRO A O 1
ATOM 6108 N N . ASN A 1 787 ? 28.159 11.802 -19.156 1.00 59.75 787 ASN A N 1
ATOM 6109 C CA . ASN A 1 787 ? 29.278 10.922 -18.813 1.00 59.75 787 ASN A CA 1
ATOM 6110 C C . ASN A 1 787 ? 29.087 9.492 -19.381 1.00 59.75 787 ASN A C 1
ATOM 6112 O O . ASN A 1 787 ? 27.958 9.003 -19.472 1.00 59.75 787 ASN A O 1
ATOM 6116 N N . GLY A 1 788 ? 30.187 8.819 -19.743 1.00 64.25 788 GLY A N 1
ATOM 6117 C CA . GLY A 1 788 ? 30.180 7.522 -20.434 1.00 64.25 788 GLY A CA 1
ATOM 6118 C C . GLY A 1 788 ? 29.377 6.426 -19.721 1.00 64.25 788 GLY A C 1
ATOM 6119 O O . GLY A 1 788 ? 28.742 5.613 -20.391 1.00 64.25 788 GLY A O 1
ATOM 6120 N N . ASP A 1 789 ? 29.324 6.456 -18.389 1.00 72.06 789 ASP A N 1
ATOM 6121 C CA . ASP A 1 789 ? 28.668 5.427 -17.572 1.00 72.06 789 ASP A CA 1
ATOM 6122 C C . ASP A 1 789 ? 27.133 5.405 -17.744 1.00 72.06 789 ASP A C 1
ATOM 6124 O O . ASP A 1 789 ? 26.546 4.343 -17.944 1.00 72.06 789 ASP A O 1
ATOM 6128 N N . LEU A 1 790 ? 26.452 6.562 -17.767 1.00 79.94 790 LEU A N 1
ATOM 6129 C CA . LEU A 1 790 ? 24.992 6.597 -17.993 1.00 79.94 790 LEU A CA 1
ATOM 6130 C C . LEU A 1 790 ? 24.626 6.158 -19.416 1.00 79.94 790 LEU A C 1
ATOM 6132 O O . LEU A 1 790 ? 23.609 5.497 -19.620 1.00 79.94 790 LEU A O 1
ATOM 6136 N N . ILE A 1 791 ? 25.463 6.497 -20.404 1.00 80.38 791 ILE A N 1
ATOM 6137 C CA . ILE A 1 791 ? 25.274 6.063 -21.796 1.00 80.38 791 ILE A CA 1
ATOM 6138 C C . ILE A 1 791 ? 25.430 4.546 -21.906 1.00 80.38 791 ILE A C 1
ATOM 6140 O O . ILE A 1 791 ? 24.668 3.906 -22.633 1.00 80.38 791 ILE A O 1
ATOM 6144 N N . PHE A 1 792 ? 26.391 3.968 -21.183 1.00 82.25 792 PHE A N 1
ATOM 6145 C CA . PHE A 1 792 ? 26.603 2.526 -21.137 1.00 82.25 792 PHE A CA 1
ATOM 6146 C C . PHE A 1 792 ? 25.342 1.792 -20.656 1.00 82.25 792 PHE A C 1
ATOM 6148 O O . PHE A 1 792 ? 24.818 0.947 -21.381 1.00 82.25 792 PHE A O 1
ATOM 6155 N N . HIS A 1 793 ? 24.795 2.179 -19.503 1.00 80.69 793 HIS A N 1
ATOM 6156 C CA . HIS A 1 793 ? 23.613 1.544 -18.905 1.00 80.69 793 HIS A CA 1
ATOM 6157 C C . HIS A 1 793 ? 22.309 1.803 -19.674 1.00 80.69 793 HIS A C 1
ATOM 6159 O O . HIS A 1 793 ? 21.453 0.924 -19.823 1.00 80.69 793 HIS A O 1
ATOM 6165 N N . GLN A 1 794 ? 22.168 2.995 -20.251 1.00 87.19 794 GLN A N 1
ATOM 6166 C CA . GLN A 1 794 ? 21.079 3.282 -21.177 1.00 87.19 794 GLN A CA 1
ATOM 6167 C C . GLN A 1 794 ? 21.143 2.375 -22.414 1.00 87.19 794 GLN A C 1
ATOM 6169 O O . GLN A 1 794 ? 20.110 1.870 -22.854 1.00 87.19 794 GLN A O 1
ATOM 6174 N N . ARG A 1 795 ? 22.333 2.145 -22.987 1.00 86.81 795 ARG A N 1
ATOM 6175 C CA . ARG A 1 795 ? 22.492 1.224 -24.123 1.00 86.81 795 ARG A CA 1
ATOM 6176 C C . ARG A 1 795 ? 22.228 -0.214 -23.715 1.00 86.81 795 ARG A C 1
ATOM 6178 O O . ARG A 1 795 ? 21.479 -0.890 -24.407 1.00 86.81 795 ARG A O 1
ATOM 6185 N N . GLU A 1 796 ? 22.771 -0.653 -22.584 1.00 85.81 796 GLU A N 1
ATOM 6186 C CA . GLU A 1 796 ? 22.569 -1.993 -22.026 1.00 85.81 796 GLU A CA 1
ATOM 6187 C C . GLU A 1 796 ? 21.084 -2.354 -21.856 1.00 85.81 796 GLU A C 1
ATOM 6189 O O . GLU A 1 796 ? 20.677 -3.471 -22.186 1.00 85.81 796 GLU A O 1
ATOM 6194 N N . SER A 1 797 ? 20.272 -1.417 -21.368 1.00 88.31 797 SER A N 1
ATOM 6195 C CA . SER A 1 797 ? 18.817 -1.577 -21.227 1.00 88.31 797 SER A CA 1
ATOM 6196 C C . SER A 1 797 ? 18.044 -1.345 -22.531 1.00 88.31 797 SER A C 1
ATOM 6198 O O . SER A 1 797 ? 16.837 -1.569 -22.596 1.00 88.31 797 SER A O 1
ATOM 6200 N N . GLY A 1 798 ? 18.721 -0.872 -23.582 1.00 88.69 798 GLY A N 1
ATOM 6201 C CA . GLY A 1 798 ? 18.095 -0.463 -24.831 1.00 88.69 798 GLY A CA 1
ATOM 6202 C C . GLY A 1 798 ? 17.131 0.708 -24.647 1.00 88.69 798 GLY A C 1
ATOM 6203 O O . GLY A 1 798 ? 16.115 0.734 -25.331 1.00 88.69 798 GLY A O 1
ATOM 6204 N N . GLY A 1 799 ? 17.391 1.637 -23.720 1.00 90.88 799 GLY A N 1
ATOM 6205 C CA . GLY A 1 799 ? 16.583 2.841 -23.486 1.00 90.88 799 GLY A CA 1
ATOM 6206 C C . GLY A 1 799 ? 16.986 4.029 -24.357 1.00 90.88 799 GLY A C 1
ATOM 6207 O O . GLY A 1 799 ? 17.474 3.833 -25.467 1.00 90.88 799 GLY A O 1
ATOM 6208 N N . ARG A 1 800 ? 16.795 5.263 -23.892 1.00 88.50 800 ARG A N 1
ATOM 6209 C CA . ARG A 1 800 ? 17.035 6.524 -24.625 1.00 88.50 800 ARG A CA 1
ATOM 6210 C C . ARG A 1 800 ? 17.928 7.453 -23.809 1.00 88.50 800 ARG A C 1
ATOM 6212 O O . ARG A 1 800 ? 17.859 7.444 -22.592 1.00 88.50 800 ARG A O 1
ATOM 6219 N N . ASN A 1 801 ? 18.747 8.272 -24.460 1.00 86.94 801 ASN A N 1
ATOM 6220 C CA . ASN A 1 801 ? 19.456 9.363 -23.786 1.00 86.94 801 ASN A CA 1
ATOM 6221 C C . ASN A 1 801 ? 19.144 10.661 -24.519 1.00 86.94 801 ASN A C 1
ATOM 6223 O O . ASN A 1 801 ? 19.574 10.812 -25.657 1.00 86.94 801 ASN A O 1
ATOM 6227 N N . ILE A 1 802 ? 18.375 11.544 -23.896 1.00 89.00 802 ILE A N 1
ATOM 6228 C CA . ILE A 1 802 ? 17.780 12.708 -24.539 1.00 89.00 802 ILE A CA 1
ATOM 6229 C C . ILE A 1 802 ? 18.229 13.977 -23.808 1.00 89.00 802 ILE A C 1
ATOM 6231 O O . ILE A 1 802 ? 17.835 14.193 -22.661 1.00 89.00 802 ILE A O 1
ATOM 6235 N N . PRO A 1 803 ? 19.037 14.846 -24.439 1.00 88.44 803 PRO A N 1
ATOM 6236 C CA . PRO A 1 803 ? 19.276 16.177 -23.907 1.00 88.44 803 PRO A CA 1
ATOM 6237 C C . PRO A 1 803 ? 18.012 17.027 -24.077 1.00 88.44 803 PRO A C 1
ATOM 6239 O O . PRO A 1 803 ? 17.412 17.036 -25.157 1.00 88.44 803 PRO A O 1
ATOM 6242 N N . VAL A 1 804 ? 17.629 17.737 -23.015 1.00 89.75 804 VAL A N 1
ATOM 6243 C CA . VAL A 1 804 ? 16.425 18.574 -22.980 1.00 89.75 804 VAL A CA 1
ATOM 6244 C C . VAL A 1 804 ? 16.744 19.939 -22.375 1.00 89.75 804 VAL A C 1
ATOM 6246 O O . VAL A 1 804 ? 17.366 20.043 -21.316 1.00 89.75 804 VAL A O 1
ATOM 6249 N N . THR A 1 805 ? 16.312 21.010 -23.033 1.00 89.25 805 THR A N 1
ATOM 6250 C CA . THR A 1 805 ? 16.317 22.356 -22.450 1.00 89.25 805 THR A CA 1
ATOM 6251 C C . THR A 1 805 ? 15.155 22.530 -21.464 1.00 89.25 805 THR A C 1
ATOM 6253 O O . THR A 1 805 ? 14.133 21.859 -21.570 1.00 89.25 805 THR A O 1
ATOM 6256 N N . VAL A 1 806 ? 15.268 23.459 -20.507 1.00 88.00 806 VAL A N 1
ATOM 6257 C CA . VAL A 1 806 ? 14.191 23.719 -19.522 1.00 88.00 806 VAL A CA 1
ATOM 6258 C C . VAL A 1 806 ? 12.856 24.052 -20.206 1.00 88.00 806 VAL A C 1
ATOM 6260 O O . VAL A 1 806 ? 11.807 23.590 -19.759 1.00 88.00 806 VAL A O 1
ATOM 6263 N N . ASP A 1 807 ? 12.904 24.803 -21.307 1.00 87.25 807 ASP A N 1
ATOM 6264 C CA . ASP A 1 807 ? 11.721 25.169 -22.092 1.00 87.25 807 ASP A CA 1
ATOM 6265 C C . ASP A 1 807 ? 11.211 23.980 -22.928 1.00 87.25 807 ASP A C 1
ATOM 6267 O O . ASP A 1 807 ? 10.005 23.777 -23.063 1.00 87.25 807 ASP A O 1
ATOM 6271 N N . GLY A 1 808 ? 12.125 23.139 -23.425 1.00 88.56 808 GLY A N 1
ATOM 6272 C CA . GLY A 1 808 ? 11.816 21.921 -24.175 1.00 88.56 808 GLY A CA 1
ATOM 6273 C C . GLY A 1 808 ? 11.137 20.820 -23.354 1.00 88.56 808 GLY A C 1
ATOM 6274 O O . GLY A 1 808 ? 10.596 19.885 -23.942 1.00 88.56 808 GLY A O 1
ATOM 6275 N N . LEU A 1 809 ? 11.112 20.908 -22.017 1.00 91.31 809 LEU A N 1
ATOM 6276 C CA . LEU A 1 809 ? 10.422 19.932 -21.160 1.00 91.31 809 LEU A CA 1
ATOM 6277 C C . LEU A 1 809 ? 8.922 19.856 -21.456 1.00 91.31 809 LEU A C 1
ATOM 6279 O O . LEU A 1 809 ? 8.368 18.762 -21.505 1.00 91.31 809 LEU A O 1
ATOM 6283 N N . ILE A 1 810 ? 8.275 20.998 -21.705 1.00 90.94 810 ILE A N 1
ATOM 6284 C CA . ILE A 1 810 ? 6.816 21.094 -21.888 1.00 90.94 810 ILE A CA 1
ATOM 6285 C C . ILE A 1 810 ? 6.337 20.263 -23.097 1.00 90.94 810 ILE A C 1
ATOM 6287 O O . ILE A 1 810 ? 5.200 19.797 -23.119 1.00 90.94 810 ILE A O 1
ATOM 6291 N N . GLY A 1 811 ? 7.212 20.014 -24.079 1.00 91.94 811 GLY A N 1
ATOM 6292 C CA . GLY A 1 811 ? 6.915 19.192 -25.255 1.00 91.94 811 GLY A CA 1
ATOM 6293 C C . GLY A 1 811 ? 6.993 17.675 -25.034 1.00 91.94 811 GLY A C 1
ATOM 6294 O O . GLY A 1 811 ? 6.600 16.920 -25.918 1.00 91.94 811 GLY A O 1
ATOM 6295 N N . LEU A 1 812 ? 7.485 17.198 -23.886 1.00 94.50 812 LEU A N 1
ATOM 6296 C CA . LEU A 1 812 ? 7.727 15.770 -23.642 1.00 94.50 812 LEU A CA 1
ATOM 6297 C C . LEU A 1 812 ? 6.500 14.835 -23.577 1.00 94.50 812 LEU A C 1
ATOM 6299 O O . LEU A 1 812 ? 6.714 13.650 -23.840 1.00 94.50 812 LEU A O 1
ATOM 6303 N N . PRO A 1 813 ? 5.253 15.251 -23.255 1.00 95.31 813 PRO A N 1
ATOM 6304 C CA . PRO A 1 813 ? 4.177 14.290 -22.997 1.00 95.31 813 PRO A CA 1
ATOM 6305 C C . PRO A 1 813 ? 3.959 13.250 -24.104 1.00 95.31 813 PRO A C 1
ATOM 6307 O O . PRO A 1 813 ? 3.881 12.059 -23.814 1.00 95.31 813 PRO A O 1
ATOM 6310 N N . GLN A 1 814 ? 3.944 13.664 -25.376 1.00 93.69 814 GLN A N 1
ATOM 6311 C CA . GLN A 1 814 ? 3.740 12.735 -26.498 1.00 93.69 814 GLN A CA 1
ATOM 6312 C C . GLN A 1 814 ? 4.909 11.759 -26.675 1.00 93.69 814 GLN A C 1
ATOM 6314 O O . GLN A 1 814 ? 4.703 10.596 -27.015 1.00 93.69 814 GLN A O 1
ATOM 6319 N N . LEU A 1 815 ? 6.135 12.198 -26.382 1.00 94.19 815 LEU A N 1
ATOM 6320 C CA . LEU A 1 815 ? 7.312 11.335 -26.396 1.00 94.19 815 LEU A CA 1
ATOM 6321 C C . LEU A 1 815 ? 7.251 10.263 -25.309 1.00 94.19 815 LEU A C 1
ATOM 6323 O O . LEU A 1 815 ? 7.555 9.101 -25.577 1.00 94.19 815 LEU A O 1
ATOM 6327 N N . LEU A 1 816 ? 6.862 10.656 -24.093 1.00 94.56 816 LEU A N 1
ATOM 6328 C CA . LEU A 1 816 ? 6.719 9.731 -22.972 1.00 94.56 816 LEU A CA 1
ATOM 6329 C C . LEU A 1 816 ? 5.625 8.703 -23.280 1.00 94.56 816 LEU A C 1
ATOM 6331 O O . LEU A 1 816 ? 5.903 7.510 -23.220 1.00 94.56 816 LEU A O 1
ATOM 6335 N N . ILE A 1 817 ? 4.445 9.145 -23.735 1.00 91.75 817 ILE A N 1
ATOM 6336 C CA . ILE A 1 817 ? 3.339 8.260 -24.148 1.00 91.75 817 ILE A CA 1
ATOM 6337 C C . ILE A 1 817 ? 3.783 7.287 -25.248 1.00 91.75 817 ILE A C 1
ATOM 6339 O O . ILE A 1 817 ? 3.564 6.085 -25.118 1.00 91.75 817 ILE A O 1
ATOM 6343 N N . SER A 1 818 ? 4.441 7.783 -26.303 1.00 91.31 818 SER A N 1
ATOM 6344 C CA . SER A 1 818 ? 4.967 6.942 -27.387 1.00 91.31 818 SER A CA 1
ATOM 6345 C C . SER A 1 818 ? 5.904 5.861 -26.846 1.00 91.31 818 SER A C 1
ATOM 6347 O O . SER A 1 818 ? 5.719 4.679 -27.133 1.00 91.31 818 SER A O 1
ATOM 6349 N N . SER A 1 819 ? 6.854 6.244 -25.985 1.00 91.88 819 SER A N 1
ATOM 6350 C CA . SER A 1 819 ? 7.869 5.325 -25.456 1.00 91.88 819 SER A CA 1
ATOM 6351 C C . SER A 1 819 ? 7.314 4.156 -24.635 1.00 91.88 819 SER A C 1
ATOM 6353 O O . SER A 1 819 ? 7.979 3.127 -24.547 1.00 91.88 819 SER A O 1
ATOM 6355 N N . LEU A 1 820 ? 6.097 4.270 -24.088 1.00 90.06 820 LEU A N 1
ATOM 6356 C CA . LEU A 1 820 ? 5.443 3.194 -23.333 1.00 90.06 820 LEU A CA 1
ATOM 6357 C C . LEU A 1 820 ? 4.935 2.042 -24.211 1.00 90.06 820 LEU A C 1
ATOM 6359 O O . LEU A 1 820 ? 4.803 0.921 -23.722 1.00 90.06 820 LEU A O 1
ATOM 6363 N N . ASN A 1 821 ? 4.673 2.312 -25.491 1.00 87.44 821 ASN A N 1
ATOM 6364 C CA . ASN A 1 821 ? 4.125 1.338 -26.442 1.00 87.44 821 ASN A CA 1
ATOM 6365 C C . ASN A 1 821 ? 5.205 0.788 -27.397 1.00 87.44 821 ASN A C 1
ATOM 6367 O O . ASN A 1 821 ? 4.991 -0.167 -28.143 1.00 87.44 821 ASN A O 1
ATOM 6371 N N . GLU A 1 822 ? 6.391 1.399 -27.406 1.00 89.69 822 GLU A N 1
ATOM 6372 C CA . GLU A 1 822 ? 7.520 1.005 -28.249 1.00 89.69 822 GLU A CA 1
ATOM 6373 C C . GLU A 1 822 ? 8.215 -0.252 -27.717 1.00 89.69 822 GLU A C 1
ATOM 6375 O O . GLU A 1 822 ? 9.160 -0.198 -26.925 1.00 89.69 822 GLU A O 1
ATOM 6380 N N . ASN A 1 823 ? 7.787 -1.407 -28.209 1.00 84.94 823 ASN A N 1
ATOM 6381 C CA . ASN A 1 823 ? 8.255 -2.702 -27.719 1.00 84.94 823 ASN A CA 1
ATOM 6382 C C . ASN A 1 823 ? 9.534 -3.235 -28.396 1.00 84.94 823 ASN A C 1
ATOM 6384 O O . ASN A 1 823 ? 10.027 -4.300 -28.022 1.00 84.94 823 ASN A O 1
ATOM 6388 N N . SER A 1 824 ? 10.083 -2.536 -29.398 1.00 90.06 824 SER A N 1
ATOM 6389 C CA . SER A 1 824 ? 11.200 -3.048 -30.200 1.00 90.06 824 SER A CA 1
ATOM 6390 C C . SER A 1 824 ? 12.202 -1.972 -30.623 1.00 90.06 824 SER A C 1
ATOM 6392 O O . SER A 1 824 ? 11.846 -0.983 -31.263 1.00 90.06 824 SER A O 1
ATOM 6394 N N . LEU A 1 825 ? 13.490 -2.213 -30.344 1.00 93.69 825 LEU A N 1
ATOM 6395 C CA . LEU A 1 825 ? 14.608 -1.404 -30.837 1.00 93.69 825 LEU A CA 1
ATOM 6396 C C . LEU A 1 825 ? 15.108 -1.949 -32.179 1.00 93.69 825 LEU A C 1
ATOM 6398 O O . LEU A 1 825 ? 15.571 -3.087 -32.259 1.00 93.69 825 LEU A O 1
ATOM 6402 N N . LEU A 1 826 ? 15.056 -1.132 -33.232 1.00 94.62 826 LEU A N 1
ATOM 6403 C CA . LEU A 1 826 ? 15.601 -1.492 -34.541 1.00 94.62 826 LEU A CA 1
ATOM 6404 C C . LEU A 1 826 ? 17.084 -1.155 -34.634 1.00 94.62 826 LEU A C 1
ATOM 6406 O O . LEU A 1 826 ? 17.863 -1.960 -35.142 1.00 94.62 826 LEU A O 1
ATOM 6410 N N . MET A 1 827 ? 17.467 0.042 -34.190 1.00 92.88 827 MET A N 1
ATOM 6411 C CA . MET A 1 827 ? 18.791 0.614 -34.429 1.00 92.88 827 MET A CA 1
ATOM 6412 C C . MET A 1 827 ? 19.145 1.653 -33.357 1.00 92.88 827 MET A C 1
ATOM 6414 O O . MET A 1 827 ? 18.279 2.419 -32.942 1.00 92.88 827 MET A O 1
ATOM 6418 N N . ASP A 1 828 ? 20.418 1.697 -32.953 1.00 91.62 828 ASP A N 1
ATOM 6419 C CA . ASP A 1 828 ? 21.017 2.718 -32.081 1.00 91.62 828 ASP A CA 1
ATOM 6420 C C . ASP A 1 828 ? 22.460 2.963 -32.551 1.00 91.62 828 ASP A C 1
ATOM 6422 O O . ASP A 1 828 ? 23.353 2.154 -32.280 1.00 91.62 828 ASP A O 1
ATOM 6426 N N . GLU A 1 829 ? 22.668 4.040 -33.310 1.00 90.69 829 GLU A N 1
ATOM 6427 C CA . GLU A 1 829 ? 23.943 4.354 -33.967 1.00 90.69 829 GLU A CA 1
ATOM 6428 C C . GLU A 1 829 ? 24.451 5.737 -33.562 1.00 90.69 829 GLU A C 1
ATOM 6430 O O . GLU A 1 829 ? 23.676 6.672 -33.343 1.00 90.69 829 GLU A O 1
ATOM 6435 N N . VAL A 1 830 ? 25.776 5.863 -33.491 1.00 88.06 830 VAL A N 1
ATOM 6436 C CA . VAL A 1 830 ? 26.482 7.115 -33.203 1.00 88.06 830 VAL A CA 1
ATOM 6437 C C . VAL A 1 830 ? 27.444 7.387 -34.348 1.00 88.06 830 VAL A C 1
ATOM 6439 O O . VAL A 1 830 ? 28.206 6.511 -34.746 1.00 88.06 830 VAL A O 1
ATOM 6442 N N . VAL A 1 831 ? 27.419 8.610 -34.867 1.00 87.94 831 VAL A N 1
ATOM 6443 C CA . VAL A 1 831 ? 28.362 9.081 -35.882 1.00 87.94 831 VAL A CA 1
ATOM 6444 C C . VAL A 1 831 ? 29.112 10.272 -35.308 1.00 87.94 831 VAL A C 1
ATOM 6446 O O . VAL A 1 831 ? 28.500 11.210 -34.804 1.00 87.94 831 VAL A O 1
ATOM 6449 N N . GLN A 1 832 ? 30.444 10.228 -35.367 1.00 84.25 832 GLN A N 1
ATOM 6450 C CA . GLN A 1 832 ? 31.322 11.208 -34.714 1.00 84.25 832 GLN A CA 1
ATOM 6451 C C . GLN A 1 832 ? 31.229 12.620 -35.315 1.00 84.25 832 GLN A C 1
ATOM 6453 O O . GLN A 1 832 ? 31.477 13.601 -34.616 1.00 84.25 832 GLN A O 1
ATOM 6458 N N . ASP A 1 833 ? 30.828 12.736 -36.582 1.00 84.69 833 ASP A N 1
ATOM 6459 C CA . ASP A 1 833 ? 30.599 14.013 -37.256 1.00 84.69 833 ASP A CA 1
ATOM 6460 C C . ASP A 1 833 ? 29.444 13.902 -38.259 1.00 84.69 833 ASP A C 1
ATOM 6462 O O . ASP A 1 833 ? 29.532 13.163 -39.240 1.00 84.69 833 ASP A O 1
ATOM 6466 N N . CYS A 1 834 ? 28.368 14.653 -38.015 1.00 87.25 834 CYS A N 1
ATOM 6467 C CA . CYS A 1 834 ? 27.193 14.707 -38.889 1.00 87.25 834 CYS A CA 1
ATOM 6468 C C . CYS A 1 834 ? 27.042 16.053 -39.614 1.00 87.25 834 CYS A C 1
ATOM 6470 O O . CYS A 1 834 ? 25.992 16.333 -40.194 1.00 87.25 834 CYS A O 1
ATOM 6472 N N . SER A 1 835 ? 28.088 16.885 -39.641 1.00 86.12 835 SER A N 1
ATOM 6473 C CA . SER A 1 835 ? 28.071 18.178 -40.342 1.00 86.12 835 SER A CA 1
ATOM 6474 C C . SER A 1 835 ? 27.942 18.045 -41.868 1.00 86.12 835 SER A C 1
ATOM 6476 O O . SER A 1 835 ? 27.349 18.901 -42.532 1.00 86.12 835 SER A O 1
ATOM 6478 N N . SER A 1 836 ? 28.446 16.940 -42.429 1.00 84.81 836 SER A N 1
ATOM 6479 C CA . SER A 1 836 ? 28.442 16.628 -43.867 1.00 84.81 836 SER A CA 1
ATOM 6480 C C . SER A 1 836 ? 27.256 15.772 -44.333 1.00 84.81 836 SER A C 1
ATOM 6482 O O . SER A 1 836 ? 27.197 15.420 -45.508 1.00 84.81 836 SER A O 1
ATOM 6484 N N . SER A 1 837 ? 26.275 15.538 -43.453 1.00 88.00 837 SER A N 1
ATOM 6485 C CA . SER A 1 837 ? 25.148 14.615 -43.629 1.00 88.00 837 SER A CA 1
ATOM 6486 C C . SER A 1 837 ? 25.529 13.128 -43.532 1.00 88.00 837 SER A C 1
ATOM 6488 O O . SER A 1 837 ? 26.355 12.623 -44.288 1.00 88.00 837 SER A O 1
ATOM 6490 N N . ALA A 1 838 ? 24.895 12.414 -42.600 1.00 91.69 838 ALA A N 1
ATOM 6491 C CA . ALA A 1 838 ? 25.047 10.978 -42.376 1.00 91.69 838 ALA A CA 1
ATOM 6492 C C . ALA A 1 838 ? 23.774 10.225 -42.795 1.00 91.69 838 ALA A C 1
ATOM 6494 O O . ALA A 1 838 ? 22.664 10.705 -42.558 1.00 91.69 838 ALA A O 1
ATOM 6495 N N . LYS A 1 839 ? 23.937 9.042 -43.402 1.00 92.88 839 LYS A N 1
ATOM 6496 C CA . LYS A 1 839 ? 22.834 8.177 -43.849 1.00 92.88 839 LYS A CA 1
ATOM 6497 C C . LYS A 1 839 ? 22.772 6.894 -43.031 1.00 92.88 839 LYS A C 1
ATOM 6499 O O . LYS A 1 839 ? 23.797 6.245 -42.833 1.00 92.88 839 LYS A O 1
ATOM 6504 N N . PHE A 1 840 ? 21.566 6.501 -42.640 1.00 93.31 840 PHE A N 1
ATOM 6505 C CA . PHE A 1 840 ? 21.295 5.293 -41.871 1.00 93.31 840 PHE A CA 1
ATOM 6506 C C . PHE A 1 840 ? 20.231 4.454 -42.573 1.00 93.31 840 PHE A C 1
ATOM 6508 O O . PHE A 1 840 ? 19.219 4.995 -43.013 1.00 93.31 840 PHE A O 1
ATOM 6515 N N . ASN A 1 841 ? 20.457 3.140 -42.649 1.00 92.62 841 ASN A N 1
ATOM 6516 C CA . ASN A 1 841 ? 19.540 2.194 -43.281 1.00 92.62 841 ASN A CA 1
ATOM 6517 C C . ASN A 1 841 ? 19.016 1.199 -42.243 1.00 92.62 841 ASN A C 1
ATOM 6519 O O . ASN A 1 841 ? 19.810 0.623 -41.497 1.00 92.62 841 ASN A O 1
ATOM 6523 N N . PHE A 1 842 ? 17.707 0.961 -42.222 1.00 93.12 842 PHE A N 1
ATOM 6524 C CA . PHE A 1 842 ? 17.085 -0.022 -41.331 1.00 93.12 842 PHE A CA 1
ATOM 6525 C C . PHE A 1 842 ? 15.846 -0.661 -41.963 1.00 93.12 842 PHE A C 1
ATOM 6527 O O . PHE A 1 842 ? 15.221 -0.091 -42.854 1.00 93.12 842 PHE A O 1
ATOM 6534 N N . TYR A 1 843 ? 15.497 -1.861 -41.502 1.00 92.69 843 TYR A N 1
ATOM 6535 C CA . TYR A 1 843 ? 14.339 -2.612 -41.991 1.00 92.69 843 TYR A CA 1
ATOM 6536 C C . TYR A 1 843 ? 13.166 -2.541 -41.009 1.00 92.69 843 TYR A C 1
ATOM 6538 O O . TYR A 1 843 ? 13.363 -2.642 -39.797 1.00 92.69 843 TYR A O 1
ATOM 6546 N N . VAL A 1 844 ? 11.956 -2.401 -41.550 1.00 91.19 844 VAL A N 1
ATOM 6547 C CA . VAL A 1 844 ? 10.691 -2.357 -40.806 1.00 91.19 844 VAL A CA 1
ATOM 6548 C C . VAL A 1 844 ? 9.758 -3.404 -41.402 1.00 91.19 844 VAL A C 1
ATOM 6550 O O . VAL A 1 844 ? 9.539 -3.417 -42.613 1.00 91.19 844 VAL A O 1
ATOM 6553 N N . GLU A 1 845 ? 9.217 -4.280 -40.563 1.00 92.06 845 GLU A N 1
ATOM 6554 C CA . GLU A 1 845 ? 8.316 -5.336 -41.017 1.00 92.06 845 GLU A CA 1
ATOM 6555 C C . GLU A 1 845 ? 6.889 -4.863 -41.317 1.00 92.06 845 GLU A C 1
ATOM 6557 O O . GLU A 1 845 ? 6.425 -3.832 -40.829 1.00 92.06 845 GLU A O 1
ATOM 6562 N N . ASP A 1 846 ? 6.152 -5.667 -42.083 1.00 89.50 846 ASP A N 1
ATOM 6563 C CA . ASP A 1 846 ? 4.772 -5.389 -42.476 1.00 89.50 846 ASP A CA 1
ATOM 6564 C C . ASP A 1 846 ? 3.755 -5.534 -41.340 1.00 89.50 846 ASP A C 1
ATOM 6566 O O . ASP A 1 846 ? 2.651 -5.013 -41.466 1.00 89.50 846 ASP A O 1
ATOM 6570 N N . SER A 1 847 ? 4.114 -6.163 -40.219 1.00 89.06 847 SER A N 1
ATOM 6571 C CA . SER A 1 847 ? 3.245 -6.253 -39.040 1.00 89.06 847 SER A CA 1
ATOM 6572 C C . SER A 1 847 ? 3.325 -5.041 -38.105 1.00 89.06 847 SER A C 1
ATOM 6574 O O . SER A 1 847 ? 2.466 -4.905 -37.237 1.00 89.06 847 SER A O 1
ATOM 6576 N N . ALA A 1 848 ? 4.330 -4.168 -38.244 1.00 91.50 848 ALA A N 1
ATOM 6577 C CA . ALA A 1 848 ? 4.501 -3.008 -37.365 1.00 91.50 848 ALA A CA 1
ATOM 6578 C C . ALA A 1 848 ? 3.371 -1.980 -37.556 1.00 91.50 848 ALA A C 1
ATOM 6580 O O . ALA A 1 848 ? 2.950 -1.712 -38.679 1.00 91.50 848 ALA A O 1
ATOM 6581 N N . SER A 1 849 ? 2.865 -1.372 -36.487 1.00 92.31 849 SER A N 1
ATOM 6582 C CA . SER A 1 849 ? 1.857 -0.305 -36.579 1.00 92.31 849 SER A CA 1
ATOM 6583 C C . SER A 1 849 ? 2.497 1.076 -36.701 1.00 92.31 849 SER A C 1
ATOM 6585 O O . SER A 1 849 ? 2.017 1.905 -37.467 1.00 92.31 849 SER A O 1
ATOM 6587 N N . SER A 1 850 ? 3.608 1.308 -36.004 1.00 93.31 850 SER A N 1
ATOM 6588 C CA . SER A 1 850 ? 4.267 2.613 -35.953 1.00 93.31 850 SER A CA 1
ATOM 6589 C C . SER A 1 850 ? 5.787 2.491 -36.009 1.00 93.31 850 SER A C 1
ATOM 6591 O O . SER A 1 850 ? 6.356 1.533 -35.478 1.00 93.31 850 SER A O 1
ATOM 6593 N N . LEU A 1 851 ? 6.431 3.476 -36.637 1.00 94.12 851 LEU A N 1
ATOM 6594 C CA . LEU A 1 851 ? 7.877 3.687 -36.653 1.00 94.12 851 LEU A CA 1
ATOM 6595 C C . LEU A 1 851 ? 8.202 4.968 -35.881 1.00 94.12 851 LEU A C 1
ATOM 6597 O O . LEU A 1 851 ? 7.732 6.043 -36.243 1.00 94.12 851 LEU A O 1
ATOM 6601 N N . VAL A 1 852 ? 9.061 4.868 -34.870 1.00 95.44 852 VAL A N 1
ATOM 6602 C CA . VAL A 1 852 ? 9.508 6.011 -34.066 1.00 95.44 852 VAL A CA 1
ATOM 6603 C C . VAL A 1 852 ? 11.002 6.227 -34.259 1.00 95.44 852 VAL A C 1
ATOM 6605 O O . VAL A 1 852 ? 11.807 5.326 -34.015 1.00 95.44 852 VAL A O 1
ATOM 6608 N N . VAL A 1 853 ? 11.393 7.428 -34.682 1.00 95.50 853 VAL A N 1
ATOM 6609 C CA . VAL A 1 853 ? 12.789 7.798 -34.946 1.00 95.50 853 VAL A CA 1
ATOM 6610 C C . VAL A 1 853 ? 13.170 8.990 -34.085 1.00 95.50 853 VAL A C 1
ATOM 6612 O O . VAL A 1 853 ? 12.568 10.050 -34.193 1.00 95.50 853 VAL A O 1
ATOM 6615 N N . SER A 1 854 ? 14.180 8.828 -33.234 1.00 94.44 854 SER A N 1
ATOM 6616 C CA . SER A 1 854 ? 14.746 9.894 -32.401 1.00 94.44 854 SER A CA 1
ATOM 6617 C C . SER A 1 854 ? 16.142 10.259 -32.894 1.00 94.44 854 SER A C 1
ATOM 6619 O O . SER A 1 854 ? 17.008 9.390 -33.022 1.00 94.44 854 SER A O 1
ATOM 6621 N N . VAL A 1 855 ? 16.364 11.544 -33.155 1.00 93.38 855 VAL A N 1
ATOM 6622 C CA . VAL A 1 855 ? 17.634 12.098 -33.626 1.00 93.38 855 VAL A CA 1
ATOM 6623 C C . VAL A 1 855 ? 18.130 13.128 -32.624 1.00 93.38 855 VAL A C 1
ATOM 6625 O O . VAL A 1 855 ? 17.409 14.057 -32.264 1.00 93.38 855 VAL A O 1
ATOM 6628 N N . ILE A 1 856 ? 19.376 12.964 -32.191 1.00 90.06 856 ILE A N 1
ATOM 6629 C CA . ILE A 1 856 ? 20.046 13.848 -31.239 1.00 90.06 856 ILE A CA 1
ATOM 6630 C C . ILE A 1 856 ? 21.294 14.415 -31.905 1.00 90.06 856 ILE A C 1
ATOM 6632 O O . ILE A 1 856 ? 22.122 13.673 -32.437 1.00 90.06 856 ILE A O 1
ATOM 6636 N N . GLY A 1 857 ? 21.442 15.732 -31.862 1.00 87.75 857 GLY A N 1
ATOM 6637 C CA . GLY A 1 857 ? 22.574 16.442 -32.446 1.00 87.75 857 GLY A CA 1
ATOM 6638 C C . GLY A 1 857 ? 22.379 17.950 -32.363 1.00 87.75 857 GLY A C 1
ATOM 6639 O O . GLY A 1 857 ? 21.270 18.428 -32.145 1.00 87.75 857 GLY A O 1
ATOM 6640 N N . ILE A 1 858 ? 23.448 18.725 -32.541 1.00 86.62 858 ILE A N 1
ATOM 6641 C CA . ILE A 1 858 ? 23.345 20.182 -32.398 1.00 86.62 858 ILE A CA 1
ATOM 6642 C C . ILE A 1 858 ? 22.462 20.767 -33.506 1.00 86.62 858 ILE A C 1
ATOM 6644 O O . ILE A 1 858 ? 22.738 20.569 -34.693 1.00 86.62 858 ILE A O 1
ATOM 6648 N N . ASP A 1 859 ? 21.438 21.521 -33.094 1.00 88.31 859 ASP A N 1
ATOM 6649 C CA . ASP A 1 859 ? 20.479 22.226 -33.954 1.00 88.31 859 ASP A CA 1
ATOM 6650 C C . ASP A 1 859 ? 19.655 21.334 -34.910 1.00 88.31 859 ASP A C 1
ATOM 6652 O O . ASP A 1 859 ? 19.172 21.814 -35.938 1.00 88.31 859 ASP A O 1
ATOM 6656 N N . VAL A 1 860 ? 19.448 20.055 -34.581 1.00 88.69 860 VAL A N 1
ATOM 6657 C CA . VAL A 1 860 ? 18.697 19.106 -35.440 1.00 88.69 860 VAL A CA 1
ATOM 6658 C C . VAL A 1 860 ? 17.221 19.461 -35.647 1.00 88.69 860 VAL A C 1
ATOM 6660 O O . VAL A 1 860 ? 16.602 18.946 -36.569 1.00 88.69 860 VAL A O 1
ATOM 6663 N N . HIS A 1 861 ? 16.657 20.354 -34.829 1.00 88.12 861 HIS A N 1
ATOM 6664 C CA . HIS A 1 861 ? 15.291 20.871 -34.985 1.00 88.12 861 HIS A CA 1
ATOM 6665 C C . HIS A 1 861 ? 15.112 21.825 -36.176 1.00 88.12 861 HIS A C 1
ATOM 6667 O O . HIS A 1 861 ? 13.982 22.147 -36.539 1.00 88.12 861 HIS A O 1
ATOM 6673 N N . LYS A 1 862 ? 16.203 22.351 -36.751 1.00 89.19 862 LYS A N 1
ATOM 6674 C CA . LYS A 1 862 ? 16.121 23.281 -37.885 1.00 89.19 862 LYS A CA 1
ATOM 6675 C C . LYS A 1 862 ? 15.627 22.550 -39.138 1.00 89.19 862 LYS A C 1
ATOM 6677 O O . LYS A 1 862 ? 15.866 21.356 -39.307 1.00 89.19 862 LYS A O 1
ATOM 6682 N N . ALA A 1 863 ? 14.982 23.293 -40.038 1.00 85.50 863 ALA A N 1
ATOM 6683 C CA . ALA A 1 863 ? 14.543 22.767 -41.330 1.00 85.50 863 ALA A CA 1
ATOM 6684 C C . ALA A 1 863 ? 15.704 22.103 -42.098 1.00 85.50 863 ALA A C 1
ATOM 6686 O O . ALA A 1 863 ? 16.856 22.531 -41.985 1.00 85.50 863 ALA A O 1
ATOM 6687 N N . ASP A 1 864 ? 15.386 21.056 -42.862 1.00 85.94 864 ASP A N 1
ATOM 6688 C CA . ASP A 1 864 ? 16.309 20.283 -43.710 1.00 85.94 864 ASP A CA 1
ATOM 6689 C C . ASP A 1 864 ? 17.445 19.543 -42.971 1.00 85.94 864 ASP A C 1
ATOM 6691 O O . ASP A 1 864 ? 18.370 19.024 -43.603 1.00 85.94 864 ASP A O 1
ATOM 6695 N N . MET A 1 865 ? 17.406 19.473 -41.634 1.00 90.06 865 MET A N 1
ATOM 6696 C CA . MET A 1 865 ? 18.407 18.739 -40.849 1.00 90.06 865 MET A CA 1
ATOM 6697 C C . MET A 1 865 ? 18.107 17.244 -40.743 1.00 90.06 865 MET A C 1
ATOM 6699 O O . MET A 1 865 ? 19.033 16.443 -40.632 1.00 90.06 865 MET A O 1
ATOM 6703 N N . VAL A 1 866 ? 16.835 16.850 -40.795 1.00 91.94 866 VAL A N 1
ATOM 6704 C CA . VAL A 1 866 ? 16.405 15.450 -40.730 1.00 91.94 866 VAL A CA 1
ATOM 6705 C C . VAL A 1 866 ? 15.417 15.181 -41.858 1.00 91.94 866 VAL A C 1
ATOM 6707 O O . VAL A 1 866 ? 14.410 15.873 -41.974 1.00 91.94 866 VAL A O 1
ATOM 6710 N N . SER A 1 867 ? 15.706 14.167 -42.675 1.00 92.19 867 SER A N 1
ATOM 6711 C CA . SER A 1 867 ? 14.792 13.648 -43.704 1.00 92.19 867 SER A CA 1
ATOM 6712 C C . SER A 1 867 ? 14.683 12.134 -43.592 1.00 92.19 867 SER A C 1
ATOM 6714 O O . SER A 1 867 ? 15.674 11.446 -43.319 1.00 92.19 867 SER A O 1
ATOM 6716 N N . LEU A 1 868 ? 13.469 11.624 -43.777 1.00 91.12 868 LEU A N 1
ATOM 6717 C CA . LEU A 1 868 ? 13.144 10.207 -43.697 1.00 91.12 868 LEU A CA 1
ATOM 6718 C C . LEU A 1 868 ? 12.513 9.793 -45.022 1.00 91.12 868 LEU A C 1
ATOM 6720 O O . LEU A 1 868 ? 11.438 10.264 -45.368 1.00 91.12 868 LEU A O 1
ATOM 6724 N N . MET A 1 869 ? 13.182 8.904 -45.747 1.00 88.62 869 MET A N 1
ATOM 6725 C CA . MET A 1 869 ? 12.680 8.369 -47.006 1.00 88.62 869 MET A CA 1
ATOM 6726 C C . MET A 1 869 ? 12.106 6.976 -46.783 1.00 88.62 869 MET A C 1
ATOM 6728 O O . MET A 1 869 ? 12.735 6.122 -46.142 1.00 88.62 869 MET A O 1
ATOM 6732 N N . ASP A 1 870 ? 10.918 6.756 -47.338 1.00 82.12 870 ASP A N 1
ATOM 6733 C CA . ASP A 1 870 ? 10.310 5.437 -47.394 1.00 82.12 870 ASP A CA 1
ATOM 6734 C C . ASP A 1 870 ? 11.065 4.515 -48.379 1.00 82.12 870 ASP A C 1
ATOM 6736 O O . ASP A 1 870 ? 11.900 4.972 -49.172 1.00 82.12 870 ASP A O 1
ATOM 6740 N N . PRO A 1 871 ? 10.772 3.205 -48.377 1.00 79.38 871 PRO A N 1
ATOM 6741 C CA . PRO A 1 871 ? 11.405 2.249 -49.284 1.00 79.38 871 PRO A CA 1
ATOM 6742 C C . PRO A 1 871 ? 11.164 2.503 -50.787 1.00 79.38 871 PRO A C 1
ATOM 6744 O O . PRO A 1 871 ? 11.789 1.859 -51.622 1.00 79.38 871 PRO A O 1
ATOM 6747 N N . THR A 1 872 ? 10.258 3.412 -51.168 1.00 78.00 872 THR A N 1
ATOM 6748 C CA . THR A 1 872 ? 10.036 3.837 -52.563 1.00 78.00 872 THR A CA 1
ATOM 6749 C C . THR A 1 872 ? 10.875 5.057 -52.962 1.00 78.00 872 THR A C 1
ATOM 6751 O O . THR A 1 872 ? 10.760 5.532 -54.094 1.00 78.00 872 THR A O 1
ATOM 6754 N N . ASN A 1 873 ? 11.745 5.545 -52.067 1.00 72.69 873 ASN A N 1
ATOM 6755 C CA . ASN A 1 873 ? 12.420 6.846 -52.135 1.00 72.69 873 ASN A CA 1
ATOM 6756 C C . ASN A 1 873 ? 11.449 8.044 -52.117 1.00 72.69 873 ASN A C 1
ATOM 6758 O O . ASN A 1 873 ? 11.785 9.120 -52.617 1.00 72.69 873 ASN A O 1
ATOM 6762 N N . GLY A 1 874 ? 10.246 7.865 -51.563 1.00 79.12 874 GLY A N 1
ATOM 6763 C CA . GLY A 1 874 ? 9.331 8.956 -51.249 1.00 79.12 874 GLY A CA 1
ATOM 6764 C C . GLY A 1 874 ? 9.773 9.655 -49.966 1.00 79.12 874 GLY A C 1
ATOM 6765 O O . GLY A 1 874 ? 10.023 8.995 -48.959 1.00 79.12 874 GLY A O 1
ATOM 6766 N N . ASP A 1 875 ? 9.897 10.980 -50.001 1.00 82.50 875 ASP A N 1
ATOM 6767 C CA . ASP A 1 875 ? 10.215 11.773 -48.809 1.00 82.50 875 ASP A CA 1
ATOM 6768 C C . ASP A 1 875 ? 8.981 11.843 -47.897 1.00 82.50 875 ASP A C 1
ATOM 6770 O O . ASP A 1 875 ? 7.893 12.219 -48.346 1.00 82.50 875 ASP A O 1
ATOM 6774 N N . ILE A 1 876 ? 9.133 11.447 -46.633 1.00 84.44 876 ILE A N 1
ATOM 6775 C CA . ILE A 1 876 ? 8.081 11.549 -45.622 1.00 84.44 876 ILE A CA 1
ATOM 6776 C C . ILE A 1 876 ? 8.133 12.952 -45.031 1.00 84.44 876 ILE A C 1
ATOM 6778 O O . ILE A 1 876 ? 9.166 13.370 -44.509 1.00 84.44 876 ILE A O 1
ATOM 6782 N N . ASP A 1 877 ? 7.005 13.666 -45.061 1.00 81.44 877 ASP A N 1
ATOM 6783 C CA . ASP A 1 877 ? 6.892 14.977 -44.422 1.00 81.44 877 ASP A CA 1
ATOM 6784 C C . ASP A 1 877 ? 7.136 14.853 -42.912 1.00 81.44 877 ASP A C 1
ATOM 6786 O O . ASP A 1 877 ? 6.274 14.417 -42.145 1.00 81.44 877 ASP A O 1
ATOM 6790 N N . THR A 1 878 ? 8.331 15.239 -42.475 1.00 81.88 878 THR A N 1
ATOM 6791 C CA . THR A 1 878 ? 8.753 15.140 -41.077 1.00 81.88 878 THR A CA 1
ATOM 6792 C C . THR A 1 878 ? 8.004 16.122 -40.176 1.00 81.88 878 THR A C 1
ATOM 6794 O O . THR A 1 878 ? 7.856 15.859 -38.981 1.00 81.88 878 THR A O 1
ATOM 6797 N N . SER A 1 879 ? 7.467 17.219 -40.724 1.00 79.31 879 SER A N 1
ATOM 6798 C CA . SER A 1 879 ? 6.768 18.244 -39.944 1.00 79.31 879 SER A CA 1
ATOM 6799 C C . SER A 1 879 ? 5.421 17.752 -39.405 1.00 79.31 879 SER A C 1
ATOM 6801 O O . SER A 1 879 ? 5.102 18.006 -38.245 1.00 79.31 879 SER A O 1
ATOM 6803 N N . GLY A 1 880 ? 4.687 16.961 -40.196 1.00 82.75 880 GLY A N 1
ATOM 6804 C CA . GLY A 1 880 ? 3.422 16.338 -39.788 1.00 82.75 880 GLY A CA 1
ATOM 6805 C C . GLY A 1 880 ? 3.569 15.184 -38.789 1.00 82.75 880 GLY A C 1
ATOM 6806 O O . GLY A 1 880 ? 2.597 14.824 -38.135 1.00 82.75 880 GLY A O 1
ATOM 6807 N N . HIS A 1 881 ? 4.778 14.635 -38.636 1.00 89.19 881 HIS A N 1
ATOM 6808 C CA . HIS A 1 881 ? 5.052 13.446 -37.816 1.00 89.19 881 HIS A CA 1
ATOM 6809 C C . HIS A 1 881 ? 5.911 13.735 -36.577 1.00 89.19 881 HIS A C 1
ATOM 6811 O O . HIS A 1 881 ? 6.303 12.815 -35.858 1.00 89.19 881 HIS A O 1
ATOM 6817 N N . THR A 1 882 ? 6.250 15.000 -36.318 1.00 93.19 882 THR A N 1
ATOM 6818 C CA . THR A 1 882 ? 7.080 15.378 -35.168 1.00 93.19 882 THR A CA 1
ATOM 6819 C C . THR A 1 882 ? 6.264 15.325 -33.877 1.00 93.19 882 THR A C 1
ATOM 6821 O O . THR A 1 882 ? 5.387 16.156 -33.657 1.00 93.19 882 THR A O 1
ATOM 6824 N N . ILE A 1 883 ? 6.593 14.382 -32.990 1.00 93.88 883 ILE A N 1
ATOM 6825 C CA . ILE A 1 883 ? 5.972 14.257 -31.657 1.00 93.88 883 ILE A CA 1
ATOM 6826 C C . ILE A 1 883 ? 6.778 14.954 -30.559 1.00 93.88 883 ILE A C 1
ATOM 6828 O O . ILE A 1 883 ? 6.261 15.207 -29.474 1.00 93.88 883 ILE A O 1
ATOM 6832 N N . TYR A 1 884 ? 8.050 15.260 -30.826 1.00 94.88 884 TYR A N 1
ATOM 6833 C CA . TYR A 1 884 ? 8.902 16.026 -29.925 1.00 94.88 884 TYR A CA 1
ATOM 6834 C C . TYR A 1 884 ? 9.961 16.800 -30.698 1.00 94.88 884 TYR A C 1
ATOM 6836 O O . TYR A 1 884 ? 10.608 16.252 -31.592 1.00 94.88 884 TYR A O 1
ATOM 6844 N N . SER A 1 885 ? 10.174 18.056 -30.321 1.00 92.69 885 SER A N 1
ATOM 6845 C CA . SER A 1 885 ? 11.240 18.888 -30.865 1.00 92.69 885 SER A CA 1
ATOM 6846 C C . SER A 1 885 ? 11.786 19.810 -29.781 1.00 92.69 885 SER A C 1
ATOM 6848 O O . SER A 1 885 ? 11.033 20.509 -29.108 1.00 92.69 885 SER A O 1
ATOM 6850 N N . ASP A 1 886 ? 13.103 19.801 -29.632 1.00 90.69 886 ASP A N 1
ATOM 6851 C CA . ASP A 1 886 ? 13.889 20.714 -28.812 1.00 90.69 886 ASP A CA 1
ATOM 6852 C C . ASP A 1 886 ? 15.178 21.056 -29.572 1.00 90.69 886 ASP A C 1
ATOM 6854 O O . ASP A 1 886 ? 15.529 20.404 -30.557 1.00 90.69 886 ASP A O 1
ATOM 6858 N N . LYS A 1 887 ? 15.929 22.062 -29.117 1.00 87.12 887 LYS A N 1
ATOM 6859 C CA . LYS A 1 887 ? 17.117 22.582 -29.804 1.00 87.12 887 LYS A CA 1
ATOM 6860 C C . LYS A 1 887 ? 18.053 21.485 -30.340 1.00 87.12 887 LYS A C 1
ATOM 6862 O O . LYS A 1 887 ? 18.555 21.615 -31.457 1.00 87.12 887 LYS A O 1
ATOM 6867 N N . ASN A 1 888 ? 18.278 20.415 -29.576 1.00 87.06 888 ASN A N 1
ATOM 6868 C CA . ASN A 1 888 ? 19.225 19.354 -29.934 1.00 87.06 888 ASN A CA 1
ATOM 6869 C C . ASN A 1 888 ? 18.599 17.958 -30.077 1.00 87.06 888 ASN A C 1
ATOM 6871 O O . ASN A 1 888 ? 19.335 16.975 -30.190 1.00 87.06 888 ASN A O 1
ATOM 6875 N N . THR A 1 889 ? 17.267 17.869 -30.097 1.00 91.38 889 THR A N 1
ATOM 6876 C CA . THR A 1 889 ? 16.541 16.599 -30.192 1.00 91.38 889 THR A CA 1
ATOM 6877 C C . THR A 1 889 ? 15.313 16.762 -31.080 1.00 91.38 889 THR A C 1
ATOM 6879 O O . THR A 1 889 ? 14.526 17.684 -30.893 1.00 91.38 889 THR A O 1
ATOM 6882 N N . ILE A 1 890 ? 15.096 15.829 -32.001 1.00 93.56 890 ILE A N 1
ATOM 6883 C CA . ILE A 1 890 ? 13.829 15.690 -32.723 1.00 93.56 890 ILE A CA 1
ATOM 6884 C C . ILE A 1 890 ? 13.384 14.228 -32.702 1.00 93.56 890 ILE A C 1
ATOM 6886 O O . ILE A 1 890 ? 14.193 13.327 -32.930 1.00 93.56 890 ILE A O 1
ATOM 6890 N N . THR A 1 891 ? 12.105 13.991 -32.419 1.00 95.31 891 THR A N 1
ATOM 6891 C CA . THR A 1 891 ? 11.494 12.661 -32.488 1.00 95.31 891 THR A CA 1
ATOM 6892 C C . THR A 1 891 ? 10.298 12.680 -33.423 1.00 95.31 891 THR A C 1
ATOM 6894 O O . THR A 1 891 ? 9.375 13.479 -33.256 1.00 95.31 891 THR A O 1
ATOM 6897 N N . LEU A 1 892 ? 10.313 11.753 -34.374 1.00 95.06 892 LEU A N 1
ATOM 6898 C CA . LEU A 1 892 ? 9.258 11.506 -35.343 1.00 95.06 892 LEU A CA 1
ATOM 6899 C C . LEU A 1 892 ? 8.522 10.218 -34.968 1.00 95.06 892 LEU A C 1
ATOM 6901 O O . LEU A 1 892 ? 9.182 9.237 -34.623 1.00 95.06 892 LEU A O 1
ATOM 6905 N N . ALA A 1 893 ? 7.197 10.198 -35.080 1.00 94.25 893 ALA A N 1
ATOM 6906 C CA . ALA A 1 893 ? 6.393 8.981 -35.024 1.00 94.25 893 ALA A CA 1
ATOM 6907 C C . ALA A 1 893 ? 5.525 8.897 -36.280 1.00 94.25 893 ALA A C 1
ATOM 6909 O O . ALA A 1 893 ? 4.686 9.758 -36.529 1.00 94.25 893 ALA A O 1
ATOM 6910 N N . VAL A 1 894 ? 5.764 7.869 -37.086 1.00 92.62 894 VAL A N 1
ATOM 6911 C CA . VAL A 1 894 ? 5.083 7.633 -38.358 1.00 92.62 894 VAL A CA 1
ATOM 6912 C C . VAL A 1 894 ? 4.079 6.509 -38.165 1.00 92.62 894 VAL A C 1
ATOM 6914 O O . VAL A 1 894 ? 4.460 5.402 -37.770 1.00 92.62 894 VAL A O 1
ATOM 6917 N N . ASP A 1 895 ? 2.804 6.781 -38.442 1.00 90.31 895 ASP A N 1
ATOM 6918 C CA . ASP A 1 895 ? 1.793 5.733 -38.566 1.00 90.31 895 ASP A CA 1
ATOM 6919 C C . ASP A 1 895 ? 2.026 4.998 -39.887 1.00 90.31 895 ASP A C 1
ATOM 6921 O O . ASP A 1 895 ? 1.879 5.533 -40.987 1.00 90.31 895 ASP A O 1
ATOM 6925 N N . LEU A 1 896 ? 2.435 3.738 -39.783 1.00 89.19 896 LEU A N 1
ATOM 6926 C CA . LEU A 1 896 ? 2.804 2.959 -40.951 1.00 89.19 896 LEU A CA 1
ATOM 6927 C C . LEU A 1 896 ? 1.571 2.518 -41.758 1.00 89.19 896 LEU A C 1
ATOM 6929 O O . LEU A 1 896 ? 1.739 1.889 -42.802 1.00 89.19 896 LEU A O 1
ATOM 6933 N N . SER A 1 897 ? 0.340 2.730 -41.279 1.00 84.25 897 SER A N 1
ATOM 6934 C CA . SER A 1 897 ? -0.886 2.490 -42.058 1.00 84.25 897 SER A CA 1
ATOM 6935 C C . SER A 1 897 ? -1.112 3.548 -43.145 1.00 84.25 897 SER A C 1
ATOM 6937 O O . SER A 1 897 ? -1.771 3.267 -44.148 1.00 84.25 897 SER A O 1
ATOM 6939 N N . GLU A 1 898 ? -0.498 4.724 -42.996 1.00 82.50 898 GLU A N 1
ATOM 6940 C CA . GLU A 1 898 ? -0.618 5.852 -43.926 1.00 82.50 898 GLU A CA 1
ATOM 6941 C C . GLU A 1 898 ? 0.440 5.824 -45.046 1.00 82.50 898 GLU A C 1
ATOM 6943 O O . GLU A 1 898 ? 0.348 6.572 -46.021 1.00 82.50 898 GLU A O 1
ATOM 6948 N N . VAL A 1 899 ? 1.428 4.926 -44.947 1.00 80.44 899 VAL A N 1
ATOM 6949 C CA . VAL A 1 899 ? 2.580 4.843 -45.859 1.00 80.44 899 VAL A CA 1
ATOM 6950 C C . VAL A 1 899 ? 2.614 3.496 -46.587 1.00 80.44 899 VAL A C 1
ATOM 6952 O O . VAL A 1 899 ? 2.305 2.444 -46.026 1.00 80.44 899 VAL A O 1
ATOM 6955 N N . LYS A 1 900 ? 3.024 3.494 -47.863 1.00 71.31 900 LYS A N 1
ATOM 6956 C CA . LYS A 1 900 ? 3.225 2.250 -48.623 1.00 71.31 900 LYS A CA 1
ATOM 6957 C C . LYS A 1 900 ? 4.461 1.507 -48.117 1.00 71.31 900 LYS A C 1
ATOM 6959 O O . LYS A 1 900 ? 5.560 2.048 -48.110 1.00 71.31 900 LYS A O 1
ATOM 6964 N N . ARG A 1 901 ? 4.293 0.234 -47.753 1.00 70.31 901 ARG A N 1
ATOM 6965 C CA . ARG A 1 901 ? 5.371 -0.615 -47.226 1.00 70.31 901 ARG A CA 1
ATOM 6966 C C . ARG A 1 901 ? 5.940 -1.507 -48.333 1.00 70.31 901 ARG A C 1
ATOM 6968 O O . ARG A 1 901 ? 5.177 -2.179 -49.024 1.00 70.31 901 ARG A O 1
ATOM 6975 N N . LEU A 1 902 ? 7.265 -1.539 -48.480 1.00 74.44 902 LEU A N 1
ATOM 6976 C CA . LEU A 1 902 ? 7.995 -2.518 -49.301 1.00 74.44 902 LEU A CA 1
ATOM 6977 C C . LEU A 1 902 ? 9.047 -3.232 -48.446 1.00 74.44 902 LEU A C 1
ATOM 6979 O O . LEU A 1 902 ? 9.490 -2.693 -47.436 1.00 74.44 902 LEU A O 1
ATOM 6983 N N . ALA A 1 903 ? 9.483 -4.414 -48.883 1.00 76.62 903 ALA A N 1
ATOM 6984 C CA . ALA A 1 903 ? 10.495 -5.233 -48.208 1.00 76.62 903 ALA A CA 1
ATOM 6985 C C . ALA A 1 903 ? 11.945 -4.702 -48.360 1.00 76.62 903 ALA A C 1
ATOM 6987 O O . ALA A 1 903 ? 12.901 -5.476 -48.291 1.00 76.62 903 ALA A O 1
ATOM 6988 N N . GLU A 1 904 ? 12.118 -3.397 -48.584 1.00 83.69 904 GLU A N 1
ATOM 6989 C CA . GLU A 1 904 ? 13.416 -2.727 -48.732 1.00 83.69 904 GLU A CA 1
ATOM 6990 C C . GLU A 1 904 ? 13.738 -1.845 -47.511 1.00 83.69 904 GLU A C 1
ATOM 6992 O O . GLU A 1 904 ? 12.921 -1.677 -46.604 1.00 83.69 904 GLU A O 1
ATOM 6997 N N . ALA A 1 905 ? 14.969 -1.332 -47.442 1.00 87.25 905 ALA A N 1
ATOM 6998 C CA . ALA A 1 905 ? 15.430 -0.540 -46.305 1.00 87.25 905 ALA A CA 1
ATOM 6999 C C . ALA A 1 905 ? 14.865 0.889 -46.336 1.00 87.25 905 ALA A C 1
ATOM 7001 O O . ALA A 1 905 ? 14.848 1.538 -47.379 1.00 87.25 905 ALA A O 1
ATOM 7002 N N . TRP A 1 906 ? 14.484 1.397 -45.167 1.00 90.62 906 TRP A N 1
ATOM 7003 C CA . TRP A 1 906 ? 14.203 2.813 -44.941 1.00 90.62 906 TRP A CA 1
ATOM 7004 C C . TRP A 1 906 ? 15.510 3.592 -44.845 1.00 90.62 906 TRP A C 1
ATOM 7006 O O . TRP A 1 906 ? 16.488 3.081 -44.287 1.00 90.62 906 TRP A O 1
ATOM 7016 N N . VAL A 1 907 ? 15.519 4.831 -45.345 1.00 93.06 907 VAL A N 1
ATOM 7017 C CA . VAL A 1 907 ? 16.717 5.680 -45.364 1.00 93.06 907 VAL A CA 1
ATOM 7018 C C . VAL A 1 907 ? 16.476 6.935 -44.534 1.00 93.06 907 VAL A C 1
ATOM 7020 O O . VAL A 1 907 ? 15.682 7.797 -44.901 1.00 93.06 907 VAL A O 1
ATOM 7023 N N . LEU A 1 908 ? 17.203 7.069 -43.427 1.00 94.00 908 LEU A N 1
ATOM 7024 C CA . LEU A 1 908 ? 17.242 8.296 -42.634 1.00 94.00 908 LEU A CA 1
ATOM 7025 C C . LEU A 1 908 ? 18.502 9.086 -42.976 1.00 94.00 908 LEU A C 1
ATOM 7027 O O . LEU A 1 908 ? 19.611 8.551 -42.913 1.00 94.00 908 LEU A O 1
ATOM 7031 N N . THR A 1 909 ? 18.341 10.371 -43.272 1.00 93.88 909 THR A N 1
ATOM 7032 C CA . THR A 1 909 ? 19.451 11.296 -43.497 1.00 93.88 909 THR A CA 1
ATOM 7033 C C . THR A 1 909 ? 19.447 12.375 -42.417 1.00 93.88 909 THR A C 1
ATOM 7035 O O . THR A 1 909 ? 18.448 13.066 -42.227 1.00 93.88 909 THR A O 1
ATOM 7038 N N . VAL A 1 910 ? 20.572 12.524 -41.713 1.00 93.50 910 VAL A N 1
ATOM 7039 C CA . VAL A 1 910 ? 20.735 13.463 -40.590 1.00 93.50 910 VAL A CA 1
ATOM 7040 C C . VAL A 1 910 ? 21.888 14.418 -40.853 1.00 93.50 910 VAL A C 1
ATOM 7042 O O . VAL A 1 910 ? 22.963 13.994 -41.272 1.00 93.50 910 VAL A O 1
ATOM 7045 N N . LYS A 1 911 ? 21.686 15.699 -40.556 1.00 91.81 911 LYS A N 1
ATOM 7046 C CA . LYS A 1 911 ? 22.684 16.763 -40.611 1.00 91.81 911 LYS A CA 1
ATOM 7047 C C . LYS A 1 911 ? 22.661 17.575 -39.313 1.00 91.81 911 LYS A C 1
ATOM 7049 O O . LYS A 1 911 ? 21.597 17.846 -38.768 1.00 91.81 911 LYS A O 1
ATOM 7054 N N . THR A 1 912 ? 23.832 17.971 -38.822 1.00 88.12 912 THR A N 1
ATOM 7055 C CA . THR A 1 912 ? 23.986 18.841 -37.639 1.00 88.12 912 THR A CA 1
ATOM 7056 C C . THR A 1 912 ? 24.803 20.086 -37.982 1.00 88.12 912 THR A C 1
ATOM 7058 O O . THR A 1 912 ? 25.473 20.139 -39.016 1.00 88.12 912 THR A O 1
ATOM 7061 N N . THR A 1 913 ? 24.773 21.117 -37.130 1.00 83.69 913 THR A N 1
ATOM 7062 C CA . THR A 1 913 ? 25.607 22.319 -37.336 1.00 83.69 913 THR A CA 1
ATOM 7063 C C . THR A 1 913 ? 27.063 22.129 -36.898 1.00 83.69 913 THR A C 1
ATOM 7065 O O . THR A 1 913 ? 27.945 22.806 -37.422 1.00 83.69 913 THR A O 1
ATOM 7068 N N . SER A 1 914 ? 27.339 21.206 -35.969 1.00 71.75 914 SER A N 1
ATOM 7069 C CA . SER A 1 914 ? 28.683 20.721 -35.612 1.00 71.75 914 SER A CA 1
ATOM 7070 C C . SER A 1 914 ? 28.592 19.455 -34.739 1.00 71.75 914 SER A C 1
ATOM 7072 O O . SER A 1 914 ? 27.559 19.234 -34.105 1.00 71.75 914 SER A O 1
ATOM 7074 N N . ARG A 1 915 ? 29.688 18.680 -34.644 1.00 77.81 915 ARG A N 1
ATOM 7075 C CA . ARG A 1 915 ? 29.866 17.499 -33.762 1.00 77.81 915 ARG A CA 1
ATOM 7076 C C . ARG A 1 915 ? 29.068 16.244 -34.161 1.00 77.81 915 ARG A C 1
ATOM 7078 O O . ARG A 1 915 ? 28.471 16.170 -35.237 1.00 77.81 915 ARG A O 1
ATOM 7085 N N . SER A 1 916 ? 29.133 15.242 -33.285 1.00 84.12 916 SER A N 1
ATOM 7086 C CA . SER A 1 916 ? 28.489 13.945 -33.420 1.00 84.12 916 SER A CA 1
ATOM 7087 C C . SER A 1 916 ? 26.965 14.039 -33.420 1.00 84.12 916 SER A C 1
ATOM 7089 O O . SER A 1 916 ? 26.375 14.969 -32.867 1.00 84.12 916 SER A O 1
ATOM 7091 N N . CYS A 1 917 ? 26.327 13.048 -34.036 1.00 87.69 917 CYS A N 1
ATOM 7092 C CA . CYS A 1 917 ? 24.897 12.815 -33.909 1.00 87.69 917 CYS A CA 1
ATOM 7093 C C . CYS A 1 917 ? 24.622 11.370 -33.508 1.00 87.69 917 CYS A C 1
ATOM 7095 O O . CYS A 1 917 ? 25.411 10.459 -33.781 1.00 87.69 917 CYS A O 1
ATOM 7097 N N . ARG A 1 918 ? 23.484 11.171 -32.851 1.00 89.25 918 ARG A N 1
ATOM 7098 C CA . ARG A 1 918 ? 22.982 9.862 -32.457 1.00 89.25 918 ARG A CA 1
ATOM 7099 C C . ARG A 1 918 ? 21.590 9.659 -33.022 1.00 89.25 918 ARG A C 1
ATOM 7101 O O . ARG A 1 918 ? 20.759 10.564 -32.972 1.00 89.25 918 ARG A O 1
ATOM 7108 N N . VAL A 1 919 ? 21.345 8.457 -33.520 1.00 92.50 919 VAL A N 1
ATOM 7109 C CA . VAL A 1 919 ? 20.056 8.057 -34.073 1.00 92.50 919 VAL A CA 1
ATOM 7110 C C . VAL A 1 919 ? 19.577 6.806 -33.370 1.00 92.50 919 VAL A C 1
ATOM 7112 O O . VAL A 1 919 ? 20.331 5.846 -33.208 1.00 92.50 919 VAL A O 1
ATOM 7115 N N . GLN A 1 920 ? 18.300 6.805 -33.011 1.00 94.19 920 GLN A N 1
ATOM 7116 C CA . GLN A 1 920 ? 17.608 5.621 -32.541 1.00 94.19 920 GLN A CA 1
ATOM 7117 C C . GLN A 1 920 ? 16.307 5.422 -33.322 1.00 94.19 920 GLN A C 1
ATOM 7119 O O . GLN A 1 920 ? 15.527 6.360 -33.458 1.00 94.19 920 GLN A O 1
ATOM 7124 N N . ALA A 1 921 ? 16.072 4.209 -33.823 1.00 95.62 921 ALA A N 1
ATOM 7125 C CA . ALA A 1 921 ? 14.841 3.837 -34.522 1.00 95.62 921 ALA A CA 1
ATOM 7126 C C . ALA A 1 921 ? 14.163 2.659 -33.814 1.00 95.62 921 ALA A C 1
ATOM 7128 O O . ALA A 1 921 ? 14.829 1.695 -33.420 1.00 95.62 921 ALA A O 1
ATOM 7129 N N . ARG A 1 922 ? 12.845 2.741 -33.647 1.00 94.69 922 ARG A N 1
ATOM 7130 C CA . ARG A 1 922 ? 12.007 1.800 -32.894 1.00 94.69 922 ARG A CA 1
ATOM 7131 C C . ARG A 1 922 ? 10.697 1.547 -33.609 1.00 94.69 922 ARG A C 1
ATOM 7133 O O . ARG A 1 922 ? 10.285 2.347 -34.442 1.00 94.69 922 ARG A O 1
ATOM 7140 N N . VAL A 1 923 ? 10.033 0.457 -33.250 1.00 93.69 923 VAL A N 1
ATOM 7141 C CA . VAL A 1 923 ? 8.698 0.142 -33.763 1.00 93.69 923 VAL A CA 1
ATOM 7142 C C . VAL A 1 923 ? 7.758 -0.285 -32.652 1.00 93.69 923 VAL A C 1
ATOM 7144 O O . VAL A 1 923 ? 8.186 -0.826 -31.630 1.00 93.69 923 VAL A O 1
ATOM 7147 N N . ILE A 1 924 ? 6.473 -0.065 -32.904 1.00 91.75 924 ILE A N 1
ATOM 7148 C CA . ILE A 1 924 ? 5.371 -0.716 -32.202 1.00 91.75 924 ILE A CA 1
ATOM 7149 C C . ILE A 1 924 ? 4.931 -1.869 -33.099 1.00 91.75 924 ILE A C 1
ATOM 7151 O O . ILE A 1 924 ? 4.532 -1.645 -34.243 1.00 91.75 924 ILE A O 1
ATOM 7155 N N . SER A 1 925 ? 5.072 -3.109 -32.634 1.00 89.38 925 SER A N 1
ATOM 7156 C CA . SER A 1 925 ? 4.801 -4.279 -33.473 1.00 89.38 925 SER A CA 1
ATOM 7157 C C . SER A 1 925 ? 4.360 -5.489 -32.659 1.00 89.38 925 SER A C 1
ATOM 7159 O O . SER A 1 925 ? 4.930 -5.739 -31.600 1.00 89.38 925 SER A O 1
ATOM 7161 N N . PRO A 1 926 ? 3.421 -6.318 -33.148 1.00 86.44 926 PRO A N 1
ATOM 7162 C CA . PRO A 1 926 ? 3.154 -7.612 -32.530 1.00 86.44 926 PRO A CA 1
ATOM 7163 C C . PRO A 1 926 ? 4.371 -8.550 -32.607 1.00 86.44 926 PRO A C 1
ATOM 7165 O O . PRO A 1 926 ? 4.445 -9.505 -31.838 1.00 86.44 926 PRO A O 1
ATOM 7168 N N . LEU A 1 927 ? 5.340 -8.293 -33.500 1.00 89.50 927 LEU A N 1
ATOM 7169 C CA . LEU A 1 927 ? 6.602 -9.025 -33.567 1.00 89.50 927 LEU A CA 1
ATOM 7170 C C . LEU A 1 927 ? 7.561 -8.563 -32.462 1.00 89.50 927 LEU A C 1
ATOM 7172 O O . LEU A 1 927 ? 8.227 -7.532 -32.577 1.00 89.50 927 LEU A O 1
ATOM 7176 N N . THR A 1 928 ? 7.708 -9.397 -31.438 1.00 88.62 928 THR A N 1
ATOM 7177 C CA . THR A 1 928 ? 8.754 -9.276 -30.417 1.00 88.62 928 THR A CA 1
ATOM 7178 C C . THR A 1 928 ? 9.764 -10.414 -30.559 1.00 88.62 928 THR A C 1
ATOM 718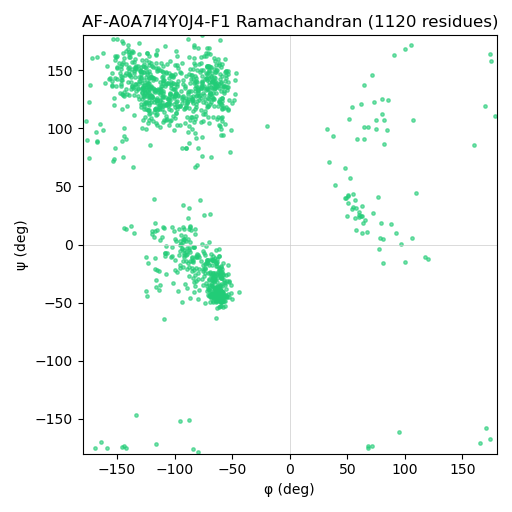0 O O . THR A 1 928 ? 9.409 -11.539 -30.912 1.00 88.62 928 THR A O 1
ATOM 7183 N N . VAL A 1 929 ? 11.043 -10.129 -30.306 1.00 91.00 929 VAL A N 1
ATOM 7184 C CA . VAL A 1 929 ? 12.115 -11.135 -30.311 1.00 91.00 929 VAL A CA 1
ATOM 7185 C C . VAL A 1 929 ? 12.713 -11.189 -28.916 1.00 91.00 929 VAL A C 1
ATOM 7187 O O . VAL A 1 929 ? 13.203 -10.179 -28.417 1.00 91.00 929 VAL A O 1
ATOM 7190 N N . LEU A 1 930 ? 12.693 -12.366 -28.294 1.00 90.81 930 LEU A N 1
ATOM 7191 C CA . LEU A 1 930 ? 13.302 -12.579 -26.983 1.00 90.81 930 LEU A CA 1
ATOM 7192 C C . LEU A 1 930 ? 14.575 -13.417 -27.140 1.00 90.81 930 LEU A C 1
ATOM 7194 O O . LEU A 1 930 ? 14.466 -14.618 -27.405 1.00 90.81 930 LEU A O 1
ATOM 7198 N N . PRO A 1 931 ? 15.769 -12.819 -26.996 1.00 92.25 931 PRO A N 1
ATOM 7199 C CA . PRO A 1 931 ? 17.014 -13.569 -26.963 1.00 92.25 931 PRO A CA 1
ATOM 7200 C C . PRO A 1 931 ? 17.212 -14.239 -25.597 1.00 92.25 931 PRO A C 1
ATOM 7202 O O . PRO A 1 931 ? 16.799 -13.717 -24.557 1.00 92.25 931 PRO A O 1
ATOM 7205 N N . GLY A 1 932 ? 17.892 -15.379 -25.601 1.00 91.06 932 GLY A N 1
ATOM 7206 C CA . GLY A 1 932 ? 18.456 -16.004 -24.412 1.00 91.06 932 GLY A CA 1
ATOM 7207 C C . GLY A 1 932 ? 19.688 -16.835 -24.752 1.00 91.06 932 GLY A C 1
ATOM 7208 O O . GLY A 1 932 ? 19.924 -17.160 -25.913 1.00 91.06 932 GLY A O 1
ATOM 7209 N N . PHE A 1 933 ? 20.493 -17.155 -23.747 1.00 89.44 933 PHE A N 1
ATOM 7210 C CA . PHE A 1 933 ? 21.805 -17.774 -23.910 1.00 89.44 933 PHE A CA 1
ATOM 7211 C C . PHE A 1 933 ? 21.863 -19.134 -23.231 1.00 89.44 933 PHE A C 1
ATOM 7213 O O . PHE A 1 933 ? 21.319 -19.331 -22.147 1.00 89.44 933 PHE A O 1
ATOM 7220 N N . THR A 1 934 ? 22.537 -20.090 -23.857 1.00 88.06 934 THR A N 1
ATOM 7221 C CA . THR A 1 934 ? 22.726 -21.417 -23.274 1.00 88.06 934 THR A CA 1
ATOM 7222 C C . THR A 1 934 ? 24.024 -22.055 -23.738 1.00 88.06 934 THR A C 1
ATOM 7224 O O . THR A 1 934 ? 24.518 -21.777 -24.829 1.00 88.06 934 THR A O 1
ATOM 7227 N N . SER A 1 935 ? 24.582 -22.920 -22.898 1.00 85.50 935 SER A N 1
ATOM 7228 C CA . SER A 1 935 ? 25.737 -23.761 -23.207 1.00 85.50 935 SER A CA 1
ATOM 7229 C C . SER A 1 935 ? 25.324 -25.057 -23.922 1.00 85.50 935 SER A C 1
ATOM 7231 O O . SER A 1 935 ? 26.168 -25.755 -24.489 1.00 85.50 935 SER A O 1
ATOM 7233 N N . ASN A 1 936 ? 24.020 -25.369 -23.946 1.00 86.81 936 ASN A N 1
ATOM 7234 C CA . ASN A 1 936 ? 23.454 -26.586 -24.521 1.00 86.81 936 ASN A CA 1
ATOM 7235 C C . ASN A 1 936 ? 22.311 -26.261 -25.493 1.00 86.81 936 ASN A C 1
ATOM 7237 O O . ASN A 1 936 ? 21.268 -25.754 -25.090 1.00 86.81 936 ASN A O 1
ATOM 7241 N N . ALA A 1 937 ? 22.474 -26.633 -26.764 1.00 85.69 937 ALA A N 1
ATOM 7242 C CA . ALA A 1 937 ? 21.508 -26.334 -27.820 1.00 85.69 937 ALA A CA 1
ATOM 7243 C C . ALA A 1 937 ? 20.089 -26.904 -27.588 1.00 85.69 937 ALA A C 1
ATOM 7245 O O . ALA A 1 937 ? 19.110 -26.356 -28.104 1.00 85.69 937 ALA A O 1
ATOM 7246 N N . ASN A 1 938 ? 19.968 -27.957 -26.774 1.00 83.88 938 ASN A N 1
ATOM 7247 C CA . ASN A 1 938 ? 18.701 -28.633 -26.467 1.00 83.88 938 ASN A CA 1
ATOM 7248 C C . ASN A 1 938 ? 18.043 -28.131 -25.173 1.00 83.88 938 ASN A C 1
ATOM 7250 O O . ASN A 1 938 ? 17.032 -28.682 -24.732 1.00 83.88 938 ASN A O 1
ATOM 7254 N N . ASN A 1 939 ? 18.637 -27.128 -24.526 1.00 85.19 939 ASN A N 1
ATOM 7255 C CA . ASN A 1 939 ? 18.066 -26.502 -23.347 1.00 85.19 939 ASN A CA 1
ATOM 7256 C C . ASN A 1 939 ? 17.144 -25.344 -23.766 1.00 85.19 939 ASN A C 1
ATOM 7258 O O . ASN A 1 939 ? 17.521 -24.480 -24.562 1.00 85.19 939 ASN A O 1
ATOM 7262 N N . ASP A 1 940 ? 15.926 -25.337 -23.232 1.00 84.19 940 ASP A N 1
ATOM 7263 C CA . ASP A 1 940 ? 14.931 -24.281 -23.455 1.00 84.19 940 ASP A CA 1
ATOM 7264 C C . ASP A 1 940 ? 14.823 -23.309 -22.261 1.00 84.19 940 ASP A C 1
ATOM 7266 O O . ASP A 1 940 ? 14.225 -22.236 -22.362 1.00 84.19 940 ASP A O 1
ATOM 7270 N N . TYR A 1 941 ? 15.458 -23.651 -21.134 1.00 83.25 941 TYR A N 1
ATOM 7271 C CA . TYR A 1 941 ? 15.668 -22.777 -19.980 1.00 83.25 941 TYR A CA 1
ATOM 7272 C C . TYR A 1 941 ? 16.987 -22.029 -20.155 1.00 83.25 941 TYR A C 1
ATOM 7274 O O . TYR A 1 941 ? 18.048 -22.448 -19.690 1.00 83.25 941 TYR A O 1
ATOM 7282 N N . VAL A 1 942 ? 16.906 -20.938 -20.907 1.00 85.69 942 VAL A N 1
ATOM 7283 C CA . VAL A 1 942 ? 18.047 -20.116 -21.310 1.00 85.69 942 VAL A CA 1
ATOM 7284 C C . VAL A 1 942 ? 18.265 -18.942 -20.349 1.00 85.69 942 VAL A C 1
ATOM 7286 O O . VAL A 1 942 ? 17.309 -18.391 -19.807 1.00 85.69 942 VAL A O 1
ATOM 7289 N N . ALA A 1 943 ? 19.522 -18.540 -20.159 1.00 81.56 943 ALA A N 1
ATOM 7290 C CA . ALA A 1 943 ? 19.896 -17.349 -19.399 1.00 81.56 943 ALA A CA 1
ATOM 7291 C C . ALA A 1 943 ? 19.501 -16.072 -20.154 1.00 81.56 943 ALA A C 1
ATOM 7293 O O . ALA A 1 943 ? 19.490 -16.049 -21.389 1.00 81.56 943 ALA A O 1
ATOM 7294 N N . THR A 1 944 ? 19.189 -14.991 -19.439 1.00 79.81 944 THR A N 1
ATOM 7295 C CA . THR A 1 944 ? 18.792 -13.724 -20.075 1.00 79.81 944 THR A CA 1
ATOM 7296 C C . THR A 1 944 ? 19.989 -12.880 -20.499 1.00 79.81 944 THR A C 1
ATOM 7298 O O . THR A 1 944 ? 19.858 -12.052 -21.406 1.00 79.81 944 THR A O 1
ATOM 7301 N N . SER A 1 945 ? 21.155 -13.118 -19.893 1.00 79.88 945 SER A N 1
ATOM 7302 C CA . SER A 1 945 ? 22.418 -12.475 -20.243 1.00 79.88 945 SER A CA 1
ATOM 7303 C C . SER A 1 945 ? 23.492 -13.503 -20.622 1.00 79.88 945 SER A C 1
ATOM 7305 O O . SER A 1 945 ? 23.411 -14.678 -20.252 1.00 79.88 945 SER A O 1
ATOM 7307 N N . PRO A 1 946 ? 24.512 -13.103 -21.396 1.00 80.19 946 PRO A N 1
ATOM 7308 C CA . PRO A 1 946 ? 25.627 -13.988 -21.693 1.00 80.19 946 PRO A CA 1
ATOM 7309 C C . PRO A 1 946 ? 26.476 -14.257 -20.443 1.00 80.19 946 PRO A C 1
ATOM 7311 O O . PRO A 1 946 ? 26.722 -13.359 -19.643 1.00 80.19 946 PRO A O 1
ATOM 7314 N N . PHE A 1 947 ? 26.996 -15.476 -20.313 1.00 77.56 947 PHE A N 1
ATOM 7315 C CA . PHE A 1 947 ? 27.731 -15.916 -19.118 1.00 77.56 947 PHE A CA 1
ATOM 7316 C C . PHE A 1 947 ? 29.141 -16.459 -19.398 1.00 77.56 947 PHE A C 1
ATOM 7318 O O . PHE A 1 947 ? 29.917 -16.672 -18.464 1.00 77.56 947 PHE A O 1
ATOM 7325 N N . THR A 1 948 ? 29.488 -16.682 -20.667 1.00 72.88 948 THR A N 1
ATOM 7326 C CA . THR A 1 948 ? 30.646 -17.497 -21.061 1.00 72.88 948 THR A CA 1
ATOM 7327 C C . THR A 1 948 ? 32.005 -16.844 -20.880 1.00 72.88 948 THR A C 1
ATOM 7329 O O . THR A 1 948 ? 32.994 -17.559 -20.765 1.00 72.88 948 THR A O 1
ATOM 7332 N N . ALA A 1 949 ? 32.080 -15.519 -20.726 1.00 70.50 949 ALA A N 1
ATOM 7333 C CA . ALA A 1 949 ? 33.329 -14.831 -20.376 1.00 70.50 949 ALA A CA 1
ATOM 7334 C C . ALA A 1 949 ? 33.882 -15.222 -18.984 1.00 70.50 949 ALA A C 1
ATOM 7336 O O . ALA A 1 949 ? 35.029 -14.911 -18.665 1.00 70.50 949 ALA A O 1
ATOM 7337 N N . ARG A 1 950 ? 33.071 -15.905 -18.163 1.00 71.50 950 ARG A N 1
ATOM 7338 C CA . ARG A 1 950 ? 33.400 -16.358 -16.801 1.00 71.50 950 ARG A CA 1
ATOM 7339 C C . ARG A 1 950 ? 33.796 -17.837 -16.740 1.00 71.50 950 ARG A C 1
ATOM 7341 O O . ARG A 1 950 ? 34.257 -18.307 -15.704 1.00 71.50 950 ARG A O 1
ATOM 7348 N N . GLY A 1 951 ? 33.544 -18.583 -17.815 1.00 72.44 951 GLY A N 1
ATOM 7349 C CA . GLY A 1 951 ? 33.773 -20.019 -17.894 1.00 72.44 951 GLY A CA 1
ATOM 7350 C C . GLY A 1 951 ? 35.186 -20.371 -18.345 1.00 72.44 951 GLY A C 1
ATOM 7351 O O . GLY A 1 951 ? 35.895 -19.578 -18.954 1.00 72.44 951 GLY A O 1
ATOM 7352 N N . THR A 1 952 ? 35.583 -21.612 -18.079 1.00 77.75 952 THR A N 1
ATOM 7353 C CA . THR A 1 952 ? 36.745 -22.232 -18.742 1.00 77.75 952 THR A CA 1
ATOM 7354 C C . THR A 1 952 ? 36.390 -22.782 -20.128 1.00 77.75 952 THR A C 1
ATOM 7356 O O . THR A 1 952 ? 37.274 -22.986 -20.958 1.00 77.75 952 THR A O 1
ATOM 7359 N N . ASP A 1 953 ? 35.099 -23.014 -20.381 1.00 81.94 953 ASP A N 1
ATOM 7360 C CA . ASP A 1 953 ? 34.540 -23.432 -21.664 1.00 81.94 953 ASP A CA 1
ATOM 7361 C C . ASP A 1 953 ? 33.651 -22.315 -22.236 1.00 81.94 953 ASP A C 1
ATOM 7363 O O . ASP A 1 953 ? 32.640 -21.945 -21.641 1.00 81.94 953 ASP A O 1
ATOM 7367 N N . ASN A 1 954 ? 34.024 -21.798 -23.412 1.00 80.50 954 ASN A N 1
ATOM 7368 C CA . ASN A 1 954 ? 33.386 -20.633 -24.036 1.00 80.50 954 ASN A CA 1
ATOM 7369 C C . ASN A 1 954 ? 32.236 -20.996 -24.996 1.00 80.50 954 ASN A C 1
ATOM 7371 O O . ASN A 1 954 ? 31.820 -20.155 -25.800 1.00 80.50 954 ASN A O 1
ATOM 7375 N N . ARG A 1 955 ? 31.743 -22.243 -24.980 1.00 84.06 955 ARG A N 1
ATOM 7376 C CA . ARG A 1 955 ? 30.616 -22.667 -25.826 1.00 84.06 955 ARG A CA 1
ATOM 7377 C C . ARG A 1 955 ? 29.345 -21.893 -25.481 1.00 84.06 955 ARG A C 1
ATOM 7379 O O . ARG A 1 955 ? 28.836 -21.993 -24.369 1.00 84.06 955 ARG A O 1
ATOM 7386 N N . THR A 1 956 ? 28.821 -21.160 -26.463 1.00 87.31 956 THR A N 1
ATOM 7387 C CA . THR A 1 956 ? 27.618 -20.333 -26.320 1.00 87.31 956 THR A CA 1
ATOM 7388 C C . THR A 1 956 ? 26.706 -20.505 -27.526 1.00 87.31 956 THR A C 1
ATOM 7390 O O . THR A 1 956 ? 27.142 -20.409 -28.674 1.00 87.31 956 THR A O 1
ATOM 7393 N N . TYR A 1 957 ? 25.419 -20.679 -27.257 1.00 92.06 957 TYR A N 1
ATOM 7394 C CA . TYR A 1 957 ? 24.337 -20.583 -28.226 1.00 92.06 957 TYR A CA 1
ATOM 7395 C C . TYR A 1 957 ? 23.407 -19.442 -27.817 1.00 92.06 957 TYR A C 1
ATOM 7397 O O . TYR A 1 957 ? 23.162 -19.241 -26.626 1.00 92.06 957 TYR A O 1
ATOM 7405 N N . ALA A 1 958 ? 22.869 -18.716 -28.795 1.00 93.25 958 ALA A N 1
ATOM 7406 C CA . ALA A 1 958 ? 21.778 -17.776 -28.581 1.00 93.25 958 ALA A CA 1
ATOM 7407 C C . ALA A 1 958 ? 20.491 -18.390 -29.139 1.00 93.25 958 ALA A C 1
ATOM 7409 O O . ALA A 1 958 ? 20.432 -18.751 -30.314 1.00 93.25 958 ALA A O 1
ATOM 7410 N N . ALA A 1 959 ? 19.483 -18.537 -28.287 1.00 93.69 959 ALA A N 1
ATOM 7411 C CA . ALA A 1 959 ? 18.153 -18.992 -28.651 1.00 93.69 959 ALA A CA 1
ATOM 7412 C C . ALA A 1 959 ? 17.203 -17.794 -28.750 1.00 93.69 959 ALA A C 1
ATOM 7414 O O . ALA A 1 959 ? 17.307 -16.846 -27.971 1.00 93.69 959 ALA A O 1
ATOM 7415 N N . PHE A 1 960 ? 16.258 -17.840 -29.686 1.00 93.75 960 PHE A N 1
ATOM 7416 C CA . PHE A 1 960 ? 15.301 -16.764 -29.924 1.00 93.75 960 PHE A CA 1
ATOM 7417 C C . PHE A 1 960 ? 13.880 -17.285 -29.886 1.00 93.75 960 PHE A C 1
ATOM 7419 O O . PHE A 1 960 ? 13.547 -18.285 -30.530 1.00 93.75 960 PHE A O 1
ATOM 7426 N N . ARG A 1 961 ? 13.041 -16.558 -29.154 1.00 91.94 961 ARG A N 1
ATOM 7427 C CA . ARG A 1 961 ? 11.600 -16.736 -29.172 1.00 91.94 961 ARG A CA 1
ATOM 7428 C C . ARG A 1 961 ? 10.935 -15.640 -29.998 1.00 91.94 961 ARG A C 1
ATOM 7430 O O . ARG A 1 961 ? 11.230 -14.460 -29.815 1.00 91.94 961 ARG A O 1
ATOM 7437 N N . VAL A 1 962 ? 9.994 -16.061 -30.838 1.00 90.12 962 VAL A N 1
ATOM 7438 C CA . VAL A 1 962 ? 9.060 -15.208 -31.585 1.00 90.12 962 VAL A CA 1
ATOM 7439 C C . VAL A 1 962 ? 7.608 -15.596 -31.254 1.00 90.12 962 VAL A C 1
ATOM 7441 O O . VAL A 1 962 ? 7.357 -16.733 -30.841 1.00 90.12 962 VAL A O 1
ATOM 7444 N N . PRO A 1 963 ? 6.634 -14.680 -31.389 1.00 83.12 963 PRO A N 1
ATOM 7445 C CA . PRO A 1 963 ? 5.254 -14.911 -30.949 1.00 83.12 963 PRO A CA 1
ATOM 7446 C C . PRO A 1 963 ? 4.452 -15.848 -31.866 1.00 83.12 963 PRO A C 1
ATOM 7448 O O . PRO A 1 963 ? 3.549 -16.526 -31.386 1.00 83.12 963 PRO A O 1
ATOM 7451 N N . SER A 1 964 ? 4.792 -15.912 -33.157 1.00 81.25 964 SER A N 1
ATOM 7452 C CA . SER A 1 964 ? 4.126 -16.743 -34.171 1.00 81.25 964 SER A CA 1
ATOM 7453 C C . SER A 1 964 ? 5.155 -17.424 -35.075 1.00 81.25 964 SER A C 1
ATOM 7455 O O . SER A 1 964 ? 6.271 -16.929 -35.242 1.00 81.25 964 SER A O 1
ATOM 7457 N N . THR A 1 965 ? 4.756 -18.532 -35.696 1.00 78.44 965 THR A N 1
ATOM 7458 C CA . THR A 1 965 ? 5.488 -19.214 -36.775 1.00 78.44 965 THR A CA 1
ATOM 7459 C C . THR A 1 965 ? 5.555 -18.395 -38.064 1.00 78.44 965 THR A C 1
ATOM 7461 O O . THR A 1 965 ? 6.352 -18.709 -38.940 1.00 78.44 965 THR A O 1
ATOM 7464 N N . ASP A 1 966 ? 4.757 -17.327 -38.177 1.00 84.94 966 ASP A N 1
ATOM 7465 C CA . ASP A 1 966 ? 4.809 -16.378 -39.301 1.00 84.94 966 ASP A CA 1
ATOM 7466 C C . ASP A 1 966 ? 6.116 -15.574 -39.353 1.00 84.94 966 ASP A C 1
ATOM 7468 O O . ASP A 1 966 ? 6.370 -14.866 -40.326 1.00 84.94 966 ASP A O 1
ATOM 7472 N N . PHE A 1 967 ? 6.941 -15.668 -38.309 1.00 89.75 967 PHE A N 1
ATOM 7473 C CA . PHE A 1 967 ? 8.203 -14.958 -38.187 1.00 89.75 967 PHE A CA 1
ATOM 7474 C C . PHE A 1 967 ? 9.368 -15.941 -38.166 1.00 89.75 967 PHE A C 1
ATOM 7476 O O . PHE A 1 967 ? 9.447 -16.833 -37.316 1.00 89.75 967 PHE A O 1
ATOM 7483 N N . VAL A 1 968 ? 10.306 -15.745 -39.089 1.00 91.94 968 VAL A N 1
ATOM 7484 C CA . VAL A 1 968 ? 11.482 -16.598 -39.246 1.00 91.94 968 VAL A CA 1
ATOM 7485 C C . VAL A 1 968 ? 12.738 -15.809 -38.946 1.00 91.94 968 VAL A C 1
ATOM 7487 O O . VAL A 1 968 ? 13.063 -14.880 -39.677 1.00 91.94 968 VAL A O 1
ATOM 7490 N N . VAL A 1 969 ? 13.469 -16.191 -37.897 1.00 92.50 969 VAL A N 1
ATOM 7491 C CA . VAL A 1 969 ? 14.811 -15.655 -37.630 1.00 92.50 969 VAL A CA 1
ATOM 7492 C C . VAL A 1 969 ? 15.798 -16.339 -38.576 1.00 92.50 969 VAL A C 1
ATOM 7494 O O . VAL A 1 969 ? 15.837 -17.565 -38.639 1.00 92.50 969 VAL A O 1
ATOM 7497 N N . SER A 1 970 ? 16.573 -15.554 -39.328 1.00 89.38 970 SER A N 1
ATOM 7498 C CA . SER A 1 970 ? 17.467 -16.067 -40.374 1.00 89.38 970 SER A CA 1
ATOM 7499 C C . SER A 1 970 ? 18.947 -15.867 -40.058 1.00 89.38 970 SER A C 1
ATOM 7501 O O . SER A 1 970 ? 19.778 -16.726 -40.361 1.00 89.38 970 SER A O 1
ATOM 7503 N N . THR A 1 971 ? 19.319 -14.727 -39.473 1.00 91.94 971 THR A N 1
ATOM 7504 C CA . THR A 1 971 ? 20.728 -14.363 -39.275 1.00 91.94 971 THR A CA 1
ATOM 7505 C C . THR A 1 971 ? 20.890 -13.496 -38.043 1.00 91.94 971 THR A C 1
ATOM 7507 O O . THR A 1 971 ? 20.073 -12.615 -37.783 1.00 91.94 971 THR A O 1
ATOM 7510 N N . VAL A 1 972 ? 21.976 -13.713 -37.308 1.00 94.19 972 VAL A N 1
ATOM 7511 C CA . VAL A 1 972 ? 22.356 -12.884 -36.165 1.00 94.19 972 VAL A CA 1
ATOM 7512 C C . VAL A 1 972 ? 23.724 -12.290 -36.440 1.00 94.19 972 VAL A C 1
ATOM 7514 O O . VAL A 1 972 ? 24.618 -12.983 -36.906 1.00 94.19 972 VAL A O 1
ATOM 7517 N N . GLU A 1 973 ? 23.912 -11.015 -36.145 1.00 94.50 973 GLU A N 1
ATOM 7518 C CA . GLU A 1 973 ? 25.225 -10.383 -36.106 1.00 94.50 973 GLU A CA 1
ATOM 7519 C C . GLU A 1 973 ? 25.536 -10.000 -34.672 1.00 94.50 973 GLU A C 1
ATOM 7521 O O . GLU A 1 973 ? 24.684 -9.426 -33.998 1.00 94.50 973 GLU A O 1
ATOM 7526 N N . GLN A 1 974 ? 26.739 -10.293 -34.191 1.00 92.19 974 GLN A N 1
ATOM 7527 C CA . GLN A 1 974 ? 27.120 -9.930 -32.830 1.00 92.19 974 GLN A CA 1
ATOM 7528 C C . GLN A 1 974 ? 28.598 -9.561 -32.722 1.00 92.19 974 GLN A C 1
ATOM 7530 O O . GLN A 1 974 ? 29.411 -9.979 -33.547 1.00 92.19 974 GLN A O 1
ATOM 7535 N N . GLY A 1 975 ? 28.946 -8.759 -31.718 1.00 90.75 975 GLY A N 1
ATOM 7536 C CA . GLY A 1 975 ? 30.331 -8.401 -31.434 1.00 90.75 975 GLY A CA 1
ATOM 7537 C C . GLY A 1 975 ? 30.477 -7.207 -30.495 1.00 90.75 975 GLY A C 1
ATOM 7538 O O . GLY A 1 975 ? 29.507 -6.750 -29.889 1.00 90.75 975 GLY A O 1
ATOM 7539 N N . SER A 1 976 ? 31.708 -6.713 -30.349 1.00 88.50 976 SER A N 1
ATOM 7540 C CA . SER A 1 976 ? 32.016 -5.627 -29.412 1.00 88.50 976 SER A CA 1
ATOM 7541 C C . SER A 1 976 ? 31.376 -4.310 -29.845 1.00 88.50 976 SER A C 1
ATOM 7543 O O . SER A 1 976 ? 31.441 -3.964 -31.026 1.00 88.50 976 SER A O 1
ATOM 7545 N N . SER A 1 977 ? 30.857 -3.561 -28.876 1.00 88.31 977 SER A N 1
ATOM 7546 C CA . SER A 1 977 ? 30.341 -2.202 -29.034 1.00 88.31 977 SER A CA 1
ATOM 7547 C C . SER A 1 977 ? 30.925 -1.286 -27.953 1.00 88.31 977 SER A C 1
ATOM 7549 O O . SER A 1 977 ? 31.490 -1.748 -26.960 1.00 88.31 977 SER A O 1
ATOM 7551 N N . ASN A 1 978 ? 30.819 0.026 -28.140 1.00 81.62 978 ASN A N 1
ATOM 7552 C CA . ASN A 1 978 ? 31.211 1.027 -27.148 1.00 81.62 978 ASN A CA 1
ATOM 7553 C C . ASN A 1 978 ? 30.267 2.237 -27.204 1.00 81.62 978 ASN A C 1
ATOM 7555 O O . ASN A 1 978 ? 29.433 2.340 -28.097 1.00 81.62 978 ASN A O 1
ATOM 7559 N N . VAL A 1 979 ? 30.397 3.182 -26.271 1.00 75.56 979 VAL A N 1
ATOM 7560 C CA . VAL A 1 979 ? 29.557 4.399 -26.232 1.00 75.56 979 VAL A CA 1
ATOM 7561 C C . VAL A 1 979 ? 29.775 5.351 -27.423 1.00 75.56 979 VAL A C 1
ATOM 7563 O O . VAL A 1 979 ? 28.936 6.211 -27.669 1.00 75.56 979 VAL A O 1
ATOM 7566 N N . ASN A 1 980 ? 30.857 5.169 -28.188 1.00 75.31 980 ASN A N 1
ATOM 7567 C CA . ASN A 1 980 ? 31.243 6.006 -29.328 1.00 75.31 980 ASN A CA 1
ATOM 7568 C C . ASN A 1 980 ? 30.787 5.456 -30.694 1.00 75.31 980 ASN A C 1
ATOM 7570 O O . ASN A 1 980 ? 30.894 6.172 -31.688 1.00 75.31 980 ASN A O 1
ATOM 7574 N N . GLY A 1 981 ? 30.270 4.223 -30.750 1.00 72.50 981 GLY A N 1
ATOM 7575 C CA . GLY A 1 981 ? 29.792 3.589 -31.984 1.00 72.50 981 GLY A CA 1
ATOM 7576 C C . GLY A 1 981 ? 30.846 2.821 -32.795 1.00 72.50 981 GLY A C 1
ATOM 7577 O O . GLY A 1 981 ? 30.592 2.527 -33.959 1.00 72.50 981 GLY A O 1
ATOM 7578 N N . ASP A 1 982 ? 32.002 2.461 -32.220 1.00 80.00 982 ASP A N 1
ATOM 7579 C CA . ASP A 1 982 ? 33.020 1.652 -32.923 1.00 80.00 982 ASP A CA 1
ATOM 7580 C C . ASP A 1 982 ? 32.692 0.148 -32.874 1.00 80.00 982 ASP A C 1
ATOM 7582 O O . ASP A 1 982 ? 33.385 -0.653 -32.233 1.00 80.00 982 ASP A O 1
ATOM 7586 N N . ASP A 1 983 ? 31.608 -0.245 -33.538 1.00 86.00 983 ASP A N 1
ATOM 7587 C CA . ASP A 1 983 ? 31.110 -1.619 -33.510 1.00 86.00 983 ASP A CA 1
ATOM 7588 C C . ASP A 1 983 ? 31.939 -2.563 -34.403 1.00 86.00 983 ASP A C 1
ATOM 7590 O O . ASP A 1 983 ? 32.222 -2.274 -35.568 1.00 86.00 983 ASP A O 1
ATOM 7594 N N . LYS A 1 984 ? 32.285 -3.748 -33.883 1.00 87.50 984 LYS A N 1
ATOM 7595 C CA . LYS A 1 984 ? 32.955 -4.825 -34.640 1.00 87.50 984 LYS A CA 1
ATOM 7596 C C . LYS A 1 984 ? 32.101 -6.085 -34.609 1.00 87.50 984 LYS A C 1
ATOM 7598 O O . LYS A 1 984 ? 32.283 -6.936 -33.741 1.00 87.50 984 LYS A O 1
ATOM 7603 N N . LEU A 1 985 ? 31.154 -6.171 -35.541 1.00 90.81 985 LEU A N 1
ATOM 7604 C CA . LEU A 1 985 ? 30.159 -7.244 -35.607 1.00 90.81 985 LEU A CA 1
ATOM 7605 C C . LEU A 1 985 ? 30.548 -8.311 -36.633 1.00 90.81 985 LEU A C 1
ATOM 7607 O O . LEU A 1 985 ? 31.115 -8.001 -37.680 1.00 90.81 985 LEU A O 1
ATOM 7611 N N . TYR A 1 986 ? 30.199 -9.561 -36.347 1.00 91.38 986 TYR A N 1
ATOM 7612 C CA . TYR A 1 986 ? 30.321 -10.677 -37.279 1.00 91.38 986 TYR A CA 1
ATOM 7613 C C . TYR A 1 986 ? 29.046 -11.525 -37.282 1.00 91.38 986 TYR A C 1
ATOM 7615 O O . TYR A 1 986 ? 28.316 -11.570 -36.290 1.00 91.38 986 TYR A O 1
ATOM 7623 N N . SER A 1 987 ? 28.762 -12.180 -38.407 1.00 93.62 987 SER A N 1
ATOM 7624 C CA . SER A 1 987 ? 27.532 -12.954 -38.596 1.00 93.62 987 SER A CA 1
ATOM 7625 C C . SER A 1 987 ? 27.645 -14.373 -38.034 1.00 93.62 987 SER A C 1
ATOM 7627 O O . SER A 1 987 ? 28.679 -15.028 -38.155 1.00 93.62 987 SER A O 1
ATOM 7629 N N . VAL A 1 988 ? 26.547 -14.855 -37.460 1.00 92.00 988 VAL A N 1
ATOM 7630 C CA . VAL A 1 988 ? 26.347 -16.206 -36.939 1.00 92.00 988 VAL A CA 1
ATOM 7631 C C . VAL A 1 988 ? 25.058 -16.762 -37.546 1.00 92.00 988 VAL A C 1
ATOM 7633 O O . VAL A 1 988 ? 24.027 -16.082 -37.596 1.00 92.00 988 VAL A O 1
ATOM 7636 N N . GLU A 1 989 ? 25.118 -17.999 -38.032 1.00 90.44 989 GLU A N 1
ATOM 7637 C CA . GLU A 1 989 ? 23.965 -18.675 -38.625 1.00 90.44 989 GLU A CA 1
ATOM 7638 C C . GLU A 1 989 ? 22.947 -19.083 -37.557 1.00 90.44 989 GLU A C 1
ATOM 7640 O O . GLU A 1 989 ? 23.315 -19.442 -36.436 1.00 90.44 989 GLU A O 1
ATOM 7645 N N . THR A 1 990 ? 21.665 -19.078 -37.929 1.00 92.75 990 THR A N 1
ATOM 7646 C CA . THR A 1 990 ? 20.564 -19.570 -37.088 1.00 92.75 990 THR A CA 1
ATOM 7647 C C . THR A 1 990 ? 19.881 -20.770 -37.724 1.00 92.75 990 THR A C 1
ATOM 7649 O O . THR A 1 990 ? 19.889 -20.933 -38.943 1.00 92.75 990 THR A O 1
ATOM 7652 N N . ARG A 1 991 ? 19.318 -21.639 -36.886 1.00 90.81 991 ARG A N 1
ATOM 7653 C CA . ARG A 1 991 ? 18.610 -22.858 -37.273 1.00 90.81 991 ARG A CA 1
ATOM 7654 C C . ARG A 1 991 ? 17.305 -22.965 -36.478 1.00 90.81 991 ARG A C 1
ATOM 7656 O O . ARG A 1 991 ? 17.285 -22.564 -35.311 1.00 90.81 991 ARG A O 1
ATOM 7663 N N . PRO A 1 992 ? 16.222 -23.482 -37.077 1.00 89.94 992 PRO A N 1
ATOM 7664 C CA . PRO A 1 992 ? 14.977 -23.729 -36.359 1.00 89.94 992 PRO A CA 1
ATOM 7665 C C . PRO A 1 992 ? 15.119 -24.906 -35.380 1.00 89.94 992 PRO A C 1
ATOM 7667 O O . PRO A 1 992 ? 15.921 -25.815 -35.598 1.00 89.94 992 PRO A O 1
ATOM 7670 N N . ARG A 1 993 ? 14.311 -24.892 -34.321 1.00 88.94 993 ARG A N 1
ATOM 7671 C CA . ARG A 1 993 ? 14.098 -25.984 -33.360 1.00 88.94 993 ARG A CA 1
ATOM 7672 C C . ARG A 1 993 ? 12.647 -26.465 -33.430 1.00 88.94 993 ARG A C 1
ATOM 7674 O O . ARG A 1 993 ? 11.789 -25.779 -33.980 1.00 88.94 993 ARG A O 1
ATOM 7681 N N . ASP A 1 994 ? 12.369 -27.644 -32.882 1.00 84.19 994 ASP A N 1
ATOM 7682 C CA . ASP A 1 994 ? 11.027 -28.234 -32.870 1.00 84.19 994 ASP A CA 1
ATOM 7683 C C . ASP A 1 994 ? 10.055 -27.413 -32.000 1.00 84.19 994 ASP A C 1
ATOM 7685 O O . ASP A 1 994 ? 10.125 -27.414 -30.773 1.00 84.19 994 ASP A O 1
ATOM 7689 N N . GLU A 1 995 ? 9.104 -26.737 -32.645 1.00 78.38 995 GLU A N 1
ATOM 7690 C CA . GLU A 1 995 ? 8.084 -25.883 -32.017 1.00 78.38 995 GLU A CA 1
ATOM 7691 C C . GLU A 1 995 ? 7.166 -26.610 -31.016 1.00 78.38 995 GLU A C 1
ATOM 7693 O O . GLU A 1 995 ? 6.506 -25.969 -30.187 1.00 78.38 995 GLU A O 1
ATOM 7698 N N . LYS A 1 996 ? 7.103 -27.949 -31.088 1.00 78.94 996 LYS A N 1
ATOM 7699 C CA . LYS A 1 996 ? 6.302 -28.780 -30.180 1.00 78.94 996 LYS A CA 1
ATOM 7700 C C . LYS A 1 996 ? 7.026 -29.110 -28.886 1.00 78.94 996 LYS A C 1
ATOM 7702 O O . LYS A 1 996 ? 6.360 -29.461 -27.916 1.00 78.94 996 LYS A O 1
ATOM 7707 N N . THR A 1 997 ? 8.354 -29.007 -28.864 1.00 82.31 997 THR A N 1
ATOM 7708 C CA . THR A 1 997 ? 9.181 -29.319 -27.688 1.00 82.31 997 THR A CA 1
ATOM 7709 C C . THR A 1 997 ? 9.942 -28.102 -27.158 1.00 82.31 997 THR A C 1
ATOM 7711 O O . THR A 1 997 ? 10.261 -28.076 -25.976 1.00 82.31 997 THR A O 1
ATOM 7714 N N . CYS A 1 998 ? 10.147 -27.060 -27.969 1.00 85.19 998 CYS A N 1
ATOM 7715 C CA . CYS A 1 998 ? 10.853 -25.830 -27.607 1.00 85.19 998 CYS A CA 1
ATOM 7716 C C . CYS A 1 998 ? 9.943 -24.590 -27.693 1.00 85.19 998 CYS A C 1
ATOM 7718 O O . CYS A 1 998 ? 9.260 -24.367 -28.693 1.00 85.19 998 CYS A O 1
ATOM 7720 N N . SER A 1 999 ? 9.979 -23.724 -26.681 1.00 88.06 999 SER A N 1
ATOM 7721 C CA . SER A 1 999 ? 9.338 -22.401 -26.693 1.00 88.06 999 SER A CA 1
ATOM 7722 C C . SER A 1 999 ? 10.175 -21.329 -27.391 1.00 88.06 999 SER A C 1
ATOM 7724 O O . SER A 1 999 ? 9.607 -20.348 -27.878 1.00 88.06 999 SER A O 1
ATOM 7726 N N . TYR A 1 1000 ? 11.500 -21.493 -27.431 1.00 91.19 1000 TYR A N 1
ATOM 7727 C CA . TYR A 1 1000 ? 12.412 -20.670 -28.228 1.00 91.19 1000 TYR A CA 1
ATOM 7728 C C . TYR A 1 1000 ? 12.673 -21.384 -29.563 1.00 91.19 1000 TYR A C 1
ATOM 7730 O O . TYR A 1 1000 ? 13.413 -22.368 -29.631 1.00 91.19 1000 TYR A O 1
ATOM 7738 N N . GLN A 1 1001 ? 12.030 -20.923 -30.630 1.00 90.81 1001 GLN A N 1
ATOM 7739 C CA . GLN A 1 1001 ? 11.920 -21.659 -31.892 1.00 90.81 1001 GLN A CA 1
ATOM 7740 C C . GLN A 1 1001 ? 13.187 -21.621 -32.753 1.00 90.81 1001 GLN A C 1
ATOM 7742 O O . GLN A 1 1001 ? 13.304 -22.406 -33.687 1.00 90.81 1001 GLN A O 1
ATOM 7747 N N . TYR A 1 1002 ? 14.141 -20.737 -32.457 1.00 93.38 1002 TYR A N 1
ATOM 7748 C CA . TYR A 1 1002 ? 15.371 -20.592 -33.239 1.00 93.38 1002 TYR A CA 1
ATOM 7749 C C . TYR A 1 1002 ? 16.596 -20.621 -32.337 1.00 93.38 1002 TYR A C 1
ATOM 7751 O O . TYR A 1 1002 ? 16.537 -20.176 -31.193 1.00 93.38 1002 TYR A O 1
ATOM 7759 N N . ILE A 1 1003 ? 17.716 -21.119 -32.854 1.00 93.56 1003 ILE A N 1
ATOM 7760 C CA . ILE A 1 1003 ? 18.994 -21.150 -32.143 1.00 93.56 1003 ILE A CA 1
ATOM 7761 C C . ILE A 1 1003 ? 20.165 -20.899 -33.091 1.00 93.56 1003 ILE A C 1
ATOM 7763 O O . ILE A 1 1003 ? 20.125 -21.292 -34.255 1.00 93.56 1003 ILE A O 1
ATOM 7767 N N . THR A 1 1004 ? 21.218 -20.235 -32.623 1.00 93.94 1004 THR A N 1
ATOM 7768 C CA . THR A 1 1004 ? 22.444 -20.051 -33.408 1.00 93.94 1004 THR A CA 1
ATOM 7769 C C . THR A 1 1004 ? 23.256 -21.340 -33.526 1.00 93.94 1004 THR A C 1
ATOM 7771 O O . THR A 1 1004 ? 23.121 -22.262 -32.723 1.00 93.94 1004 THR A O 1
ATOM 7774 N N . THR A 1 1005 ? 24.204 -21.382 -34.461 1.00 90.25 1005 THR A N 1
ATOM 7775 C CA . THR A 1 1005 ? 25.389 -22.238 -34.299 1.00 90.25 1005 THR A CA 1
ATOM 7776 C C . THR A 1 1005 ? 26.203 -21.803 -33.074 1.00 90.25 1005 THR A C 1
ATOM 7778 O O . THR A 1 1005 ? 26.086 -20.661 -32.627 1.00 90.25 1005 THR A O 1
ATOM 7781 N N . ASN A 1 1006 ? 27.048 -22.688 -32.535 1.00 88.88 1006 ASN A N 1
ATOM 7782 C CA . ASN A 1 1006 ? 27.960 -22.328 -31.445 1.00 88.88 1006 ASN A CA 1
ATOM 7783 C C . ASN A 1 1006 ? 28.864 -21.160 -31.869 1.00 88.88 1006 ASN A C 1
ATOM 7785 O O . ASN A 1 1006 ? 29.471 -21.211 -32.941 1.00 88.88 1006 ASN A O 1
ATOM 7789 N N . PHE A 1 1007 ? 28.981 -20.141 -31.025 1.00 89.00 1007 PHE A N 1
ATOM 7790 C CA . PHE A 1 1007 ? 29.860 -18.999 -31.250 1.00 89.00 1007 PHE A CA 1
ATOM 7791 C C . PHE A 1 1007 ? 30.557 -18.578 -29.953 1.00 89.00 1007 PHE A C 1
ATOM 7793 O O . PHE A 1 1007 ? 30.158 -18.963 -28.855 1.00 89.00 1007 PHE A O 1
ATOM 7800 N N . GLN A 1 1008 ? 31.616 -17.777 -30.083 1.00 84.50 1008 GLN A N 1
ATOM 7801 C CA . GLN A 1 1008 ? 32.318 -17.201 -28.937 1.00 84.50 1008 GLN A CA 1
ATOM 7802 C C . GLN A 1 1008 ? 31.834 -15.777 -28.683 1.00 84.50 1008 GLN A C 1
ATOM 7804 O O . GLN A 1 1008 ? 31.967 -14.889 -29.530 1.00 84.50 1008 GLN A O 1
ATOM 7809 N N . MET A 1 1009 ? 31.270 -15.556 -27.501 1.00 83.81 1009 MET A N 1
ATOM 7810 C CA . MET A 1 1009 ? 30.829 -14.231 -27.093 1.00 83.81 1009 MET A CA 1
ATOM 7811 C C . MET A 1 1009 ? 32.028 -13.277 -26.965 1.00 83.81 1009 MET A C 1
ATOM 7813 O O . MET A 1 1009 ? 33.091 -13.669 -26.483 1.00 83.81 1009 MET A O 1
ATOM 7817 N N . SER A 1 1010 ? 31.877 -12.030 -27.421 1.00 81.31 1010 SER A N 1
ATOM 7818 C CA . SER A 1 1010 ? 32.933 -11.022 -27.272 1.00 81.31 1010 SER A CA 1
ATOM 7819 C C . SER A 1 1010 ? 33.173 -10.720 -25.790 1.00 81.31 1010 SER A C 1
ATOM 7821 O O . SER A 1 1010 ? 32.218 -10.538 -25.045 1.00 81.31 1010 SER A O 1
ATOM 7823 N N . SER A 1 1011 ? 34.437 -10.612 -25.371 1.00 76.19 1011 SER A N 1
ATOM 7824 C CA . SER A 1 1011 ? 34.815 -10.232 -24.000 1.00 76.19 1011 SER A CA 1
ATOM 7825 C C . SER A 1 1011 ? 34.799 -8.714 -23.761 1.00 76.19 1011 SER A C 1
ATOM 7827 O O . SER A 1 1011 ? 35.400 -8.232 -22.803 1.00 76.19 1011 SER A O 1
ATOM 7829 N N . ALA A 1 1012 ? 34.210 -7.936 -24.674 1.00 81.06 1012 ALA A N 1
ATOM 7830 C CA . ALA A 1 1012 ? 34.058 -6.497 -24.508 1.00 81.06 1012 ALA A CA 1
ATOM 7831 C C . ALA A 1 1012 ? 32.996 -6.186 -23.447 1.00 81.06 1012 ALA A C 1
ATOM 7833 O O . ALA A 1 1012 ? 31.996 -6.892 -23.360 1.00 81.06 1012 ALA A O 1
ATOM 7834 N N . ALA A 1 1013 ? 33.179 -5.093 -22.699 1.00 78.69 1013 ALA A N 1
ATOM 7835 C CA . ALA A 1 1013 ? 32.243 -4.676 -21.652 1.00 78.69 1013 ALA A CA 1
ATOM 7836 C C . ALA A 1 1013 ? 30.808 -4.480 -22.171 1.00 78.69 1013 ALA A C 1
ATOM 7838 O O . ALA A 1 1013 ? 29.864 -4.761 -21.443 1.00 78.69 1013 ALA A O 1
ATOM 7839 N N . LEU A 1 1014 ? 30.650 -4.039 -23.427 1.00 84.81 1014 LEU A N 1
ATOM 7840 C CA . LEU A 1 1014 ? 29.371 -3.953 -24.126 1.00 84.81 1014 LEU A CA 1
ATOM 7841 C C . LEU A 1 1014 ? 29.421 -4.780 -25.416 1.00 84.81 1014 LEU A C 1
ATOM 7843 O O . LEU A 1 1014 ? 30.322 -4.625 -26.245 1.00 84.81 1014 LEU A O 1
ATOM 7847 N N . VAL A 1 1015 ? 28.417 -5.627 -25.610 1.00 88.38 1015 VAL A N 1
ATOM 7848 C CA . VAL A 1 1015 ? 28.222 -6.453 -26.803 1.00 88.38 1015 VAL A CA 1
ATOM 7849 C C . VAL A 1 1015 ? 26.923 -6.039 -27.475 1.00 88.38 1015 VAL A C 1
ATOM 7851 O O . VAL A 1 1015 ? 25.891 -5.948 -26.817 1.00 88.38 1015 VAL A O 1
ATOM 7854 N N . LYS A 1 1016 ? 26.959 -5.813 -28.787 1.00 92.81 1016 LYS A N 1
ATOM 7855 C CA . LYS A 1 1016 ? 25.776 -5.528 -29.608 1.00 92.81 1016 LYS A CA 1
ATOM 7856 C C . LYS A 1 1016 ? 25.393 -6.778 -30.387 1.00 92.81 1016 LYS A C 1
ATOM 7858 O O . LYS A 1 1016 ? 26.263 -7.456 -30.929 1.00 92.81 1016 LYS A O 1
ATOM 7863 N N . MET A 1 1017 ? 24.097 -7.064 -30.453 1.00 93.50 1017 MET A N 1
ATOM 7864 C CA . MET A 1 1017 ? 23.516 -8.156 -31.226 1.00 93.50 1017 MET A CA 1
ATOM 7865 C C . MET A 1 1017 ? 22.394 -7.621 -32.114 1.00 93.50 1017 MET A C 1
ATOM 7867 O O . MET A 1 1017 ? 21.454 -7.007 -31.615 1.00 93.50 1017 MET A O 1
ATOM 7871 N N . ARG A 1 1018 ? 22.469 -7.875 -33.420 1.00 94.81 1018 ARG A N 1
ATOM 7872 C CA . ARG A 1 1018 ? 21.413 -7.582 -34.393 1.00 94.81 1018 ARG A CA 1
ATOM 7873 C C . ARG A 1 1018 ? 20.815 -8.884 -34.896 1.00 94.81 1018 ARG A C 1
ATOM 7875 O O . ARG A 1 1018 ? 21.529 -9.730 -35.424 1.00 94.81 1018 ARG A O 1
ATOM 7882 N N . VAL A 1 1019 ? 19.513 -9.042 -34.731 1.00 95.50 1019 VAL A N 1
ATOM 7883 C CA . VAL A 1 1019 ? 18.755 -10.210 -35.176 1.00 95.50 1019 VAL A CA 1
ATOM 7884 C C . VAL A 1 1019 ? 17.971 -9.820 -36.415 1.00 95.50 1019 VAL A C 1
ATOM 7886 O O . VAL A 1 1019 ? 17.207 -8.859 -36.374 1.00 95.50 1019 VAL A O 1
ATOM 7889 N N . PHE A 1 1020 ? 18.152 -10.568 -37.497 1.00 94.94 1020 PHE A N 1
ATOM 7890 C CA . PHE A 1 1020 ? 17.434 -10.397 -38.752 1.00 94.94 1020 PHE A CA 1
ATOM 7891 C C . PHE A 1 1020 ? 16.569 -11.612 -39.044 1.00 94.94 1020 PHE A C 1
ATOM 7893 O O . PHE A 1 1020 ? 16.920 -12.750 -38.713 1.00 94.94 1020 PHE A O 1
ATOM 7900 N N . GLY A 1 1021 ? 15.461 -11.362 -39.722 1.00 94.00 1021 GLY A N 1
ATOM 7901 C CA . GLY A 1 1021 ? 14.568 -12.406 -40.175 1.00 94.00 1021 GLY A CA 1
ATOM 7902 C C . GLY A 1 1021 ? 13.531 -11.886 -41.151 1.00 94.00 1021 GLY A C 1
ATOM 7903 O O . GLY A 1 1021 ? 13.571 -10.713 -41.528 1.00 94.00 1021 GLY A O 1
ATOM 7904 N N . ASN A 1 1022 ? 12.608 -12.761 -41.535 1.00 93.50 1022 ASN A N 1
ATOM 7905 C CA . ASN A 1 1022 ? 11.550 -12.463 -42.490 1.00 93.50 1022 ASN A CA 1
ATOM 7906 C C . ASN A 1 1022 ? 10.169 -12.797 -41.914 1.00 93.50 1022 ASN A C 1
ATOM 7908 O O . ASN A 1 1022 ? 10.026 -13.738 -41.130 1.00 93.50 1022 ASN A O 1
ATOM 7912 N N . THR A 1 1023 ? 9.154 -12.046 -42.331 1.00 91.88 1023 THR A N 1
ATOM 7913 C CA . THR A 1 1023 ? 7.742 -12.397 -42.127 1.00 91.88 1023 THR A CA 1
ATOM 7914 C C . THR A 1 1023 ? 7.261 -13.371 -43.211 1.00 91.88 1023 THR A C 1
ATOM 7916 O O . THR A 1 1023 ? 7.949 -13.597 -44.211 1.00 91.88 1023 THR A O 1
ATOM 7919 N N . SER A 1 1024 ? 6.063 -13.940 -43.053 1.00 86.88 1024 SER A N 1
ATOM 7920 C CA . SER A 1 1024 ? 5.447 -14.849 -44.034 1.00 86.88 1024 SER A CA 1
ATOM 7921 C C . SER A 1 1024 ? 5.210 -14.208 -45.410 1.00 86.88 1024 SER A C 1
ATOM 7923 O O . SER A 1 1024 ? 5.135 -14.911 -46.419 1.00 86.88 1024 SER A O 1
ATOM 7925 N N . THR A 1 1025 ? 5.161 -12.875 -45.477 1.00 86.19 1025 THR A N 1
ATOM 7926 C CA . THR A 1 1025 ? 5.068 -12.074 -46.709 1.00 86.19 1025 THR A CA 1
ATOM 7927 C C . THR A 1 1025 ? 6.441 -11.672 -47.271 1.00 86.19 1025 THR A C 1
ATOM 7929 O O . THR A 1 1025 ? 6.513 -10.923 -48.245 1.00 86.19 1025 THR A O 1
ATOM 7932 N N . ASN A 1 1026 ? 7.535 -12.202 -46.706 1.00 86.88 1026 ASN A N 1
ATOM 7933 C CA . ASN A 1 1026 ? 8.935 -11.905 -47.030 1.00 86.88 1026 ASN A CA 1
ATOM 7934 C C . ASN A 1 1026 ? 9.403 -10.471 -46.716 1.00 86.88 1026 ASN A C 1
ATOM 7936 O O . ASN A 1 1026 ? 10.425 -10.037 -47.251 1.00 86.88 1026 ASN A O 1
ATOM 7940 N N . PHE A 1 1027 ? 8.726 -9.737 -45.827 1.00 90.69 1027 PHE A N 1
ATOM 7941 C CA . PHE A 1 1027 ? 9.295 -8.493 -45.299 1.00 90.69 1027 PHE A CA 1
ATOM 7942 C C . PHE A 1 1027 ? 10.441 -8.799 -44.346 1.00 90.69 1027 PHE A C 1
ATOM 7944 O O . PHE A 1 1027 ? 10.313 -9.649 -43.465 1.00 90.69 1027 PHE A O 1
ATOM 7951 N N . ARG A 1 1028 ? 11.555 -8.081 -44.498 1.00 91.12 1028 ARG A N 1
ATOM 7952 C CA . ARG A 1 1028 ? 12.699 -8.209 -43.597 1.00 91.12 1028 ARG A CA 1
ATOM 7953 C C . ARG A 1 1028 ? 12.439 -7.427 -42.311 1.00 91.12 1028 ARG A C 1
ATOM 7955 O O . ARG A 1 1028 ? 12.067 -6.259 -42.364 1.00 91.12 1028 ARG A O 1
ATOM 7962 N N . PHE A 1 1029 ? 12.700 -8.045 -41.167 1.00 93.12 1029 PHE A N 1
ATOM 7963 C CA . PHE A 1 1029 ? 12.713 -7.383 -39.866 1.00 93.12 1029 PHE A CA 1
ATOM 7964 C C . PHE A 1 1029 ? 14.129 -7.333 -39.293 1.00 93.12 1029 PHE A C 1
ATOM 7966 O O . PHE A 1 1029 ? 14.985 -8.162 -39.623 1.00 93.12 1029 PHE A O 1
ATOM 7973 N N . GLN A 1 1030 ? 14.365 -6.372 -38.399 1.00 94.25 1030 GLN A N 1
ATOM 7974 C CA . GLN A 1 1030 ? 15.573 -6.321 -37.581 1.00 94.25 1030 GLN A CA 1
ATOM 7975 C C . GLN A 1 1030 ? 15.242 -6.001 -36.122 1.00 94.25 1030 GLN A C 1
ATOM 7977 O O . GLN A 1 1030 ? 14.302 -5.255 -35.850 1.00 94.25 1030 GLN A O 1
ATOM 7982 N N . ARG A 1 1031 ? 16.017 -6.538 -35.179 1.00 94.31 1031 ARG A N 1
ATOM 7983 C CA . ARG A 1 1031 ? 15.975 -6.177 -33.752 1.00 94.31 1031 ARG A CA 1
ATOM 7984 C C . ARG A 1 1031 ? 17.391 -6.044 -33.212 1.00 94.31 1031 ARG A C 1
ATOM 7986 O O . ARG A 1 1031 ? 18.234 -6.886 -33.509 1.00 94.31 1031 ARG A O 1
ATOM 7993 N N . THR A 1 1032 ? 17.652 -5.004 -32.430 1.00 94.62 1032 THR A N 1
ATOM 7994 C CA . THR A 1 1032 ? 18.968 -4.724 -31.845 1.00 94.62 1032 THR A CA 1
ATOM 7995 C C . THR A 1 1032 ? 18.913 -4.863 -30.328 1.00 94.62 1032 THR A C 1
ATOM 7997 O O . THR A 1 1032 ? 18.034 -4.303 -29.680 1.00 94.62 1032 THR A O 1
ATOM 8000 N N . PHE A 1 1033 ? 19.888 -5.574 -29.765 1.00 92.88 1033 PHE A N 1
ATOM 8001 C CA . PHE A 1 1033 ? 20.060 -5.796 -28.333 1.00 92.88 1033 PHE A CA 1
ATOM 8002 C C . PHE A 1 1033 ? 21.486 -5.450 -27.915 1.00 92.88 1033 PHE A C 1
ATOM 8004 O O . PHE A 1 1033 ? 22.431 -5.651 -28.681 1.00 92.88 1033 PHE A O 1
ATOM 8011 N N . PHE A 1 1034 ? 21.644 -4.988 -26.680 1.00 90.75 1034 PHE A N 1
ATOM 8012 C CA . PHE A 1 1034 ? 22.945 -4.780 -26.056 1.00 90.75 1034 PHE A CA 1
ATOM 8013 C C . PHE A 1 1034 ? 23.060 -5.635 -24.795 1.00 90.75 1034 PHE A C 1
ATOM 8015 O O . PHE A 1 1034 ? 22.084 -5.809 -24.064 1.00 90.75 1034 PHE A O 1
ATOM 8022 N N . PHE A 1 1035 ? 24.253 -6.153 -24.523 1.00 86.56 1035 PHE A N 1
ATOM 8023 C CA . PHE A 1 1035 ? 24.554 -6.982 -23.357 1.00 86.56 1035 PHE A CA 1
ATOM 8024 C C . PHE A 1 1035 ? 25.843 -6.507 -22.699 1.00 86.56 1035 PHE A C 1
ATOM 8026 O O . PHE A 1 1035 ? 26.810 -6.209 -23.398 1.00 86.56 1035 PHE A O 1
ATOM 8033 N N . SER A 1 1036 ? 25.858 -6.455 -21.372 1.00 79.94 1036 SER A N 1
ATOM 8034 C CA . SER A 1 1036 ? 27.073 -6.234 -20.598 1.00 79.94 1036 SER A CA 1
ATOM 8035 C C . SER A 1 1036 ? 27.816 -7.559 -20.382 1.00 79.94 1036 SER A C 1
ATOM 8037 O O . SER A 1 1036 ? 27.208 -8.632 -20.374 1.00 79.94 1036 SER A O 1
ATOM 8039 N N . GLN A 1 1037 ? 29.142 -7.495 -20.249 1.00 73.69 1037 GLN A N 1
ATOM 8040 C CA . GLN A 1 1037 ? 29.984 -8.637 -19.875 1.00 73.69 1037 GLN A CA 1
ATOM 8041 C C . GLN A 1 1037 ? 30.732 -8.328 -18.586 1.00 73.69 1037 GLN A C 1
ATOM 8043 O O . GLN A 1 1037 ? 31.325 -7.257 -18.449 1.00 73.69 1037 GLN A O 1
ATOM 8048 N N . PHE A 1 1038 ? 30.765 -9.298 -17.677 1.00 65.69 1038 PHE A N 1
ATOM 8049 C CA . PHE A 1 1038 ? 31.603 -9.222 -16.487 1.00 65.69 1038 PHE A CA 1
ATOM 8050 C C . PHE A 1 1038 ? 33.069 -9.483 -16.824 1.00 65.69 1038 PHE A C 1
ATOM 8052 O O . PHE A 1 1038 ? 33.390 -10.271 -17.717 1.00 65.69 1038 PHE A O 1
ATOM 8059 N N . ASN A 1 1039 ? 33.965 -8.875 -16.047 1.00 59.06 1039 ASN A N 1
ATOM 8060 C CA . ASN A 1 1039 ? 35.378 -9.219 -16.094 1.00 59.06 1039 ASN A CA 1
ATOM 8061 C C . ASN A 1 1039 ? 35.603 -10.666 -15.607 1.00 59.06 1039 ASN A C 1
ATOM 8063 O O . ASN A 1 1039 ? 34.881 -11.172 -14.747 1.00 59.06 1039 ASN A O 1
ATOM 8067 N N . ASN A 1 1040 ? 36.648 -11.317 -16.118 1.00 56.47 1040 ASN A N 1
ATOM 8068 C CA . ASN A 1 1040 ? 36.999 -12.717 -15.852 1.00 56.47 1040 ASN A CA 1
ATOM 8069 C C . ASN A 1 1040 ? 37.379 -13.028 -14.385 1.00 56.47 1040 ASN A C 1
ATOM 8071 O O . ASN A 1 1040 ? 37.605 -14.190 -14.049 1.00 56.47 1040 ASN A O 1
ATOM 8075 N N . THR A 1 1041 ? 37.450 -12.018 -13.510 1.00 49.47 1041 THR A N 1
ATOM 8076 C CA . THR A 1 1041 ? 37.776 -12.146 -12.080 1.00 49.47 1041 THR A CA 1
ATOM 8077 C C . THR A 1 1041 ? 36.598 -11.910 -11.125 1.00 49.47 1041 THR A C 1
ATOM 8079 O O . THR A 1 1041 ? 36.769 -12.114 -9.926 1.00 49.47 1041 THR A O 1
ATOM 8082 N N . ALA A 1 1042 ? 35.426 -11.472 -11.603 1.00 50.41 1042 ALA A N 1
ATOM 8083 C CA . ALA A 1 1042 ? 34.294 -11.099 -10.745 1.00 50.41 1042 ALA A CA 1
ATOM 8084 C C . ALA A 1 1042 ? 33.309 -12.268 -10.534 1.00 50.41 1042 ALA A C 1
ATOM 8086 O O . ALA A 1 1042 ? 32.804 -12.857 -11.494 1.00 50.41 1042 ALA A O 1
ATOM 8087 N N . THR A 1 1043 ? 32.991 -12.604 -9.277 1.00 55.28 1043 THR A N 1
ATOM 8088 C CA . THR A 1 1043 ? 31.943 -13.587 -8.953 1.00 55.28 1043 THR A CA 1
ATOM 8089 C C . THR A 1 1043 ? 30.573 -12.910 -8.986 1.00 55.28 1043 THR A C 1
ATOM 8091 O O . THR A 1 1043 ? 30.144 -12.320 -8.002 1.00 55.28 1043 TH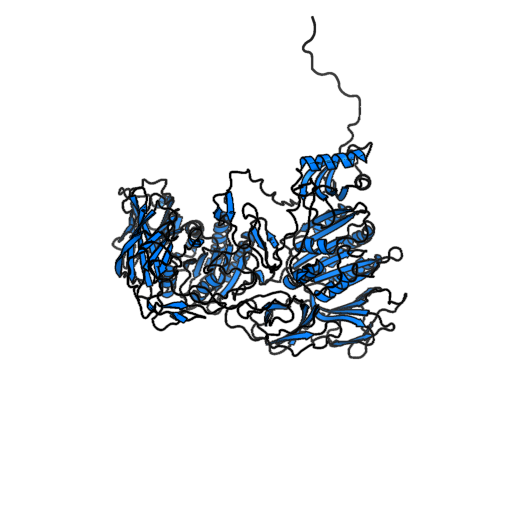R A O 1
ATOM 8094 N N . ALA A 1 1044 ? 29.868 -13.006 -10.113 1.00 62.72 1044 ALA A N 1
ATOM 8095 C CA . ALA A 1 1044 ? 28.497 -12.497 -10.235 1.00 62.72 1044 ALA A CA 1
ATOM 8096 C C . ALA A 1 1044 ? 27.454 -13.336 -9.464 1.00 62.72 1044 ALA A C 1
ATOM 8098 O O . ALA A 1 1044 ? 26.318 -12.900 -9.311 1.00 62.72 1044 ALA A O 1
ATOM 8099 N N . CYS A 1 1045 ? 27.811 -14.542 -9.004 1.00 69.38 1045 CYS A N 1
ATOM 8100 C CA . CYS A 1 1045 ? 26.917 -15.392 -8.219 1.00 69.38 1045 CYS A CA 1
ATOM 8101 C C . CYS A 1 1045 ? 26.940 -14.946 -6.750 1.00 69.38 1045 CYS A C 1
ATOM 8103 O O . CYS A 1 1045 ? 27.990 -15.016 -6.115 1.00 69.38 1045 CYS A O 1
ATOM 8105 N N . VAL A 1 1046 ? 25.800 -14.512 -6.210 1.00 64.81 1046 VAL A N 1
ATOM 8106 C CA . VAL A 1 1046 ? 25.711 -13.956 -4.846 1.00 64.81 1046 VAL A CA 1
ATOM 8107 C C . VAL A 1 1046 ? 25.670 -15.065 -3.792 1.00 64.81 1046 VAL A C 1
ATOM 8109 O O . VAL A 1 1046 ? 26.419 -15.016 -2.820 1.00 64.81 1046 VAL A O 1
ATOM 8112 N N . GLY A 1 1047 ? 24.839 -16.093 -4.001 1.00 62.50 1047 GLY A N 1
ATOM 8113 C CA . GLY A 1 1047 ? 24.739 -17.263 -3.116 1.00 62.50 1047 GLY A CA 1
ATOM 8114 C C . GLY A 1 1047 ? 25.322 -18.561 -3.688 1.00 62.50 1047 GLY A C 1
ATOM 8115 O O . GLY A 1 1047 ? 25.382 -19.566 -2.988 1.00 62.50 1047 GLY A O 1
ATOM 8116 N N . GLY A 1 1048 ? 25.734 -18.573 -4.960 1.00 71.62 1048 GLY A N 1
ATOM 8117 C CA . GLY A 1 1048 ? 26.073 -19.791 -5.708 1.00 71.62 1048 GLY A CA 1
ATOM 8118 C C . GLY A 1 1048 ? 27.531 -19.909 -6.152 1.00 71.62 1048 GLY A C 1
ATOM 8119 O O . GLY A 1 1048 ? 28.394 -19.110 -5.792 1.00 71.62 1048 GLY A O 1
ATOM 8120 N N . ARG A 1 1049 ? 27.810 -20.921 -6.983 1.00 78.19 1049 ARG A N 1
ATOM 8121 C CA . ARG A 1 1049 ? 29.108 -21.092 -7.665 1.00 78.19 1049 ARG A CA 1
ATOM 8122 C C . ARG A 1 1049 ? 28.911 -21.171 -9.172 1.00 78.19 1049 ARG A C 1
ATOM 8124 O O . ARG A 1 1049 ? 27.979 -21.822 -9.632 1.00 78.19 1049 ARG A O 1
ATOM 8131 N N . ALA A 1 1050 ? 29.804 -20.544 -9.932 1.00 76.62 1050 ALA A N 1
ATOM 8132 C CA . ALA A 1 1050 ? 29.808 -20.675 -11.383 1.00 76.62 1050 ALA A CA 1
ATOM 8133 C C . ALA A 1 1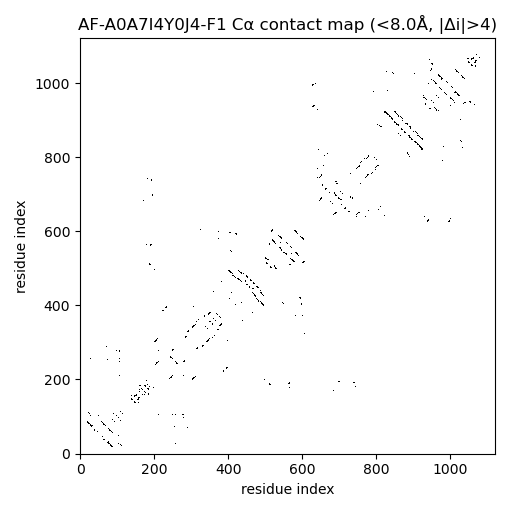050 ? 30.254 -22.089 -11.802 1.00 76.62 1050 ALA A C 1
ATOM 8135 O O . ALA A 1 1050 ? 31.203 -22.638 -11.236 1.00 76.62 1050 ALA A O 1
ATOM 8136 N N . ASN A 1 1051 ? 29.583 -22.682 -12.791 1.00 80.19 1051 ASN A N 1
ATOM 8137 C CA . ASN A 1 1051 ? 30.003 -23.936 -13.417 1.00 80.19 1051 ASN A CA 1
ATOM 8138 C C . ASN A 1 1051 ? 31.120 -23.702 -14.460 1.00 80.19 1051 ASN A C 1
ATOM 8140 O O . ASN A 1 1051 ? 31.560 -22.575 -14.683 1.00 80.19 1051 ASN A O 1
ATOM 8144 N N . GLN A 1 1052 ? 31.577 -24.763 -15.138 1.00 82.50 1052 GLN A N 1
ATOM 8145 C CA . GLN A 1 1052 ? 32.666 -24.679 -16.130 1.00 82.50 1052 GLN A CA 1
ATOM 8146 C C . GLN A 1 1052 ? 32.372 -23.765 -17.335 1.00 82.50 1052 GLN A C 1
ATOM 8148 O O . GLN A 1 1052 ? 33.315 -23.327 -17.996 1.00 82.50 1052 GLN A O 1
ATOM 8153 N N . PHE A 1 1053 ? 31.095 -23.480 -17.609 1.00 82.38 1053 PHE A N 1
ATOM 8154 C CA . PHE A 1 1053 ? 30.634 -22.575 -18.664 1.00 82.38 1053 PHE A CA 1
ATOM 8155 C C . PHE A 1 1053 ? 30.459 -21.136 -18.165 1.00 82.38 1053 PHE A C 1
ATOM 8157 O O . PHE A 1 1053 ? 30.293 -20.232 -18.973 1.00 82.38 1053 PHE A O 1
ATOM 8164 N N . GLY A 1 1054 ? 30.509 -20.907 -16.848 1.00 77.62 1054 GLY A N 1
ATOM 8165 C CA . GLY A 1 1054 ? 30.272 -19.606 -16.231 1.00 77.62 1054 GLY A CA 1
ATOM 8166 C C . GLY A 1 1054 ? 28.821 -19.356 -15.801 1.00 77.62 1054 GLY A C 1
ATOM 8167 O O . GLY A 1 1054 ? 28.502 -18.223 -15.451 1.00 77.62 1054 GLY A O 1
ATOM 8168 N N . GLU A 1 1055 ? 27.934 -20.357 -15.819 1.00 79.19 1055 GLU A N 1
ATOM 8169 C CA . GLU A 1 1055 ? 26.542 -20.247 -15.334 1.00 79.19 1055 GLU A CA 1
ATOM 8170 C C . GLU A 1 1055 ? 26.496 -20.416 -13.806 1.00 79.19 1055 GLU A C 1
ATOM 8172 O O . GLU A 1 1055 ? 27.193 -21.278 -13.266 1.00 79.19 1055 GLU A O 1
ATOM 8177 N N . CYS A 1 1056 ? 25.681 -19.630 -13.095 1.00 76.69 1056 CYS A N 1
ATOM 8178 C CA . CYS A 1 1056 ? 25.550 -19.767 -11.643 1.00 76.69 1056 CYS A CA 1
ATOM 8179 C C . CYS A 1 1056 ? 24.709 -20.995 -11.267 1.00 76.69 1056 CYS A C 1
ATOM 8181 O O . CYS A 1 1056 ? 23.607 -21.193 -11.772 1.00 76.69 1056 CYS A O 1
ATOM 8183 N N . VAL A 1 1057 ? 25.230 -21.809 -10.347 1.00 80.44 1057 VAL A N 1
ATOM 8184 C CA . VAL A 1 1057 ? 24.523 -22.934 -9.727 1.00 80.44 1057 VAL A CA 1
ATOM 8185 C C . VAL A 1 1057 ? 24.138 -22.534 -8.307 1.00 80.44 1057 VAL A C 1
ATOM 8187 O O . VAL A 1 1057 ? 25.018 -22.258 -7.482 1.00 80.44 1057 VAL A O 1
ATOM 8190 N N . CYS A 1 1058 ? 22.833 -22.479 -8.037 1.00 70.56 1058 CYS A N 1
ATOM 8191 C CA . CYS A 1 1058 ? 22.298 -21.964 -6.778 1.00 70.56 1058 CYS A CA 1
ATOM 8192 C C . CYS A 1 1058 ? 22.236 -23.035 -5.683 1.00 70.56 1058 CYS A C 1
ATOM 8194 O O . CYS A 1 1058 ? 21.953 -24.198 -5.985 1.00 70.56 1058 CYS A O 1
ATOM 8196 N N . PRO A 1 1059 ? 22.522 -22.669 -4.420 1.00 70.69 1059 PRO A N 1
ATOM 8197 C CA . PRO A 1 1059 ? 22.332 -23.556 -3.279 1.00 70.69 1059 PRO A CA 1
ATOM 8198 C C . PRO A 1 1059 ? 20.839 -23.748 -2.976 1.00 70.69 1059 PRO A C 1
ATOM 8200 O O . PRO A 1 1059 ? 19.982 -23.028 -3.489 1.00 70.69 1059 PRO A O 1
ATOM 8203 N N . GLU A 1 1060 ? 20.531 -24.709 -2.106 1.00 63.31 1060 GLU A N 1
ATOM 8204 C CA . GLU A 1 1060 ? 19.172 -24.927 -1.604 1.00 63.31 1060 GLU A CA 1
ATOM 8205 C C . GLU A 1 1060 ? 18.615 -23.646 -0.958 1.00 63.31 1060 GLU A C 1
ATOM 8207 O O . GLU A 1 1060 ? 19.330 -22.934 -0.251 1.00 63.31 1060 GLU A O 1
ATOM 8212 N N . GLY A 1 1061 ? 17.351 -23.325 -1.246 1.00 56.56 1061 GLY A N 1
ATOM 8213 C CA . GLY A 1 1061 ? 16.713 -22.094 -0.779 1.00 56.56 1061 GLY A CA 1
ATOM 8214 C C . GLY A 1 1061 ? 17.032 -20.837 -1.598 1.00 56.56 1061 GLY A C 1
ATOM 8215 O O . GLY A 1 1061 ? 16.576 -19.769 -1.208 1.00 56.56 1061 GLY A O 1
ATOM 8216 N N . TYR A 1 1062 ? 17.765 -20.929 -2.716 1.00 57.84 1062 TYR A N 1
ATOM 8217 C CA . TYR A 1 1062 ? 18.038 -19.805 -3.626 1.00 57.84 1062 TYR A CA 1
ATOM 8218 C C . TYR A 1 1062 ? 17.831 -20.185 -5.102 1.00 57.84 1062 TYR A C 1
ATOM 8220 O O . TYR A 1 1062 ? 18.012 -21.330 -5.511 1.00 57.84 1062 TYR A O 1
ATOM 8228 N N . SER A 1 1063 ? 17.463 -19.197 -5.910 1.00 63.06 1063 SER A N 1
ATOM 8229 C CA . SER A 1 1063 ? 17.132 -19.278 -7.334 1.00 63.06 1063 SER A CA 1
ATOM 8230 C C . SER A 1 1063 ? 17.577 -18.003 -8.074 1.00 63.06 1063 SER A C 1
ATOM 8232 O O . SER A 1 1063 ? 18.271 -17.160 -7.499 1.00 63.06 1063 SER A O 1
ATOM 8234 N N . GLY A 1 1064 ? 17.228 -17.883 -9.358 1.00 61.06 1064 GLY A N 1
ATOM 8235 C CA . GLY A 1 1064 ? 17.616 -16.762 -10.220 1.00 61.06 1064 GLY A CA 1
ATOM 8236 C C . GLY A 1 1064 ? 18.928 -16.989 -10.984 1.00 61.06 1064 GLY A C 1
ATOM 8237 O O . GLY A 1 1064 ? 19.736 -17.852 -10.641 1.00 61.06 1064 GLY A O 1
ATOM 8238 N N . GLU A 1 1065 ? 19.160 -16.193 -12.035 1.00 70.69 1065 GLU A N 1
ATOM 8239 C CA . GLU A 1 1065 ? 20.353 -16.286 -12.905 1.00 70.69 1065 GLU A CA 1
ATOM 8240 C C . GLU A 1 1065 ? 21.672 -16.056 -12.140 1.00 70.69 1065 GLU A C 1
ATOM 8242 O O . GLU A 1 1065 ? 22.721 -16.561 -12.545 1.00 70.69 1065 GLU A O 1
ATOM 8247 N N . TYR A 1 1066 ? 21.611 -15.334 -11.014 1.00 71.56 1066 TYR A N 1
ATOM 8248 C CA . TYR A 1 1066 ? 22.756 -14.970 -10.173 1.00 71.56 1066 TYR A CA 1
ATOM 8249 C C . TYR A 1 1066 ? 22.684 -15.531 -8.744 1.00 71.56 1066 TYR A C 1
ATOM 8251 O O . TYR A 1 1066 ? 23.555 -15.235 -7.921 1.00 71.56 1066 TYR A O 1
ATOM 8259 N N . CYS A 1 1067 ? 21.700 -16.384 -8.445 1.00 67.12 1067 CYS A N 1
ATOM 8260 C CA . CYS A 1 1067 ? 21.495 -16.968 -7.116 1.00 67.12 1067 CYS A CA 1
ATOM 8261 C C . CYS A 1 1067 ? 21.319 -15.928 -6.002 1.00 67.12 1067 CYS A C 1
ATOM 8263 O O . CYS A 1 1067 ? 21.853 -16.093 -4.904 1.00 67.12 1067 CYS A O 1
ATOM 8265 N N . ASP A 1 1068 ? 20.625 -14.839 -6.309 1.00 62.38 1068 ASP A N 1
ATOM 8266 C CA . ASP A 1 1068 ? 20.283 -13.752 -5.396 1.00 62.38 1068 ASP A CA 1
ATOM 8267 C C . ASP A 1 1068 ? 18.800 -13.737 -5.002 1.00 62.38 1068 ASP A C 1
ATOM 8269 O O . ASP A 1 1068 ? 18.405 -12.935 -4.158 1.00 62.38 1068 ASP A O 1
ATOM 8273 N N . GLU A 1 1069 ? 17.994 -14.659 -5.532 1.00 56.62 1069 GLU A N 1
ATOM 8274 C CA . GLU A 1 1069 ? 16.564 -14.757 -5.234 1.00 56.62 1069 GLU A CA 1
ATOM 8275 C C . GLU A 1 1069 ? 16.295 -15.914 -4.259 1.00 56.62 1069 GLU A C 1
ATOM 8277 O O . GLU A 1 1069 ? 16.378 -17.076 -4.661 1.00 56.62 1069 GLU A O 1
ATOM 8282 N N . PRO A 1 1070 ? 15.969 -15.666 -2.980 1.00 52.94 1070 PRO A N 1
ATOM 8283 C CA . PRO A 1 1070 ? 15.629 -16.743 -2.055 1.00 52.94 1070 PRO A CA 1
ATOM 8284 C C . PRO A 1 1070 ? 14.312 -17.439 -2.451 1.00 52.94 1070 PRO A C 1
ATOM 8286 O O . PRO A 1 1070 ? 13.342 -16.794 -2.846 1.00 52.94 1070 PRO A O 1
ATOM 8289 N N . ILE A 1 1071 ? 14.260 -18.764 -2.313 1.00 52.03 1071 ILE A N 1
ATOM 8290 C CA . ILE A 1 1071 ? 13.069 -19.592 -2.539 1.00 52.03 1071 ILE A CA 1
ATOM 8291 C C . ILE A 1 1071 ? 12.220 -19.579 -1.262 1.00 52.03 1071 ILE A C 1
ATOM 8293 O O . ILE A 1 1071 ? 12.622 -20.095 -0.219 1.00 52.03 1071 ILE A O 1
ATOM 8297 N N . CYS A 1 1072 ? 11.017 -19.014 -1.342 1.00 44.25 1072 CYS A N 1
ATOM 8298 C CA . CYS A 1 1072 ? 10.052 -19.026 -0.245 1.00 44.25 1072 CYS A CA 1
ATOM 8299 C C . CYS A 1 1072 ? 9.279 -20.355 -0.234 1.00 44.25 1072 CYS A C 1
ATOM 8301 O O . CYS A 1 1072 ? 8.418 -20.594 -1.077 1.00 44.25 1072 CYS A O 1
ATOM 8303 N N . HIS A 1 1073 ? 9.551 -21.227 0.739 1.00 37.81 1073 HIS A N 1
ATOM 8304 C CA . HIS A 1 1073 ? 8.949 -22.566 0.793 1.00 37.81 1073 HIS A CA 1
ATOM 8305 C C . HIS A 1 1073 ? 7.475 -22.610 1.254 1.00 37.81 1073 HIS A C 1
ATOM 8307 O O . HIS A 1 1073 ? 6.866 -23.670 1.157 1.00 37.81 1073 HIS A O 1
ATOM 8313 N N . ASN A 1 1074 ? 6.868 -21.491 1.683 1.00 34.44 1074 ASN A N 1
ATOM 8314 C CA . ASN A 1 1074 ? 5.519 -21.473 2.278 1.00 34.44 1074 ASN A CA 1
ATOM 8315 C C . ASN A 1 1074 ? 4.613 -20.334 1.758 1.00 34.44 1074 ASN A C 1
ATOM 8317 O O . ASN A 1 1074 ? 4.220 -19.449 2.512 1.00 34.44 1074 ASN A O 1
ATOM 8321 N N . GLY A 1 1075 ? 4.237 -20.371 0.473 1.00 37.28 1075 GLY A N 1
ATOM 8322 C CA . GLY A 1 1075 ? 3.114 -19.569 -0.054 1.00 37.28 1075 GLY A CA 1
ATOM 8323 C C . GLY A 1 1075 ? 3.470 -18.361 -0.926 1.00 37.28 1075 GLY A C 1
ATOM 8324 O O . GLY A 1 1075 ? 2.566 -17.654 -1.369 1.00 37.28 1075 GLY A O 1
ATOM 8325 N N . ALA A 1 1076 ? 4.747 -18.162 -1.248 1.00 28.20 1076 ALA A N 1
ATOM 8326 C CA . ALA A 1 1076 ? 5.145 -17.356 -2.394 1.00 28.20 1076 ALA A CA 1
ATOM 8327 C C . ALA A 1 1076 ? 5.849 -18.255 -3.405 1.00 28.20 1076 ALA A C 1
ATOM 8329 O O . ALA A 1 1076 ? 7.002 -18.634 -3.215 1.00 28.20 1076 ALA A O 1
ATOM 8330 N N . GLN A 1 1077 ? 5.154 -18.628 -4.485 1.00 30.17 1077 GLN A N 1
ATOM 8331 C CA . GLN A 1 1077 ? 5.880 -19.067 -5.671 1.00 30.17 1077 GLN A CA 1
ATOM 8332 C C . GLN A 1 1077 ? 6.707 -17.869 -6.131 1.00 30.17 1077 GLN A C 1
ATOM 8334 O O . GLN A 1 1077 ? 6.159 -16.863 -6.581 1.00 30.17 1077 GLN A O 1
ATOM 8339 N N . GLY A 1 1078 ? 8.025 -17.983 -5.958 1.00 27.80 1078 GLY A N 1
ATOM 8340 C CA . GLY A 1 1078 ? 8.995 -17.039 -6.485 1.00 27.80 1078 GLY A CA 1
ATOM 8341 C C . GLY A 1 1078 ? 8.693 -16.752 -7.952 1.00 27.80 1078 GLY A C 1
ATOM 8342 O O . GLY A 1 1078 ? 8.470 -17.659 -8.760 1.00 27.80 1078 GLY A O 1
ATOM 8343 N N . ILE A 1 1079 ? 8.633 -15.468 -8.282 1.00 28.12 1079 ILE A N 1
ATOM 8344 C CA . ILE A 1 1079 ? 8.479 -15.027 -9.658 1.00 28.12 1079 ILE A CA 1
ATOM 8345 C C . ILE A 1 1079 ? 9.742 -15.439 -10.426 1.00 28.12 1079 ILE A C 1
ATOM 8347 O O . ILE A 1 1079 ? 10.827 -14.965 -10.134 1.00 28.12 1079 ILE A O 1
ATOM 8351 N N . ARG A 1 1080 ? 9.513 -16.282 -11.443 1.00 31.05 1080 ARG A N 1
ATOM 8352 C CA . ARG A 1 1080 ? 10.393 -16.759 -12.529 1.00 31.05 1080 ARG A CA 1
ATOM 8353 C C . ARG A 1 1080 ? 11.472 -17.804 -12.183 1.00 31.05 1080 ARG A C 1
ATOM 8355 O O . ARG A 1 1080 ? 12.634 -17.510 -11.970 1.00 31.05 1080 ARG A O 1
ATOM 8362 N N . GLY A 1 1081 ? 11.121 -19.056 -12.496 1.00 30.84 1081 GLY A N 1
ATOM 8363 C CA . GLY A 1 1081 ? 11.926 -19.789 -13.480 1.00 30.84 1081 GLY A CA 1
ATOM 8364 C C . GLY A 1 1081 ? 12.795 -20.950 -12.999 1.00 30.84 1081 GLY A C 1
ATOM 8365 O O . GLY A 1 1081 ? 13.905 -21.085 -13.488 1.00 30.84 1081 GLY A O 1
ATOM 8366 N N . SER A 1 1082 ? 12.298 -21.839 -12.138 1.00 26.97 1082 SER A N 1
ATOM 8367 C CA . SER A 1 1082 ? 12.718 -23.254 -12.140 1.00 26.97 1082 SER A CA 1
ATOM 8368 C C . SER A 1 1082 ? 11.785 -24.081 -11.257 1.00 26.97 1082 SER A C 1
ATOM 8370 O O . SER A 1 1082 ? 12.001 -24.170 -10.055 1.00 26.97 1082 SER A O 1
ATOM 8372 N N . ASN A 1 1083 ? 10.782 -24.737 -11.844 1.00 28.66 1083 ASN A N 1
ATOM 8373 C CA . ASN A 1 1083 ? 10.125 -25.869 -11.192 1.00 28.66 1083 ASN A CA 1
ATOM 8374 C C . ASN A 1 1083 ? 10.217 -27.075 -12.119 1.00 28.66 1083 ASN A C 1
ATOM 8376 O O . ASN A 1 1083 ? 9.502 -27.160 -13.115 1.00 28.66 1083 ASN A O 1
ATOM 8380 N N . ARG A 1 1084 ? 11.115 -28.002 -11.771 1.00 22.78 1084 ARG A N 1
ATOM 8381 C CA . ARG A 1 1084 ? 11.115 -29.352 -12.328 1.00 22.78 1084 ARG A CA 1
ATOM 8382 C C . ARG A 1 1084 ? 9.864 -30.085 -11.839 1.00 22.78 1084 ARG A C 1
ATOM 8384 O O . ARG A 1 1084 ? 9.641 -30.201 -10.640 1.00 22.78 1084 ARG A O 1
ATOM 8391 N N . HIS A 1 1085 ? 9.130 -30.617 -12.809 1.00 24.34 1085 HIS A N 1
ATOM 8392 C CA . HIS A 1 1085 ? 8.236 -31.777 -12.746 1.00 24.34 1085 HIS A CA 1
ATOM 8393 C C . HIS A 1 1085 ? 6.983 -31.727 -11.848 1.00 24.34 1085 HIS A C 1
ATOM 8395 O O . HIS A 1 1085 ? 6.985 -32.052 -10.665 1.00 24.34 1085 HIS A O 1
ATOM 8401 N N . LEU A 1 1086 ? 5.855 -31.491 -12.526 1.00 23.09 1086 LEU A N 1
ATOM 8402 C CA . LEU A 1 1086 ? 4.498 -31.876 -12.142 1.00 23.09 1086 LEU A CA 1
ATOM 8403 C C . LEU A 1 1086 ? 4.191 -33.276 -12.702 1.00 23.09 1086 LEU A C 1
ATOM 8405 O O . LEU A 1 1086 ? 4.013 -33.418 -13.904 1.00 23.09 1086 LEU A O 1
ATOM 8409 N N . TYR A 1 1087 ? 4.089 -34.287 -11.839 1.00 21.66 1087 TYR A N 1
ATOM 8410 C CA . TYR A 1 1087 ? 3.189 -35.442 -11.986 1.00 21.66 1087 TYR A CA 1
ATOM 8411 C C . TYR A 1 1087 ? 3.056 -36.098 -10.610 1.00 21.66 1087 TYR A C 1
ATOM 8413 O O . TYR A 1 1087 ? 3.945 -36.838 -10.225 1.00 21.66 1087 TYR A O 1
ATOM 8421 N N . PHE A 1 1088 ? 1.981 -35.809 -9.868 1.00 21.48 1088 PHE A N 1
ATOM 8422 C CA . PHE A 1 1088 ? 1.249 -36.769 -9.021 1.00 21.48 1088 PHE A CA 1
ATOM 8423 C C . PHE A 1 1088 ? 0.014 -36.080 -8.414 1.00 21.48 1088 PHE A C 1
ATOM 8425 O O . PHE A 1 1088 ? 0.044 -35.520 -7.324 1.00 21.48 1088 PHE A O 1
ATOM 8432 N N . LEU A 1 1089 ? -1.111 -36.151 -9.133 1.00 25.98 1089 LEU A N 1
ATOM 8433 C CA . LEU A 1 1089 ? -2.443 -36.070 -8.536 1.00 25.98 1089 LEU A CA 1
ATOM 8434 C C . LEU A 1 1089 ? -2.822 -37.479 -8.067 1.00 25.98 1089 LEU A C 1
ATOM 8436 O O . LEU A 1 1089 ? -3.230 -38.300 -8.889 1.00 25.98 1089 LEU A O 1
ATOM 8440 N N . ARG A 1 1090 ? -2.655 -37.758 -6.769 1.00 23.53 1090 ARG A N 1
ATOM 8441 C CA . ARG A 1 1090 ? -3.536 -38.592 -5.919 1.00 23.53 1090 ARG A CA 1
ATOM 8442 C C . ARG A 1 1090 ? -2.859 -38.864 -4.571 1.00 23.53 1090 ARG A C 1
ATOM 8444 O O . ARG A 1 1090 ? -1.846 -39.548 -4.524 1.00 23.53 1090 ARG A O 1
ATOM 8451 N N . ASN A 1 1091 ? -3.527 -38.399 -3.512 1.00 24.09 1091 ASN A N 1
ATOM 8452 C CA . ASN A 1 1091 ? -3.326 -38.687 -2.086 1.00 24.09 1091 ASN A CA 1
ATOM 8453 C C . ASN A 1 1091 ? -2.030 -38.159 -1.444 1.00 24.09 1091 ASN A C 1
ATOM 8455 O O . ASN A 1 1091 ? -1.001 -38.811 -1.566 1.00 24.09 1091 ASN A O 1
ATOM 8459 N N . LEU A 1 1092 ? -2.131 -37.034 -0.710 1.00 20.69 1092 LEU A N 1
ATOM 8460 C CA . LEU A 1 1092 ? -1.469 -36.673 0.574 1.00 20.69 1092 LEU A CA 1
ATOM 8461 C C . LEU A 1 1092 ? -1.827 -35.197 0.949 1.00 20.69 1092 LEU A C 1
ATOM 8463 O O . LEU A 1 1092 ? -2.309 -34.482 0.071 1.00 20.69 1092 LEU A O 1
ATOM 8467 N N . PRO A 1 1093 ? -1.738 -34.777 2.234 1.00 21.66 1093 PRO A N 1
ATOM 8468 C CA . PRO A 1 1093 ? -2.740 -33.968 2.938 1.00 21.66 1093 PRO A CA 1
ATOM 8469 C C . PRO A 1 1093 ? -2.451 -32.456 2.997 1.00 21.66 1093 PRO A C 1
ATOM 8471 O O . PRO A 1 1093 ? -1.327 -32.005 2.801 1.00 21.66 1093 PRO A O 1
ATOM 8474 N N . GLU A 1 1094 ? -3.519 -31.712 3.294 1.00 28.05 1094 GLU A N 1
ATOM 8475 C CA . GLU A 1 1094 ? -3.673 -30.251 3.357 1.00 28.05 1094 GLU A CA 1
ATOM 8476 C C . GLU A 1 1094 ? -2.605 -29.516 4.190 1.00 28.05 1094 GLU A C 1
ATOM 8478 O O . GLU A 1 1094 ? -2.500 -29.719 5.397 1.00 28.05 1094 GLU A O 1
ATOM 8483 N N . TYR A 1 1095 ? -1.884 -28.584 3.553 1.00 22.86 1095 TYR A N 1
ATOM 8484 C CA . TYR A 1 1095 ? -1.130 -27.506 4.202 1.00 22.86 1095 TYR A CA 1
ATOM 8485 C C . TYR A 1 1095 ? -1.229 -26.213 3.368 1.00 22.86 1095 TYR A C 1
ATOM 8487 O O . TYR A 1 1095 ? -1.297 -26.266 2.142 1.00 22.86 1095 TYR A O 1
ATOM 8495 N N . CYS A 1 1096 ? -1.213 -25.076 4.077 1.00 22.11 1096 CYS A N 1
ATOM 8496 C CA . CYS A 1 1096 ? -1.577 -23.699 3.697 1.00 22.11 1096 CYS A CA 1
ATOM 8497 C C . CYS A 1 1096 ? -3.090 -23.419 3.720 1.00 22.11 1096 CYS A C 1
ATOM 8499 O O . CYS A 1 1096 ? -3.854 -23.934 2.909 1.00 22.11 1096 CYS A O 1
ATOM 8501 N N . ALA A 1 1097 ? -3.508 -22.561 4.660 1.00 23.94 1097 ALA A N 1
ATOM 8502 C CA . ALA A 1 1097 ? -4.869 -22.052 4.772 1.00 23.94 1097 ALA A CA 1
ATOM 8503 C C . ALA A 1 1097 ? -5.261 -21.296 3.493 1.00 23.94 1097 ALA A C 1
ATOM 8505 O O . ALA A 1 1097 ? -5.000 -20.104 3.335 1.00 23.94 1097 ALA A O 1
ATOM 8506 N N . PHE A 1 1098 ? -5.901 -22.018 2.580 1.00 21.92 1098 PHE A N 1
ATOM 8507 C CA . PHE A 1 1098 ? -6.706 -21.446 1.520 1.00 21.92 1098 PHE A CA 1
ATOM 8508 C C . PHE A 1 1098 ? -8.027 -20.957 2.119 1.00 21.92 1098 PHE A C 1
ATOM 8510 O O . PHE A 1 1098 ? -8.793 -21.720 2.709 1.00 21.92 1098 PHE A O 1
ATOM 8517 N N . ARG A 1 1099 ? -8.302 -19.664 1.941 1.00 29.41 1099 ARG A N 1
ATOM 8518 C CA . ARG A 1 1099 ? -9.631 -19.076 2.108 1.00 29.41 1099 ARG A CA 1
ATOM 8519 C C . ARG A 1 1099 ? -10.488 -19.457 0.901 1.00 29.41 1099 ARG A C 1
ATOM 8521 O O . ARG A 1 1099 ? -10.292 -18.901 -0.168 1.00 29.41 1099 ARG A O 1
ATOM 8528 N N . HIS A 1 1100 ? -11.429 -20.380 1.090 1.00 23.08 1100 HIS A N 1
ATOM 8529 C CA . HIS A 1 1100 ? -12.745 -20.375 0.439 1.00 23.08 1100 HIS A CA 1
ATOM 8530 C C . HIS A 1 1100 ? -13.689 -21.357 1.161 1.00 23.08 1100 HIS A C 1
ATOM 8532 O O . HIS A 1 1100 ? -13.624 -22.566 0.968 1.00 23.08 1100 HIS A O 1
ATOM 8538 N N . LEU A 1 1101 ? -14.607 -20.822 1.966 1.00 21.45 1101 LEU A N 1
ATOM 8539 C CA . LEU A 1 1101 ? -15.959 -21.363 2.162 1.00 21.45 1101 LEU A CA 1
ATOM 8540 C C . LEU A 1 1101 ? -16.856 -20.236 1.619 1.00 21.45 1101 LEU A C 1
ATOM 8542 O O . LEU A 1 1101 ? -16.739 -19.118 2.099 1.00 21.45 1101 LEU A O 1
ATOM 8546 N N . SER A 1 1102 ? -17.675 -20.353 0.578 1.00 22.31 1102 SER A N 1
ATOM 8547 C CA . SER A 1 1102 ? -18.425 -21.474 0.004 1.00 22.31 1102 SER A CA 1
ATOM 8548 C C . SER A 1 1102 ? -18.478 -21.270 -1.525 1.00 22.31 1102 SER A C 1
ATOM 8550 O O . SER A 1 1102 ? -18.421 -20.135 -1.980 1.00 22.31 1102 SER A O 1
ATOM 8552 N N . ILE A 1 1103 ? -18.436 -22.294 -2.379 1.00 25.81 1103 ILE A N 1
ATOM 8553 C CA . ILE A 1 1103 ? -19.583 -22.886 -3.094 1.00 25.81 1103 ILE A CA 1
ATOM 8554 C C . ILE A 1 1103 ? -18.990 -24.069 -3.877 1.00 25.81 1103 ILE A C 1
ATOM 8556 O O . ILE A 1 1103 ? -18.292 -23.812 -4.842 1.00 25.81 1103 ILE A O 1
ATOM 8560 N N . ILE A 1 1104 ? -19.225 -25.322 -3.464 1.00 24.88 1104 ILE A N 1
ATOM 8561 C CA . ILE A 1 1104 ? -19.655 -26.475 -4.293 1.00 24.88 1104 ILE A CA 1
ATOM 8562 C C . ILE A 1 1104 ? -20.074 -27.569 -3.301 1.00 24.88 1104 ILE A C 1
ATOM 8564 O O . ILE A 1 1104 ? -19.269 -28.409 -2.929 1.00 24.88 1104 ILE A O 1
ATOM 8568 N N . LEU A 1 1105 ? -21.339 -27.598 -2.890 1.00 24.89 1105 LEU A N 1
ATOM 8569 C CA . LEU A 1 1105 ? -21.982 -28.831 -2.425 1.00 24.89 1105 LEU A CA 1
ATOM 8570 C C . LEU A 1 1105 ? -23.481 -28.715 -2.697 1.00 24.89 1105 LEU A C 1
ATOM 8572 O O . LEU A 1 1105 ? -24.260 -28.312 -1.844 1.00 24.89 1105 LEU A O 1
ATOM 8576 N N . ASN A 1 1106 ? -23.875 -29.030 -3.931 1.00 21.81 1106 ASN A N 1
ATOM 8577 C CA . ASN A 1 1106 ? -25.194 -29.582 -4.233 1.00 21.81 1106 ASN A CA 1
ATOM 8578 C C . ASN A 1 1106 ? -25.214 -30.128 -5.666 1.00 21.81 1106 ASN A C 1
ATOM 8580 O O . ASN A 1 1106 ? -25.616 -29.459 -6.611 1.00 21.81 1106 ASN A O 1
ATOM 8584 N N . SER A 1 1107 ? -24.835 -31.394 -5.822 1.00 22.72 1107 SER A N 1
ATOM 8585 C CA . SER A 1 1107 ? -25.508 -32.243 -6.803 1.00 22.72 1107 SER A CA 1
ATOM 8586 C C . SER A 1 1107 ? -26.140 -33.410 -6.052 1.00 22.72 1107 SER A C 1
ATOM 8588 O O . SER A 1 1107 ? -25.480 -34.306 -5.534 1.00 22.72 1107 SER A O 1
ATOM 8590 N N . LYS A 1 1108 ? -27.469 -33.337 -5.939 1.00 22.48 1108 LYS A N 1
ATOM 8591 C CA . LYS A 1 1108 ? -28.332 -34.436 -5.518 1.00 22.48 1108 LYS A CA 1
ATOM 8592 C C . LYS A 1 1108 ? -28.115 -35.619 -6.463 1.00 22.48 1108 LYS A C 1
ATOM 8594 O O . LYS A 1 1108 ? -28.489 -35.541 -7.628 1.00 22.48 1108 LYS A O 1
ATOM 8599 N N . LEU A 1 1109 ? -27.637 -36.737 -5.935 1.00 22.30 1109 LEU A N 1
ATOM 8600 C CA . LEU A 1 1109 ? -27.980 -38.062 -6.442 1.00 22.30 1109 LEU A CA 1
ATOM 8601 C C . LEU A 1 1109 ? -28.543 -38.854 -5.260 1.00 22.30 1109 LEU A C 1
ATOM 8603 O O . LEU A 1 1109 ? -27.812 -39.337 -4.403 1.00 22.30 1109 LEU A O 1
ATOM 8607 N N . CYS A 1 1110 ? -29.871 -38.920 -5.188 1.00 20.09 1110 CYS A N 1
ATOM 8608 C CA . CYS A 1 1110 ? -30.593 -39.863 -4.340 1.00 20.09 1110 CYS A CA 1
ATOM 8609 C C . CYS A 1 1110 ? -31.231 -40.942 -5.222 1.00 20.09 1110 CYS A C 1
ATOM 8611 O O . CYS A 1 1110 ? -31.715 -40.639 -6.311 1.00 20.09 1110 CYS A O 1
ATOM 8613 N N . PHE A 1 1111 ? -31.300 -42.146 -4.640 1.00 20.31 1111 PHE A N 1
ATOM 8614 C CA . PHE A 1 1111 ? -31.769 -43.456 -5.128 1.00 20.31 1111 PHE A CA 1
ATOM 8615 C C . PHE A 1 1111 ? -30.711 -44.275 -5.897 1.00 20.31 1111 PHE A C 1
ATOM 8617 O O . PHE A 1 1111 ? -30.150 -43.811 -6.876 1.00 20.31 1111 PHE A O 1
ATOM 8624 N N . ASN A 1 1112 ? -30.392 -45.522 -5.526 1.00 20.97 1112 ASN A N 1
ATOM 8625 C CA . ASN A 1 1112 ? -31.263 -46.543 -4.944 1.00 20.97 1112 ASN A CA 1
ATOM 8626 C C . ASN A 1 1112 ? -30.477 -47.630 -4.175 1.00 20.97 1112 ASN A C 1
ATOM 8628 O O . ASN A 1 1112 ? -29.323 -47.914 -4.481 1.00 20.97 1112 ASN A O 1
ATOM 8632 N N . ALA A 1 1113 ? -31.137 -48.258 -3.203 1.00 23.77 1113 ALA A N 1
ATOM 8633 C CA . ALA A 1 1113 ? -30.625 -49.354 -2.386 1.00 23.77 1113 ALA A CA 1
ATOM 8634 C C . ALA A 1 1113 ? -30.508 -50.689 -3.150 1.00 23.77 1113 ALA A C 1
ATOM 8636 O O . ALA A 1 1113 ? -31.398 -51.024 -3.928 1.00 23.77 1113 ALA A O 1
ATOM 8637 N N . ASN A 1 1114 ? -29.458 -51.471 -2.859 1.00 22.02 1114 ASN A N 1
ATOM 8638 C CA . ASN A 1 1114 ? -29.442 -52.945 -2.728 1.00 22.02 1114 ASN A CA 1
ATOM 8639 C C . ASN A 1 1114 ? -27.996 -53.403 -2.426 1.00 22.02 1114 ASN A C 1
ATOM 8641 O O . ASN A 1 1114 ? -27.092 -53.138 -3.201 1.00 22.02 1114 ASN A O 1
ATOM 8645 N N . ARG A 1 1115 ? -27.717 -53.887 -1.208 1.00 22.25 1115 ARG A N 1
ATOM 8646 C CA . ARG A 1 1115 ? -27.646 -55.311 -0.802 1.00 22.25 1115 ARG A CA 1
ATOM 8647 C C . ARG A 1 1115 ? -26.322 -56.016 -1.178 1.00 22.25 1115 ARG A C 1
ATOM 8649 O O . ARG A 1 1115 ? -26.030 -56.173 -2.352 1.00 22.25 1115 ARG A O 1
ATOM 8656 N N . ILE A 1 1116 ? -25.708 -56.598 -0.133 1.00 23.72 1116 ILE A N 1
ATOM 8657 C CA . ILE A 1 1116 ? -25.024 -57.915 -0.061 1.00 23.72 1116 ILE A CA 1
ATOM 8658 C C . ILE A 1 1116 ? -23.475 -57.940 0.009 1.00 23.72 1116 ILE A C 1
ATOM 8660 O O . ILE A 1 1116 ? -22.783 -57.785 -0.985 1.00 23.72 1116 ILE A O 1
ATOM 8664 N N . PHE A 1 1117 ? -23.036 -58.276 1.236 1.00 23.91 1117 PHE A N 1
ATOM 8665 C CA . PHE A 1 1117 ? -21.940 -59.153 1.697 1.00 23.91 1117 PHE A CA 1
ATOM 8666 C C . PHE A 1 1117 ? -20.454 -58.739 1.616 1.00 23.91 1117 PHE A C 1
ATOM 8668 O O . PHE A 1 1117 ? -19.827 -58.786 0.569 1.00 23.91 1117 PHE A O 1
ATOM 8675 N N . ASP A 1 1118 ? -19.918 -58.440 2.808 1.00 23.05 1118 ASP A N 1
ATOM 8676 C CA . ASP A 1 1118 ? -19.087 -59.331 3.650 1.00 23.05 1118 ASP A CA 1
ATOM 8677 C C . ASP A 1 1118 ? -17.641 -59.699 3.245 1.00 23.05 1118 ASP A C 1
ATOM 8679 O O . ASP A 1 1118 ? -17.306 -59.981 2.099 1.00 23.05 1118 ASP A O 1
ATOM 8683 N N . THR A 1 1119 ? -16.851 -59.847 4.314 1.00 24.44 1119 THR A N 1
ATOM 8684 C CA . THR A 1 1119 ? -15.572 -60.556 4.494 1.00 24.44 1119 THR A CA 1
ATOM 8685 C C . THR A 1 1119 ? -14.236 -59.878 4.138 1.00 24.44 1119 THR A C 1
ATOM 8687 O O . THR A 1 1119 ? -13.739 -59.928 3.022 1.00 24.44 1119 THR A O 1
ATOM 8690 N N . SER A 1 1120 ? -13.613 -59.370 5.214 1.00 23.89 1120 SER A N 1
ATOM 8691 C CA . SER A 1 1120 ? -12.312 -59.792 5.780 1.00 23.89 1120 SER A CA 1
ATOM 8692 C C . SER A 1 1120 ? -11.007 -59.630 4.992 1.00 23.89 1120 SER A C 1
ATOM 8694 O O . SER A 1 1120 ? -10.874 -60.136 3.883 1.00 23.89 1120 SER A O 1
ATOM 8696 N N . GLY A 1 1121 ? -9.966 -59.180 5.705 1.00 27.23 1121 GLY A N 1
ATOM 8697 C CA . GLY A 1 1121 ? -8.621 -59.721 5.495 1.00 27.23 1121 GLY A CA 1
ATOM 8698 C C . GLY A 1 1121 ? -7.461 -58.858 5.982 1.00 27.23 1121 GLY A C 1
ATOM 8699 O O . GLY A 1 1121 ? -6.861 -58.183 5.158 1.00 27.23 1121 GLY A O 1
ATOM 8700 N N . THR A 1 1122 ? -7.130 -59.014 7.274 1.00 31.86 1122 THR A N 1
ATOM 8701 C CA . THR A 1 1122 ? -5.864 -58.695 7.986 1.00 31.86 1122 THR A CA 1
ATOM 8702 C C . THR A 1 1122 ? -5.407 -57.251 8.122 1.00 31.86 1122 THR A C 1
ATOM 8704 O O . THR A 1 1122 ? -5.115 -56.608 7.094 1.00 31.86 1122 THR A O 1
#

Nearest PDB structures (foldseek):
  4c2b-assembly3_E  TM=6.663E-01  e=3.163E-05  Homo sapiens
  7tv9-assembly1_A  TM=1.617E-01  e=1.865E-04  Homo sapiens
  2a73-assembly1_A  TM=1.574E-01  e=7.968E-04  Homo sapiens
  5w59-assembly1_B  TM=2.944E-01  e=1.184E-01  Homo sapiens
  3o4o-assembly1_C  TM=2.016E-01  e=6.680E+00  Homo sapiens

Secondary structure (DSSP, 8-state):
----------------PPPPPEEEEEEEEEES--TTT--HHHHHHHHHHHHHHHSTT--EEEEEEEEEE---TT--EEEEEEEEEES---HHHHHHHHHT-TTEEEEEEEETTSS----------------S----TTPEEPTTS-EEPPTTEESTTS-EE--STT-EEETTTEEE--TT--STT----B--PPBTGGG--S-EEEEEEEE-BGGGHHHHHHHHHHHHHHHHHHHTTTT-EEEEEEEEEEEBTTS-EEEEEEEESSHHHHHHHGGGB--B-B-SSB-HHHHHHHHHHS-TTPPTT-EEEEEESS-BTT------BGGG--HHHHHHHHHHHH-PEEEEEEEEBTTB-----SHHHHHHHHHHHHHT-EEEEEEGGGHHHIIIIIGGG-TTEEEEEEEEEEE-SSEEEE-PPPSSTT---EEEEEE---TTS-SS-PPPEEE-TTSPBPPPSEEETTEEEEE--TT--EEEEE-SS--EEEEEEEEE-S-EEEEEEES-TTBSS-BSSEETTS-BEEEEEEESS-TT-EEEEEEE-TTT--BSSPPEEPEEPSS--SS-EE---B----SEEEEEEEEEE-SS-EEEEEEEEEEEB-PPPPP-----PPPPPP-PPTT--SS--GGGGG-GGGSPP-EEEEEEE-STTTHHHHHHHHHHHHHHHHHHTTSSS----EEEEEEE-SS-EEEEEEES-HHHHHHHHHHHHHHHHT-----SSB-HHHHHHHHHHT--SSSEEEEEEESSPBPPPPTTPPPPPTTEEEEEEEESSS-SPPPHHHHHHHHHTT--EEEE-TGGGGG-HHHHHHHHH--EEEEEEEES--TT-EEEEE---TT-SEEEEEEESTTTTSTTSEEEE-TTSPEE-TTTTEEEEETTEEEEEEETTSS---SS-EEEEE--SSS-EEEEEEEE-S---EEEEESSTT--S-BSS--GGGSSS--BEEEEE-SSTTEEEEEEEEEEE-TT---EEEEEEEEE--TTT-SS-EEEPPBPPP-SSEEEEEEEEEETT--EEEEEEEEE---TT----SSSEE-TTS-EEPPTTEESTTS-EE--SSS---SSS--------S-----S------S-------------------

Organism: Haemonchus contortus (NCBI:txid6289)

Sequence (1122 aa):
MFVLVLTAMLLCSSSGMSADAYFYEIQGSIAGVTEGVHTIEEVQRRVNFEISSTTRGHDITVELDELKSNLGIHSDGMVFHGYLTTSIADRNELVVLLQSVPKIAIVFLAPRESIQSTKTRTVPPKRETATNSRCDDGSIQLPNNTCLCQPYTWGAHCTQVICQNFGRAESNGRCTCAPGYYSQFCESRSFRPAVESDIDLNTRSLVIIFSLRTSMYEVFKAFQANLPAMAAGIAGPENNIGTYLFWGFVLTDDNVMSYYVASSKNLTDLNAIFDMLVFSSASSPQPFLQQLISAQQTYINIEAFSNVLFFADVGAGDATPPSDLFSLNTLEQQLISISTIWRRKMTFVFSESPSQQLDTSGDQYDVFRRLALATHGDLLVVDKSDVAKVMTEVLNNYHKMENVAVRYNFVASNQFVSIPEKYSSLDETKVLLTIDKNDENPPVFTPPYLFDQNGTLLKTASEGTYYSFYILPPTVSYIRLMSSGGLTCSLRAFVNSDSTMLLSYTDNSAIDIGNGIRYKGIPQFATGLPIEFPHSSTVQIQQLDSTYGLPVGVGSLGSQRTGDSTYFFIFASDDDCPSGPFTQSVQLFDGRKTMVRVLPGYCALIVPPASTLTNKEVQSVADVIDGQCLEMNVNARGDPRQHDFRQVIFAIENSAGMSRAALNLAEVVNSTISQLERSDYPSVRQYSLIEYDDTYVRIISSTFEWEEFIEQFKSSMSVVANNGKRLNQSLSFDAINKAYEISIISPIVLYLFTSTPPAQSSIDAKPISKQMQVNVFTLGDGTALPNGDLIFHQRESGGRNIPVTVDGLIGLPQLLISSLNENSLLMDEVVQDCSSSAKFNFYVEDSASSLVVSVIGIDVHKADMVSLMDPTNGDIDTSGHTIYSDKNTITLAVDLSEVKRLAEAWVLTVKTTSRSCRVQARVISPLTVLPGFTSNANNDYVATSPFTARGTDNRTYAAFRVPSTDFVVSTVEQGSSNVNGDDKLYSVETRPRDEKTCSYQYITTNFQMSSAALVKMRVFGNTSTNFRFQRTFFFSQFNNTATACVGGRANQFGECVCPEGYSGEYCDEPICHNGAQGIRGSNRHLYFLRNLPEYCAFRHLSIILNSKLCFNANRIFDTSGT

pLDDT: mean 79.41, std 19.56, range [20.09, 97.69]

Solvent-accessible surface area (backbone atoms only — not comparable to full-atom values): 61977 Å² total; per-residue (Å²): 141,82,90,82,89,87,89,76,90,88,83,82,84,82,87,76,83,77,77,68,74,36,55,28,40,38,32,29,14,38,50,80,37,58,85,92,78,66,53,74,71,56,52,31,52,50,53,37,48,52,48,53,72,66,51,76,91,62,64,65,48,59,48,67,80,49,78,46,79,48,83,58,100,81,44,56,26,33,28,39,32,32,39,35,41,25,68,62,80,51,64,66,65,48,48,58,57,53,61,67,25,69,56,40,30,61,38,34,52,39,56,63,87,76,57,80,84,72,79,80,73,71,75,70,80,75,80,75,76,86,73,78,94,66,42,41,99,82,33,47,69,42,98,84,81,42,40,50,50,49,90,57,35,36,66,81,39,32,69,43,54,50,39,33,84,78,19,28,68,44,98,86,55,41,30,54,46,39,67,75,38,79,36,68,35,19,51,72,45,56,58,30,60,54,43,48,57,48,60,56,74,75,49,24,19,45,38,40,35,38,50,29,33,48,92,37,48,70,48,46,54,41,44,65,76,36,42,66,61,16,51,48,34,34,28,39,96,81,55,32,46,60,24,40,36,41,38,37,34,40,42,26,69,68,56,26,53,28,69,44,77,51,72,35,67,47,71,68,67,54,59,70,50,58,83,28,52,40,61,37,70,51,44,84,53,35,62,47,50,55,49,57,45,45,66,67,53,72,50,80,80,62,46,49,64,13,46,36,39,38,42,43,60,70,32,28,59,65,51,63,80,92,74,47,50,58,89,71,66,45,60,69,56,49,47,51,50,47,26,52,48,31,48,32,35,43,36,40,39,35,40,27,45,100,90,47,74,62,68,50,68,61,42,36,30,46,50,54,58,51,48,18,59,39,44,65,29,41,67,41,57,40,48,50,87,44,49,47,52,44,34,56,63,52,51,16,66,54,20,54,66,39,36,50,35,64,30,37,80,28,64,37,55,72,40,78,46,70,39,70,67,70,82,46,97,82,54,58,43,32,35,45,37,27,42,64,75,49,93,85,56,66,97,73,80,74,73,67,48,45,20,37,82,86,68,47,78,58,67,70,72,37,74,57,91,30,35,41,30,33,66,51,62,92,84,57,50,29,41,36,37,42,41,90,72,72,47,41,25,32,39,42,29,28,29,57,49,84,54,50,72,48,71,24,29,27,74,48,93,59,43,25,53,47,39,56,49,43,50,48,77,42,58,25,26,41,26,25,34,68,37,86,56,71,89,90,40,51,40,35,40,31,46,21,39,41,44,82,51,45,72,76,56,82,62,36,62,45,45,76,56,91,73,54,29,50,32,34,30,38,34,64,68,46,32,81,58,69,77,32,60,35,31,33,39,36,40,41,30,73,87,86,56,60,39,64,40,45,43,61,32,39,19,28,40,69,82,82,78,84,82,87,86,81,90,77,86,85,77,90,84,81,90,85,66,94,50,48,30,85,53,55,31,65,66,67,75,67,41,44,71,74,49,59,54,24,22,44,34,40,34,40,46,54,23,36,76,33,16,85,34,23,62,48,47,39,52,27,51,48,54,33,52,57,56,56,66,68,44,102,74,58,73,86,47,36,43,31,36,32,41,28,27,77,86,53,74,45,37,55,38,72,36,66,50,67,69,59,45,46,54,54,47,42,55,51,25,56,54,28,41,70,34,79,54,80,66,83,36,21,42,57,63,59,46,54,53,47,54,61,55,68,59,77,53,62,13,28,37,36,45,34,40,38,60,50,47,58,54,86,75,68,94,81,65,77,76,70,55,91,47,36,28,33,29,39,36,38,50,47,94,45,83,71,80,78,55,69,67,63,51,46,53,17,45,40,29,64,39,44,80,43,54,35,38,74,78,37,44,65,47,40,33,55,45,56,58,49,59,42,53,49,66,37,46,43,46,80,49,45,42,75,64,15,56,85,55,41,79,47,76,48,46,61,39,85,71,40,52,30,43,37,39,41,41,37,23,36,56,30,56,44,87,90,18,61,47,44,27,45,51,84,71,45,77,50,69,55,80,86,25,53,48,31,65,33,66,28,22,31,28,36,48,42,60,47,85,83,49,85,84,52,70,47,56,31,41,39,39,39,32,24,83,48,53,42,32,36,42,36,35,32,30,26,44,82,76,42,79,46,70,24,26,35,77,46,92,42,57,41,84,47,38,82,58,75,40,34,65,59,24,87,40,50,60,33,28,48,34,32,24,57,86,49,88,55,52,44,75,53,40,35,34,38,24,34,37,57,91,71,47,74,63,54,67,48,80,46,56,45,43,75,36,39,69,89,32,22,53,43,36,30,33,38,56,77,44,76,78,57,85,35,60,32,30,37,35,40,42,32,26,33,38,81,86,60,21,35,35,46,37,44,47,38,41,61,46,72,62,74,84,65,79,74,32,72,61,30,47,63,45,63,43,23,49,44,46,50,45,91,60,34,34,58,82,34,14,75,40,68,52,52,92,83,87,45,84,65,88,74,86,84,80,86,80,92,85,83,95,77,91,84,83,95,78,79,94,74,93,79,88,85,90,89,89,83,81,88,84,81,88,82,92,81,89,88,82,89,81,89,84,134